Protein AF-0000000079726315 (afdb_homodimer)

Foldseek 3Di:
DAALVVQQVLLLVLFDAFDKDKDFLVPQAQFFFQAWDAFQAWVVNAWFFQAWAKFAAQPPDALPDKFFEDEEWEAPDADEDDPRHGMYGYHGGTHRHPPTFEGDHNVQWDDDDVGIIGGNDGGTDGNHRIDHTRPPHHRGGTDGGGLDHRHPVNSVVCVVRPPRMGMGGDDWAEEEEEEEPQEDDPPDDHDPSHDYDPLVVLLQVLCVSSVDHHPYYYYAYLDLVRLLVSVVVRLVTLEYEYEALQDDDPPVPNVVSCVVVVWAWPDAAYQEPPFGGWTWTDDDNYIYIYTYHARQSSNVCCQSRVVSSSSSNRPHDGDDFFWFWAAAKDFDDALGKYKFFWAWDPPPHTHTYGDDADGRNGNCRNPPGQFIWIDHSVDGMDGGGGTTTTDGD/DAALVVQQVLLLVLFDAFDKDKDFLVPQAQFFFQAWDAFQAAVVNAWFFQAWAKFAAQPPDALPDKFFEDEEWEAPDADEDDPRHGIYGYHGGTHRHPPTFEGDHNVQWDDDDVGIIGGNDGGTDGNHRIDHTRPPHHRGGTDGGGLDHRHPVNSVVCVVRPPRMGMGGDDWAEEEEEEEPQEDDPPDDHDPSHDYDPLVVLLQVLCVSSVDHHPYYYYAYLDLVRLLVSVVVRLVTLEYEYEALQDDPPPVSNVVSCVVVVWAWPDAAYQEPPFRGWTWTDDDNYIYIYTYHARQSSNVCCQSRVVSSSSSNRPHDGDDFFWFWAAAKDFDDALGKYKFFWAWDPPPHTHTYGDDADGRNGNCRNPPGQFIWIDHSVDGMDGGGGTTTTDGD

Sequence (786 aa):
MISLQEAISLIVSHAESSSSENLSLSESTGRILAESVVADRDYPPFRRATMDGFAVRSNGFSADRIYAYKSEVSAGMSLELQPGEQAVRIMTGAPVPEGLNAVIKVEDSIEEKKGFVRFRLPSVKENLNIALKGEDLKKGEPVLPAGQKIDASTLSLLASLGKKSVQVSRLPKVHIVSTGNEVISVEEEPLPWQIRDSNSYTIRAGLFKFGILPQKTTLAGDEKSVLRESLTEGLDSDILILSGGVSMGNYDLVPSVLADLGVEQIFHKIMIKPGKPIWFGKKKSTVIFGLPGNPFSVQVCFRIFVEAYLRKFSGMPPERPLLLPLAGSRKKKNKLAEFFPAILDSSDQTKVSPKIFNGSGDVTAGLFSEGIALHPAEREELADGDPIEFHFWMISLQEAISLIVSHAESSSSENLSLSESTGRILAESVVADRDYPPFRRATMDGFAVRSNGFSADRIYAYKSEVSAGMSLELQPGEQAVRIMTGAPVPEGLNAVIKVEDSIEEKKGFVRFRLPSVKENLNIALKGEDLKKGEPVLPAGQKIDASTLSLLASLGKKSVQVSRLPKVHIVSTGNEVISVEEEPLPWQIRDSNSYTIRAGLFKFGILPQKTTLAGDEKSVLRESLTEGLDSDILILSGGVSMGNYDLVPSVLADLGVEQIFHKIMIKPGKPIWFGKKKSTVIFGLPGNPFSVQVCFRIFVEAYLRKFSGMPPERPLLLPLAGSRKKKNKLAEFFPAILDSSDQTKVSPKIFNGSGDVTAGLFSEGIALHPAEREELADGDPIEFHFW

Structure (mmCIF, N/CA/C/O backbone):
data_AF-0000000079726315-model_v1
#
loop_
_entity.id
_entity.type
_entity.pdbx_description
1 polymer 'Molybdopterin molybdenumtransferase'
#
loop_
_atom_site.group_PDB
_atom_site.id
_atom_site.type_symbol
_atom_site.label_atom_id
_atom_site.label_alt_id
_atom_site.label_comp_id
_atom_site.label_asym_id
_atom_site.label_entity_id
_atom_site.label_seq_id
_atom_site.pdbx_PDB_ins_code
_atom_site.Cartn_x
_atom_site.Cartn_y
_atom_site.Cartn_z
_atom_site.occupancy
_atom_site.B_iso_or_equiv
_atom_site.auth_seq_id
_atom_site.auth_comp_id
_atom_site.auth_asym_id
_atom_site.auth_atom_id
_atom_site.pdbx_PDB_model_num
ATOM 1 N N . MET A 1 1 ? -15.945 -22.438 -20.031 1 92.38 1 MET A N 1
ATOM 2 C CA . MET A 1 1 ? -15.164 -21.453 -19.281 1 92.38 1 MET A CA 1
ATOM 3 C C . MET A 1 1 ? -15.875 -20.109 -19.234 1 92.38 1 MET A C 1
ATOM 5 O O . MET A 1 1 ? -16.516 -19.703 -20.219 1 92.38 1 MET A O 1
ATOM 9 N N . ILE A 1 2 ? -15.758 -19.406 -18.109 1 96.81 2 ILE A N 1
ATOM 10 C CA . ILE A 1 2 ? -16.406 -18.109 -17.969 1 96.81 2 ILE A CA 1
ATOM 11 C C . ILE A 1 2 ? -15.383 -17 -18.172 1 96.81 2 ILE A C 1
ATOM 13 O O . ILE A 1 2 ? -14.18 -17.25 -18.188 1 96.81 2 ILE A O 1
ATOM 17 N N . SER A 1 3 ? -15.883 -15.789 -18.406 1 97.62 3 SER A N 1
ATOM 18 C CA . SER A 1 3 ? -15.008 -14.641 -18.641 1 97.62 3 SER A CA 1
ATOM 19 C C . SER A 1 3 ? -14.445 -14.102 -17.328 1 97.62 3 SER A C 1
ATOM 21 O O . SER A 1 3 ? -14.938 -14.43 -16.25 1 97.62 3 SER A O 1
ATOM 23 N N . LEU A 1 4 ? -13.406 -13.328 -17.469 1 98.12 4 LEU A N 1
ATOM 24 C CA . LEU A 1 4 ? -12.797 -12.648 -16.328 1 98.12 4 LEU A CA 1
ATOM 25 C C . LEU A 1 4 ? -13.836 -11.852 -15.539 1 98.12 4 LEU A C 1
ATOM 27 O O . LEU A 1 4 ? -13.938 -11.992 -14.32 1 98.12 4 LEU A O 1
ATOM 31 N N . GLN A 1 5 ? -14.648 -11.039 -16.203 1 97.44 5 GLN A N 1
ATOM 32 C CA . GLN A 1 5 ? -15.641 -10.172 -15.57 1 97.44 5 GLN A CA 1
ATOM 33 C C . GLN A 1 5 ? -16.719 -10.992 -14.875 1 97.44 5 GLN A C 1
ATOM 35 O O . GLN A 1 5 ? -17.156 -10.656 -13.773 1 97.44 5 GLN A O 1
ATOM 40 N N . GLU A 1 6 ? -17.141 -12.016 -15.578 1 98.38 6 GLU A N 1
ATOM 41 C CA . GLU A 1 6 ? -18.156 -12.898 -14.992 1 98.38 6 GLU A CA 1
ATOM 42 C C . GLU A 1 6 ? -17.625 -13.555 -13.719 1 98.38 6 GLU A C 1
ATOM 44 O O . GLU A 1 6 ? -18.359 -13.656 -12.727 1 98.38 6 GLU A O 1
ATOM 49 N N . ALA A 1 7 ? -16.391 -14 -13.742 1 98.75 7 ALA A N 1
ATOM 50 C CA . ALA A 1 7 ? -15.781 -14.633 -12.57 1 98.75 7 ALA A CA 1
ATOM 51 C C . ALA A 1 7 ? -15.75 -13.68 -11.383 1 98.75 7 ALA A C 1
ATOM 53 O O . ALA A 1 7 ? -16.141 -14.039 -10.273 1 98.75 7 ALA A O 1
ATOM 54 N N . ILE A 1 8 ? -15.32 -12.422 -11.586 1 98.56 8 ILE A N 1
ATOM 55 C CA . ILE A 1 8 ? -15.234 -11.43 -10.523 1 98.56 8 ILE A CA 1
ATOM 56 C C . ILE A 1 8 ? -16.641 -11.156 -9.969 1 98.56 8 ILE A C 1
ATOM 58 O O . ILE A 1 8 ? -16.828 -11.086 -8.75 1 98.56 8 ILE A O 1
ATOM 62 N N . SER A 1 9 ? -17.609 -11 -10.875 1 98.5 9 SER A N 1
ATOM 63 C CA . SER A 1 9 ? -18.984 -10.734 -10.469 1 98.5 9 SER A CA 1
ATOM 64 C C . SER A 1 9 ? -19.531 -11.859 -9.594 1 98.5 9 SER A C 1
ATOM 66 O O . SER A 1 9 ? -20.172 -11.602 -8.57 1 98.5 9 SER A O 1
ATOM 68 N N . LEU A 1 10 ? -19.25 -13.07 -10.008 1 98.69 10 LEU A N 1
ATOM 69 C CA . LEU A 1 10 ? -19.719 -14.219 -9.242 1 98.69 10 LEU A CA 1
ATOM 70 C C . LEU A 1 10 ? -19.047 -14.266 -7.871 1 98.69 10 LEU A C 1
ATOM 72 O O . LEU A 1 10 ? -19.719 -14.477 -6.859 1 98.69 10 LEU A O 1
ATOM 76 N N . ILE A 1 11 ? -17.781 -14.062 -7.809 1 98.62 11 ILE A N 1
ATOM 77 C CA . ILE A 1 11 ? -17.031 -14.094 -6.559 1 98.62 11 ILE A CA 1
ATOM 78 C C . ILE A 1 11 ? -17.578 -13.039 -5.598 1 98.62 11 ILE A C 1
ATOM 80 O O . ILE A 1 11 ? -17.875 -13.336 -4.441 1 98.62 11 ILE A O 1
ATOM 84 N N . VAL A 1 12 ? -17.75 -11.797 -6.105 1 98.12 12 VAL A N 1
ATOM 85 C CA . VAL A 1 12 ? -18.203 -10.672 -5.289 1 98.12 12 VAL A CA 1
ATOM 86 C C . VAL A 1 12 ? -19.625 -10.922 -4.82 1 98.12 12 VAL A C 1
ATOM 88 O O . VAL A 1 12 ? -19.984 -10.609 -3.68 1 98.12 12 VAL A O 1
ATOM 91 N N . SER A 1 13 ? -20.484 -11.516 -5.641 1 97.56 13 SER A N 1
ATOM 92 C CA . SER A 1 13 ? -21.891 -11.742 -5.316 1 97.56 13 SER A CA 1
ATOM 93 C C . SER A 1 13 ? -22.047 -12.789 -4.219 1 97.56 13 SER A C 1
ATOM 95 O O . SER A 1 13 ? -23.094 -12.867 -3.574 1 97.56 13 SER A O 1
ATOM 97 N N . HIS A 1 14 ? -21 -13.578 -3.947 1 97.38 14 HIS A N 1
ATOM 98 C CA . HIS A 1 14 ? -21.078 -14.625 -2.936 1 97.38 14 HIS A CA 1
ATOM 99 C C . HIS A 1 14 ? -20.391 -14.203 -1.645 1 97.38 14 HIS A C 1
ATOM 101 O O . HIS A 1 14 ? -20.281 -14.992 -0.702 1 97.38 14 HIS A O 1
ATOM 107 N N . ALA A 1 15 ? -19.891 -13.008 -1.615 1 96 15 ALA A N 1
ATOM 108 C CA . ALA A 1 15 ? -19.266 -12.508 -0.394 1 96 15 ALA A CA 1
ATOM 109 C C . ALA A 1 15 ? -20.312 -12.102 0.633 1 96 15 ALA A C 1
ATOM 111 O O . ALA A 1 15 ? -21.234 -11.328 0.324 1 96 15 ALA A O 1
ATOM 112 N N . GLU A 1 16 ? -20.25 -12.68 1.754 1 91.75 16 GLU A N 1
ATOM 113 C CA . GLU A 1 16 ? -21.094 -12.242 2.859 1 91.75 16 GLU A CA 1
ATOM 114 C C . GLU A 1 16 ? -20.484 -11.055 3.59 1 91.75 16 GLU A C 1
ATOM 116 O O . GLU A 1 16 ? -19.266 -10.867 3.57 1 91.75 16 GLU A O 1
ATOM 121 N N . SER A 1 17 ? -21.344 -10.258 4.195 1 90.25 17 SER A N 1
ATOM 122 C CA . SER A 1 17 ? -20.828 -9.133 4.961 1 90.25 17 SER A CA 1
ATOM 123 C C . SER A 1 17 ? -20.25 -9.586 6.297 1 90.25 17 SER A C 1
ATOM 125 O O . SER A 1 17 ? -20.812 -10.438 6.973 1 90.25 17 SER A O 1
ATOM 127 N N . SER A 1 18 ? -19.172 -9.031 6.617 1 91.75 18 SER A N 1
ATOM 128 C CA . SER A 1 18 ? -18.516 -9.32 7.891 1 91.75 18 SER A CA 1
ATOM 129 C C . SER A 1 18 ? -19.297 -8.727 9.055 1 91.75 18 SER A C 1
ATOM 131 O O . SER A 1 18 ? -19.938 -7.676 8.914 1 91.75 18 SER A O 1
ATOM 133 N N . SER A 1 19 ? -19.219 -9.445 10.141 1 96.25 19 SER A N 1
ATOM 134 C CA . SER A 1 19 ? -19.625 -8.781 11.375 1 96.25 19 SER A CA 1
ATOM 135 C C . SER A 1 19 ? -18.641 -7.695 11.773 1 96.25 19 SER A C 1
ATOM 137 O O . SER A 1 19 ? -17.703 -7.402 11.023 1 96.25 19 SER A O 1
ATOM 139 N N . SER A 1 20 ? -18.984 -6.953 12.781 1 98 20 SER A N 1
ATOM 140 C CA . SER A 1 20 ? -18.094 -5.871 13.203 1 98 20 SER A CA 1
ATOM 141 C C . SER A 1 20 ? -17.516 -6.137 14.586 1 98 20 SER A C 1
ATOM 143 O O . SER A 1 20 ? -18 -7.012 15.312 1 98 20 SER A O 1
ATOM 145 N N . GLU A 1 21 ? -16.422 -5.559 14.859 1 98.5 21 GLU A N 1
ATOM 146 C CA . GLU A 1 21 ? -15.805 -5.57 16.188 1 98.5 21 GLU A CA 1
ATOM 147 C C . GLU A 1 21 ? -15.32 -4.18 16.578 1 98.5 21 GLU A C 1
ATOM 149 O O . GLU A 1 21 ? -15.102 -3.324 15.719 1 98.5 21 GLU A O 1
ATOM 154 N N . ASN A 1 22 ? -15.266 -3.93 17.859 1 98.69 22 ASN A N 1
ATOM 155 C CA . ASN A 1 22 ? -14.812 -2.646 18.375 1 98.69 22 ASN A CA 1
ATOM 156 C C . ASN A 1 22 ? -13.312 -2.652 18.672 1 98.69 22 ASN A C 1
ATOM 158 O O . ASN A 1 22 ? -12.805 -3.58 19.297 1 98.69 22 ASN A O 1
ATOM 162 N N . LEU A 1 23 ? -12.578 -1.693 18.141 1 98.56 23 LEU A N 1
ATOM 163 C CA . LEU A 1 23 ? -11.156 -1.515 18.422 1 98.56 23 LEU A CA 1
ATOM 164 C C . LEU A 1 23 ? -10.875 -0.11 18.938 1 98.56 23 LEU A C 1
ATOM 166 O O . LEU A 1 23 ? -11.562 0.844 18.578 1 98.56 23 LEU A O 1
ATOM 170 N N . SER A 1 24 ? -9.867 -0.047 19.844 1 98.31 24 SER A N 1
ATOM 171 C CA . SER A 1 24 ? -9.375 1.291 20.156 1 98.31 24 SER A CA 1
ATOM 172 C C . SER A 1 24 ? -8.875 2.002 18.906 1 98.31 24 SER A C 1
ATOM 174 O O . SER A 1 24 ? -8.422 1.357 17.953 1 98.31 24 SER A O 1
ATOM 176 N N . LEU A 1 25 ? -8.992 3.262 18.844 1 98.25 25 LEU A N 1
ATOM 177 C CA . LEU A 1 25 ? -8.586 4.023 17.672 1 98.25 25 LEU A CA 1
ATOM 178 C C . LEU A 1 25 ? -7.121 3.75 17.328 1 98.25 25 LEU A C 1
ATOM 180 O O . LEU A 1 25 ? -6.77 3.596 16.156 1 98.25 25 LEU A O 1
ATOM 184 N N . SER A 1 26 ? -6.254 3.623 18.312 1 95.94 26 SER A N 1
ATOM 185 C CA . SER A 1 26 ? -4.82 3.428 18.125 1 95.94 26 SER A CA 1
ATOM 186 C C . SER A 1 26 ? -4.531 2.08 17.469 1 95.94 26 SER A C 1
ATOM 188 O O . SER A 1 26 ? -3.473 1.894 16.859 1 95.94 26 SER A O 1
ATOM 190 N N . GLU A 1 27 ? -5.488 1.172 17.547 1 97 27 GLU A N 1
ATOM 191 C CA . GLU A 1 27 ? -5.285 -0.172 17.016 1 97 27 GLU A CA 1
ATOM 192 C C . GLU A 1 27 ? -6.039 -0.364 15.695 1 97 27 GLU A C 1
ATOM 194 O O . GLU A 1 27 ? -6.043 -1.461 15.133 1 97 27 GLU A O 1
ATOM 199 N N . SER A 1 28 ? -6.602 0.677 15.18 1 98.31 28 SER A N 1
ATOM 200 C CA . SER A 1 28 ? -7.566 0.502 14.102 1 98.31 28 SER A CA 1
ATOM 201 C C . SER A 1 28 ? -6.945 0.81 12.742 1 98.31 28 SER A C 1
ATOM 203 O O . SER A 1 28 ? -7.586 0.625 11.703 1 98.31 28 SER A O 1
ATOM 205 N N . THR A 1 29 ? -5.641 1.212 12.734 1 97.94 29 THR A N 1
ATOM 206 C CA . THR A 1 29 ? -5.012 1.586 11.477 1 97.94 29 THR A CA 1
ATOM 207 C C . THR A 1 29 ? -5.055 0.427 10.484 1 97.94 29 THR A C 1
ATOM 209 O O . THR A 1 29 ? -4.738 -0.712 10.836 1 97.94 29 THR A O 1
ATOM 212 N N . GLY A 1 30 ? -5.457 0.682 9.242 1 97.62 30 GLY A N 1
ATOM 213 C CA . GLY A 1 30 ? -5.488 -0.312 8.18 1 97.62 30 GLY A CA 1
ATOM 214 C C . GLY A 1 30 ? -6.777 -1.112 8.148 1 97.62 30 GLY A C 1
ATOM 215 O O . GLY A 1 30 ? -7.062 -1.806 7.172 1 97.62 30 GLY A O 1
ATOM 216 N N . ARG A 1 31 ? -7.566 -1.037 9.219 1 98.5 31 ARG A N 1
ATOM 217 C CA . ARG A 1 31 ? -8.844 -1.745 9.289 1 98.5 31 ARG A CA 1
ATOM 218 C C . ARG A 1 31 ? -9.922 -1.012 8.5 1 98.5 31 ARG A C 1
ATOM 220 O O . ARG A 1 31 ? -9.688 0.092 8 1 98.5 31 ARG A O 1
ATOM 227 N N . ILE A 1 32 ? -11.039 -1.662 8.273 1 98.69 32 ILE A N 1
ATOM 228 C CA . ILE A 1 32 ? -12.133 -1.099 7.488 1 98.69 32 ILE A CA 1
ATOM 229 C C . ILE A 1 32 ? -13.273 -0.69 8.414 1 98.69 32 ILE A C 1
ATOM 231 O O . ILE A 1 32 ? -13.805 -1.516 9.164 1 98.69 32 ILE A O 1
ATOM 235 N N . LEU A 1 33 ? -13.617 0.582 8.352 1 98.62 33 LEU A N 1
ATOM 236 C CA . LEU A 1 33 ? -14.711 1.099 9.164 1 98.62 33 LEU A CA 1
ATOM 237 C C . LEU A 1 33 ? -16.016 0.353 8.875 1 98.62 33 LEU A C 1
ATOM 239 O O . LEU A 1 33 ? -16.359 0.127 7.715 1 98.62 33 LEU A O 1
ATOM 243 N N . ALA A 1 34 ? -16.766 -0.046 9.938 1 98.25 34 ALA A N 1
ATOM 244 C CA . ALA A 1 34 ? -18.047 -0.754 9.789 1 98.25 34 ALA A CA 1
ATOM 245 C C . ALA A 1 34 ? -19.219 0.15 10.141 1 98.25 34 ALA A C 1
ATOM 247 O O . ALA A 1 34 ? -20.359 -0.307 10.211 1 98.25 34 ALA A O 1
ATOM 248 N N . GLU A 1 35 ? -18.969 1.411 10.391 1 97.81 35 GLU A N 1
ATOM 249 C CA . GLU A 1 35 ? -20 2.389 10.742 1 97.81 35 GLU A CA 1
ATOM 250 C C . GLU A 1 35 ? -19.781 3.703 10 1 97.81 35 GLU A C 1
ATOM 252 O O . GLU A 1 35 ? -18.688 3.996 9.539 1 97.81 35 GLU A O 1
ATOM 257 N N . SER A 1 36 ? -20.844 4.43 9.852 1 98.06 36 SER A N 1
ATOM 258 C CA . SER A 1 36 ? -20.734 5.809 9.383 1 98.06 36 SER A CA 1
ATOM 259 C C . SER A 1 36 ? -20.406 6.754 10.523 1 98.06 36 SER A C 1
ATOM 261 O O . SER A 1 36 ? -20.797 6.523 11.672 1 98.06 36 SER A O 1
ATOM 263 N N . VAL A 1 37 ? -19.703 7.777 10.242 1 98.44 37 VAL A N 1
ATOM 264 C CA . VAL A 1 37 ? -19.25 8.703 11.273 1 98.44 37 VAL A CA 1
ATOM 265 C C . VAL A 1 37 ? -19.734 10.117 10.945 1 98.44 37 VAL A C 1
ATOM 267 O O . VAL A 1 37 ? -19.672 10.547 9.789 1 98.44 37 VAL A O 1
ATOM 270 N N . VAL A 1 38 ? -20.188 10.852 11.93 1 98.06 38 VAL A N 1
ATOM 271 C CA . VAL A 1 38 ? -20.641 12.234 11.781 1 98.06 38 VAL A CA 1
ATOM 272 C C . VAL A 1 38 ? -19.766 13.164 12.609 1 98.06 38 VAL A C 1
ATOM 274 O O . VAL A 1 38 ? -19.109 12.727 13.555 1 98.06 38 VAL A O 1
ATOM 277 N N . ALA A 1 39 ? -19.703 14.375 12.258 1 98.44 39 ALA A N 1
ATOM 278 C CA . ALA A 1 39 ? -18.938 15.359 13.008 1 98.44 39 ALA A CA 1
ATOM 279 C C . ALA A 1 39 ? -19.578 15.633 14.367 1 98.44 39 ALA A C 1
ATOM 281 O O . ALA A 1 39 ? -20.781 15.883 14.453 1 98.44 39 ALA A O 1
ATOM 282 N N . ASP A 1 40 ? -18.828 15.578 15.438 1 97.81 40 ASP A N 1
ATOM 283 C CA . ASP A 1 40 ? -19.375 15.773 16.781 1 97.81 40 ASP A CA 1
ATOM 284 C C . ASP A 1 40 ? -19.547 17.266 17.078 1 97.81 40 ASP A C 1
ATOM 286 O O . ASP A 1 40 ? -20.328 17.625 17.969 1 97.81 40 ASP A O 1
ATOM 290 N N . ARG A 1 41 ? -18.859 18.125 16.375 1 97.94 41 ARG A N 1
ATOM 291 C CA . ARG A 1 41 ? -18.922 19.578 16.469 1 97.94 41 ARG A CA 1
ATOM 292 C C . ARG A 1 41 ? -18.469 20.234 15.172 1 97.94 41 ARG A C 1
ATOM 294 O O . ARG A 1 41 ? -18.219 19.547 14.188 1 97.94 41 ARG A O 1
ATOM 301 N N . ASP A 1 42 ? -18.453 21.547 15.141 1 98.44 42 ASP A N 1
ATOM 302 C CA . ASP A 1 42 ? -17.953 22.266 13.969 1 98.44 42 ASP A CA 1
ATOM 303 C C . ASP A 1 42 ? -16.438 22.141 13.859 1 98.44 42 ASP A C 1
ATOM 305 O O . ASP A 1 42 ? -15.734 22.062 14.875 1 98.44 42 ASP A O 1
ATOM 309 N N . TYR A 1 43 ? -15.922 22.125 12.633 1 98.12 43 TYR A N 1
ATOM 310 C CA . TYR A 1 43 ? -14.484 22.172 12.383 1 98.12 43 TYR A CA 1
ATOM 311 C C . TYR A 1 43 ? -14.156 23.203 11.297 1 98.12 43 TYR A C 1
ATOM 313 O O . TYR A 1 43 ? -14.656 23.109 10.18 1 98.12 43 TYR A O 1
ATOM 321 N N . PRO A 1 44 ? -13.305 24.156 11.656 1 97.75 44 PRO A N 1
ATOM 322 C CA . PRO A 1 44 ? -12.789 24.422 13 1 97.75 44 PRO A CA 1
ATOM 323 C C . PRO A 1 44 ? -13.891 24.703 14.008 1 97.75 44 PRO A C 1
ATOM 325 O O . PRO A 1 44 ? -15 25.094 13.633 1 97.75 44 PRO A O 1
ATOM 328 N N . PRO A 1 45 ? -13.648 24.453 15.234 1 97.56 45 PRO A N 1
ATOM 329 C CA . PRO A 1 45 ? -14.695 24.625 16.25 1 97.56 45 PRO A CA 1
ATOM 330 C C . PRO A 1 45 ? -14.922 26.094 16.609 1 97.56 45 PRO A C 1
ATOM 332 O O . PRO A 1 45 ? -15.875 26.406 17.328 1 97.56 45 PRO A O 1
ATOM 335 N N . PHE A 1 46 ? -14.133 27.031 16.188 1 96.88 46 PHE A N 1
ATOM 336 C CA . PHE A 1 46 ? -14.188 28.469 16.391 1 96.88 46 PHE A CA 1
ATOM 337 C C . PHE A 1 46 ? -13.555 29.203 15.219 1 96.88 46 PHE A C 1
ATOM 339 O O . PHE A 1 46 ? -12.953 28.594 14.344 1 96.88 46 PHE A O 1
ATOM 346 N N . ARG A 1 47 ? -13.805 30.5 15.148 1 97.19 47 ARG A N 1
ATOM 347 C CA . ARG A 1 47 ? -13.078 31.312 14.18 1 97.19 47 ARG A CA 1
ATOM 348 C C . ARG A 1 47 ? -11.586 31.328 14.492 1 97.19 47 ARG A C 1
ATOM 350 O O . ARG A 1 47 ? -11.156 31.969 15.453 1 97.19 47 ARG A O 1
ATOM 357 N N . ARG A 1 48 ? -10.836 30.656 13.641 1 96.81 48 ARG A N 1
ATOM 358 C CA . ARG A 1 48 ? -9.438 30.391 13.961 1 96.81 48 ARG A CA 1
ATOM 359 C C . ARG A 1 48 ? -8.508 31.266 13.148 1 96.81 48 ARG A C 1
ATOM 361 O O . ARG A 1 48 ? -8.609 31.344 11.922 1 96.81 48 ARG A O 1
ATOM 368 N N . ALA A 1 49 ? -7.586 31.953 13.852 1 96.31 49 ALA A N 1
ATOM 369 C CA . ALA A 1 49 ? -6.57 32.75 13.164 1 96.31 49 ALA A CA 1
ATOM 370 C C . ALA A 1 49 ? -5.645 31.859 12.344 1 96.31 49 ALA A C 1
ATOM 372 O O . ALA A 1 49 ? -5.133 30.859 12.844 1 96.31 49 ALA A O 1
ATOM 373 N N . THR A 1 50 ? -5.348 32.188 11.117 1 94.75 50 THR A N 1
ATOM 374 C CA . THR A 1 50 ? -4.512 31.375 10.25 1 94.75 50 THR A CA 1
ATOM 375 C C . THR A 1 50 ? -3.121 31.984 10.094 1 94.75 50 THR A C 1
ATOM 377 O O . THR A 1 50 ? -2.268 31.422 9.406 1 94.75 50 THR A O 1
ATOM 380 N N . MET A 1 51 ? -2.92 33.156 10.734 1 92.25 51 MET A N 1
ATOM 381 C CA . MET A 1 51 ? -1.642 33.875 10.711 1 92.25 51 MET A CA 1
ATOM 382 C C . MET A 1 51 ? -1.356 34.5 12.055 1 92.25 51 MET A C 1
ATOM 384 O O . MET A 1 51 ? -2.283 34.844 12.805 1 92.25 51 MET A O 1
ATOM 388 N N . ASP A 1 52 ? -0.076 34.719 12.281 1 91.94 52 ASP A N 1
ATOM 389 C CA . ASP A 1 52 ? 0.313 35.562 13.391 1 91.94 52 ASP A CA 1
ATOM 390 C C . ASP A 1 52 ? 0.107 37.031 13.039 1 91.94 52 ASP A C 1
ATOM 392 O O . ASP A 1 52 ? 0.376 37.469 11.914 1 91.94 52 ASP A O 1
ATOM 396 N N . GLY A 1 53 ? -0.387 37.812 14.047 1 95.19 53 GLY A N 1
ATOM 397 C CA . GLY A 1 53 ? -0.55 39.219 13.805 1 95.19 53 GLY A CA 1
ATOM 398 C C . GLY A 1 53 ? -1.491 39.906 14.789 1 95.19 53 GLY A C 1
ATOM 399 O O . GLY A 1 53 ? -1.321 39.781 16 1 95.19 53 GLY A O 1
ATOM 400 N N . PHE A 1 54 ? -2.408 40.656 14.188 1 96.81 54 PHE A N 1
ATOM 401 C CA . PHE A 1 54 ? -3.361 41.375 15.008 1 96.81 54 PHE A CA 1
ATOM 402 C C . PHE A 1 54 ? -4.777 41.219 14.477 1 96.81 54 PHE A C 1
ATOM 404 O O . PHE A 1 54 ? -5.02 41.344 13.273 1 96.81 54 PHE A O 1
ATOM 411 N N . ALA A 1 55 ? -5.66 40.844 15.383 1 97.62 55 ALA A N 1
ATOM 412 C CA . ALA A 1 55 ? -7.082 40.812 15.039 1 97.62 55 ALA A CA 1
ATOM 413 C C . ALA A 1 55 ? -7.688 42.219 15.156 1 97.62 55 ALA A C 1
ATOM 415 O O . ALA A 1 55 ? -7.422 42.938 16.125 1 97.62 55 ALA A O 1
ATOM 416 N N . VAL A 1 56 ? -8.469 42.625 14.172 1 97.75 56 VAL A N 1
ATOM 417 C CA . VAL A 1 56 ? -9.094 43.969 14.141 1 97.75 56 VAL A CA 1
ATOM 418 C C . VAL A 1 56 ? -10.516 43.844 13.594 1 97.75 56 VAL A C 1
ATOM 420 O O . VAL A 1 56 ? -10.922 42.781 13.133 1 97.75 56 VAL A O 1
ATOM 423 N N . ARG A 1 57 ? -11.266 44.906 13.734 1 96.62 57 ARG A N 1
ATOM 424 C CA . ARG A 1 57 ? -12.562 45.031 13.07 1 96.62 57 ARG A CA 1
ATOM 425 C C . ARG A 1 57 ? -12.406 45.594 11.664 1 96.62 57 ARG A C 1
ATOM 427 O O . ARG A 1 57 ? -11.797 46.656 11.477 1 96.62 57 ARG A O 1
ATOM 434 N N . SER A 1 58 ? -12.93 44.875 10.703 1 96.44 58 SER A N 1
ATOM 435 C CA . SER A 1 58 ? -12.805 45.312 9.32 1 96.44 58 SER A CA 1
ATOM 436 C C . SER A 1 58 ? -13.594 46.594 9.078 1 96.44 58 SER A C 1
ATOM 438 O O . SER A 1 58 ? -13.141 47.469 8.336 1 96.44 58 SER A O 1
ATOM 440 N N . ASN A 1 59 ? -14.789 46.656 9.625 1 93.94 59 ASN A N 1
ATOM 441 C CA . ASN A 1 59 ? -15.602 47.844 9.5 1 93.94 59 ASN A CA 1
ATOM 442 C C . ASN A 1 59 ? -14.945 49.031 10.203 1 93.94 59 ASN A C 1
ATOM 444 O O . ASN A 1 59 ? -14.617 48.969 11.391 1 93.94 59 ASN A O 1
ATOM 448 N N . GLY A 1 60 ? -14.742 50.188 9.539 1 93.31 60 GLY A N 1
ATOM 449 C CA . GLY A 1 60 ? -14.141 51.375 10.117 1 93.31 60 GLY A CA 1
ATOM 450 C C . GLY A 1 60 ? -12.625 51.312 10.125 1 93.31 60 GLY A C 1
ATOM 451 O O . GLY A 1 60 ? -11.969 52.219 10.688 1 93.31 60 GLY A O 1
ATOM 452 N N . PHE A 1 61 ? -12.094 50.281 9.555 1 95.5 61 PHE A N 1
ATOM 453 C CA . PHE A 1 61 ? -10.641 50.156 9.469 1 95.5 61 PHE A CA 1
ATOM 454 C C . PHE A 1 61 ? -10.047 51.281 8.633 1 95.5 61 PHE A C 1
ATOM 456 O O . PHE A 1 61 ? -10.625 51.688 7.625 1 95.5 61 PHE A O 1
ATOM 463 N N . SER A 1 62 ? -8.969 51.812 9.062 1 94.31 62 SER A N 1
ATOM 464 C CA . SER A 1 62 ? -8.211 52.812 8.32 1 94.31 62 SER A CA 1
ATOM 465 C C . SER A 1 62 ? -6.711 52.625 8.516 1 94.31 62 SER A C 1
ATOM 467 O O . SER A 1 62 ? -6.242 52.406 9.641 1 94.31 62 SER A O 1
ATOM 469 N N . ALA A 1 63 ? -5.996 52.75 7.492 1 91.06 63 ALA A N 1
ATOM 470 C CA . ALA A 1 63 ? -4.539 52.625 7.539 1 91.06 63 ALA A CA 1
ATOM 471 C C . ALA A 1 63 ? -3.918 53.781 8.289 1 91.06 63 ALA A C 1
ATOM 473 O O . ALA A 1 63 ? -2.777 53.719 8.75 1 91.06 63 ALA A O 1
ATOM 474 N N . ASP A 1 64 ? -4.617 54.875 8.391 1 91.19 64 ASP A N 1
ATOM 475 C CA . ASP A 1 64 ? -4.09 56.094 9 1 91.19 64 ASP A CA 1
ATOM 476 C C . ASP A 1 64 ? -4.305 56.094 10.508 1 91.19 64 ASP A C 1
ATOM 478 O O . ASP A 1 64 ? -3.791 56.938 11.219 1 91.19 64 ASP A O 1
ATOM 482 N N . ARG A 1 65 ? -5.004 55.156 10.922 1 93.25 65 ARG A N 1
ATOM 483 C CA . ARG A 1 65 ? -5.367 55.094 12.336 1 93.25 65 ARG A CA 1
ATOM 484 C C . ARG A 1 65 ? -4.344 54.281 13.117 1 93.25 65 ARG A C 1
ATOM 486 O O . ARG A 1 65 ? -3.766 53.312 12.594 1 93.25 65 ARG A O 1
ATOM 493 N N . ILE A 1 66 ? -4.113 54.688 14.328 1 95.25 66 ILE A N 1
ATOM 494 C CA . ILE A 1 66 ? -3.336 53.906 15.297 1 95.25 66 ILE A CA 1
ATOM 495 C C . ILE A 1 66 ? -4.277 53.188 16.25 1 95.25 66 ILE A C 1
ATOM 497 O O . ILE A 1 66 ? -5.156 53.781 16.859 1 95.25 66 ILE A O 1
ATOM 501 N N . TYR A 1 67 ? -4.129 51.906 16.281 1 95.56 67 TYR A N 1
ATOM 502 C CA . TYR A 1 67 ? -5.035 51.062 17.062 1 95.56 67 TYR A CA 1
ATOM 503 C C . TYR A 1 67 ? -4.426 50.688 18.406 1 95.56 67 TYR A C 1
ATOM 505 O O . TYR A 1 67 ? -3.273 50.25 18.484 1 95.56 67 TYR A O 1
ATOM 513 N N . ALA A 1 68 ? -5.18 50.812 19.453 1 94.5 68 ALA A N 1
ATOM 514 C CA . ALA A 1 68 ? -4.734 50.406 20.781 1 94.5 68 ALA A CA 1
ATOM 515 C C . ALA A 1 68 ? -4.977 48.906 21.016 1 94.5 68 ALA A C 1
ATOM 517 O O . ALA A 1 68 ? -6.012 48.375 20.609 1 94.5 68 ALA A O 1
ATOM 518 N N . TYR A 1 69 ? -4.02 48.188 21.5 1 94.44 69 TYR A N 1
ATOM 519 C CA . TYR A 1 69 ? -4.199 46.781 21.906 1 94.44 69 TYR A CA 1
ATOM 520 C C . TYR A 1 69 ? -3.562 46.531 23.266 1 94.44 69 TYR A C 1
ATOM 522 O O . TYR A 1 69 ? -2.541 47.125 23.609 1 94.44 69 TYR A O 1
ATOM 530 N N . LYS A 1 70 ? -4.188 45.719 24.094 1 92.62 70 LYS A N 1
ATOM 531 C CA . LYS A 1 70 ? -3.729 45.406 25.438 1 92.62 70 LYS A CA 1
ATOM 532 C C . LYS A 1 70 ? -3.533 43.906 25.625 1 92.62 70 LYS A C 1
ATOM 534 O O . LYS A 1 70 ? -2.783 43.469 26.516 1 92.62 70 LYS A O 1
ATOM 539 N N . SER A 1 71 ? -4.207 43.188 24.797 1 94.38 71 SER A N 1
ATOM 540 C CA . SER A 1 71 ? -4.273 41.75 25.031 1 94.38 71 SER A CA 1
ATOM 541 C C . SER A 1 71 ? -3.562 40.969 23.922 1 94.38 71 SER A C 1
ATOM 543 O O . SER A 1 71 ? -3.312 41.5 22.844 1 94.38 71 SER A O 1
ATOM 545 N N . GLU A 1 72 ? -3.141 39.781 24.281 1 93.12 72 GLU A N 1
ATOM 546 C CA . GLU A 1 72 ? -2.609 38.781 23.359 1 93.12 72 GLU A CA 1
ATOM 547 C C . GLU A 1 72 ? -3.312 37.438 23.531 1 93.12 72 GLU A C 1
ATOM 549 O O . GLU A 1 72 ? -3.588 37.031 24.656 1 93.12 72 GLU A O 1
ATOM 554 N N . VAL A 1 73 ? -3.703 36.906 22.484 1 93.56 73 VAL A N 1
ATOM 555 C CA . VAL A 1 73 ? -4.383 35.625 22.562 1 93.56 73 VAL A CA 1
ATOM 556 C C . VAL A 1 73 ? -3.611 34.594 21.734 1 93.56 73 VAL A C 1
ATOM 558 O O . VAL A 1 73 ? -3.182 34.875 20.625 1 93.56 73 VAL A O 1
ATOM 561 N N . SER A 1 74 ? -3.355 33.438 22.328 1 91.69 74 SER A N 1
ATOM 562 C CA . SER A 1 74 ? -2.695 32.312 21.672 1 91.69 74 SER A CA 1
ATOM 563 C C . SER A 1 74 ? -3.605 31.078 21.625 1 91.69 74 SER A C 1
ATOM 565 O O . SER A 1 74 ? -4.684 31.078 22.234 1 91.69 74 SER A O 1
ATOM 567 N N . ALA A 1 75 ? -3.191 30.094 20.828 1 90.56 75 ALA A N 1
ATOM 568 C CA . ALA A 1 75 ? -3.959 28.859 20.75 1 90.56 75 ALA A CA 1
ATOM 569 C C . ALA A 1 75 ? -4.172 28.266 22.141 1 90.56 75 ALA A C 1
ATOM 571 O O . ALA A 1 75 ? -3.248 28.234 22.953 1 90.56 75 ALA A O 1
ATOM 572 N N . GLY A 1 76 ? -5.379 27.891 22.375 1 91.69 76 GLY A N 1
ATOM 573 C CA . GLY A 1 76 ? -5.707 27.297 23.656 1 91.69 76 GLY A CA 1
ATOM 574 C C . GLY A 1 76 ? -6.281 28.281 24.641 1 91.69 76 GLY A C 1
ATOM 575 O O . GLY A 1 76 ? -6.645 27.906 25.766 1 91.69 76 GLY A O 1
ATOM 576 N N . MET A 1 77 ? -6.34 29.5 24.188 1 91.5 77 MET A N 1
ATOM 577 C CA . MET A 1 77 ? -6.875 30.562 25.047 1 91.5 77 MET A CA 1
ATOM 578 C C . MET A 1 77 ? -8.109 31.188 24.406 1 91.5 77 MET A C 1
ATOM 580 O O . MET A 1 77 ? -8.289 31.125 23.188 1 91.5 77 MET A O 1
ATOM 584 N N . SER A 1 78 ? -8.961 31.656 25.266 1 89.25 78 SER A N 1
ATOM 585 C CA . SER A 1 78 ? -10.016 32.562 24.828 1 89.25 78 SER A CA 1
ATOM 586 C C . SER A 1 78 ? -9.914 33.906 25.516 1 89.25 78 SER A C 1
ATOM 588 O O . SER A 1 78 ? -9.352 34.031 26.609 1 89.25 78 SER A O 1
ATOM 590 N N . LEU A 1 79 ? -10.414 34.906 24.734 1 91.94 79 LEU A N 1
ATOM 591 C CA . LEU A 1 79 ? -10.273 36.25 25.25 1 91.94 79 LEU A CA 1
ATOM 592 C C . LEU A 1 79 ? -11.516 37.094 24.938 1 91.94 79 LEU A C 1
ATOM 594 O O . LEU A 1 79 ? -12.07 37 23.828 1 91.94 79 LEU A O 1
ATOM 598 N N . GLU A 1 80 ? -11.93 37.719 25.906 1 91.88 80 GLU A N 1
ATOM 599 C CA . GLU A 1 80 ? -12.93 38.781 25.688 1 91.88 80 GLU A CA 1
ATOM 600 C C . GLU A 1 80 ? -12.273 40.125 25.484 1 91.88 80 GLU A C 1
ATOM 602 O O . GLU A 1 80 ? -11.32 40.469 26.188 1 91.88 80 GLU A O 1
ATOM 607 N N . LEU A 1 81 ? -12.812 40.844 24.516 1 92.12 81 LEU A N 1
ATOM 608 C CA . LEU A 1 81 ? -12.25 42.156 24.234 1 92.12 81 LEU A CA 1
ATOM 609 C C . LEU A 1 81 ? -12.414 43.062 25.438 1 92.12 81 LEU A C 1
ATOM 611 O O . LEU A 1 81 ? -13.484 43.125 26.047 1 92.12 81 LEU A O 1
ATOM 615 N N . GLN A 1 82 ? -11.391 43.75 25.766 1 90.44 82 GLN A N 1
ATOM 616 C CA . GLN A 1 82 ? -11.438 44.75 26.828 1 90.44 82 GLN A CA 1
ATOM 617 C C . GLN A 1 82 ? -12.023 46.062 26.328 1 90.44 82 GLN A C 1
ATOM 619 O O . GLN A 1 82 ? -11.953 46.344 25.125 1 90.44 82 GLN A O 1
ATOM 624 N N . PRO A 1 83 ? -12.586 46.781 27.297 1 88.25 83 PRO A N 1
ATOM 625 C CA . PRO A 1 83 ? -13.102 48.094 26.875 1 88.25 83 PRO A CA 1
ATOM 626 C C . PRO A 1 83 ? -12.047 48.969 26.188 1 88.25 83 PRO A C 1
ATOM 628 O O . PRO A 1 83 ? -10.922 49.094 26.672 1 88.25 83 PRO A O 1
ATOM 631 N N . GLY A 1 84 ? -12.297 49.531 25.031 1 87.88 84 GLY A N 1
ATOM 632 C CA . GLY A 1 84 ? -11.414 50.438 24.312 1 87.88 84 GLY A CA 1
ATOM 633 C C . GLY A 1 84 ? -10.414 49.719 23.422 1 87.88 84 GLY A C 1
ATOM 634 O O . GLY A 1 84 ? -9.695 50.344 22.656 1 87.88 84 GLY A O 1
ATOM 635 N N . GLU A 1 85 ? -10.359 48.406 23.625 1 90.69 85 GLU A N 1
ATOM 636 C CA . GLU A 1 85 ? -9.43 47.656 22.828 1 90.69 85 GLU A CA 1
ATOM 637 C C . GLU A 1 85 ? -9.898 47.531 21.375 1 90.69 85 GLU A C 1
ATOM 639 O O . GLU A 1 85 ? -11.047 47.188 21.109 1 90.69 85 GLU A O 1
ATOM 644 N N . GLN A 1 86 ? -9.016 47.938 20.453 1 93.94 86 GLN A N 1
ATOM 645 C CA . GLN A 1 86 ? -9.375 48 19.047 1 93.94 86 GLN A CA 1
ATOM 646 C C . GLN A 1 86 ? -8.664 46.938 18.25 1 93.94 86 GLN A C 1
ATOM 648 O O . GLN A 1 86 ? -9.023 46.656 17.094 1 93.94 86 GLN A O 1
ATOM 653 N N . ALA A 1 87 ? -7.688 46.406 18.828 1 96.38 87 ALA A N 1
ATOM 654 C CA . ALA A 1 87 ? -6.926 45.312 18.234 1 96.38 87 ALA A CA 1
ATOM 655 C C . ALA A 1 87 ? -6.457 44.312 19.312 1 96.38 87 ALA A C 1
ATOM 657 O O . ALA A 1 87 ? -6.402 44.656 20.5 1 96.38 87 ALA A O 1
ATOM 658 N N . VAL A 1 88 ? -6.238 43.156 18.938 1 96.62 88 VAL A N 1
ATOM 659 C CA . VAL A 1 88 ? -5.684 42.125 19.828 1 96.62 88 VAL A CA 1
ATOM 660 C C . VAL A 1 88 ? -4.543 41.406 19.109 1 96.62 88 VAL A C 1
ATOM 662 O O . VAL A 1 88 ? -4.691 40.969 17.969 1 96.62 88 VAL A O 1
ATOM 665 N N . ARG A 1 89 ? -3.367 41.375 19.797 1 95.62 89 ARG A N 1
ATOM 666 C CA . ARG A 1 89 ? -2.314 40.5 19.25 1 95.62 89 ARG A CA 1
ATOM 667 C C . ARG A 1 89 ? -2.732 39.062 19.281 1 95.62 89 ARG A C 1
ATOM 669 O O . ARG A 1 89 ? -3.238 38.562 20.281 1 95.62 89 ARG A O 1
ATOM 676 N N . ILE A 1 90 ? -2.557 38.344 18.156 1 95 90 ILE A N 1
ATOM 677 C CA . ILE A 1 90 ? -3.121 37 18.047 1 95 90 ILE A CA 1
ATOM 678 C C . ILE A 1 90 ? -2.125 36.094 17.344 1 95 90 ILE A C 1
ATOM 680 O O . ILE A 1 90 ? -1.441 36.5 16.406 1 95 90 ILE A O 1
ATOM 684 N N . MET A 1 91 ? -2.043 34.844 17.797 1 91.62 91 MET A N 1
ATOM 685 C CA . MET A 1 91 ? -1.176 33.844 17.203 1 91.62 91 MET A CA 1
ATOM 686 C C . MET A 1 91 ? -1.981 32.875 16.344 1 91.62 91 MET A C 1
ATOM 688 O O . MET A 1 91 ? -3.189 32.719 16.531 1 91.62 91 MET A O 1
ATOM 692 N N . THR A 1 92 ? -1.24 32.25 15.406 1 91.38 92 THR A N 1
ATOM 693 C CA . THR A 1 92 ? -1.853 31.25 14.555 1 91.38 92 THR A CA 1
ATOM 694 C C . THR A 1 92 ? -2.525 30.172 15.391 1 91.38 92 THR A C 1
ATOM 696 O O . THR A 1 92 ? -1.96 29.703 16.391 1 91.38 92 THR A O 1
ATOM 699 N N . GLY A 1 93 ? -3.729 29.859 14.992 1 92.38 93 GLY A N 1
ATOM 700 C CA . GLY A 1 93 ? -4.438 28.781 15.672 1 92.38 93 GLY A CA 1
ATOM 701 C C . GLY A 1 93 ? -5.352 29.281 16.781 1 92.38 93 GLY A C 1
ATOM 702 O O . GLY A 1 93 ? -6.215 28.547 17.25 1 92.38 93 GLY A O 1
ATOM 703 N N . ALA A 1 94 ? -5.199 30.531 17.203 1 94.81 94 ALA A N 1
ATOM 704 C CA . ALA A 1 94 ? -5.98 31.094 18.312 1 94.81 94 ALA A CA 1
ATOM 705 C C . ALA A 1 94 ? -7.383 31.469 17.859 1 94.81 94 ALA A C 1
ATOM 707 O O . ALA A 1 94 ? -7.598 31.797 16.688 1 94.81 94 ALA A O 1
ATOM 708 N N . PRO A 1 95 ? -8.375 31.406 18.766 1 96.88 95 PRO A N 1
ATOM 709 C CA . PRO A 1 95 ? -9.695 31.938 18.438 1 96.88 95 PRO A CA 1
ATOM 710 C C . PRO A 1 95 ? -9.711 33.438 18.266 1 96.88 95 PRO A C 1
ATOM 712 O O . PRO A 1 95 ? -9.141 34.156 19.094 1 96.88 95 PRO A O 1
ATOM 715 N N . VAL A 1 96 ? -10.32 33.938 17.266 1 97.31 96 VAL A N 1
ATOM 716 C CA . VAL A 1 96 ? -10.5 35.375 17.078 1 97.31 96 VAL A CA 1
ATOM 717 C C . VAL A 1 96 ? -11.555 35.875 18.047 1 97.31 96 VAL A C 1
ATOM 719 O O . VAL A 1 96 ? -12.68 35.375 18.078 1 97.31 96 VAL A O 1
ATOM 722 N N . PRO A 1 97 ? -11.211 36.875 18.828 1 96.81 97 PRO A N 1
ATOM 723 C CA . PRO A 1 97 ? -12.18 37.375 19.797 1 96.81 97 PRO A CA 1
ATOM 724 C C . PRO A 1 97 ? -13.438 37.938 19.141 1 96.81 97 PRO A C 1
ATOM 726 O O . PRO A 1 97 ? -13.375 38.5 18.047 1 96.81 97 PRO A O 1
ATOM 729 N N . GLU A 1 98 ? -14.594 37.719 19.859 1 94.69 98 GLU A N 1
ATOM 730 C CA . GLU A 1 98 ? -15.852 38.281 19.391 1 94.69 98 GLU A CA 1
ATOM 731 C C . GLU A 1 98 ? -15.727 39.781 19.141 1 94.69 98 GLU A C 1
ATOM 733 O O . GLU A 1 98 ? -15.117 40.5 19.953 1 94.69 98 GLU A O 1
ATOM 738 N N . GLY A 1 99 ? -16.25 40.25 18.094 1 93.81 99 GLY A N 1
ATOM 739 C CA . GLY A 1 99 ? -16.203 41.656 17.75 1 93.81 99 GLY A CA 1
ATOM 740 C C . GLY A 1 99 ? -15.148 41.969 16.719 1 93.81 99 GLY A C 1
ATOM 741 O O . GLY A 1 99 ? -15.195 43.031 16.094 1 93.81 99 GLY A O 1
ATOM 742 N N . LEU A 1 100 ? -14.148 41.188 16.609 1 96.94 100 LEU A N 1
ATOM 743 C CA . LEU A 1 100 ? -13.117 41.344 15.586 1 96.94 100 LEU A CA 1
ATOM 744 C C . LEU A 1 100 ? -13.328 40.344 14.453 1 96.94 100 LEU A C 1
ATOM 746 O O . LEU A 1 100 ? -13.844 39.25 14.68 1 96.94 100 LEU A O 1
ATOM 750 N N . ASN A 1 101 ? -12.984 40.781 13.195 1 97.88 101 ASN A N 1
ATOM 751 C CA . ASN A 1 101 ? -13.359 39.875 12.109 1 97.88 101 ASN A CA 1
ATOM 752 C C . ASN A 1 101 ? -12.32 39.875 10.992 1 97.88 101 ASN A C 1
ATOM 754 O O . ASN A 1 101 ? -12.633 39.594 9.844 1 97.88 101 ASN A O 1
ATOM 758 N N . ALA A 1 102 ? -11.102 40.25 11.359 1 98.25 102 ALA A N 1
ATOM 759 C CA . ALA A 1 102 ? -9.977 40.156 10.438 1 98.25 102 ALA A CA 1
ATOM 760 C C . ALA A 1 102 ? -8.656 40.031 11.195 1 98.25 102 ALA A C 1
ATOM 762 O O . ALA A 1 102 ? -8.5 40.625 12.273 1 98.25 102 ALA A O 1
ATOM 763 N N . VAL A 1 103 ? -7.742 39.344 10.656 1 98.06 103 VAL A N 1
ATOM 764 C CA . VAL A 1 103 ? -6.402 39.219 11.219 1 98.06 103 VAL A CA 1
ATOM 765 C C . VAL A 1 103 ? -5.375 39.75 10.219 1 98.06 103 VAL A C 1
ATOM 767 O O . VAL A 1 103 ? -5.273 39.25 9.094 1 98.06 103 VAL A O 1
ATOM 770 N N . ILE A 1 104 ? -4.66 40.75 10.602 1 97.44 104 ILE A N 1
ATOM 771 C CA . ILE A 1 104 ? -3.6 41.312 9.781 1 97.44 104 ILE A CA 1
ATOM 772 C C . ILE A 1 104 ? -2.252 40.719 10.195 1 97.44 104 ILE A C 1
ATOM 774 O O . ILE A 1 104 ? -1.88 40.781 11.375 1 97.44 104 ILE A O 1
ATOM 778 N N . LYS A 1 105 ? -1.502 40.219 9.242 1 95.56 105 LYS A N 1
ATOM 779 C CA . LYS A 1 105 ? -0.231 39.562 9.508 1 95.56 105 LYS A CA 1
ATOM 780 C C . LYS A 1 105 ? 0.763 40.5 10.172 1 95.56 105 LYS A C 1
ATOM 782 O O . LYS A 1 105 ? 0.756 41.688 9.906 1 95.56 105 LYS A O 1
ATOM 787 N N . VAL A 1 106 ? 1.541 39.938 10.969 1 93 106 VAL A N 1
ATOM 788 C CA . VAL A 1 106 ? 2.543 40.719 11.695 1 93 106 VAL A CA 1
ATOM 789 C C . VAL A 1 106 ? 3.412 41.5 10.703 1 93 106 VAL A C 1
ATOM 791 O O . VAL A 1 106 ? 3.846 42.625 10.992 1 93 106 VAL A O 1
ATOM 794 N N . GLU A 1 107 ? 3.684 40.906 9.508 1 92.56 107 GLU A N 1
ATOM 795 C CA . GLU A 1 107 ? 4.531 41.531 8.5 1 92.56 107 GLU A CA 1
ATOM 796 C C . GLU A 1 107 ? 3.898 42.812 7.957 1 92.56 107 GLU A C 1
ATOM 798 O O . GLU A 1 107 ? 4.598 43.688 7.441 1 92.56 107 GLU A O 1
ATOM 803 N N . ASP A 1 108 ? 2.623 42.906 8.062 1 95.19 108 ASP A N 1
ATOM 804 C CA . ASP A 1 108 ? 1.887 44.062 7.578 1 95.19 108 ASP A CA 1
ATOM 805 C C . ASP A 1 108 ? 1.526 45 8.719 1 95.19 108 ASP A C 1
ATOM 807 O O . ASP A 1 108 ? 0.634 45.844 8.586 1 95.19 108 ASP A O 1
ATOM 811 N N . SER A 1 109 ? 2.15 44.812 9.836 1 94.75 109 SER A N 1
ATOM 812 C CA . SER A 1 109 ? 1.869 45.594 11.031 1 94.75 109 SER A CA 1
ATOM 813 C C . SER A 1 109 ? 3.104 46.375 11.492 1 94.75 109 SER A C 1
ATOM 815 O O . SER A 1 109 ? 4.23 45.906 11.32 1 94.75 109 SER A O 1
ATOM 817 N N . ILE A 1 110 ? 2.867 47.531 11.961 1 93.62 110 ILE A N 1
ATOM 818 C CA . ILE A 1 110 ? 3.932 48.344 12.523 1 93.62 110 ILE A CA 1
ATOM 819 C C . ILE A 1 110 ? 3.602 48.688 13.977 1 93.62 110 ILE A C 1
ATOM 821 O O . ILE A 1 110 ? 2.729 49.531 14.242 1 93.62 110 ILE A O 1
ATOM 825 N N . GLU A 1 111 ? 4.297 47.969 14.812 1 90.75 111 GLU A N 1
ATOM 826 C CA . GLU A 1 111 ? 4.109 48.312 16.219 1 90.75 111 GLU A CA 1
ATOM 827 C C . GLU A 1 111 ? 4.777 49.656 16.562 1 90.75 111 GLU A C 1
ATOM 829 O O . GLU A 1 111 ? 5.98 49.812 16.344 1 90.75 111 GLU A O 1
ATOM 834 N N . GLU A 1 112 ? 4.062 50.719 16.938 1 86.25 112 GLU A N 1
ATOM 835 C CA . GLU A 1 112 ? 4.574 52.031 17.297 1 86.25 112 GLU A CA 1
ATOM 836 C C . GLU A 1 112 ? 5.188 52.031 18.688 1 86.25 112 GLU A C 1
ATOM 838 O O . GLU A 1 112 ? 6.395 52.219 18.844 1 86.25 112 GLU A O 1
ATOM 843 N N . LYS A 1 113 ? 4.469 52.25 19.797 1 86.19 113 LYS A N 1
ATOM 844 C CA . LYS A 1 113 ? 4.852 52.062 21.188 1 86.19 113 LYS A CA 1
ATOM 845 C C . LYS A 1 113 ? 4.098 50.906 21.812 1 86.19 113 LYS A C 1
ATOM 847 O O . LYS A 1 113 ? 3.221 50.312 21.188 1 86.19 113 LYS A O 1
ATOM 852 N N . LYS A 1 114 ? 4.57 50.562 22.922 1 85.88 114 LYS A N 1
ATOM 853 C CA . LYS A 1 114 ? 3.914 49.438 23.578 1 85.88 114 LYS A CA 1
ATOM 854 C C . LYS A 1 114 ? 2.408 49.656 23.688 1 85.88 114 LYS A C 1
ATOM 856 O O . LYS A 1 114 ? 1.965 50.719 24.188 1 85.88 114 LYS A O 1
ATOM 861 N N . GLY A 1 115 ? 1.685 48.75 23 1 91.06 115 GLY A N 1
ATOM 862 C CA . GLY A 1 115 ? 0.238 48.812 23.141 1 91.06 115 GLY A CA 1
ATOM 863 C C . GLY A 1 115 ? -0.451 49.5 21.984 1 91.06 115 GLY A C 1
ATOM 864 O O . GLY A 1 115 ? -1.672 49.656 21.984 1 91.06 115 GLY A O 1
ATOM 865 N N . PHE A 1 116 ? 0.352 49.938 21.062 1 94.69 116 PHE A N 1
ATOM 866 C CA . PHE A 1 116 ? -0.237 50.594 19.906 1 94.69 116 PHE A CA 1
ATOM 867 C C . PHE A 1 116 ? 0.326 50.031 18.609 1 94.69 116 PHE A C 1
ATOM 869 O O . PHE A 1 116 ? 1.521 49.75 18.516 1 94.69 116 PHE A O 1
ATOM 876 N N . VAL A 1 117 ? -0.505 49.812 17.609 1 95.88 117 VAL A N 1
ATOM 877 C CA . VAL A 1 117 ? -0.09 49.219 16.344 1 95.88 117 VAL A CA 1
ATOM 878 C C . VAL A 1 117 ? -0.776 49.906 15.18 1 95.88 117 VAL A C 1
ATOM 880 O O . VAL A 1 117 ? -1.921 50.344 15.305 1 95.88 117 VAL A O 1
ATOM 883 N N . ARG A 1 118 ? -0.126 50.156 14.078 1 95.88 118 ARG A N 1
ATOM 884 C CA . ARG A 1 118 ? -0.688 50.625 12.805 1 95.88 118 ARG A CA 1
ATOM 885 C C . ARG A 1 118 ? -0.44 49.594 11.711 1 95.88 118 ARG A C 1
ATOM 887 O O . ARG A 1 118 ? 0.36 48.656 11.883 1 95.88 118 ARG A O 1
ATOM 894 N N . PHE A 1 119 ? -1.181 49.719 10.633 1 96.19 119 PHE A N 1
ATOM 895 C CA . PHE A 1 119 ? -1.136 48.656 9.625 1 96.19 119 PHE A CA 1
ATOM 896 C C . PHE A 1 119 ? -0.821 49.25 8.25 1 96.19 119 PHE A C 1
ATOM 898 O O . PHE A 1 119 ? -1.188 50.375 7.953 1 96.19 119 PHE A O 1
ATOM 905 N N . ARG A 1 120 ? -0.145 48.438 7.441 1 94.94 120 ARG A N 1
ATOM 906 C CA . ARG A 1 120 ? 0.305 48.844 6.121 1 94.94 120 ARG A CA 1
ATOM 907 C C . ARG A 1 120 ? -0.782 48.625 5.074 1 94.94 120 ARG A C 1
ATOM 909 O O . ARG A 1 120 ? -0.741 49.219 3.996 1 94.94 120 ARG A O 1
ATOM 916 N N . LEU A 1 121 ? -1.769 47.906 5.367 1 94.38 121 LEU A N 1
ATOM 917 C CA . LEU A 1 121 ? -2.826 47.594 4.414 1 94.38 121 LEU A CA 1
ATOM 918 C C . LEU A 1 121 ? -3.775 48.781 4.242 1 94.38 121 LEU A C 1
ATOM 920 O O . LEU A 1 121 ? -4.203 49.375 5.23 1 94.38 121 LEU A O 1
ATOM 924 N N . PRO A 1 122 ? -4.109 49.094 2.943 1 93.44 122 PRO A N 1
ATOM 925 C CA . PRO A 1 122 ? -5.047 50.188 2.715 1 93.44 122 PRO A CA 1
ATOM 926 C C . PRO A 1 122 ? -6.477 49.844 3.129 1 93.44 122 PRO A C 1
ATOM 928 O O . PRO A 1 122 ? -7.258 50.75 3.453 1 93.44 122 PRO A O 1
ATOM 931 N N . SER A 1 123 ? -6.871 48.562 3.035 1 94.69 123 SER A N 1
ATOM 932 C CA . SER A 1 123 ? -8.18 48.062 3.438 1 94.69 123 SER A CA 1
ATOM 933 C C . SER A 1 123 ? -8.094 46.625 3.949 1 94.69 123 SER A C 1
ATOM 935 O O . SER A 1 123 ? -7.082 45.969 3.74 1 94.69 123 SER A O 1
ATOM 937 N N . VAL A 1 124 ? -9.086 46.312 4.715 1 96 124 VAL A N 1
ATOM 938 C CA . VAL A 1 124 ? -9.141 44.969 5.277 1 96 124 VAL A CA 1
ATOM 939 C C . VAL A 1 124 ? -10.516 44.375 5.012 1 96 124 VAL A C 1
ATOM 941 O O . VAL A 1 124 ? -11.547 44.969 5.34 1 96 124 VAL A O 1
ATOM 944 N N . LYS A 1 125 ? -10.453 43.188 4.367 1 96.38 125 LYS A N 1
ATOM 945 C CA . LYS A 1 125 ? -11.703 42.5 4.086 1 96.38 125 LYS A CA 1
ATOM 946 C C . LYS A 1 125 ? -12.156 41.656 5.289 1 96.38 125 LYS A C 1
ATOM 948 O O . LYS A 1 125 ? -11.328 41.188 6.066 1 96.38 125 LYS A O 1
ATOM 953 N N . GLU A 1 126 ? -13.508 41.531 5.34 1 97.25 126 GLU A N 1
ATOM 954 C CA . GLU A 1 126 ? -14.055 40.656 6.371 1 97.25 126 GLU A CA 1
ATOM 955 C C . GLU A 1 126 ? -13.523 39.219 6.238 1 97.25 126 GLU A C 1
ATOM 957 O O . GLU A 1 126 ? -13.406 38.719 5.125 1 97.25 126 GLU A O 1
ATOM 962 N N . ASN A 1 127 ? -13.172 38.594 7.402 1 98 127 ASN A N 1
ATOM 963 C CA . ASN A 1 127 ? -12.727 37.219 7.535 1 98 127 ASN A CA 1
ATOM 964 C C . ASN A 1 127 ? -11.328 37.031 6.949 1 98 127 ASN A C 1
ATOM 966 O O . ASN A 1 127 ? -10.906 35.875 6.695 1 98 127 ASN A O 1
ATOM 970 N N . LEU A 1 128 ? -10.625 38.156 6.695 1 97.62 128 LEU A N 1
ATOM 971 C CA . LEU A 1 128 ? -9.242 38.062 6.25 1 97.62 128 LEU A CA 1
ATOM 972 C C . LEU A 1 128 ? -8.422 37.188 7.207 1 97.62 128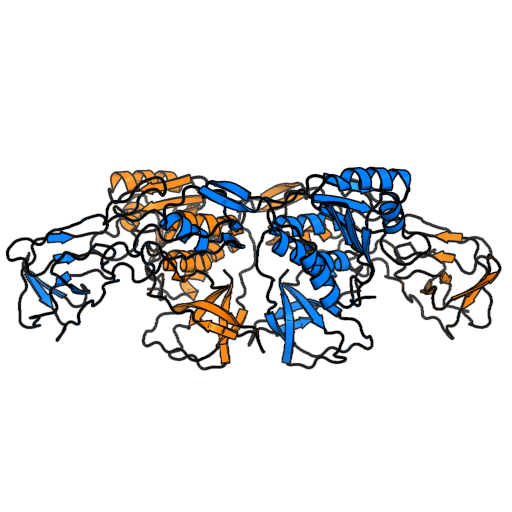 LEU A C 1
ATOM 974 O O . LEU A 1 128 ? -8.398 37.469 8.414 1 97.62 128 LEU A O 1
ATOM 978 N N . ASN A 1 129 ? -7.758 36.156 6.715 1 96.94 129 ASN A N 1
ATOM 979 C CA . ASN A 1 129 ? -6.855 35.25 7.441 1 96.94 129 ASN A CA 1
ATOM 980 C C . ASN A 1 129 ? -7.555 34.594 8.625 1 96.94 129 ASN A C 1
ATOM 982 O O . ASN A 1 129 ? -6.949 34.438 9.688 1 96.94 129 ASN A O 1
ATOM 986 N N . ILE A 1 130 ? -8.805 34.312 8.469 1 98.12 130 ILE A N 1
ATOM 987 C CA . ILE A 1 130 ? -9.594 33.625 9.477 1 98.12 130 ILE A CA 1
ATOM 988 C C . ILE A 1 130 ? -10.234 32.375 8.852 1 98.12 130 ILE A C 1
ATOM 990 O O . ILE A 1 130 ? -10.898 32.469 7.816 1 98.12 130 ILE A O 1
ATOM 994 N N . ALA A 1 131 ? -9.977 31.188 9.383 1 97.94 131 ALA A N 1
ATOM 995 C CA . ALA A 1 131 ? -10.773 30.016 9.078 1 97.94 131 ALA A CA 1
ATOM 996 C C . ALA A 1 131 ? -12.109 30.047 9.805 1 97.94 131 ALA A C 1
ATOM 998 O O . ALA A 1 131 ? -12.148 30.109 11.039 1 97.94 131 ALA A O 1
ATOM 999 N N . LEU A 1 132 ? -13.148 29.969 9.078 1 97.81 132 LEU A N 1
ATOM 1000 C CA . LEU A 1 132 ? -14.477 30.156 9.664 1 97.81 132 LEU A CA 1
ATOM 1001 C C . LEU A 1 132 ? -14.906 28.906 10.414 1 97.81 132 LEU A C 1
ATOM 1003 O O . LEU A 1 132 ? -14.617 27.781 9.984 1 97.81 132 LEU A O 1
ATOM 1007 N N . LYS A 1 133 ? -15.609 29.172 11.516 1 97.75 133 LYS A N 1
ATOM 1008 C CA . LYS A 1 133 ? -16.188 28.047 12.266 1 97.75 133 LYS A CA 1
ATOM 1009 C C . LYS A 1 133 ? -17.031 27.172 11.359 1 97.75 133 LYS A C 1
ATOM 1011 O O . LYS A 1 133 ? -17.906 27.672 10.641 1 97.75 133 LYS A O 1
ATOM 1016 N N . GLY A 1 134 ? -16.75 25.844 11.297 1 98.12 134 GLY A N 1
ATOM 1017 C CA . GLY A 1 134 ? -17.578 24.875 10.586 1 98.12 134 GLY A CA 1
ATOM 1018 C C . GLY A 1 134 ? -17.312 24.859 9.094 1 98.12 134 GLY A C 1
ATOM 1019 O O . GLY A 1 134 ? -18.031 24.203 8.336 1 98.12 134 GLY A O 1
ATOM 1020 N N . GLU A 1 135 ? -16.344 25.531 8.648 1 98.06 135 GLU A N 1
ATOM 1021 C CA . GLU A 1 135 ? -16.141 25.625 7.207 1 98.06 135 GLU A CA 1
ATOM 1022 C C . GLU A 1 135 ? -15.703 24.281 6.633 1 98.06 135 GLU A C 1
ATOM 1024 O O . GLU A 1 135 ? -15.953 23.984 5.461 1 98.06 135 GLU A O 1
ATOM 1029 N N . ASP A 1 136 ? -15.047 23.453 7.473 1 98.12 136 ASP A N 1
ATOM 1030 C CA . ASP A 1 136 ? -14.648 22.125 7.023 1 98.12 136 ASP A CA 1
ATOM 1031 C C . ASP A 1 136 ? -15.781 21.125 7.211 1 98.12 136 ASP A C 1
ATOM 1033 O O . ASP A 1 136 ? -16.031 20.297 6.328 1 98.12 136 ASP A O 1
ATOM 1037 N N . LEU A 1 137 ? -16.297 21.094 8.352 1 97.88 137 LEU A N 1
ATOM 1038 C CA . LEU A 1 137 ? -17.375 20.203 8.742 1 97.88 137 LEU A CA 1
ATOM 1039 C C . LEU A 1 137 ? -18.344 20.906 9.695 1 97.88 137 LEU A C 1
ATOM 1041 O O . LEU A 1 137 ? -17.906 21.625 10.602 1 97.88 137 LEU A O 1
ATOM 1045 N N . LYS A 1 138 ? -19.594 20.641 9.531 1 98.38 138 LYS A N 1
ATOM 1046 C CA . LYS A 1 138 ? -20.609 21.125 10.469 1 98.38 138 LYS A CA 1
ATOM 1047 C C . LYS A 1 138 ? -21.031 20.031 11.445 1 98.38 138 LYS A C 1
ATOM 1049 O O . LYS A 1 138 ? -21.062 18.844 11.078 1 98.38 138 LYS A O 1
ATOM 1054 N N . LYS A 1 139 ? -21.344 20.469 12.633 1 98.19 139 LYS A N 1
ATOM 1055 C CA . LYS A 1 139 ? -21.828 19.531 13.633 1 98.19 139 LYS A CA 1
ATOM 1056 C C . LYS A 1 139 ? -22.969 18.672 13.078 1 98.19 139 LYS A C 1
ATOM 1058 O O . LYS A 1 139 ? -23.906 19.203 12.484 1 98.19 139 LYS A O 1
ATOM 1063 N N . GLY A 1 140 ? -22.828 17.375 13.18 1 98.19 140 GLY A N 1
ATOM 1064 C CA . GLY A 1 140 ? -23.875 16.453 12.766 1 98.19 140 GLY A CA 1
ATOM 1065 C C . GLY A 1 140 ? -23.75 16.031 11.312 1 98.19 140 GLY A C 1
ATOM 1066 O O . GLY A 1 140 ? -24.469 15.148 10.859 1 98.19 140 GLY A O 1
ATOM 1067 N N . GLU A 1 141 ? -22.859 16.609 10.617 1 97.81 141 GLU A N 1
ATOM 1068 C CA . GLU A 1 141 ? -22.672 16.297 9.203 1 97.81 141 GLU A CA 1
ATOM 1069 C C . GLU A 1 141 ? -22.031 14.922 9.031 1 97.81 141 GLU A C 1
ATOM 1071 O O . GLU A 1 141 ? -21.016 14.617 9.672 1 97.81 141 GLU A O 1
ATOM 1076 N N . PRO A 1 142 ? -22.656 14.055 8.227 1 97.81 142 PRO A N 1
ATOM 1077 C CA . PRO A 1 142 ? -21.984 12.797 7.906 1 97.81 142 PRO A CA 1
ATOM 1078 C C . PRO A 1 142 ? -20.688 13.016 7.133 1 97.81 142 PRO A C 1
ATOM 1080 O O . PRO A 1 142 ? -20.641 13.812 6.188 1 97.81 142 PRO A O 1
ATOM 1083 N N . VAL A 1 143 ? -19.625 12.32 7.527 1 97.69 143 VAL A N 1
ATOM 1084 C CA . VAL A 1 143 ? -18.328 12.625 6.918 1 97.69 143 VAL A CA 1
ATOM 1085 C C . VAL A 1 143 ? -17.672 11.328 6.449 1 97.69 143 VAL A C 1
ATOM 1087 O O . VAL A 1 143 ? -17.031 11.297 5.391 1 97.69 143 VAL A O 1
ATOM 1090 N N . LEU A 1 144 ? -17.688 10.211 7.184 1 98.25 144 LEU A N 1
ATOM 1091 C CA . LEU A 1 144 ? -17.078 8.945 6.785 1 98.25 144 LEU A CA 1
ATOM 1092 C C . LEU A 1 144 ? -18.141 7.863 6.629 1 98.25 144 LEU A C 1
ATOM 1094 O O . LEU A 1 144 ? -18.891 7.586 7.57 1 98.25 144 LEU A O 1
ATOM 1098 N N . PRO A 1 145 ? -18.234 7.273 5.477 1 97.88 145 PRO A N 1
ATOM 1099 C CA . PRO A 1 145 ? -19.125 6.117 5.316 1 97.88 145 PRO A CA 1
ATOM 1100 C C . PRO A 1 145 ? -18.5 4.82 5.816 1 97.88 145 PRO A C 1
ATOM 1102 O O . PRO A 1 145 ? -17.266 4.727 5.938 1 97.88 145 PRO A O 1
ATOM 1105 N N . ALA A 1 146 ? -19.391 3.852 6.133 1 97.81 146 ALA A N 1
ATOM 1106 C CA . ALA A 1 146 ? -18.891 2.492 6.305 1 97.81 146 ALA A CA 1
ATOM 1107 C C . ALA A 1 146 ? -18.141 2.018 5.059 1 97.81 146 ALA A C 1
ATOM 1109 O O . ALA A 1 146 ? -18.453 2.439 3.945 1 97.81 146 ALA A O 1
ATOM 1110 N N . GLY A 1 147 ? -17.125 1.19 5.277 1 97.88 147 GLY A N 1
ATOM 1111 C CA . GLY A 1 147 ? -16.391 0.654 4.148 1 97.88 147 GLY A CA 1
ATOM 1112 C C . GLY A 1 147 ? -15.094 1.404 3.875 1 97.88 147 GLY A C 1
ATOM 1113 O O . GLY A 1 147 ? -14.281 0.978 3.049 1 97.88 147 GLY A O 1
ATOM 1114 N N . GLN A 1 148 ? -14.875 2.535 4.625 1 97.75 148 GLN A N 1
ATOM 1115 C CA . GLN A 1 148 ? -13.672 3.33 4.441 1 97.75 148 GLN A CA 1
ATOM 1116 C C . GLN A 1 148 ? -12.484 2.697 5.164 1 97.75 148 GLN A C 1
ATOM 1118 O O . GLN A 1 148 ? -12.586 2.318 6.332 1 97.75 148 GLN A O 1
ATOM 1123 N N . LYS A 1 149 ? -11.445 2.541 4.457 1 97.94 149 LYS A N 1
ATOM 1124 C CA . LYS A 1 149 ? -10.203 2.113 5.102 1 97.94 149 LYS A CA 1
ATOM 1125 C C . LYS A 1 149 ? -9.68 3.191 6.047 1 97.94 149 LYS A C 1
ATOM 1127 O O . LYS A 1 149 ? -9.688 4.375 5.707 1 97.94 149 LYS A O 1
ATOM 1132 N N . ILE A 1 150 ? -9.211 2.814 7.176 1 98.44 150 ILE A N 1
ATOM 1133 C CA . ILE A 1 150 ? -8.656 3.752 8.148 1 98.44 150 ILE A CA 1
ATOM 1134 C C . ILE A 1 150 ? -7.176 3.979 7.852 1 98.44 150 ILE A C 1
ATOM 1136 O O . ILE A 1 150 ? -6.312 3.281 8.391 1 98.44 150 ILE A O 1
ATOM 1140 N N . ASP A 1 151 ? -6.934 4.887 7.008 1 97.56 151 ASP A N 1
ATOM 1141 C CA . ASP A 1 151 ? -5.578 5.336 6.695 1 97.56 151 ASP A CA 1
ATOM 1142 C C . ASP A 1 151 ? -5.223 6.586 7.496 1 97.56 151 ASP A C 1
ATOM 1144 O O . ASP A 1 151 ? -5.891 6.914 8.477 1 97.56 151 ASP A O 1
ATOM 1148 N N . ALA A 1 152 ? -4.164 7.262 7.125 1 97.94 152 ALA A N 1
ATOM 1149 C CA . ALA A 1 152 ? -3.66 8.391 7.895 1 97.94 152 ALA A CA 1
ATOM 1150 C C . ALA A 1 152 ? -4.711 9.492 8 1 97.94 152 ALA A C 1
ATOM 1152 O O . ALA A 1 152 ? -4.969 10.016 9.094 1 97.94 152 ALA A O 1
ATOM 1153 N N . SER A 1 153 ? -5.348 9.836 6.859 1 98.31 153 SER A N 1
ATOM 1154 C CA . SER A 1 153 ? -6.336 10.906 6.844 1 98.31 153 SER A CA 1
ATOM 1155 C C . SER A 1 153 ? -7.578 10.523 7.641 1 98.31 153 SER A C 1
ATOM 1157 O O . SER A 1 153 ? -8.102 11.336 8.406 1 98.31 153 SER A O 1
ATOM 1159 N N . THR A 1 154 ? -8.016 9.273 7.465 1 98.62 154 THR A N 1
ATOM 1160 C CA . THR A 1 154 ? -9.203 8.812 8.18 1 98.62 154 THR A CA 1
ATOM 1161 C C . THR A 1 154 ? -8.938 8.727 9.68 1 98.62 154 THR A C 1
ATOM 1163 O O . THR A 1 154 ? -9.75 9.18 10.484 1 98.62 154 THR A O 1
ATOM 1166 N N . LEU A 1 155 ? -7.805 8.188 10.039 1 98.62 155 LEU A N 1
ATOM 1167 C CA . LEU A 1 155 ? -7.434 8.078 11.445 1 98.62 155 LEU A CA 1
ATOM 1168 C C . LEU A 1 155 ? -7.332 9.453 12.102 1 98.62 155 LEU A C 1
ATOM 1170 O O . LEU A 1 155 ? -7.805 9.648 13.219 1 98.62 155 LEU A O 1
ATOM 1174 N N . SER A 1 156 ? -6.707 10.375 11.383 1 98.5 156 SER A N 1
ATOM 1175 C CA . SER A 1 156 ? -6.59 11.758 11.844 1 98.5 156 SER A CA 1
ATOM 1176 C C . SER A 1 156 ? -7.957 12.367 12.117 1 98.5 156 SER A C 1
ATOM 1178 O O . SER A 1 156 ? -8.172 12.977 13.164 1 98.5 156 SER A O 1
ATOM 1180 N N . LEU A 1 157 ? -8.852 12.18 11.211 1 98.69 157 LEU A N 1
ATOM 1181 C CA . LEU A 1 157 ? -10.188 12.742 11.359 1 98.69 157 LEU A CA 1
ATOM 1182 C C . LEU A 1 157 ? -10.93 12.102 12.523 1 98.69 157 LEU A C 1
ATOM 1184 O O . LEU A 1 157 ? -11.562 12.797 13.32 1 98.69 157 LEU A O 1
ATOM 1188 N N . LEU A 1 158 ? -10.859 10.773 12.602 1 98.81 158 LEU A N 1
ATOM 1189 C CA . LEU A 1 158 ? -11.531 10.07 13.695 1 98.81 158 LEU A CA 1
ATOM 1190 C C . LEU A 1 158 ? -11.039 10.586 15.047 1 98.81 158 LEU A C 1
ATOM 1192 O O . LEU A 1 158 ? -11.836 10.781 15.961 1 98.81 158 LEU A O 1
ATOM 1196 N N . ALA A 1 159 ? -9.742 10.82 15.148 1 98.69 159 ALA A N 1
ATOM 1197 C CA . ALA A 1 159 ? -9.18 11.391 16.375 1 98.69 159 ALA A CA 1
ATOM 1198 C C . ALA A 1 159 ? -9.734 12.789 16.625 1 98.69 159 ALA A C 1
ATOM 1200 O O . ALA A 1 159 ? -10.148 13.102 17.75 1 98.69 159 ALA A O 1
ATOM 1201 N N . SER A 1 160 ? -9.781 13.594 15.594 1 98.38 160 SER A N 1
ATOM 1202 C CA . SER A 1 160 ? -10.297 14.953 15.703 1 98.38 160 SER A CA 1
ATOM 1203 C C . SER A 1 160 ? -11.742 14.961 16.188 1 98.38 160 SER A C 1
ATOM 1205 O O . SER A 1 160 ? -12.148 15.852 16.938 1 98.38 160 SER A O 1
ATOM 1207 N N . LEU A 1 161 ? -12.484 13.93 15.789 1 98.19 161 LEU A N 1
ATOM 1208 C CA . LEU A 1 161 ? -13.914 13.852 16.094 1 98.19 161 LEU A CA 1
ATOM 1209 C C . LEU A 1 161 ? -14.133 13.242 17.469 1 98.19 161 LEU A C 1
ATOM 1211 O O . LEU A 1 161 ? -15.273 13.141 17.938 1 98.19 161 LEU A O 1
ATOM 1215 N N . GLY A 1 162 ? -13.078 12.812 18.094 1 97.88 162 GLY A N 1
ATOM 1216 C CA . GLY A 1 162 ? -13.172 12.312 19.469 1 97.88 162 GLY A CA 1
ATOM 1217 C C . GLY A 1 162 ? -13.539 10.844 19.547 1 97.88 162 GLY A C 1
ATOM 1218 O O . GLY A 1 162 ? -14.102 10.391 20.547 1 97.88 162 GLY A O 1
ATOM 1219 N N . LYS A 1 163 ? -13.258 10.109 18.484 1 98.19 163 LYS A N 1
ATOM 1220 C CA . LYS A 1 163 ? -13.516 8.672 18.531 1 98.19 163 LYS A CA 1
ATOM 1221 C C . LYS A 1 163 ? -12.414 7.941 19.297 1 98.19 163 LYS A C 1
ATOM 1223 O O . LYS A 1 163 ? -11.297 7.805 18.812 1 98.19 163 LYS A O 1
ATOM 1228 N N . LYS A 1 164 ? -12.781 7.453 20.391 1 97.25 164 LYS A N 1
ATOM 1229 C CA . LYS A 1 164 ? -11.836 6.68 21.188 1 97.25 164 LYS A CA 1
ATOM 1230 C C . LYS A 1 164 ? -11.719 5.25 20.672 1 97.25 164 LYS A C 1
ATOM 1232 O O . LYS A 1 164 ? -10.664 4.621 20.812 1 97.25 164 LYS A O 1
ATOM 1237 N N . SER A 1 165 ? -12.805 4.836 20.188 1 98.31 165 SER A N 1
ATOM 1238 C CA . SER A 1 165 ? -12.898 3.521 19.562 1 98.31 165 SER A CA 1
ATOM 1239 C C . SER A 1 165 ? -13.805 3.559 18.344 1 98.31 165 SER A C 1
ATOM 1241 O O . SER A 1 165 ? -14.547 4.52 18.141 1 98.31 165 SER A O 1
ATOM 1243 N N . VAL A 1 166 ? -13.633 2.602 17.516 1 98.62 166 VAL A N 1
ATOM 1244 C CA . VAL A 1 166 ? -14.43 2.545 16.297 1 98.62 166 VAL A CA 1
ATOM 1245 C C . VAL A 1 166 ? -14.859 1.104 16.016 1 98.62 166 VAL A C 1
ATOM 1247 O O . VAL A 1 166 ? -14.164 0.161 16.406 1 98.62 166 VAL A O 1
ATOM 1250 N N . GLN A 1 167 ? -16.016 0.968 15.391 1 98.69 167 GLN A N 1
ATOM 1251 C CA . GLN A 1 167 ? -16.438 -0.319 14.852 1 98.69 167 GLN A CA 1
ATOM 1252 C C . GLN A 1 167 ? -15.781 -0.596 13.508 1 98.69 167 GLN A C 1
ATOM 1254 O O . GLN A 1 167 ? -15.867 0.222 12.586 1 98.69 167 GLN A O 1
ATOM 1259 N N . VAL A 1 168 ? -15.078 -1.723 13.43 1 98.75 168 VAL A N 1
ATOM 1260 C CA . VAL A 1 168 ? -14.438 -2.107 12.18 1 98.75 168 VAL A CA 1
ATOM 1261 C C . VAL A 1 168 ? -14.914 -3.494 11.758 1 98.75 168 VAL A C 1
ATOM 1263 O O . VAL A 1 168 ? -15.422 -4.258 12.578 1 98.75 168 VAL A O 1
ATOM 1266 N N . SER A 1 169 ? -14.805 -3.791 10.469 1 98.56 169 SER A N 1
ATOM 1267 C CA . SER A 1 169 ? -15.141 -5.117 9.953 1 98.56 169 SER A CA 1
ATOM 1268 C C . SER A 1 169 ? -14.234 -6.184 10.555 1 98.56 169 SER A C 1
ATOM 1270 O O . SER A 1 169 ? -13.008 -6.012 10.609 1 98.56 169 SER A O 1
ATOM 1272 N N . ARG A 1 170 ? -14.852 -7.23 11.008 1 98.38 170 ARG A N 1
ATOM 1273 C CA . ARG A 1 170 ? -14.055 -8.344 11.516 1 98.38 170 ARG A CA 1
ATOM 1274 C C . ARG A 1 170 ? -13.242 -8.992 10.406 1 98.38 170 ARG A C 1
ATOM 1276 O O . ARG A 1 170 ? -13.695 -9.055 9.258 1 98.38 170 ARG A O 1
ATOM 1283 N N . LEU A 1 171 ? -12.094 -9.492 10.773 1 98.31 171 LEU A N 1
ATOM 1284 C CA . LEU A 1 171 ? -11.273 -10.219 9.805 1 98.31 171 LEU A CA 1
ATOM 1285 C C . LEU A 1 171 ? -11.766 -11.656 9.641 1 98.31 171 LEU A C 1
ATOM 1287 O O . LEU A 1 171 ? -12.148 -12.297 10.617 1 98.31 171 LEU A O 1
ATOM 1291 N N . PRO A 1 172 ? -11.789 -12.148 8.445 1 98.25 172 PRO A N 1
ATOM 1292 C CA . PRO A 1 172 ? -12.219 -13.531 8.242 1 98.25 172 PRO A CA 1
ATOM 1293 C C . PRO A 1 172 ? -11.203 -14.547 8.766 1 98.25 172 PRO A C 1
ATOM 1295 O O . PRO A 1 172 ? -9.992 -14.289 8.734 1 98.25 172 PRO A O 1
ATOM 1298 N N . LYS A 1 173 ? -11.703 -15.664 9.219 1 98 173 LYS A N 1
ATOM 1299 C CA . LYS A 1 173 ? -10.859 -16.828 9.477 1 98 173 LYS A CA 1
ATOM 1300 C C . LYS A 1 173 ? -10.453 -17.5 8.172 1 98 173 LYS A C 1
ATOM 1302 O O . LYS A 1 173 ? -11.305 -17.906 7.379 1 98 173 LYS A O 1
ATOM 1307 N N . VAL A 1 174 ? -9.117 -17.656 7.977 1 98.62 174 VAL A N 1
ATOM 1308 C CA . VAL A 1 174 ? -8.641 -18.188 6.707 1 98.62 174 VAL A CA 1
ATOM 1309 C C . VAL A 1 174 ? -7.809 -19.453 6.957 1 98.62 174 VAL A C 1
ATOM 1311 O O . VAL A 1 174 ? -6.965 -19.469 7.859 1 98.62 174 VAL A O 1
ATOM 1314 N N . HIS A 1 175 ? -8.07 -20.516 6.242 1 98.62 175 HIS A N 1
ATOM 1315 C CA . HIS A 1 175 ? -7.25 -21.719 6.176 1 98.62 175 HIS A CA 1
ATOM 1316 C C . HIS A 1 175 ? -6.605 -21.875 4.801 1 98.62 175 HIS A C 1
ATOM 1318 O O . HIS A 1 175 ? -7.281 -21.734 3.777 1 98.62 175 HIS A O 1
ATOM 1324 N N . ILE A 1 176 ? -5.297 -22.094 4.754 1 98.56 176 ILE A N 1
ATOM 1325 C CA . ILE A 1 176 ? -4.555 -22.312 3.518 1 98.56 176 ILE A CA 1
ATOM 1326 C C . ILE A 1 176 ? -4.172 -23.781 3.4 1 98.56 176 ILE A C 1
ATOM 1328 O O . ILE A 1 176 ? -3.688 -24.375 4.363 1 98.56 176 ILE A O 1
ATOM 1332 N N . VAL A 1 177 ? -4.434 -24.406 2.285 1 97.31 177 VAL A N 1
ATOM 1333 C CA . VAL A 1 177 ? -3.996 -25.766 2.014 1 97.31 177 VAL A CA 1
ATOM 1334 C C . VAL A 1 177 ? -3.195 -25.797 0.713 1 97.31 177 VAL A C 1
ATOM 1336 O O . VAL A 1 177 ? -3.725 -25.484 -0.356 1 97.31 177 VAL A O 1
ATOM 1339 N N . SER A 1 178 ? -1.984 -26.078 0.798 1 95.56 178 SER A N 1
ATOM 1340 C CA . SER A 1 178 ? -1.143 -26.328 -0.368 1 95.56 178 SER A CA 1
ATOM 1341 C C . SER A 1 178 ? -1.05 -27.812 -0.674 1 95.56 178 SER A C 1
ATOM 1343 O O . SER A 1 178 ? -0.789 -28.625 0.22 1 95.56 178 SER A O 1
ATOM 1345 N N . THR A 1 179 ? -1.29 -28.172 -1.934 1 92.69 179 THR A N 1
ATOM 1346 C CA . THR A 1 179 ? -1.328 -29.578 -2.281 1 92.69 179 THR A CA 1
ATOM 1347 C C . THR A 1 179 ? -0.26 -29.906 -3.32 1 92.69 179 THR A C 1
ATOM 1349 O O . THR A 1 179 ? 0.22 -29.031 -4.027 1 92.69 179 THR A O 1
ATOM 1352 N N . GLY A 1 180 ? 0.057 -31.219 -3.359 1 92.06 180 GLY A N 1
ATOM 1353 C CA . GLY A 1 180 ? 1.013 -31.734 -4.324 1 92.06 180 GLY A CA 1
ATOM 1354 C C . GLY A 1 180 ? 2.057 -32.656 -3.705 1 92.06 180 GLY A C 1
ATOM 1355 O O . GLY A 1 180 ? 2.637 -32.312 -2.67 1 92.06 180 GLY A O 1
ATOM 1356 N N . ASN A 1 181 ? 2.312 -33.719 -4.398 1 92.25 181 ASN A N 1
ATOM 1357 C CA . ASN A 1 181 ? 3.297 -34.688 -3.902 1 92.25 181 ASN A CA 1
ATOM 1358 C C . ASN A 1 181 ? 4.715 -34.125 -3.994 1 92.25 181 ASN A C 1
ATOM 1360 O O . ASN A 1 181 ? 5.602 -34.562 -3.25 1 92.25 181 ASN A O 1
ATOM 1364 N N . GLU A 1 182 ? 4.867 -33.219 -4.922 1 95 182 GLU A N 1
ATOM 1365 C CA . GLU A 1 182 ? 6.191 -32.656 -5.141 1 95 182 GLU A CA 1
ATOM 1366 C C . GLU A 1 182 ? 6.5 -31.562 -4.109 1 95 182 GLU A C 1
ATOM 1368 O O . GLU A 1 182 ? 7.652 -31.156 -3.949 1 95 182 GLU A O 1
ATOM 1373 N N . VAL A 1 183 ? 5.516 -31.016 -3.412 1 96.38 183 VAL A N 1
ATOM 1374 C CA . VAL A 1 183 ? 5.648 -29.828 -2.574 1 96.38 183 VAL A CA 1
ATOM 1375 C C . VAL A 1 183 ? 6.02 -30.234 -1.15 1 96.38 183 VAL A C 1
ATOM 1377 O O . VAL A 1 183 ? 5.32 -31.047 -0.53 1 96.38 183 VAL A O 1
ATOM 1380 N N . ILE A 1 184 ? 7.102 -29.672 -0.67 1 97.06 184 ILE A N 1
ATOM 1381 C CA . ILE A 1 184 ? 7.555 -29.984 0.68 1 97.06 184 ILE A CA 1
ATOM 1382 C C . ILE A 1 184 ? 7.711 -28.703 1.487 1 97.06 184 ILE A C 1
ATOM 1384 O O . ILE A 1 184 ? 7.617 -27.594 0.937 1 97.06 184 ILE A O 1
ATOM 1388 N N . SER A 1 185 ? 7.871 -28.812 2.779 1 97 185 SER A N 1
ATOM 1389 C CA . SER A 1 185 ? 8.016 -27.672 3.682 1 97 185 SER A CA 1
ATOM 1390 C C . SER A 1 185 ? 9.32 -26.922 3.418 1 97 185 SER A C 1
ATOM 1392 O O . SER A 1 185 ? 10.32 -27.531 3.033 1 97 185 SER A O 1
ATOM 1394 N N . VAL A 1 186 ? 9.32 -25.656 3.678 1 96.75 186 VAL A N 1
ATOM 1395 C CA . VAL A 1 186 ? 10.508 -24.812 3.547 1 96.75 186 VAL A CA 1
ATOM 1396 C C . VAL A 1 186 ? 11.594 -25.297 4.512 1 96.75 186 VAL A C 1
ATOM 1398 O O . VAL A 1 186 ? 12.773 -25.031 4.309 1 96.75 186 VAL A O 1
ATOM 1401 N N . GLU A 1 187 ? 11.18 -26.047 5.477 1 95.38 187 GLU A N 1
ATOM 1402 C CA . GLU A 1 187 ? 12.094 -26.531 6.516 1 95.38 187 GLU A CA 1
ATOM 1403 C C . GLU A 1 187 ? 12.844 -27.766 6.062 1 95.38 187 GLU A C 1
ATOM 1405 O O . GLU A 1 187 ? 13.789 -28.203 6.723 1 95.38 187 GLU A O 1
ATOM 1410 N N . GLU A 1 188 ? 12.422 -28.344 5.004 1 96.25 188 GLU A N 1
ATOM 1411 C CA . GLU A 1 188 ? 12.969 -29.625 4.562 1 96.25 188 GLU A CA 1
ATOM 1412 C C . GLU A 1 188 ? 13.922 -29.438 3.383 1 96.25 188 GLU A C 1
ATOM 1414 O O . GLU A 1 188 ? 13.883 -28.406 2.701 1 96.25 188 GLU A O 1
ATOM 1419 N N . GLU A 1 189 ? 14.781 -30.422 3.209 1 96.81 189 GLU A N 1
ATOM 1420 C CA . GLU A 1 189 ? 15.641 -30.484 2.029 1 96.81 189 GLU A CA 1
ATOM 1421 C C . GLU A 1 189 ? 14.953 -31.219 0.888 1 96.81 189 GLU A C 1
ATOM 1423 O O . GLU A 1 189 ? 14.578 -32.406 1.035 1 96.81 189 GLU A O 1
ATOM 1428 N N . PRO A 1 190 ? 14.828 -30.609 -0.174 1 97.44 190 PRO A N 1
ATOM 1429 C CA . PRO A 1 190 ? 14.078 -31.25 -1.257 1 97.44 190 PRO A CA 1
ATOM 1430 C C . PRO A 1 190 ? 14.891 -32.312 -1.999 1 97.44 190 PRO A C 1
ATOM 1432 O O . PRO A 1 190 ? 16.094 -32.156 -2.184 1 97.44 190 PRO A O 1
ATOM 1435 N N . LEU A 1 191 ? 14.203 -33.406 -2.451 1 96.19 191 LEU A N 1
ATOM 1436 C CA . LEU A 1 191 ? 14.742 -34.281 -3.473 1 96.19 191 LEU A CA 1
ATOM 1437 C C . LEU A 1 191 ? 14.82 -33.594 -4.82 1 96.19 191 LEU A C 1
ATOM 1439 O O . LEU A 1 191 ? 14.219 -32.531 -5.008 1 96.19 191 LEU A O 1
ATOM 1443 N N . PRO A 1 192 ? 15.531 -34.125 -5.793 1 94.88 192 PRO A N 1
ATOM 1444 C CA . PRO A 1 192 ? 15.711 -33.469 -7.09 1 94.88 192 PRO A CA 1
ATOM 1445 C C . PRO A 1 192 ? 14.383 -33.188 -7.797 1 94.88 192 PRO A C 1
ATOM 1447 O O . PRO A 1 192 ? 14.289 -32.25 -8.594 1 94.88 192 PRO A O 1
ATOM 1450 N N . TRP A 1 193 ? 13.367 -33.969 -7.469 1 95.5 193 TRP A N 1
ATOM 1451 C CA . TRP A 1 193 ? 12.094 -33.844 -8.172 1 95.5 193 TRP A CA 1
ATOM 1452 C C . TRP A 1 193 ? 11.039 -33.188 -7.289 1 95.5 193 TRP A C 1
ATOM 1454 O O . TRP A 1 193 ? 9.836 -33.344 -7.539 1 95.5 193 TRP A O 1
ATOM 1464 N N . GLN A 1 194 ? 11.547 -32.594 -6.168 1 96.62 194 GLN A N 1
ATOM 1465 C CA . GLN A 1 194 ? 10.648 -31.891 -5.242 1 96.62 194 GLN A CA 1
ATOM 1466 C C . GLN A 1 194 ? 10.922 -30.391 -5.23 1 96.62 194 GLN A C 1
ATOM 1468 O O . GLN A 1 194 ? 11.992 -29.938 -5.645 1 96.62 194 GLN A O 1
ATOM 1473 N N . ILE A 1 195 ? 9.945 -29.625 -4.863 1 97.06 195 ILE A N 1
ATOM 1474 C CA . ILE A 1 195 ? 10.062 -28.188 -4.688 1 97.06 195 ILE A CA 1
ATOM 1475 C C . ILE A 1 195 ? 9.508 -27.781 -3.322 1 97.06 195 ILE A C 1
ATOM 1477 O O . ILE A 1 195 ? 8.703 -28.516 -2.736 1 97.06 195 ILE A O 1
ATOM 1481 N N . ARG A 1 196 ? 9.891 -26.672 -2.773 1 98 196 ARG A N 1
ATOM 1482 C CA . ARG A 1 196 ? 9.406 -26.188 -1.491 1 98 196 ARG A CA 1
ATOM 1483 C C . ARG A 1 196 ? 8.117 -25.375 -1.669 1 98 196 ARG A C 1
ATOM 1485 O O . ARG A 1 196 ? 7.914 -24.75 -2.705 1 98 196 ARG A O 1
ATOM 1492 N N . ASP A 1 197 ? 7.289 -25.391 -0.669 1 97.88 197 ASP A N 1
ATOM 1493 C CA . ASP A 1 197 ? 6.027 -24.656 -0.688 1 97.88 197 ASP A CA 1
ATOM 1494 C C . ASP A 1 197 ? 6.266 -23.156 -0.724 1 97.88 197 ASP A C 1
ATOM 1496 O O . ASP A 1 197 ? 6.715 -22.562 0.264 1 97.88 197 ASP A O 1
ATOM 1500 N N . SER A 1 198 ? 6.008 -22.516 -1.838 1 98.19 198 SER A N 1
ATOM 1501 C CA . SER A 1 198 ? 6.109 -21.062 -1.979 1 98.19 198 SER A CA 1
ATOM 1502 C C . SER A 1 198 ? 4.734 -20.422 -2.051 1 98.19 198 SER A C 1
ATOM 1504 O O . SER A 1 198 ? 4.566 -19.266 -1.67 1 98.19 198 SER A O 1
ATOM 1506 N N . ASN A 1 199 ? 3.766 -21.188 -2.49 1 98.31 199 ASN A N 1
ATOM 1507 C CA . ASN A 1 199 ? 2.441 -20.641 -2.744 1 98.31 199 ASN A CA 1
ATOM 1508 C C . ASN A 1 199 ? 1.74 -20.234 -1.447 1 98.31 199 ASN A C 1
ATOM 1510 O O . ASN A 1 199 ? 1.06 -19.219 -1.393 1 98.31 199 ASN A O 1
ATOM 1514 N N . SER A 1 200 ? 1.893 -21.062 -0.377 1 98.44 200 SER A N 1
ATOM 1515 C CA . SER A 1 200 ? 1.293 -20.703 0.901 1 98.44 200 SER A CA 1
ATOM 1516 C C . SER A 1 200 ? 1.841 -19.359 1.407 1 98.44 200 SER A C 1
ATOM 1518 O O . SER A 1 200 ? 1.115 -18.578 2.025 1 98.44 200 SER A O 1
ATOM 1520 N N . TYR A 1 201 ? 3.115 -19.094 1.109 1 98.44 201 TYR A N 1
ATOM 1521 C CA . TYR A 1 201 ? 3.738 -17.844 1.527 1 98.44 201 TYR A CA 1
ATOM 1522 C C . TYR A 1 201 ? 3.232 -16.688 0.69 1 98.44 201 TYR A C 1
ATOM 1524 O O . TYR A 1 201 ? 3.025 -15.586 1.209 1 98.44 201 TYR A O 1
ATOM 1532 N N . THR A 1 202 ? 3.018 -16.922 -0.604 1 98.56 202 THR A N 1
ATOM 1533 C CA . THR A 1 202 ? 2.404 -15.922 -1.468 1 98.56 202 THR A CA 1
ATOM 1534 C C . THR A 1 202 ? 1.025 -15.523 -0.945 1 98.56 202 THR A C 1
ATOM 1536 O O . THR A 1 202 ? 0.718 -14.336 -0.82 1 98.56 202 THR A O 1
ATOM 1539 N N . ILE A 1 203 ? 0.239 -16.5 -0.633 1 98.81 203 ILE A N 1
ATOM 1540 C CA . ILE A 1 203 ? -1.122 -16.281 -0.156 1 98.81 203 ILE A CA 1
ATOM 1541 C C . ILE A 1 203 ? -1.087 -15.547 1.182 1 98.81 203 ILE A C 1
ATOM 1543 O O . ILE A 1 203 ? -1.835 -14.594 1.391 1 98.81 203 ILE A O 1
ATOM 1547 N N . ARG A 1 204 ? -0.19 -15.992 2.045 1 98.44 204 ARG A N 1
ATOM 1548 C CA . ARG A 1 204 ? -0.019 -15.352 3.344 1 98.44 204 ARG A CA 1
ATOM 1549 C C . ARG A 1 204 ? 0.314 -13.875 3.184 1 98.44 204 ARG A C 1
ATOM 1551 O O . ARG A 1 204 ? -0.232 -13.023 3.895 1 98.44 204 ARG A O 1
ATOM 1558 N N . ALA A 1 205 ? 1.212 -13.547 2.297 1 98.5 205 ALA A N 1
ATOM 1559 C CA . ALA A 1 205 ? 1.603 -12.164 2.051 1 98.5 205 ALA A CA 1
ATOM 1560 C C . ALA A 1 205 ? 0.42 -11.344 1.543 1 98.5 205 ALA A C 1
ATOM 1562 O O . ALA A 1 205 ? 0.245 -10.188 1.935 1 98.5 205 ALA A O 1
ATOM 1563 N N . GLY A 1 206 ? -0.363 -11.914 0.595 1 98.38 206 GLY A N 1
ATOM 1564 C CA . GLY A 1 206 ? -1.563 -11.242 0.128 1 98.38 206 GLY A CA 1
ATOM 1565 C C . GLY A 1 206 ? -2.547 -10.938 1.241 1 98.38 206 GLY A C 1
ATOM 1566 O O . GLY A 1 206 ? -3.115 -9.844 1.293 1 98.38 206 GLY A O 1
ATOM 1567 N N . LEU A 1 207 ? -2.756 -11.93 2.15 1 98.69 207 LEU A N 1
ATOM 1568 C CA . LEU A 1 207 ? -3.66 -11.773 3.285 1 98.69 207 LEU A CA 1
ATOM 1569 C C . LEU A 1 207 ? -3.154 -10.703 4.238 1 98.69 207 LEU A C 1
ATOM 1571 O O . LEU A 1 207 ? -3.945 -9.938 4.797 1 98.69 207 LEU A O 1
ATOM 1575 N N . PHE A 1 208 ? -1.863 -10.648 4.359 1 97.75 208 PHE A N 1
ATOM 1576 C CA . PHE A 1 208 ? -1.226 -9.688 5.25 1 97.75 208 PHE A CA 1
ATOM 1577 C C . PHE A 1 208 ? -1.6 -8.258 4.863 1 97.75 208 PHE A C 1
ATOM 1579 O O . PHE A 1 208 ? -1.776 -7.402 5.73 1 97.75 208 PHE A O 1
ATOM 1586 N N . LYS A 1 209 ? -1.721 -7.969 3.607 1 96 209 LYS A N 1
ATOM 1587 C CA . LYS A 1 209 ? -2.1 -6.652 3.102 1 96 209 LYS A CA 1
ATOM 1588 C C . LYS A 1 209 ? -3.439 -6.207 3.682 1 96 209 LYS A C 1
ATOM 1590 O O . LYS A 1 209 ? -3.717 -5.008 3.771 1 96 209 LYS A O 1
ATOM 1595 N N . PHE A 1 210 ? -4.266 -7.145 4.07 1 96.88 210 PHE A N 1
ATOM 1596 C CA . PHE A 1 210 ? -5.59 -6.867 4.613 1 96.88 210 PHE A CA 1
ATOM 1597 C C . PHE A 1 210 ? -5.598 -7.027 6.129 1 96.88 210 PHE A C 1
ATOM 1599 O O . PHE A 1 210 ? -6.66 -7.016 6.75 1 96.88 210 PHE A O 1
ATOM 1606 N N . GLY A 1 211 ? -4.391 -7.254 6.707 1 96.56 211 GLY A N 1
ATOM 1607 C CA . GLY A 1 211 ? -4.281 -7.438 8.148 1 96.56 211 GLY A CA 1
ATOM 1608 C C . GLY A 1 211 ? -4.688 -8.828 8.602 1 96.56 211 GLY A C 1
ATOM 1609 O O . GLY A 1 211 ? -4.957 -9.039 9.781 1 96.56 211 GLY A O 1
ATOM 1610 N N . ILE A 1 212 ? -4.77 -9.781 7.715 1 98.25 212 ILE A N 1
ATOM 1611 C CA . ILE A 1 212 ? -5.258 -11.117 8.016 1 98.25 212 ILE A CA 1
ATOM 1612 C C . ILE A 1 212 ? -4.078 -12.062 8.234 1 98.25 212 ILE A C 1
ATOM 1614 O O . ILE A 1 212 ? -3.152 -12.109 7.422 1 98.25 212 ILE A O 1
ATOM 1618 N N . LEU A 1 213 ? -4.074 -12.766 9.32 1 97.38 213 LEU A N 1
ATOM 1619 C CA . LEU A 1 213 ? -3.195 -13.906 9.562 1 97.38 213 LEU A CA 1
ATOM 1620 C C . LEU A 1 213 ? -3.965 -15.219 9.438 1 97.38 213 LEU A C 1
ATOM 1622 O O . LEU A 1 213 ? -4.988 -15.414 10.102 1 97.38 213 LEU A O 1
ATOM 1626 N N . PRO A 1 214 ? -3.486 -16.062 8.516 1 97.94 214 PRO A N 1
ATOM 1627 C CA . PRO A 1 214 ? -4.211 -17.328 8.406 1 97.94 214 PRO A CA 1
ATOM 1628 C C . PRO A 1 214 ? -4.215 -18.125 9.711 1 97.94 214 PRO A C 1
ATOM 1630 O O . PRO A 1 214 ? -3.217 -18.125 10.438 1 97.94 214 PRO A O 1
ATOM 1633 N N . GLN A 1 215 ? -5.297 -18.75 10.016 1 96.88 215 GLN A N 1
ATOM 1634 C CA . GLN A 1 215 ? -5.422 -19.562 11.219 1 96.88 215 GLN A CA 1
ATOM 1635 C C . GLN A 1 215 ? -4.559 -20.812 11.125 1 96.88 215 GLN A C 1
ATOM 1637 O O . GLN A 1 215 ? -4.004 -21.266 12.125 1 96.88 215 GLN A O 1
ATOM 1642 N N . LYS A 1 216 ? -4.559 -21.328 9.914 1 96.5 216 LYS A N 1
ATOM 1643 C CA . LYS A 1 216 ? -3.816 -22.562 9.695 1 96.5 216 LYS A CA 1
ATOM 1644 C C . LYS A 1 216 ? -3.322 -22.656 8.25 1 96.5 216 LYS A C 1
ATOM 1646 O O . LYS A 1 216 ? -3.977 -22.172 7.332 1 96.5 216 LYS A O 1
ATOM 1651 N N . THR A 1 217 ? -2.168 -23.188 8.102 1 96.88 217 THR A N 1
ATOM 1652 C CA . THR A 1 217 ? -1.595 -23.562 6.812 1 96.88 217 THR A CA 1
ATOM 1653 C C . THR A 1 217 ? -1.209 -25.031 6.797 1 96.88 217 THR A C 1
ATOM 1655 O O . THR A 1 217 ? -0.474 -25.5 7.672 1 96.88 217 THR A O 1
ATOM 1658 N N . THR A 1 218 ? -1.731 -25.75 5.852 1 95.88 218 THR A N 1
ATOM 1659 C CA . THR A 1 218 ? -1.486 -27.188 5.777 1 95.88 218 THR A CA 1
ATOM 1660 C C . THR A 1 218 ? -0.879 -27.562 4.43 1 95.88 218 THR A C 1
ATOM 1662 O O . THR A 1 218 ? -1.274 -27.016 3.393 1 95.88 218 THR A O 1
ATOM 1665 N N . LEU A 1 219 ? 0.09 -28.375 4.492 1 94.25 219 LEU A N 1
ATOM 1666 C CA . LEU A 1 219 ? 0.599 -29.047 3.303 1 94.25 219 LEU A CA 1
ATOM 1667 C C . LEU A 1 219 ? 0.015 -30.438 3.176 1 94.25 219 LEU A C 1
ATOM 1669 O O . LEU A 1 219 ? 0.136 -31.25 4.094 1 94.25 219 LEU A O 1
ATOM 1673 N N . ALA A 1 220 ? -0.651 -30.703 2.107 1 91.75 220 ALA A N 1
ATOM 1674 C CA . ALA A 1 220 ? -1.285 -32 1.898 1 91.75 220 ALA A CA 1
ATOM 1675 C C . ALA A 1 220 ? -0.807 -32.656 0.599 1 91.75 220 ALA A C 1
ATOM 1677 O O . ALA A 1 220 ? -0.777 -32 -0.448 1 91.75 220 ALA A O 1
ATOM 1678 N N . GLY A 1 221 ? -0.355 -33.906 0.695 1 87.38 221 GLY A N 1
ATOM 1679 C CA . GLY A 1 221 ? -0.067 -34.656 -0.518 1 87.38 221 GLY A CA 1
ATOM 1680 C C . GLY A 1 221 ? -1.308 -34.969 -1.328 1 87.38 221 GLY A C 1
ATOM 1681 O O . GLY A 1 221 ? -2.395 -34.469 -1.035 1 87.38 221 GLY A O 1
ATOM 1682 N N . ASP A 1 222 ? -1.174 -35.812 -2.326 1 84.62 222 ASP A N 1
ATOM 1683 C CA . ASP A 1 222 ? -2.268 -36.062 -3.252 1 84.62 222 ASP A CA 1
ATOM 1684 C C . ASP A 1 222 ? -3.062 -37.312 -2.809 1 84.62 222 ASP A C 1
ATOM 1686 O O . ASP A 1 222 ? -3.994 -37.719 -3.494 1 84.62 222 ASP A O 1
ATOM 1690 N N . GLU A 1 223 ? -2.717 -37.781 -1.667 1 86.62 223 GLU A N 1
ATOM 1691 C CA . GLU A 1 223 ? -3.527 -38.875 -1.14 1 86.62 223 GLU A CA 1
ATOM 1692 C C . GLU A 1 223 ? -4.91 -38.406 -0.716 1 86.62 223 GLU A C 1
ATOM 1694 O O . GLU A 1 223 ? -5.023 -37.469 0.088 1 86.62 223 GLU A O 1
ATOM 1699 N N . LYS A 1 224 ? -5.914 -39.062 -1.198 1 89.56 224 LYS A N 1
ATOM 1700 C CA . LYS A 1 224 ? -7.293 -38.594 -1.056 1 89.56 224 LYS A CA 1
ATOM 1701 C C . LYS A 1 224 ? -7.676 -38.469 0.415 1 89.56 224 LYS A C 1
ATOM 1703 O O . LYS A 1 224 ? -8.336 -37.5 0.796 1 89.56 224 LYS A O 1
ATOM 1708 N N . SER A 1 225 ? -7.254 -39.406 1.245 1 91.75 225 SER A N 1
ATOM 1709 C CA . SER A 1 225 ? -7.637 -39.375 2.654 1 91.75 225 SER A CA 1
ATOM 1710 C C . SER A 1 225 ? -7.023 -38.188 3.363 1 91.75 225 SER A C 1
ATOM 1712 O O . SER A 1 225 ? -7.68 -37.531 4.18 1 91.75 225 SER A O 1
ATOM 1714 N N . VAL A 1 226 ? -5.801 -37.875 3.059 1 90.69 226 VAL A N 1
ATOM 1715 C CA . VAL A 1 226 ? -5.094 -36.75 3.67 1 90.69 226 VAL A CA 1
ATOM 1716 C C . VAL A 1 226 ? -5.707 -35.438 3.203 1 90.69 226 VAL A C 1
ATOM 1718 O O . VAL A 1 226 ? -5.969 -34.562 4.012 1 90.69 226 VAL A O 1
ATOM 1721 N N . LEU A 1 227 ? -5.953 -35.438 1.958 1 92.06 227 LEU A N 1
ATOM 1722 C CA . LEU A 1 227 ? -6.566 -34.219 1.389 1 92.06 227 LEU A CA 1
ATOM 1723 C C . LEU A 1 227 ? -7.953 -34 1.976 1 92.06 227 LEU A C 1
ATOM 1725 O O . LEU A 1 227 ? -8.297 -32.875 2.334 1 92.06 227 LEU A O 1
ATOM 1729 N N . ARG A 1 228 ? -8.719 -35.062 2.074 1 94.88 228 ARG A N 1
ATOM 1730 C CA . ARG A 1 228 ? -10.07 -34.938 2.623 1 94.88 228 ARG A CA 1
ATOM 1731 C C . ARG A 1 228 ? -10.039 -34.406 4.047 1 94.88 228 ARG A C 1
ATOM 1733 O O . ARG A 1 228 ? -10.852 -33.562 4.41 1 94.88 228 ARG A O 1
ATOM 1740 N N . GLU A 1 229 ? -9.141 -34.906 4.832 1 95.31 229 GLU A N 1
ATOM 1741 C CA . GLU A 1 229 ? -9.023 -34.469 6.215 1 95.31 229 GLU A CA 1
ATOM 1742 C C . GLU A 1 229 ? -8.68 -32.969 6.273 1 95.31 229 GLU A C 1
ATOM 1744 O O . GLU A 1 229 ? -9.297 -32.219 7.031 1 95.31 229 GLU A O 1
ATOM 1749 N N . SER A 1 230 ? -7.711 -32.562 5.512 1 94.38 230 SER A N 1
ATOM 1750 C CA . SER A 1 230 ? -7.281 -31.172 5.48 1 94.38 230 SER A CA 1
ATOM 1751 C C . SER A 1 230 ? -8.414 -30.266 5.023 1 94.38 230 SER A C 1
ATOM 1753 O O . SER A 1 230 ? -8.617 -29.188 5.598 1 94.38 230 SER A O 1
ATOM 1755 N N . LEU A 1 231 ? -9.141 -30.703 4.031 1 96.25 231 LEU A N 1
ATOM 1756 C CA . LEU A 1 231 ? -10.227 -29.906 3.48 1 96.25 231 LEU A CA 1
ATOM 1757 C C . LEU A 1 231 ? -11.398 -29.828 4.457 1 96.25 231 LEU A C 1
ATOM 1759 O O . LEU A 1 231 ? -12.039 -28.781 4.582 1 96.25 231 LEU A O 1
ATOM 1763 N N . THR A 1 232 ? -11.664 -30.922 5.133 1 96.75 232 THR A N 1
ATOM 1764 C CA . THR A 1 232 ? -12.719 -30.938 6.137 1 96.75 232 THR A CA 1
ATOM 1765 C C . THR A 1 232 ? -12.43 -29.906 7.23 1 96.75 232 THR A C 1
ATOM 1767 O O . THR A 1 232 ? -13.312 -29.141 7.617 1 96.75 232 THR A O 1
ATOM 1770 N N . GLU A 1 233 ? -11.211 -29.906 7.664 1 95.94 233 GLU A N 1
ATOM 1771 C CA . GLU A 1 233 ? -10.805 -28.922 8.664 1 95.94 233 GLU A CA 1
ATOM 1772 C C . GLU A 1 233 ? -10.953 -27.5 8.133 1 95.94 233 GLU A C 1
ATOM 1774 O O . GLU A 1 233 ? -11.391 -26.594 8.859 1 95.94 233 GLU A O 1
ATOM 1779 N N . GLY A 1 234 ? -10.586 -27.281 6.906 1 96 234 GLY A N 1
ATOM 1780 C CA . GLY A 1 234 ? -10.648 -25.969 6.285 1 96 234 GLY A CA 1
ATOM 1781 C C . GLY A 1 234 ? -12.062 -25.438 6.141 1 96 234 GLY A C 1
ATOM 1782 O O . GLY A 1 234 ? -12.281 -24.219 6.109 1 96 234 GLY A O 1
ATOM 1783 N N . LEU A 1 235 ? -12.992 -26.328 6.047 1 97.12 235 LEU A N 1
ATOM 1784 C CA . LEU A 1 235 ? -14.391 -25.953 5.836 1 97.12 235 LEU A CA 1
ATOM 1785 C C . LEU A 1 235 ? -14.977 -25.328 7.098 1 97.12 235 LEU A C 1
ATOM 1787 O O . LEU A 1 235 ? -16.078 -24.781 7.07 1 97.12 235 LEU A O 1
ATOM 1791 N N . ASP A 1 236 ? -14.242 -25.297 8.195 1 96.06 236 ASP A N 1
ATOM 1792 C CA . ASP A 1 236 ? -14.648 -24.641 9.43 1 96.06 236 ASP A CA 1
ATOM 1793 C C . ASP A 1 236 ? -14.219 -23.172 9.438 1 96.06 236 ASP A C 1
ATOM 1795 O O . ASP A 1 236 ? -14.539 -22.422 10.367 1 96.06 236 ASP A O 1
ATOM 1799 N N . SER A 1 237 ? -13.531 -22.688 8.469 1 97.5 237 SER A N 1
ATOM 1800 C CA . SER A 1 237 ? -13.094 -21.297 8.336 1 97.5 237 SER A CA 1
ATOM 1801 C C . SER A 1 237 ? -14.062 -20.484 7.492 1 97.5 237 SER A C 1
ATOM 1803 O O . SER A 1 237 ? -15.047 -21.031 6.973 1 97.5 237 SER A O 1
ATOM 1805 N N . ASP A 1 238 ? -13.898 -19.141 7.461 1 97.94 238 ASP A N 1
ATOM 1806 C CA . ASP A 1 238 ? -14.68 -18.297 6.562 1 97.94 238 ASP A CA 1
ATOM 1807 C C . ASP A 1 238 ? -14.227 -18.469 5.113 1 97.94 238 ASP A C 1
ATOM 1809 O O . ASP A 1 238 ? -15.047 -18.438 4.195 1 97.94 238 ASP A O 1
ATOM 1813 N N . ILE A 1 239 ? -12.938 -18.625 4.91 1 98.62 239 ILE A N 1
ATOM 1814 C CA . ILE A 1 239 ? -12.344 -18.766 3.586 1 98.62 239 ILE A CA 1
ATOM 1815 C C . ILE A 1 239 ? -11.32 -19.891 3.594 1 98.62 239 ILE A C 1
ATOM 1817 O O . ILE A 1 239 ? -10.422 -19.938 4.441 1 98.62 239 ILE A O 1
ATOM 1821 N N . LEU A 1 240 ? -11.477 -20.844 2.754 1 98.69 240 LEU A N 1
ATOM 1822 C CA . LEU A 1 240 ? -10.5 -21.891 2.471 1 98.69 240 LEU A CA 1
ATOM 1823 C C . LEU A 1 240 ? -9.797 -21.625 1.142 1 98.69 240 LEU A C 1
ATOM 1825 O O . LEU A 1 240 ? -10.453 -21.531 0.099 1 98.69 240 LEU A O 1
ATOM 1829 N N . ILE A 1 241 ? -8.469 -21.438 1.164 1 98.75 241 ILE A N 1
ATOM 1830 C CA . ILE A 1 241 ? -7.707 -21.172 -0.052 1 98.75 241 ILE A CA 1
ATOM 1831 C C . ILE A 1 241 ? -6.758 -22.328 -0.33 1 98.75 241 ILE A C 1
ATOM 1833 O O . ILE A 1 241 ? -5.898 -22.641 0.495 1 98.75 241 ILE A O 1
ATOM 1837 N N . LEU A 1 242 ? -6.945 -22.906 -1.476 1 97.12 242 LEU A N 1
ATOM 1838 C CA . LEU A 1 242 ? -6.094 -24 -1.915 1 97.12 242 LEU A CA 1
ATOM 1839 C C . LEU A 1 242 ? -5.141 -23.547 -3.016 1 97.12 242 LEU A C 1
ATOM 1841 O O . LEU A 1 242 ? -5.469 -22.656 -3.793 1 97.12 242 LEU A O 1
ATOM 1845 N N . SER A 1 243 ? -4.012 -24.109 -3.02 1 95.62 243 SER A N 1
ATOM 1846 C CA . SER A 1 243 ? -3.092 -23.984 -4.145 1 95.62 243 SER A CA 1
ATOM 1847 C C . SER A 1 243 ? -2.648 -25.344 -4.664 1 95.62 243 SER A C 1
ATOM 1849 O O . SER A 1 243 ? -2.205 -26.188 -3.893 1 95.62 243 SER A O 1
ATOM 1851 N N . GLY A 1 244 ? -2.807 -25.516 -5.973 1 90.56 244 GLY A N 1
ATOM 1852 C CA . GLY A 1 244 ? -2.453 -26.797 -6.57 1 90.56 244 GLY A CA 1
ATOM 1853 C C . GLY A 1 244 ? -3.617 -27.766 -6.645 1 90.56 244 GLY A C 1
ATOM 1854 O O . GLY A 1 244 ? -4.598 -27.625 -5.91 1 90.56 244 GLY A O 1
ATOM 1855 N N . GLY A 1 245 ? -3.598 -28.656 -7.547 1 83.94 245 GLY A N 1
ATOM 1856 C CA . GLY A 1 245 ? -4.52 -29.781 -7.609 1 83.94 245 GLY A CA 1
ATOM 1857 C C . GLY A 1 245 ? -5.82 -29.453 -8.312 1 83.94 245 GLY A C 1
ATOM 1858 O O . GLY A 1 245 ? -6.785 -30.219 -8.242 1 83.94 245 GLY A O 1
ATOM 1859 N N . VAL A 1 246 ? -5.879 -28.234 -8.93 1 77.94 246 VAL A N 1
ATOM 1860 C CA . VAL A 1 246 ? -7.16 -27.844 -9.508 1 77.94 246 VAL A CA 1
ATOM 1861 C C . VAL A 1 246 ? -7.156 -28.094 -11.008 1 77.94 246 VAL A C 1
ATOM 1863 O O . VAL A 1 246 ? -8.156 -27.844 -11.688 1 77.94 246 VAL A O 1
ATOM 1866 N N . SER A 1 247 ? -5.961 -28.188 -11.75 1 69.56 247 SER A N 1
ATOM 1867 C CA . SER A 1 247 ? -5.887 -28.297 -13.203 1 69.56 247 SER A CA 1
ATOM 1868 C C . SER A 1 247 ? -6.156 -29.734 -13.656 1 69.56 247 SER A C 1
ATOM 1870 O O . SER A 1 247 ? -6.203 -30.656 -12.836 1 69.56 247 SER A O 1
ATOM 1872 N N . MET A 1 248 ? -5.828 -29.859 -15.18 1 51.38 248 MET A N 1
ATOM 1873 C CA . MET A 1 248 ? -6.172 -30.672 -16.344 1 51.38 248 MET A CA 1
ATOM 1874 C C . MET A 1 248 ? -5.434 -32 -16.312 1 51.38 248 MET A C 1
ATOM 1876 O O . MET A 1 248 ? -4.203 -32.031 -16.219 1 51.38 248 MET A O 1
ATOM 1880 N N . GLY A 1 249 ? -5.375 -33.031 -15.742 1 48.97 249 GLY A N 1
ATOM 1881 C CA . GLY A 1 249 ? -5.211 -34.469 -16.062 1 48.97 249 GLY A CA 1
ATOM 1882 C C . GLY A 1 249 ? -6.215 -35.344 -15.367 1 48.97 249 GLY A C 1
ATOM 1883 O O . GLY A 1 249 ? -7.25 -34.875 -14.898 1 48.97 249 GLY A O 1
ATOM 1884 N N . ASN A 1 250 ? -5.992 -36.562 -15.523 1 46.81 250 ASN A N 1
ATOM 1885 C CA . ASN A 1 250 ? -6.895 -37.562 -14.977 1 46.81 250 ASN A CA 1
ATOM 1886 C C . ASN A 1 250 ? -7.336 -37.219 -13.562 1 46.81 250 ASN A C 1
ATOM 1888 O O . ASN A 1 250 ? -8.305 -37.781 -13.047 1 46.81 250 ASN A O 1
ATOM 1892 N N . TYR A 1 251 ? -6.422 -36.375 -12.469 1 54.59 251 TYR A N 1
ATOM 1893 C CA . TYR A 1 251 ? -6.867 -36.469 -11.086 1 54.59 251 TYR A CA 1
ATOM 1894 C C . TYR A 1 251 ? -7.211 -35.062 -10.531 1 54.59 251 TYR A C 1
ATOM 1896 O O . TYR A 1 251 ? -6.316 -34.281 -10.219 1 54.59 251 TYR A O 1
ATOM 1904 N N . ASP A 1 252 ? -8.234 -34.281 -11.141 1 70.62 252 ASP A N 1
ATOM 1905 C CA . ASP A 1 252 ? -8.945 -33.219 -10.43 1 70.62 252 ASP A CA 1
ATOM 1906 C C . ASP A 1 252 ? -9.273 -33.656 -9 1 70.62 252 ASP A C 1
ATOM 1908 O O . ASP A 1 252 ? -10.445 -33.688 -8.617 1 70.62 252 ASP A O 1
ATOM 1912 N N . LEU A 1 253 ? -8.289 -33.938 -8.445 1 81.12 253 LEU A N 1
ATOM 1913 C CA . LEU A 1 253 ? -8.375 -34.5 -7.102 1 81.12 253 LEU A CA 1
ATOM 1914 C C . LEU A 1 253 ? -9.078 -33.531 -6.152 1 81.12 253 LEU A C 1
ATOM 1916 O O . LEU A 1 253 ? -10.055 -33.906 -5.5 1 81.12 253 LEU A O 1
ATOM 1920 N N . VAL A 1 254 ? -8.773 -32.281 -6.242 1 89.81 254 VAL A N 1
ATOM 1921 C CA . VAL A 1 254 ? -9.289 -31.312 -5.285 1 89.81 254 VAL A CA 1
ATOM 1922 C C . VAL A 1 254 ? -10.773 -31.062 -5.539 1 89.81 254 VAL A C 1
ATOM 1924 O O . VAL A 1 254 ? -11.602 -31.219 -4.633 1 89.81 254 VAL A O 1
ATOM 1927 N N . PRO A 1 255 ? -11.172 -30.797 -6.824 1 91.19 255 PRO A N 1
ATOM 1928 C CA . PRO A 1 255 ? -12.602 -30.609 -7.074 1 91.19 255 PRO A CA 1
ATOM 1929 C C . PRO A 1 255 ? -13.438 -31.828 -6.703 1 91.19 255 PRO A C 1
ATOM 1931 O O . PRO A 1 255 ? -14.547 -31.703 -6.18 1 91.19 255 PRO A O 1
ATOM 1934 N N . SER A 1 256 ? -12.844 -33 -6.969 1 91.31 256 SER A N 1
ATOM 1935 C CA . SER A 1 256 ? -13.57 -34.219 -6.664 1 91.31 256 SER A CA 1
ATOM 1936 C C . SER A 1 256 ? -13.766 -34.406 -5.16 1 91.31 256 SER A C 1
ATOM 1938 O O . SER A 1 256 ? -14.859 -34.75 -4.711 1 91.31 256 SER A O 1
ATOM 1940 N N . VAL A 1 257 ? -12.758 -34.156 -4.387 1 93.69 257 VAL A N 1
ATOM 1941 C CA . VAL A 1 257 ? -12.836 -34.281 -2.936 1 93.69 257 VAL A CA 1
ATOM 1942 C C . VAL A 1 257 ? -13.781 -33.219 -2.373 1 93.69 257 VAL A C 1
ATOM 1944 O O . VAL A 1 257 ? -14.57 -33.5 -1.465 1 93.69 257 VAL A O 1
ATOM 1947 N N . LEU A 1 258 ? -13.75 -32.031 -2.91 1 95.69 258 LEU A N 1
ATOM 1948 C CA . LEU A 1 258 ? -14.641 -30.938 -2.482 1 95.69 258 LEU A CA 1
ATOM 1949 C C . LEU A 1 258 ? -16.094 -31.312 -2.752 1 95.69 258 LEU A C 1
ATOM 1951 O O . LEU A 1 258 ? -16.969 -31.047 -1.918 1 95.69 258 LEU A O 1
ATOM 1955 N N . ALA A 1 259 ? -16.344 -31.922 -3.939 1 95.38 259 ALA A N 1
ATOM 1956 C CA . ALA A 1 259 ? -17.688 -32.375 -4.273 1 95.38 259 ALA A CA 1
ATOM 1957 C C . ALA A 1 259 ? -18.188 -33.406 -3.283 1 95.38 259 ALA A C 1
ATOM 1959 O O . ALA A 1 259 ? -19.328 -33.344 -2.814 1 95.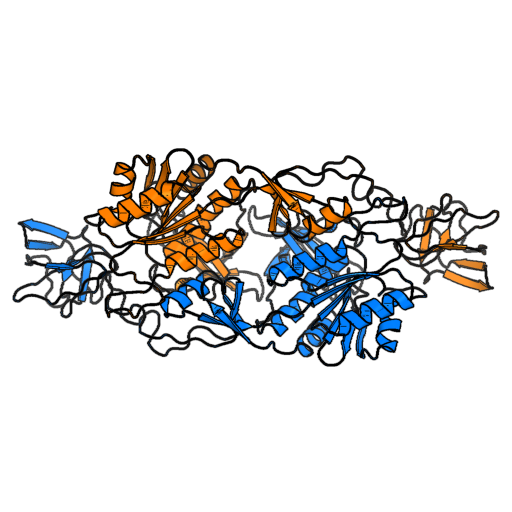38 259 ALA A O 1
ATOM 1960 N N . ASP A 1 260 ? -17.312 -34.344 -2.988 1 95.69 260 ASP A N 1
ATOM 1961 C CA . ASP A 1 260 ? -17.641 -35.375 -2.037 1 95.69 260 ASP A CA 1
ATOM 1962 C C . ASP A 1 260 ? -17.984 -34.812 -0.669 1 95.69 260 ASP A C 1
ATOM 1964 O O . ASP A 1 260 ? -18.781 -35.406 0.075 1 95.69 260 ASP A O 1
ATOM 1968 N N . LEU A 1 261 ? -17.406 -33.688 -0.338 1 97.19 261 LEU A N 1
ATOM 1969 C CA . LEU A 1 261 ? -17.609 -33.031 0.953 1 97.19 261 LEU A CA 1
ATOM 1970 C C . LEU A 1 261 ? -18.844 -32.156 0.92 1 97.19 261 LEU A C 1
ATOM 1972 O O . LEU A 1 261 ? -19.156 -31.469 1.91 1 97.19 261 LEU A O 1
ATOM 1976 N N . GLY A 1 262 ? -19.531 -32.031 -0.22 1 97.75 262 GLY A N 1
ATOM 1977 C CA . GLY A 1 262 ? -20.766 -31.266 -0.33 1 97.75 262 GLY A CA 1
ATOM 1978 C C . GLY A 1 262 ? -20.562 -29.812 -0.695 1 97.75 262 GLY A C 1
ATOM 1979 O O . GLY A 1 262 ? -21.453 -28.984 -0.472 1 97.75 262 GLY A O 1
ATOM 1980 N N . VAL A 1 263 ? -19.406 -29.5 -1.24 1 97.88 263 VAL A N 1
ATOM 1981 C CA . VAL A 1 263 ? -19.125 -28.125 -1.66 1 97.88 263 VAL A CA 1
ATOM 1982 C C . VAL A 1 263 ? -19.781 -27.859 -3.012 1 97.88 263 VAL A C 1
ATOM 1984 O O . VAL A 1 263 ? -19.672 -28.672 -3.932 1 97.88 263 VAL A O 1
ATOM 1987 N N . GLU A 1 264 ? -20.484 -26.781 -3.105 1 98.06 264 GLU A N 1
ATOM 1988 C CA . GLU A 1 264 ? -21.062 -26.359 -4.371 1 98.06 264 GLU A CA 1
ATOM 1989 C C . GLU A 1 264 ? -20.031 -25.656 -5.25 1 98.06 264 GLU A C 1
ATOM 1991 O O . GLU A 1 264 ? -19.438 -24.656 -4.836 1 98.06 264 GLU A O 1
ATOM 1996 N N . GLN A 1 265 ? -19.797 -26.203 -6.383 1 97.5 265 GLN A N 1
ATOM 1997 C CA . GLN A 1 265 ? -18.938 -25.547 -7.352 1 97.5 265 GLN A CA 1
ATOM 1998 C C . GLN A 1 265 ? -19.672 -24.391 -8.039 1 97.5 265 GLN A C 1
ATOM 2000 O O . GLN A 1 265 ? -20.75 -24.594 -8.609 1 97.5 265 GLN A O 1
ATOM 2005 N N . ILE A 1 266 ? -19.125 -23.172 -7.941 1 98.19 266 ILE A N 1
ATOM 2006 C CA . ILE A 1 266 ? -19.719 -22.016 -8.609 1 98.19 266 ILE A CA 1
ATOM 2007 C C . ILE A 1 266 ? -19.125 -21.875 -10.016 1 98.19 266 ILE A C 1
ATOM 2009 O O . ILE A 1 266 ? -19.875 -21.719 -10.992 1 98.19 266 ILE A O 1
ATOM 2013 N N . PHE A 1 267 ? -17.828 -21.938 -10.133 1 97.62 267 PHE A N 1
ATOM 2014 C CA . PHE A 1 267 ? -17.219 -22.062 -11.445 1 97.62 267 PHE A CA 1
ATOM 2015 C C . PHE A 1 267 ? -15.875 -22.766 -11.359 1 97.62 267 PHE A C 1
ATOM 2017 O O . PHE A 1 267 ? -15.312 -22.906 -10.273 1 97.62 267 PHE A O 1
ATOM 2024 N N . HIS A 1 268 ? -15.492 -23.281 -12.453 1 96 268 HIS A N 1
ATOM 2025 C CA . HIS A 1 268 ? -14.164 -23.844 -12.68 1 96 268 HIS A CA 1
ATOM 2026 C C . HIS A 1 268 ? -13.594 -23.375 -14.016 1 96 268 HIS A C 1
ATOM 2028 O O . HIS A 1 268 ? -14.266 -23.453 -15.047 1 96 268 HIS A O 1
ATOM 2034 N N . LYS A 1 269 ? -12.336 -22.859 -14.023 1 95.38 269 LYS A N 1
ATOM 2035 C CA . LYS A 1 269 ? -11.617 -22.391 -15.203 1 95.38 269 LYS A CA 1
ATOM 2036 C C . LYS A 1 269 ? -12.195 -21.078 -15.703 1 95.38 269 LYS A C 1
ATOM 2038 O O . LYS A 1 269 ? -13.406 -20.922 -15.828 1 95.38 269 LYS A O 1
ATOM 2043 N N . ILE A 1 270 ? -11.336 -20.188 -15.852 1 97.25 270 ILE A N 1
ATOM 2044 C CA . ILE A 1 270 ? -11.648 -18.844 -16.344 1 97.25 270 ILE A CA 1
ATOM 2045 C C . ILE A 1 270 ? -10.844 -18.562 -17.609 1 97.25 270 ILE A C 1
ATOM 2047 O O . ILE A 1 270 ? -9.75 -19.109 -17.781 1 97.25 270 ILE A O 1
ATOM 2051 N N . MET A 1 271 ? -11.328 -17.75 -18.516 1 97.44 271 MET A N 1
ATOM 2052 C CA . MET A 1 271 ? -10.664 -17.391 -19.766 1 97.44 271 MET A CA 1
ATOM 2053 C C . MET A 1 271 ? -9.578 -16.359 -19.516 1 97.44 271 MET A C 1
ATOM 2055 O O . MET A 1 271 ? -9.641 -15.242 -20.047 1 97.44 271 MET A O 1
ATOM 2059 N N . ILE A 1 272 ? -8.531 -16.797 -18.766 1 97.94 272 ILE A N 1
ATOM 2060 C CA . ILE A 1 272 ? -7.418 -15.898 -18.469 1 97.94 272 ILE A CA 1
ATOM 2061 C C . ILE A 1 272 ? -6.098 -16.656 -18.609 1 97.94 272 ILE A C 1
ATOM 2063 O O . ILE A 1 272 ? -6.078 -17.891 -18.625 1 97.94 272 ILE A O 1
ATOM 2067 N N . LYS A 1 273 ? -5.07 -15.922 -18.734 1 97.12 273 LYS A N 1
ATOM 2068 C CA . LYS A 1 273 ? -3.689 -16.391 -18.656 1 97.12 273 LYS A CA 1
ATOM 2069 C C . LYS A 1 273 ? -2.812 -15.398 -17.906 1 97.12 273 LYS A C 1
ATOM 2071 O O . LYS A 1 273 ? -2.775 -14.219 -18.234 1 97.12 273 LYS A O 1
ATOM 2076 N N . PRO A 1 274 ? -2.049 -15.859 -16.984 1 97.25 274 PRO A N 1
ATOM 2077 C CA . PRO A 1 274 ? -2.123 -17.156 -16.312 1 97.25 274 PRO A CA 1
ATOM 2078 C C . PRO A 1 274 ? -3.338 -17.281 -15.391 1 97.25 274 PRO A C 1
ATOM 2080 O O . PRO A 1 274 ? -4.059 -16.297 -15.18 1 97.25 274 PRO A O 1
ATOM 2083 N N . GLY A 1 275 ? -3.578 -18.438 -14.859 1 96.44 275 GLY A N 1
ATOM 2084 C CA . GLY A 1 275 ? -4.566 -18.625 -13.805 1 96.44 275 GLY A CA 1
ATOM 2085 C C . GLY A 1 275 ? -5.832 -19.312 -14.289 1 96.44 275 GLY A C 1
ATOM 2086 O O . GLY A 1 275 ? -6.812 -19.406 -13.555 1 96.44 275 GLY A O 1
ATOM 2087 N N . LYS A 1 276 ? -5.84 -19.844 -15.484 1 95.5 276 LYS A N 1
ATOM 2088 C CA . LYS A 1 276 ? -7 -20.438 -16.141 1 95.5 276 LYS A CA 1
ATOM 2089 C C . LYS A 1 276 ? -7.684 -21.469 -15.234 1 95.5 276 LYS A C 1
ATOM 2091 O O . LYS A 1 276 ? -8.906 -21.469 -15.109 1 95.5 276 LYS A O 1
ATOM 2096 N N . PRO A 1 277 ? -7.004 -22.328 -14.578 1 94.12 277 PRO A N 1
ATOM 2097 C CA . PRO A 1 277 ? -7.668 -23.438 -13.898 1 94.12 277 PRO A CA 1
ATOM 2098 C C . PRO A 1 277 ? -8.195 -23.047 -12.516 1 94.12 277 PRO A C 1
ATOM 2100 O O . PRO A 1 277 ? -8.508 -23.938 -11.703 1 94.12 277 PRO A O 1
ATOM 2103 N N . ILE A 1 278 ? -8.352 -21.828 -12.148 1 96.69 278 ILE A N 1
ATOM 2104 C CA . ILE A 1 278 ? -8.867 -21.422 -10.844 1 96.69 278 ILE A CA 1
ATOM 2105 C C . ILE A 1 278 ? -10.258 -22 -10.633 1 96.69 278 ILE A C 1
ATOM 2107 O O . ILE A 1 278 ? -11.047 -22.109 -11.578 1 96.69 278 ILE A O 1
ATOM 2111 N N . TRP A 1 279 ? -10.5 -22.406 -9.43 1 97.19 279 TRP A N 1
ATOM 2112 C CA . TRP A 1 279 ? -11.766 -23 -8.984 1 97.19 279 TRP A CA 1
ATOM 2113 C C . TRP A 1 279 ? -12.367 -22.172 -7.848 1 97.19 279 TRP A C 1
ATOM 2115 O O . TRP A 1 279 ? -11.641 -21.672 -6.98 1 97.19 279 TRP A O 1
ATOM 2125 N N . PHE A 1 280 ? -13.703 -21.953 -7.816 1 98.38 280 PHE A N 1
ATOM 2126 C CA . PHE A 1 280 ? -14.406 -21.234 -6.773 1 98.38 280 PHE A CA 1
ATOM 2127 C C . PHE A 1 280 ? -15.695 -21.938 -6.379 1 98.38 280 PHE A C 1
ATOM 2129 O O . PHE A 1 280 ? -16.438 -22.422 -7.246 1 98.38 280 PHE A O 1
ATOM 2136 N N . GLY A 1 281 ? -15.891 -22.078 -5.121 1 98.38 281 GLY A N 1
ATOM 2137 C CA . GLY A 1 281 ? -17.109 -22.719 -4.629 1 98.38 281 GLY A CA 1
ATOM 2138 C C . GLY A 1 281 ? -17.484 -22.266 -3.23 1 98.38 281 GLY A C 1
ATOM 2139 O O . GLY A 1 281 ? -16.875 -21.359 -2.67 1 98.38 281 GLY A O 1
ATOM 2140 N N . LYS A 1 282 ? -18.531 -22.906 -2.732 1 98.12 282 LYS A N 1
ATOM 2141 C CA . LYS A 1 282 ? -19.047 -22.5 -1.426 1 98.12 282 LYS A CA 1
ATOM 2142 C C . LYS A 1 282 ? -19.734 -23.656 -0.725 1 98.12 282 LYS A C 1
ATOM 2144 O O . LYS A 1 282 ? -20.312 -24.531 -1.379 1 98.12 282 LYS A O 1
ATOM 2149 N N . LYS A 1 283 ? -19.625 -23.703 0.539 1 98 283 LYS A N 1
ATOM 2150 C CA . LYS A 1 283 ? -20.406 -24.547 1.431 1 98 283 LYS A CA 1
ATOM 2151 C C . LYS A 1 283 ? -20.859 -23.781 2.668 1 98 283 LYS A C 1
ATOM 2153 O O . LYS A 1 283 ? -20.031 -23.359 3.48 1 98 283 LYS A O 1
ATOM 2158 N N . LYS A 1 284 ? -22.203 -23.625 2.803 1 95.12 284 LYS A N 1
ATOM 2159 C CA . LYS A 1 284 ? -22.734 -22.766 3.85 1 95.12 284 LYS A CA 1
ATOM 2160 C C . LYS A 1 284 ? -22.125 -21.375 3.77 1 95.12 284 LYS A C 1
ATOM 2162 O O . LYS A 1 284 ? -22.203 -20.719 2.727 1 95.12 284 LYS A O 1
ATOM 2167 N N . SER A 1 285 ? -21.391 -20.984 4.812 1 94.12 285 SER A N 1
ATOM 2168 C CA . SER A 1 285 ? -20.828 -19.625 4.82 1 94.12 285 SER A CA 1
ATOM 2169 C C . SER A 1 285 ? -19.359 -19.641 4.406 1 94.12 285 SER A C 1
ATOM 2171 O O . SER A 1 285 ? -18.766 -18.578 4.23 1 94.12 285 SER A O 1
ATOM 2173 N N . THR A 1 286 ? -18.812 -20.812 4.199 1 97.56 286 THR A N 1
ATOM 2174 C CA . THR A 1 286 ? -17.406 -20.906 3.822 1 97.56 286 THR A CA 1
ATOM 2175 C C . THR A 1 286 ? -17.25 -20.828 2.307 1 97.56 286 THR A C 1
ATOM 2177 O O . THR A 1 286 ? -17.906 -21.562 1.57 1 97.56 286 THR A O 1
ATOM 2180 N N . VAL A 1 287 ? -16.406 -19.922 1.874 1 98.5 287 VAL A N 1
ATOM 2181 C CA . VAL A 1 287 ? -16.062 -19.938 0.457 1 98.5 287 VAL A CA 1
ATOM 2182 C C . VAL A 1 287 ? -14.711 -20.625 0.254 1 98.5 287 VAL A C 1
ATOM 2184 O O . VAL A 1 287 ? -13.852 -20.594 1.138 1 98.5 287 VAL A O 1
ATOM 2187 N N . ILE A 1 288 ? -14.586 -21.25 -0.915 1 98.56 288 ILE A N 1
ATOM 2188 C CA . ILE A 1 288 ? -13.375 -22 -1.24 1 98.56 288 ILE A CA 1
ATOM 2189 C C . ILE A 1 288 ? -12.773 -21.469 -2.539 1 98.56 288 I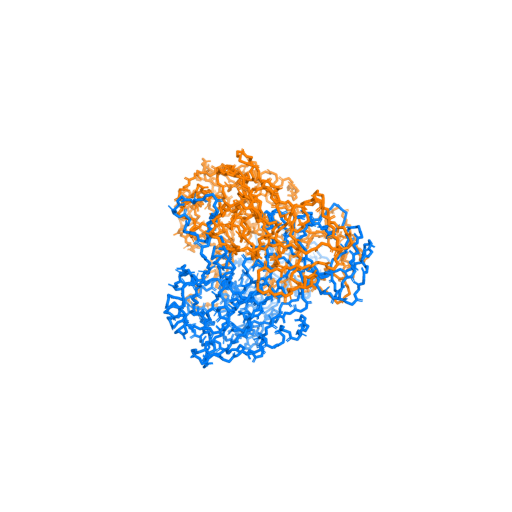LE A C 1
ATOM 2191 O O . ILE A 1 288 ? -13.477 -21.328 -3.547 1 98.56 288 ILE A O 1
ATOM 2195 N N . PHE A 1 289 ? -11.539 -21.062 -2.449 1 98.62 289 PHE A N 1
ATOM 2196 C CA . PHE A 1 289 ? -10.75 -20.75 -3.633 1 98.62 289 PHE A CA 1
ATOM 2197 C C . PHE A 1 289 ? -9.758 -21.859 -3.934 1 98.62 289 PHE A C 1
ATOM 2199 O O . PHE A 1 289 ? -8.914 -22.203 -3.096 1 98.62 289 PHE A O 1
ATOM 2206 N N . GLY A 1 290 ? -9.883 -22.484 -5.078 1 97.5 290 GLY A N 1
ATOM 2207 C CA . GLY A 1 290 ? -8.836 -23.344 -5.605 1 97.5 290 GLY A CA 1
ATOM 2208 C C . GLY A 1 290 ? -7.945 -22.656 -6.617 1 97.5 290 GLY A C 1
ATOM 2209 O O . GLY A 1 290 ? -8.281 -22.578 -7.801 1 97.5 290 GLY A O 1
ATOM 2210 N N . LEU A 1 291 ? -6.781 -22.203 -6.145 1 97.62 291 LEU A N 1
ATOM 2211 C CA . LEU A 1 291 ? -5.848 -21.5 -7.023 1 97.62 291 LEU A CA 1
ATOM 2212 C C . LEU A 1 291 ? -4.949 -22.5 -7.758 1 97.62 291 LEU A C 1
ATOM 2214 O O . LEU A 1 291 ? -4.746 -23.625 -7.293 1 97.62 291 LEU A O 1
ATOM 2218 N N . PRO A 1 292 ? -4.414 -22.062 -8.938 1 94.69 292 PRO A N 1
ATOM 2219 C CA . PRO A 1 292 ? -3.439 -22.906 -9.625 1 94.69 292 PRO A CA 1
ATOM 2220 C C . PRO A 1 292 ? -2.193 -23.172 -8.781 1 94.69 292 PRO A C 1
ATOM 2222 O O . PRO A 1 292 ? -2.021 -22.578 -7.719 1 94.69 292 PRO A O 1
ATOM 2225 N N . GLY A 1 293 ? -1.357 -24.078 -9.305 1 93.94 293 GLY A N 1
ATOM 2226 C CA . GLY A 1 293 ? -0.176 -24.453 -8.539 1 93.94 293 GLY A CA 1
ATOM 2227 C C . GLY A 1 293 ? 1.056 -23.656 -8.93 1 93.94 293 GLY A C 1
ATOM 2228 O O . GLY A 1 293 ? 2.029 -23.594 -8.18 1 93.94 293 GLY A O 1
ATOM 2229 N N . ASN A 1 294 ? 1.058 -23.031 -10.195 1 95.44 294 ASN A N 1
ATOM 2230 C CA . ASN A 1 294 ? 2.209 -22.25 -10.641 1 95.44 294 ASN A CA 1
ATOM 2231 C C . ASN A 1 294 ? 2.354 -20.953 -9.844 1 95.44 294 ASN A C 1
ATOM 2233 O O . ASN A 1 294 ? 1.369 -20.25 -9.609 1 95.44 294 ASN A O 1
ATOM 2237 N N . PRO A 1 295 ? 3.535 -20.609 -9.461 1 97.5 295 PRO A N 1
ATOM 2238 C CA . PRO A 1 295 ? 3.758 -19.484 -8.547 1 97.5 295 PRO A CA 1
ATOM 2239 C C . PRO A 1 295 ? 3.186 -18.172 -9.07 1 97.5 295 PRO A C 1
ATOM 2241 O O . PRO A 1 295 ? 2.516 -17.453 -8.336 1 97.5 295 PRO A O 1
ATOM 2244 N N . PHE A 1 296 ? 3.447 -17.859 -10.32 1 98.31 296 PHE A N 1
ATOM 2245 C CA . PHE A 1 296 ? 2.965 -16.578 -10.828 1 98.31 296 PHE A CA 1
ATOM 2246 C C . PHE A 1 296 ? 1.448 -16.594 -10.977 1 98.31 296 PHE A C 1
ATOM 2248 O O . PHE A 1 296 ? 0.789 -15.57 -10.781 1 98.31 296 PHE A O 1
ATOM 2255 N N . SER A 1 297 ? 0.866 -17.734 -11.305 1 97.88 297 SER A N 1
ATOM 2256 C CA . SER A 1 297 ? -0.586 -17.875 -11.375 1 97.88 297 SER A CA 1
ATOM 2257 C C . SER A 1 297 ? -1.234 -17.594 -10.023 1 97.88 297 SER A C 1
ATOM 2259 O O . SER A 1 297 ? -2.277 -16.938 -9.953 1 97.88 297 SER A O 1
ATOM 2261 N N . VAL A 1 298 ? -0.636 -18.078 -8.969 1 98.31 298 VAL A N 1
ATOM 2262 C CA . VAL A 1 298 ? -1.171 -17.859 -7.629 1 98.31 298 VAL A CA 1
ATOM 2263 C C . VAL A 1 298 ? -1.132 -16.375 -7.293 1 98.31 298 VAL A C 1
ATOM 2265 O O . VAL A 1 298 ? -2.088 -15.836 -6.734 1 98.31 298 VAL A O 1
ATOM 2268 N N . GLN A 1 299 ? -0.037 -15.727 -7.641 1 98.56 299 GLN A N 1
ATOM 2269 C CA . GLN A 1 299 ? 0.091 -14.297 -7.391 1 98.56 299 GLN A CA 1
ATOM 2270 C C . GLN A 1 299 ? -0.999 -13.516 -8.117 1 98.56 299 GLN A C 1
ATOM 2272 O O . GLN A 1 299 ? -1.664 -12.664 -7.52 1 98.56 299 GLN A O 1
ATOM 2277 N N . VAL A 1 300 ? -1.216 -13.852 -9.367 1 98.81 300 VAL A N 1
ATOM 2278 C CA . VAL A 1 300 ? -2.193 -13.148 -10.195 1 98.81 300 VAL A CA 1
ATOM 2279 C C . VAL A 1 300 ? -3.604 -13.438 -9.68 1 98.81 300 VAL A C 1
ATOM 2281 O O . VAL A 1 300 ? -4.395 -12.508 -9.477 1 98.81 300 VAL A O 1
ATOM 2284 N N . CYS A 1 301 ? -3.889 -14.695 -9.43 1 98.88 301 CYS A N 1
ATOM 2285 C CA . CYS A 1 301 ? -5.23 -15.086 -9.023 1 98.88 301 CYS A CA 1
ATOM 2286 C C . CYS A 1 301 ? -5.578 -14.5 -7.66 1 98.88 301 CYS A C 1
ATOM 2288 O O . CYS A 1 301 ? -6.711 -14.078 -7.43 1 98.88 301 CYS A O 1
ATOM 2290 N N . PHE A 1 302 ? -4.586 -14.555 -6.742 1 98.81 302 PHE A N 1
ATOM 2291 C CA . PHE A 1 302 ? -4.852 -13.93 -5.449 1 98.81 302 PHE A CA 1
ATOM 2292 C C . PHE A 1 302 ? -5.16 -12.453 -5.617 1 98.81 302 PHE A C 1
ATOM 2294 O O . PHE A 1 302 ? -6.156 -11.953 -5.09 1 98.81 302 PHE A O 1
ATOM 2301 N N . ARG A 1 303 ? -4.305 -11.727 -6.363 1 98.69 303 ARG A N 1
ATOM 2302 C CA . ARG A 1 303 ? -4.391 -10.281 -6.535 1 98.69 303 ARG A CA 1
ATOM 2303 C C . ARG A 1 303 ? -5.723 -9.883 -7.16 1 98.69 303 ARG A C 1
ATOM 2305 O O . ARG A 1 303 ? -6.309 -8.867 -6.785 1 98.69 303 ARG A O 1
ATOM 2312 N N . ILE A 1 304 ? -6.199 -10.664 -8.086 1 98.75 304 ILE A N 1
ATOM 2313 C CA . ILE A 1 304 ? -7.344 -10.25 -8.883 1 98.75 304 ILE A CA 1
ATOM 2314 C C . ILE A 1 304 ? -8.633 -10.789 -8.266 1 98.75 304 ILE A C 1
ATOM 2316 O O . ILE A 1 304 ? -9.625 -10.07 -8.164 1 98.75 304 ILE A O 1
ATOM 2320 N N . PHE A 1 305 ? -8.617 -11.992 -7.746 1 98.81 305 PHE A N 1
ATOM 2321 C CA . PHE A 1 305 ? -9.875 -12.633 -7.398 1 98.81 305 PHE A CA 1
ATOM 2322 C C . PHE A 1 305 ? -10.062 -12.68 -5.883 1 98.81 305 PHE A C 1
ATOM 2324 O O . PHE A 1 305 ? -11.125 -12.312 -5.371 1 98.81 305 PHE A O 1
ATOM 2331 N N . VAL A 1 306 ? -9.07 -13.164 -5.133 1 98.88 306 VAL A N 1
ATOM 2332 C CA . VAL A 1 306 ? -9.203 -13.266 -3.684 1 98.88 306 VAL A CA 1
ATOM 2333 C C . VAL A 1 306 ? -9.352 -11.867 -3.082 1 98.88 306 VAL A C 1
ATOM 2335 O O . VAL A 1 306 ? -10.188 -11.648 -2.203 1 98.88 306 VAL A O 1
ATOM 2338 N N . GLU A 1 307 ? -8.562 -10.93 -3.592 1 98.75 307 GLU A N 1
ATOM 2339 C CA . GLU A 1 307 ? -8.656 -9.57 -3.07 1 98.75 307 GLU A CA 1
ATOM 2340 C C . GLU A 1 307 ? -10.016 -8.953 -3.373 1 98.75 307 GLU A C 1
ATOM 2342 O O . GLU A 1 307 ? -10.547 -8.188 -2.57 1 98.75 307 GLU A O 1
ATOM 2347 N N . ALA A 1 308 ? -10.586 -9.219 -4.562 1 98.75 308 ALA A N 1
ATOM 2348 C CA . ALA A 1 308 ? -11.93 -8.734 -4.863 1 98.75 308 ALA A CA 1
ATOM 2349 C C . ALA A 1 308 ? -12.938 -9.227 -3.832 1 98.75 308 ALA A C 1
ATOM 2351 O O . ALA A 1 308 ? -13.805 -8.477 -3.385 1 98.75 308 ALA A O 1
ATOM 2352 N N . TYR A 1 309 ? -12.82 -10.492 -3.445 1 98.69 309 TYR A N 1
ATOM 2353 C CA . TYR A 1 309 ? -13.695 -11.062 -2.426 1 98.69 309 TYR A CA 1
ATOM 2354 C C . TYR A 1 309 ? -13.484 -10.375 -1.083 1 98.69 309 TYR A C 1
ATOM 2356 O O . TYR A 1 309 ? -14.453 -9.992 -0.418 1 98.69 309 TYR A O 1
ATOM 2364 N N . LEU A 1 310 ? -12.227 -10.234 -0.68 1 98.69 310 LEU A N 1
ATOM 2365 C CA . LEU A 1 310 ? -11.898 -9.672 0.624 1 98.69 310 LEU A CA 1
ATOM 2366 C C . LEU A 1 310 ? -12.406 -8.242 0.741 1 98.69 310 LEU A C 1
ATOM 2368 O O . LEU A 1 310 ? -12.867 -7.824 1.809 1 98.69 310 LEU A O 1
ATOM 2372 N N . ARG A 1 311 ? -12.266 -7.449 -0.353 1 98.44 311 ARG A N 1
ATOM 2373 C CA . ARG A 1 311 ? -12.805 -6.094 -0.36 1 98.44 311 ARG A CA 1
ATOM 2374 C C . ARG A 1 311 ? -14.305 -6.094 -0.094 1 98.44 311 ARG A C 1
ATOM 2376 O O . ARG A 1 311 ? -14.781 -5.375 0.787 1 98.44 311 ARG A O 1
ATOM 2383 N N . LYS A 1 312 ? -14.984 -6.938 -0.815 1 98.38 312 LYS A N 1
ATOM 2384 C CA . LYS A 1 312 ? -16.422 -7.012 -0.646 1 98.38 312 LYS A CA 1
ATOM 2385 C C . LYS A 1 312 ? -16.797 -7.512 0.749 1 98.38 312 LYS A C 1
ATOM 2387 O O . LYS A 1 312 ? -17.672 -6.949 1.403 1 98.38 312 LYS A O 1
ATOM 2392 N N . PHE A 1 313 ? -16.109 -8.547 1.2 1 98.06 313 PHE A N 1
ATOM 2393 C CA . PHE A 1 313 ? -16.328 -9.141 2.516 1 98.06 313 PHE A CA 1
ATOM 2394 C C . PHE A 1 313 ? -16.219 -8.086 3.609 1 98.06 313 PHE A C 1
ATOM 2396 O O . PHE A 1 313 ? -17.031 -8.055 4.539 1 98.06 313 PHE A O 1
ATOM 2403 N N . SER A 1 314 ? -15.297 -7.152 3.453 1 97.81 314 SER A N 1
ATOM 2404 C CA . SER A 1 314 ? -14.992 -6.152 4.473 1 97.81 314 SER A CA 1
ATOM 2405 C C . SER A 1 314 ? -15.859 -4.91 4.305 1 97.81 314 SER A C 1
ATOM 2407 O O . SER A 1 314 ? -15.781 -3.977 5.109 1 97.81 314 SER A O 1
ATOM 2409 N N . GLY A 1 315 ? -16.594 -4.82 3.211 1 97.62 315 GLY A N 1
ATOM 2410 C CA . GLY A 1 315 ? -17.484 -3.693 2.959 1 97.62 315 GLY A CA 1
ATOM 2411 C C . GLY A 1 315 ? -16.812 -2.57 2.188 1 97.62 315 GLY A C 1
ATOM 2412 O O . GLY A 1 315 ? -17.344 -1.458 2.119 1 97.62 315 GLY A O 1
ATOM 2413 N N . MET A 1 316 ? -15.703 -2.816 1.626 1 97.81 316 MET A N 1
ATOM 2414 C CA . MET A 1 316 ? -14.992 -1.824 0.827 1 97.81 316 MET A CA 1
ATOM 2415 C C . MET A 1 316 ? -15.602 -1.7 -0.563 1 97.81 316 MET A C 1
ATOM 2417 O O . MET A 1 316 ? -16.203 -2.654 -1.071 1 97.81 316 MET A O 1
ATOM 2421 N N . PRO A 1 317 ? -15.492 -0.562 -1.162 1 95.62 317 PRO A N 1
ATOM 2422 C CA . PRO A 1 317 ? -15.844 -0.484 -2.58 1 95.62 317 PRO A CA 1
ATOM 2423 C C . PRO A 1 317 ? -14.914 -1.303 -3.471 1 95.62 317 PRO A C 1
ATOM 2425 O O . PRO A 1 317 ? -13.797 -1.641 -3.059 1 95.62 317 PRO A O 1
ATOM 2428 N N . PRO A 1 318 ? -15.391 -1.678 -4.676 1 96.31 318 PRO A N 1
ATOM 2429 C CA . PRO A 1 318 ? -14.492 -2.369 -5.605 1 96.31 318 PRO A CA 1
ATOM 2430 C C . PRO A 1 318 ? -13.266 -1.534 -5.969 1 96.31 318 PRO A C 1
ATOM 2432 O O . PRO A 1 318 ? -13.32 -0.302 -5.93 1 96.31 318 PRO A O 1
ATOM 2435 N N . GLU A 1 319 ? -12.195 -2.236 -6.195 1 94.88 319 GLU A N 1
ATOM 2436 C CA . GLU A 1 319 ? -10.992 -1.549 -6.645 1 94.88 319 GLU A CA 1
ATOM 2437 C C . GLU A 1 319 ? -11.195 -0.923 -8.023 1 94.88 319 GLU A C 1
ATOM 2439 O O . GLU A 1 319 ? -11.828 -1.521 -8.891 1 94.88 319 GLU A O 1
ATOM 2444 N N . ARG A 1 320 ? -10.648 0.235 -8.242 1 93.44 320 ARG A N 1
ATOM 2445 C CA . ARG A 1 320 ? -10.578 0.864 -9.555 1 93.44 320 ARG A CA 1
ATOM 2446 C C . ARG A 1 320 ? -9.164 0.822 -10.109 1 93.44 320 ARG A C 1
ATOM 2448 O O . ARG A 1 320 ? -8.273 1.505 -9.602 1 93.44 320 ARG A O 1
ATOM 2455 N N . PRO A 1 321 ? -8.906 0.033 -11.109 1 95.44 321 PRO A N 1
ATOM 2456 C CA . PRO A 1 321 ? -7.539 -0.029 -11.625 1 95.44 321 PRO A CA 1
ATOM 2457 C C . PRO A 1 321 ? -7.094 1.28 -12.273 1 95.44 321 PRO A C 1
ATOM 2459 O O . PRO A 1 321 ? -7.934 2.115 -12.625 1 95.44 321 PRO A O 1
ATOM 2462 N N . LEU A 1 322 ? -5.777 1.489 -12.359 1 97.75 322 LEU A N 1
ATOM 2463 C CA . LEU A 1 322 ? -5.215 2.6 -13.125 1 97.75 322 LEU A CA 1
ATOM 2464 C C . LEU A 1 322 ? -5.242 2.303 -14.617 1 97.75 322 LEU A C 1
ATOM 2466 O O . LEU A 1 322 ? -5.172 1.141 -15.023 1 97.75 322 LEU A O 1
ATOM 2470 N N . LEU A 1 323 ? -5.461 3.266 -15.367 1 98.44 323 LEU A N 1
ATOM 2471 C CA . LEU A 1 323 ? -5.277 3.195 -16.812 1 98.44 323 LEU A CA 1
ATOM 2472 C C . LEU A 1 323 ? -4.035 3.975 -17.234 1 98.44 323 LEU A C 1
ATOM 2474 O O . LEU A 1 323 ? -4.062 5.207 -17.297 1 98.44 323 LEU A O 1
ATOM 2478 N N . LEU A 1 324 ? -2.934 3.287 -17.531 1 98.31 324 LEU A N 1
ATOM 2479 C CA . LEU A 1 324 ? -1.646 3.887 -17.859 1 98.31 324 LEU A CA 1
ATOM 2480 C C . LEU A 1 324 ? -1.223 3.521 -19.281 1 98.31 324 LEU A C 1
ATOM 2482 O O . LEU A 1 324 ? -1.572 2.449 -19.781 1 98.31 324 LEU A O 1
ATOM 2486 N N . PRO A 1 325 ? -0.504 4.398 -19.938 1 97.94 325 PRO A N 1
ATOM 2487 C CA . PRO A 1 325 ? -0.062 4.078 -21.297 1 97.94 325 PRO A CA 1
ATOM 2488 C C . PRO A 1 325 ? 0.954 2.938 -21.344 1 97.94 325 PRO A C 1
ATOM 2490 O O . PRO A 1 325 ? 1.865 2.891 -20.5 1 97.94 325 PRO A O 1
ATOM 2493 N N . LEU A 1 326 ? 0.78 2.066 -22.312 1 98 326 LEU A N 1
ATOM 2494 C CA . LEU A 1 326 ? 1.72 0.971 -22.531 1 98 326 LEU A CA 1
ATOM 2495 C C . LEU A 1 326 ? 2.998 1.476 -23.188 1 98 326 LEU A C 1
ATOM 2497 O O . LEU A 1 326 ? 2.945 2.287 -24.109 1 98 326 LEU A O 1
ATOM 2501 N N . ALA A 1 327 ? 4.125 1.091 -22.719 1 97.56 327 ALA A N 1
ATOM 2502 C CA . ALA A 1 327 ? 5.395 1.29 -23.406 1 97.56 327 ALA A CA 1
ATOM 2503 C C . ALA A 1 327 ? 5.695 0.127 -24.359 1 97.56 327 ALA A C 1
ATOM 2505 O O . ALA A 1 327 ? 5.914 -1.001 -23.906 1 97.56 327 ALA A O 1
ATOM 2506 N N . GLY A 1 328 ? 5.723 0.438 -25.656 1 95.62 328 GLY A N 1
ATOM 2507 C CA . GLY A 1 328 ? 5.91 -0.607 -26.656 1 95.62 328 GLY A CA 1
ATOM 2508 C C . GLY A 1 328 ? 4.605 -1.178 -27.172 1 95.62 328 GLY A C 1
ATOM 2509 O O . GLY A 1 328 ? 3.588 -0.484 -27.203 1 95.62 328 GLY A O 1
ATOM 2510 N N . SER A 1 329 ? 4.707 -2.438 -27.75 1 96.38 329 SER A N 1
ATOM 2511 C CA . SER A 1 329 ? 3.535 -3.127 -28.281 1 96.38 329 SER A CA 1
ATOM 2512 C C . SER A 1 329 ? 3.482 -4.574 -27.812 1 96.38 329 SER A C 1
ATOM 2514 O O . SER A 1 329 ? 4.473 -5.105 -27.297 1 96.38 329 SER A O 1
ATOM 2516 N N . ARG A 1 330 ? 2.371 -5.105 -27.812 1 96.38 330 ARG A N 1
ATOM 2517 C CA . ARG A 1 330 ? 2.139 -6.492 -27.422 1 96.38 330 ARG A CA 1
ATOM 2518 C C . ARG A 1 330 ? 1.07 -7.133 -28.297 1 96.38 330 ARG A C 1
ATOM 2520 O O . ARG A 1 330 ? 0.072 -6.496 -28.641 1 96.38 330 ARG A O 1
ATOM 2527 N N . LYS A 1 331 ? 1.374 -8.32 -28.656 1 96.31 331 LYS A N 1
ATOM 2528 C CA . LYS A 1 331 ? 0.434 -9.062 -29.484 1 96.31 331 LYS A CA 1
ATOM 2529 C C . LYS A 1 331 ? 0.167 -10.453 -28.906 1 96.31 331 LYS A C 1
ATOM 2531 O O . LYS A 1 331 ? 1.045 -11.047 -28.281 1 96.31 331 LYS A O 1
ATOM 2536 N N . LYS A 1 332 ? -1.034 -10.859 -29.031 1 93.56 332 LYS A N 1
ATOM 2537 C CA . LYS A 1 332 ? -1.375 -12.234 -28.672 1 93.56 332 LYS A CA 1
ATOM 2538 C C . LYS A 1 332 ? -2.352 -12.836 -29.672 1 93.56 332 LYS A C 1
ATOM 2540 O O . LYS A 1 332 ? -3.107 -12.117 -30.328 1 93.56 332 LYS A O 1
ATOM 2545 N N . LYS A 1 333 ? -2.355 -14.156 -29.797 1 88.31 333 LYS A N 1
ATOM 2546 C CA . LYS A 1 333 ? -3.186 -14.844 -30.781 1 88.31 333 LYS A CA 1
ATOM 2547 C C . LYS A 1 333 ? -4.316 -15.617 -30.109 1 88.31 333 LYS A C 1
ATOM 2549 O O . LYS A 1 333 ? -5.16 -16.203 -30.781 1 88.31 333 LYS A O 1
ATOM 2554 N N . ASN A 1 334 ? -4.453 -15.539 -28.891 1 89.56 334 ASN A N 1
ATOM 2555 C CA . ASN A 1 334 ? -5.496 -16.281 -28.188 1 89.56 334 ASN A CA 1
ATOM 2556 C C . ASN A 1 334 ? -6.605 -15.359 -27.703 1 89.56 334 ASN A C 1
ATOM 2558 O O . ASN A 1 334 ? -6.492 -14.133 -27.797 1 89.56 334 ASN A O 1
ATOM 2562 N N . LYS A 1 335 ? -7.734 -15.93 -27.266 1 93.44 335 LYS A N 1
ATOM 2563 C CA . LYS A 1 335 ? -8.906 -15.18 -26.844 1 93.44 335 LYS A CA 1
ATOM 2564 C C . LYS A 1 335 ? -8.945 -15.031 -25.328 1 93.44 335 LYS A C 1
ATOM 2566 O O . LYS A 1 335 ? -10.008 -14.789 -24.75 1 93.44 335 LYS A O 1
ATOM 2571 N N . LEU A 1 336 ? -7.852 -15.227 -24.703 1 97.31 336 LEU A N 1
ATOM 2572 C CA . LEU A 1 336 ? -7.789 -15.141 -23.25 1 97.31 336 LEU A CA 1
ATOM 2573 C C . LEU A 1 336 ? -7.414 -13.727 -22.812 1 97.31 336 LEU A C 1
ATOM 2575 O O . LEU A 1 336 ? -6.672 -13.031 -23.5 1 97.31 336 LEU A O 1
ATOM 2579 N N . ALA A 1 337 ? -8.016 -13.25 -21.672 1 98.12 337 ALA A N 1
ATOM 2580 C CA . ALA A 1 337 ? -7.426 -12.102 -21 1 98.12 337 ALA A CA 1
ATOM 2581 C C . ALA A 1 337 ? -6.07 -12.461 -20.391 1 98.12 337 ALA A C 1
ATOM 2583 O O . ALA A 1 337 ? -5.941 -13.477 -19.703 1 98.12 337 ALA A O 1
ATOM 2584 N N . GLU A 1 338 ? -5.078 -11.703 -20.703 1 98.5 338 GLU A N 1
ATOM 2585 C CA . GLU A 1 338 ? -3.744 -12.031 -20.203 1 98.5 338 GLU A CA 1
ATOM 2586 C C . GLU A 1 338 ? -3.252 -11 -19.203 1 98.5 338 GLU A C 1
ATOM 2588 O O . GLU A 1 338 ? -3.273 -9.797 -19.469 1 98.5 338 GLU A O 1
ATOM 2593 N N . PHE A 1 339 ? -2.861 -11.453 -18.062 1 98.62 339 PHE A N 1
ATOM 2594 C CA . PHE A 1 339 ? -2.143 -10.625 -17.109 1 98.62 339 PHE A CA 1
ATOM 2595 C C . PHE A 1 339 ? -0.637 -10.828 -17.234 1 98.62 339 PHE A C 1
ATOM 2597 O O . PHE A 1 339 ? -0.171 -11.953 -17.422 1 98.62 339 PHE A O 1
ATOM 2604 N N . PHE A 1 340 ? 0.092 -9.773 -17.234 1 98.38 340 PHE A N 1
ATOM 2605 C CA . PHE A 1 340 ? 1.545 -9.875 -17.297 1 98.38 340 PHE A CA 1
ATOM 2606 C C . PHE A 1 340 ? 2.203 -8.953 -16.281 1 98.38 340 PHE A C 1
ATOM 2608 O O . PHE A 1 340 ? 1.66 -7.891 -15.961 1 98.38 340 PHE A O 1
ATOM 2615 N N . PRO A 1 341 ? 3.299 -9.398 -15.664 1 98.62 341 PRO A N 1
ATOM 2616 C CA . PRO A 1 341 ? 4.02 -8.516 -14.75 1 98.62 341 PRO A CA 1
ATOM 2617 C C . PRO A 1 341 ? 4.566 -7.27 -15.438 1 98.62 341 PRO A C 1
ATOM 2619 O O . PRO A 1 341 ? 5.008 -7.34 -16.594 1 98.62 341 PRO A O 1
ATOM 2622 N N . ALA A 1 342 ? 4.496 -6.207 -14.672 1 98.25 342 ALA A N 1
ATOM 2623 C CA . ALA A 1 342 ? 4.789 -4.938 -15.336 1 98.25 342 ALA A CA 1
ATOM 2624 C C . ALA A 1 342 ? 5.656 -4.047 -14.445 1 98.25 342 ALA A C 1
ATOM 2626 O O . ALA A 1 342 ? 5.539 -4.074 -13.219 1 98.25 342 ALA A O 1
ATOM 2627 N N . ILE A 1 343 ? 6.516 -3.334 -15.07 1 97.56 343 ILE A N 1
ATOM 2628 C CA . ILE A 1 343 ? 7.371 -2.32 -14.461 1 97.56 343 ILE A CA 1
ATOM 2629 C C . ILE A 1 343 ? 6.914 -0.93 -14.891 1 97.56 343 ILE A C 1
ATOM 2631 O O . ILE A 1 343 ? 6.531 -0.727 -16.047 1 97.56 343 ILE A O 1
ATOM 2635 N N . LEU A 1 344 ? 6.941 -0.008 -13.938 1 97.31 344 LEU A N 1
ATOM 2636 C CA . LEU A 1 344 ? 6.59 1.373 -14.25 1 97.31 344 LEU A CA 1
ATOM 2637 C C . LEU A 1 344 ? 7.84 2.205 -14.516 1 97.31 344 LEU A C 1
ATOM 2639 O O . LEU A 1 344 ? 8.789 2.176 -13.727 1 97.31 344 LEU A O 1
ATOM 2643 N N . ASP A 1 345 ? 7.852 2.816 -15.617 1 92.38 345 ASP A N 1
ATOM 2644 C CA . ASP A 1 345 ? 8.906 3.77 -15.961 1 92.38 345 ASP A CA 1
ATOM 2645 C C . ASP A 1 345 ? 8.375 5.203 -15.93 1 92.38 345 ASP A C 1
ATOM 2647 O O . ASP A 1 345 ? 7.488 5.562 -16.703 1 92.38 345 ASP A O 1
ATOM 2651 N N . SER A 1 346 ? 8.969 6.059 -15.109 1 90.56 346 SER A N 1
ATOM 2652 C CA . SER A 1 346 ? 8.461 7.414 -14.898 1 90.56 346 SER A CA 1
ATOM 2653 C C . SER A 1 346 ? 9.477 8.461 -15.352 1 90.56 346 SER A C 1
ATOM 2655 O O . SER A 1 346 ? 9.648 9.492 -14.695 1 90.56 346 SER A O 1
ATOM 2657 N N . SER A 1 347 ? 10.141 8.305 -16.438 1 84.88 347 SER A N 1
ATOM 2658 C CA . SER A 1 347 ? 11.109 9.281 -16.906 1 84.88 347 SER A CA 1
ATOM 2659 C C . SER A 1 347 ? 10.414 10.516 -17.469 1 84.88 347 SER A C 1
ATOM 2661 O O . SER A 1 347 ? 10.734 11.648 -17.094 1 84.88 347 SER A O 1
ATOM 2663 N N . ASP A 1 348 ? 9.539 10.414 -18.375 1 86.69 348 ASP A N 1
ATOM 2664 C CA . ASP A 1 348 ? 8.789 11.539 -18.922 1 86.69 348 ASP A CA 1
ATOM 2665 C C . ASP A 1 348 ? 7.332 11.508 -18.453 1 86.69 348 ASP A C 1
ATOM 2667 O O . ASP A 1 348 ? 6.82 12.508 -17.938 1 86.69 348 ASP A O 1
ATOM 2671 N N . GLN A 1 349 ? 6.777 10.43 -18.641 1 93.69 349 GLN A N 1
ATOM 2672 C CA . GLN A 1 349 ? 5.445 10.047 -18.172 1 93.69 349 GLN A CA 1
ATOM 2673 C C . GLN A 1 349 ? 5.41 8.586 -17.734 1 93.69 349 GLN A C 1
ATOM 2675 O O . GLN A 1 349 ? 6.121 7.75 -18.312 1 93.69 349 GLN A O 1
ATOM 2680 N N . THR A 1 350 ? 4.578 8.391 -16.703 1 97.38 350 THR A N 1
ATOM 2681 C CA . THR A 1 350 ? 4.543 7.012 -16.234 1 97.38 350 THR A CA 1
ATOM 2682 C C . THR A 1 350 ? 3.932 6.102 -17.297 1 97.38 350 THR A C 1
ATOM 2684 O O . THR A 1 350 ? 2.816 6.344 -17.766 1 97.38 350 THR A O 1
ATOM 2687 N N . LYS A 1 351 ? 4.668 5.121 -17.688 1 97.94 351 LYS A N 1
ATOM 2688 C CA . LYS A 1 351 ? 4.219 4.113 -18.656 1 97.94 351 LYS A CA 1
ATOM 2689 C C . LYS A 1 351 ? 4.383 2.705 -18.094 1 97.94 351 LYS A C 1
ATOM 2691 O O . LYS A 1 351 ? 5.16 2.49 -17.156 1 97.94 351 LYS A O 1
ATOM 2696 N N . VAL A 1 352 ? 3.602 1.809 -18.641 1 98.12 352 VAL A N 1
ATOM 2697 C CA . VAL A 1 352 ? 3.635 0.407 -18.234 1 98.12 352 VAL A CA 1
ATOM 2698 C C . VAL A 1 352 ? 4.508 -0.39 -19.203 1 98.12 352 VAL A C 1
ATOM 2700 O O . VAL A 1 352 ? 4.23 -0.441 -20.406 1 98.12 352 VAL A O 1
ATOM 2703 N N . SER A 1 353 ? 5.535 -1 -18.688 1 97.56 353 SER A N 1
ATOM 2704 C CA . SER A 1 353 ? 6.395 -1.866 -19.484 1 97.56 353 SER A CA 1
ATOM 2705 C C . SER A 1 353 ? 6.262 -3.324 -19.062 1 97.56 353 SER A C 1
ATOM 2707 O O . SER A 1 353 ? 6.383 -3.645 -17.875 1 97.56 353 SER A O 1
ATOM 2709 N N . PRO A 1 354 ? 6.02 -4.184 -20.078 1 97.19 354 PRO A N 1
ATOM 2710 C CA . PRO A 1 354 ? 5.961 -5.602 -19.719 1 97.19 354 PRO A CA 1
ATOM 2711 C C . PRO A 1 354 ? 7.309 -6.145 -19.234 1 97.19 354 PRO A C 1
ATOM 2713 O O . PRO A 1 354 ? 8.352 -5.824 -19.828 1 97.19 354 PRO A O 1
ATOM 2716 N N . LYS A 1 355 ? 7.293 -6.852 -18.219 1 97.19 355 LYS A N 1
ATOM 2717 C CA . LYS A 1 355 ? 8.469 -7.602 -17.797 1 97.19 355 LYS A CA 1
ATOM 2718 C C . LYS A 1 355 ? 8.531 -8.969 -18.469 1 97.19 355 LYS A C 1
ATOM 2720 O O . LYS A 1 355 ? 7.535 -9.695 -18.5 1 97.19 355 LYS A O 1
ATOM 2725 N N . ILE A 1 356 ? 9.648 -9.312 -19 1 95.75 356 ILE A N 1
ATOM 2726 C CA . ILE A 1 356 ? 9.828 -10.617 -19.625 1 95.75 356 ILE A CA 1
ATOM 2727 C C . ILE A 1 356 ? 9.945 -11.695 -18.547 1 95.75 356 ILE A C 1
ATOM 2729 O O . ILE A 1 356 ? 10.617 -11.492 -17.531 1 95.75 356 ILE A O 1
ATOM 2733 N N . PHE A 1 357 ? 9.305 -12.781 -18.766 1 96.12 357 PHE A N 1
ATOM 2734 C CA . PHE A 1 357 ? 9.375 -13.914 -17.844 1 96.12 357 PHE A CA 1
ATOM 2735 C C . PHE A 1 357 ? 9.133 -15.227 -18.594 1 96.12 357 PHE A C 1
ATOM 2737 O O . PHE A 1 357 ? 8.711 -15.227 -19.75 1 96.12 357 PHE A O 1
ATOM 2744 N N . ASN A 1 358 ? 9.383 -16.375 -17.984 1 96.12 358 ASN A N 1
ATOM 2745 C CA . ASN A 1 358 ? 9.406 -17.688 -18.641 1 96.12 358 ASN A CA 1
ATOM 2746 C C . ASN A 1 358 ? 8.062 -18.391 -18.531 1 96.12 358 ASN A C 1
ATOM 2748 O O . ASN A 1 358 ? 7.969 -19.594 -18.766 1 96.12 358 ASN A O 1
ATOM 2752 N N . GLY A 1 359 ? 7.055 -17.641 -18.141 1 94.38 359 GLY A N 1
ATOM 2753 C CA . GLY A 1 359 ? 5.746 -18.266 -18.016 1 94.38 359 GLY A CA 1
ATOM 2754 C C . GLY A 1 359 ? 5.25 -18.328 -16.578 1 94.38 359 GLY A C 1
ATOM 2755 O O . GLY A 1 359 ? 5.875 -17.766 -15.68 1 94.38 359 GLY A O 1
ATOM 2756 N N . SER A 1 360 ? 4.125 -18.969 -16.359 1 94.62 360 SER A N 1
ATOM 2757 C CA . SER A 1 360 ? 3.422 -18.938 -15.086 1 94.62 360 SER A CA 1
ATOM 2758 C C . SER A 1 360 ? 4.191 -19.688 -14.008 1 94.62 360 SER A C 1
ATOM 2760 O O . SER A 1 360 ? 3.953 -19.484 -12.812 1 94.62 360 SER A O 1
ATOM 2762 N N . GLY A 1 361 ? 5.07 -20.625 -14.344 1 96.19 361 GLY A N 1
ATOM 2763 C CA . GLY A 1 361 ? 5.859 -21.375 -13.383 1 96.19 361 GLY A CA 1
ATOM 2764 C C . GLY A 1 361 ? 7.141 -20.672 -12.984 1 96.19 361 GLY A C 1
ATOM 2765 O O . GLY A 1 361 ? 7.855 -21.141 -12.094 1 96.19 361 GLY A O 1
ATOM 2766 N N . ASP A 1 362 ? 7.422 -19.562 -13.656 1 97.69 362 ASP A N 1
ATOM 2767 C CA . ASP A 1 362 ? 8.625 -18.781 -13.391 1 97.69 362 ASP A CA 1
ATOM 2768 C C . ASP A 1 362 ? 8.602 -18.188 -11.977 1 97.69 362 ASP A C 1
ATOM 2770 O O . ASP A 1 362 ? 7.832 -17.266 -11.695 1 97.69 362 ASP A O 1
ATOM 2774 N N . VAL A 1 363 ? 9.484 -18.641 -11.094 1 97.94 363 VAL A N 1
ATOM 2775 C CA . VAL A 1 363 ? 9.492 -18.25 -9.68 1 97.94 363 VAL A CA 1
ATOM 2776 C C . VAL A 1 363 ? 9.914 -16.797 -9.547 1 97.94 363 VAL A C 1
ATOM 2778 O O . VAL A 1 363 ? 9.766 -16.203 -8.477 1 97.94 363 VAL A O 1
ATOM 2781 N N . THR A 1 364 ? 10.438 -16.156 -10.609 1 98.19 364 THR A N 1
ATOM 2782 C CA . THR A 1 364 ? 10.93 -14.789 -10.562 1 98.19 364 THR A CA 1
ATOM 2783 C C . THR A 1 364 ? 9.992 -13.844 -11.312 1 98.19 364 THR A C 1
ATOM 2785 O O . THR A 1 364 ? 10.266 -12.648 -11.422 1 98.19 364 THR A O 1
ATOM 2788 N N . ALA A 1 365 ? 8.898 -14.344 -11.797 1 98.44 365 ALA A N 1
ATOM 2789 C CA . ALA A 1 365 ? 8.039 -13.594 -12.703 1 98.44 365 ALA A CA 1
ATOM 2790 C C . ALA A 1 365 ? 7.582 -12.281 -12.07 1 98.44 365 ALA A C 1
ATOM 2792 O O . ALA A 1 365 ? 7.637 -11.227 -12.695 1 98.44 365 ALA A O 1
ATOM 2793 N N . GLY A 1 366 ? 7.172 -12.312 -10.852 1 98.31 366 GLY A N 1
ATOM 2794 C CA . GLY A 1 366 ? 6.641 -11.141 -10.18 1 98.31 366 GLY A CA 1
ATOM 2795 C C . GLY A 1 366 ? 7.715 -10.281 -9.539 1 98.31 366 GLY A C 1
ATOM 2796 O O . GLY A 1 366 ? 7.449 -9.148 -9.133 1 98.31 366 GLY A O 1
ATOM 2797 N N . LEU A 1 367 ? 8.938 -10.828 -9.453 1 97.75 367 LEU A N 1
ATOM 2798 C CA . LEU A 1 367 ? 10.023 -10.125 -8.773 1 97.75 367 LEU A CA 1
ATOM 2799 C C . LEU A 1 367 ? 10.367 -8.82 -9.484 1 97.75 367 LEU A C 1
ATOM 2801 O O . LEU A 1 367 ? 10.43 -8.781 -10.719 1 97.75 367 LEU A O 1
ATOM 2805 N N . PHE A 1 368 ? 10.562 -7.711 -8.758 1 96.5 368 PHE A N 1
ATOM 2806 C CA . PHE A 1 368 ? 11.016 -6.406 -9.242 1 96.5 368 PHE A CA 1
ATOM 2807 C C . PHE A 1 368 ? 9.977 -5.785 -10.164 1 96.5 368 PHE A C 1
ATOM 2809 O O . PHE A 1 368 ? 10.305 -4.938 -10.992 1 96.5 368 PHE A O 1
ATOM 2816 N N . SER A 1 369 ? 8.758 -6.305 -10.18 1 97.75 369 SER A N 1
ATOM 2817 C CA . SER A 1 369 ? 7.641 -5.656 -10.852 1 97.75 369 SER A CA 1
ATOM 2818 C C . SER A 1 369 ? 6.785 -4.867 -9.867 1 97.75 369 SER A C 1
ATOM 2820 O O . SER A 1 369 ? 6.719 -5.203 -8.688 1 97.75 369 SER A O 1
ATOM 2822 N N . GLU A 1 370 ? 6.125 -3.818 -10.344 1 97.31 370 GLU A N 1
ATOM 2823 C CA . GLU A 1 370 ? 5.285 -2.998 -9.477 1 97.31 370 GLU A CA 1
ATOM 2824 C C . GLU A 1 370 ? 3.852 -3.521 -9.445 1 97.31 370 GLU A C 1
ATOM 2826 O O . GLU A 1 370 ? 3.07 -3.154 -8.562 1 97.31 370 GLU A O 1
ATOM 2831 N N . GLY A 1 371 ? 3.523 -4.312 -10.391 1 98.31 371 GLY A N 1
ATOM 2832 C CA . GLY A 1 371 ? 2.18 -4.855 -10.492 1 98.31 371 GLY A CA 1
ATOM 2833 C C . GLY A 1 371 ? 1.966 -5.691 -11.742 1 98.31 371 GLY A C 1
ATOM 2834 O O . GLY A 1 371 ? 2.916 -6.254 -12.281 1 98.31 371 GLY A O 1
ATOM 2835 N N . ILE A 1 372 ? 0.703 -5.879 -12.102 1 98.75 372 ILE A N 1
ATOM 2836 C CA . ILE A 1 372 ? 0.333 -6.617 -13.305 1 98.75 372 ILE A CA 1
ATOM 2837 C C . ILE A 1 372 ? -0.54 -5.742 -14.203 1 98.75 372 ILE A C 1
ATOM 2839 O O . ILE A 1 372 ? -1.291 -4.895 -13.711 1 98.75 372 ILE A O 1
ATOM 2843 N N . ALA A 1 373 ? -0.428 -5.941 -15.469 1 98.69 373 ALA A N 1
ATOM 2844 C CA . ALA A 1 373 ? -1.23 -5.258 -16.484 1 98.69 373 ALA A CA 1
ATOM 2845 C C . ALA A 1 373 ? -2.096 -6.25 -17.25 1 98.69 373 ALA A C 1
ATOM 2847 O O . ALA A 1 373 ? -1.792 -7.445 -17.297 1 98.69 373 ALA A O 1
ATOM 2848 N N . LEU A 1 374 ? -3.164 -5.734 -17.812 1 98.5 374 LEU A N 1
ATOM 2849 C CA . LEU A 1 374 ? -4.137 -6.586 -18.484 1 98.5 374 LEU A CA 1
ATOM 2850 C C . LEU A 1 374 ? -4.086 -6.387 -20 1 98.5 374 LEU A C 1
ATOM 2852 O O . LEU A 1 374 ? -4.191 -5.258 -20.484 1 98.5 374 LEU A O 1
ATOM 2856 N N . HIS A 1 375 ? -3.787 -7.359 -20.75 1 98.56 375 HIS A N 1
ATOM 2857 C CA . HIS A 1 375 ? -4.117 -7.461 -22.156 1 98.56 375 HIS A CA 1
ATOM 2858 C C . HIS A 1 375 ? -5.508 -8.055 -22.359 1 98.56 375 HIS A C 1
ATOM 2860 O O . HIS A 1 375 ? -5.699 -9.266 -22.219 1 98.56 375 HIS A O 1
ATOM 2866 N N . PRO A 1 376 ? -6.457 -7.234 -22.656 1 97.38 376 PRO A N 1
ATOM 2867 C CA . PRO A 1 376 ? -7.852 -7.676 -22.703 1 97.38 376 PRO A CA 1
ATOM 2868 C C . PRO A 1 376 ? -8.094 -8.773 -23.734 1 97.38 376 PRO A C 1
ATOM 2870 O O . PRO A 1 376 ? -7.41 -8.82 -24.766 1 97.38 376 PRO A O 1
ATOM 2873 N N . ALA A 1 377 ? -9.102 -9.602 -23.484 1 97.06 377 ALA A N 1
ATOM 2874 C CA . ALA A 1 377 ? -9.43 -10.75 -24.328 1 97.06 377 ALA A CA 1
ATOM 2875 C C . ALA A 1 377 ? -9.797 -10.305 -25.734 1 97.06 377 ALA A C 1
ATOM 2877 O O . ALA A 1 377 ? -9.438 -10.961 -26.719 1 97.06 377 ALA A O 1
ATOM 2878 N N . GLU A 1 378 ? -10.43 -9.188 -25.828 1 94.88 378 GLU A N 1
ATOM 2879 C CA . GLU A 1 378 ? -11.055 -8.773 -27.078 1 94.88 378 GLU A CA 1
ATOM 2880 C C . GLU A 1 378 ? -10.055 -8.062 -27.984 1 94.88 378 GLU A C 1
ATOM 2882 O O . GLU A 1 378 ? -10.367 -7.754 -29.141 1 94.88 378 GLU A O 1
ATOM 2887 N N . ARG A 1 379 ? -8.898 -7.789 -27.438 1 95.75 379 ARG A N 1
ATOM 2888 C CA . ARG A 1 379 ? -7.898 -7.082 -28.234 1 95.75 379 ARG A CA 1
ATOM 2889 C C . ARG A 1 379 ? -6.746 -8.008 -28.625 1 95.75 379 ARG A C 1
ATOM 2891 O O . ARG A 1 379 ? -6.035 -8.516 -27.75 1 95.75 379 ARG A O 1
ATOM 2898 N N . GLU A 1 380 ? -6.492 -8.062 -29.859 1 96.38 380 GLU A N 1
ATOM 2899 C CA . GLU A 1 380 ? -5.395 -8.898 -30.328 1 96.38 380 GLU A CA 1
ATOM 2900 C C . GLU A 1 380 ? -4.055 -8.188 -30.188 1 96.38 380 GLU A C 1
ATOM 2902 O O . GLU A 1 380 ? -3.02 -8.828 -30 1 96.38 380 GLU A O 1
ATOM 2907 N N . GLU A 1 381 ? -4.148 -6.914 -30.328 1 97.31 381 GLU A N 1
ATOM 2908 C CA . GLU A 1 381 ? -2.922 -6.121 -30.297 1 97.31 381 GLU A CA 1
ATOM 2909 C C . GLU A 1 381 ? -3.066 -4.91 -29.391 1 97.31 381 GLU A C 1
ATOM 2911 O O . GLU A 1 381 ? -4.133 -4.297 -29.328 1 97.31 381 GLU A O 1
ATOM 2916 N N . LEU A 1 382 ? -2.023 -4.641 -28.609 1 97.69 382 LEU A N 1
ATOM 2917 C CA . LEU A 1 382 ? -1.832 -3.393 -27.875 1 97.69 382 LEU A CA 1
ATOM 2918 C C . LEU A 1 382 ? -0.712 -2.566 -28.5 1 97.69 382 LEU A C 1
ATOM 2920 O O . LEU A 1 382 ? 0.373 -3.086 -28.781 1 97.69 382 LEU A O 1
ATOM 2924 N N . ALA A 1 383 ? -1.017 -1.313 -28.75 1 97.69 383 ALA A N 1
ATOM 2925 C CA . ALA A 1 383 ? -0.038 -0.424 -29.375 1 97.69 383 ALA A CA 1
ATOM 2926 C C . ALA A 1 383 ? 0.631 0.468 -28.328 1 97.69 383 ALA A C 1
ATOM 2928 O O . ALA A 1 383 ? 0.141 0.596 -27.203 1 97.69 383 ALA A O 1
ATOM 2929 N N . ASP A 1 384 ? 1.751 0.983 -28.797 1 97.19 384 ASP A N 1
ATOM 2930 C CA . ASP A 1 384 ? 2.436 1.961 -27.953 1 97.19 384 ASP A CA 1
ATOM 2931 C C . ASP A 1 384 ? 1.502 3.109 -27.578 1 97.19 384 ASP A C 1
ATOM 2933 O O . ASP A 1 384 ? 0.806 3.656 -28.438 1 97.19 384 ASP A O 1
ATOM 2937 N N . GLY A 1 385 ? 1.455 3.316 -26.25 1 96.19 385 GLY A N 1
ATOM 2938 C CA . GLY A 1 385 ? 0.662 4.445 -25.781 1 96.19 385 GLY A CA 1
ATOM 2939 C C . GLY A 1 385 ? -0.766 4.066 -25.438 1 96.19 385 GLY A C 1
ATOM 2940 O O . GLY A 1 385 ? -1.491 4.855 -24.828 1 96.19 385 GLY A O 1
ATOM 2941 N N . ASP A 1 386 ? -1.202 2.871 -25.797 1 97.19 386 ASP A N 1
ATOM 2942 C CA . ASP A 1 386 ? -2.547 2.434 -25.438 1 97.19 386 ASP A CA 1
ATOM 2943 C C . ASP A 1 386 ? -2.744 2.455 -23.922 1 97.19 386 ASP A C 1
ATOM 2945 O O . ASP A 1 386 ? -1.878 2.006 -23.172 1 97.19 386 ASP A O 1
ATOM 2949 N N . PRO A 1 387 ? -3.83 3.096 -23.484 1 97.06 387 PRO A N 1
ATOM 2950 C CA . PRO A 1 387 ? -4.145 2.943 -22.062 1 97.06 387 PRO A CA 1
ATOM 2951 C C . PRO A 1 387 ? -4.488 1.505 -21.688 1 97.06 387 PRO A C 1
ATOM 2953 O O . PRO A 1 387 ? -5.363 0.893 -22.297 1 97.06 387 PRO A O 1
ATOM 2956 N N . ILE A 1 388 ? -3.787 0.985 -20.75 1 97.62 388 ILE A N 1
ATOM 2957 C CA . ILE A 1 388 ? -4.07 -0.379 -20.312 1 97.62 388 ILE A CA 1
ATOM 2958 C C . ILE A 1 388 ? -4.305 -0.406 -18.797 1 97.62 388 ILE A C 1
ATOM 2960 O O . ILE A 1 388 ? -3.797 0.451 -18.078 1 97.62 388 ILE A O 1
ATOM 2964 N N . GLU A 1 389 ? -5.129 -1.348 -18.406 1 98.06 389 GLU A N 1
ATOM 2965 C CA . GLU A 1 389 ? -5.418 -1.532 -16.984 1 98.06 389 GLU A CA 1
ATOM 2966 C C . GLU A 1 389 ? -4.191 -2.029 -16.219 1 98.06 389 GLU A C 1
ATOM 2968 O O . GLU A 1 389 ? -3.543 -2.99 -16.641 1 98.06 389 GLU A O 1
ATOM 2973 N N . PHE A 1 390 ? -3.844 -1.294 -15.219 1 98.38 390 PHE A N 1
ATOM 2974 C CA . PHE A 1 390 ? -2.703 -1.639 -14.383 1 98.38 390 PHE A CA 1
ATOM 2975 C C . PHE A 1 390 ? -3.129 -1.795 -12.922 1 98.38 390 PHE A C 1
ATOM 2977 O O . PHE A 1 390 ? -3.854 -0.951 -12.391 1 98.38 390 PHE A O 1
ATOM 2984 N N . HIS A 1 391 ? -2.691 -2.908 -12.273 1 98.38 391 HIS A N 1
ATOM 2985 C CA . HIS A 1 391 ? -2.934 -3.211 -10.867 1 98.38 391 HIS A CA 1
ATOM 2986 C C . HIS A 1 391 ? -1.625 -3.293 -10.086 1 98.38 391 HIS A C 1
ATOM 2988 O O . HIS A 1 391 ? -0.819 -4.199 -10.312 1 98.38 391 HIS A O 1
ATOM 2994 N N . PHE A 1 392 ? -1.435 -2.336 -9.172 1 97.69 392 PHE A N 1
ATOM 2995 C CA . PHE A 1 392 ? -0.286 -2.473 -8.289 1 97.69 392 PHE A CA 1
ATOM 2996 C C . PHE A 1 392 ? -0.381 -3.76 -7.473 1 97.69 392 PHE A C 1
ATOM 2998 O O . PHE A 1 392 ? -1.48 -4.238 -7.184 1 97.69 392 PHE A O 1
ATOM 3005 N N . TRP A 1 393 ? 0.777 -4.309 -7.156 1 97.38 393 TRP A N 1
ATOM 3006 C CA . TRP A 1 393 ? 0.756 -5.453 -6.25 1 97.38 393 TRP A CA 1
ATOM 3007 C C . TRP A 1 393 ? 0.178 -5.062 -4.895 1 97.38 393 TRP A C 1
ATOM 3009 O O . TRP A 1 393 ? 0.361 -3.932 -4.438 1 97.38 393 TRP A O 1
ATOM 3019 N N . MET B 1 1 ? 15.672 29.984 3.805 1 92.31 1 MET B N 1
ATOM 3020 C CA . MET B 1 1 ? 14.914 28.766 3.568 1 92.31 1 MET B CA 1
ATOM 3021 C C . MET B 1 1 ? 15.562 27.906 2.479 1 92.31 1 MET B C 1
ATOM 3023 O O . MET B 1 1 ? 16.125 28.453 1.519 1 92.31 1 MET B O 1
ATOM 3027 N N . ILE B 1 2 ? 15.508 26.594 2.648 1 96.81 2 ILE B N 1
ATOM 3028 C CA . ILE B 1 2 ? 16.125 25.703 1.667 1 96.81 2 ILE B CA 1
ATOM 3029 C C . ILE B 1 2 ? 15.039 25.125 0.755 1 96.81 2 ILE B C 1
ATOM 3031 O O . ILE B 1 2 ? 13.844 25.25 1.035 1 96.81 2 ILE B O 1
ATOM 3035 N N . SER B 1 3 ? 15.477 24.578 -0.372 1 97.62 3 SER B N 1
ATOM 3036 C CA . SER B 1 3 ? 14.539 24.016 -1.344 1 97.62 3 SER B CA 1
ATOM 3037 C C . SER B 1 3 ? 14.062 22.625 -0.911 1 97.62 3 SER B C 1
ATOM 3039 O O . SER B 1 3 ? 14.648 22.016 -0.019 1 97.62 3 SER B O 1
ATOM 3041 N N . LEU B 1 4 ? 12.992 22.219 -1.528 1 98.06 4 LEU B N 1
ATOM 3042 C CA . LEU B 1 4 ? 12.445 20.875 -1.311 1 98.06 4 LEU B CA 1
ATOM 3043 C C . LEU B 1 4 ? 13.508 19.812 -1.521 1 98.06 4 LEU B C 1
ATOM 3045 O O . LEU B 1 4 ? 13.711 18.953 -0.661 1 98.06 4 LEU B O 1
ATOM 3049 N N . GLN B 1 5 ? 14.242 19.844 -2.625 1 97.44 5 GLN B N 1
ATOM 3050 C CA . GLN B 1 5 ? 15.25 18.859 -2.984 1 97.44 5 GLN B CA 1
ATOM 3051 C C . GLN B 1 5 ? 16.406 18.875 -1.994 1 97.44 5 GLN B C 1
ATOM 3053 O O . GLN B 1 5 ? 16.906 17.812 -1.603 1 97.44 5 GLN B O 1
ATOM 3058 N N . GLU B 1 6 ? 16.797 20.062 -1.662 1 98.38 6 GLU B N 1
ATOM 3059 C CA . GLU B 1 6 ? 17.875 20.188 -0.687 1 98.38 6 GLU B CA 1
ATOM 3060 C C . GLU B 1 6 ? 17.484 19.594 0.657 1 98.38 6 GLU B C 1
ATOM 3062 O O . GLU B 1 6 ? 18.281 18.906 1.3 1 98.38 6 GLU B O 1
ATOM 3067 N N . ALA B 1 7 ? 16.266 19.828 1.081 1 98.75 7 ALA B N 1
ATOM 3068 C CA . ALA B 1 7 ? 15.766 19.297 2.348 1 98.75 7 ALA B CA 1
ATOM 3069 C C . ALA B 1 7 ? 15.789 17.766 2.338 1 98.75 7 ALA B C 1
ATOM 3071 O O . ALA B 1 7 ? 16.281 17.141 3.281 1 98.75 7 ALA B O 1
ATOM 3072 N N . ILE B 1 8 ? 15.305 17.141 1.271 1 98.56 8 ILE B N 1
ATOM 3073 C CA . ILE B 1 8 ? 15.266 15.68 1.155 1 98.56 8 ILE B CA 1
ATOM 3074 C C . ILE B 1 8 ? 16.688 15.125 1.183 1 98.56 8 ILE B C 1
ATOM 3076 O O . ILE B 1 8 ? 16.969 14.141 1.87 1 98.56 8 ILE B O 1
ATOM 3080 N N . SER B 1 9 ? 17.578 15.773 0.427 1 98.5 9 SER B N 1
ATOM 3081 C CA . SER B 1 9 ? 18.984 15.336 0.371 1 98.5 9 SER B CA 1
ATOM 3082 C C . SER B 1 9 ? 19.625 15.375 1.751 1 98.5 9 SER B C 1
ATOM 3084 O O . SER B 1 9 ? 20.328 14.438 2.137 1 98.5 9 SER B O 1
ATOM 3086 N N . LEU B 1 10 ? 19.359 16.453 2.457 1 98.69 10 LEU B N 1
ATOM 3087 C CA . LEU B 1 10 ? 19.922 16.578 3.801 1 98.69 10 LEU B CA 1
ATOM 3088 C C . LEU B 1 10 ? 19.359 15.516 4.73 1 98.69 10 LEU B C 1
ATOM 3090 O O . LEU B 1 10 ? 20.109 14.883 5.477 1 98.69 10 LEU B O 1
ATOM 3094 N N . ILE B 1 11 ? 18.094 15.281 4.707 1 98.62 11 ILE B N 1
ATOM 3095 C CA . ILE B 1 11 ? 17.438 14.297 5.562 1 98.62 11 ILE B CA 1
ATOM 3096 C C . ILE B 1 11 ? 18.016 12.914 5.289 1 98.62 11 ILE B C 1
ATOM 3098 O O . ILE B 1 11 ? 18.406 12.203 6.223 1 98.62 11 ILE B O 1
ATOM 3102 N N . VAL B 1 12 ? 18.109 12.547 4.004 1 98.12 12 VAL B N 1
ATOM 3103 C CA . VAL B 1 12 ? 18.578 11.227 3.598 1 98.12 12 VAL B CA 1
ATOM 3104 C C . VAL B 1 12 ? 20.047 11.062 3.977 1 98.12 12 VAL B C 1
ATOM 3106 O O . VAL B 1 12 ? 20.469 9.992 4.418 1 98.12 12 VAL B O 1
ATOM 3109 N N . SER B 1 13 ? 20.859 12.109 3.865 1 97.56 13 SER B N 1
ATOM 3110 C CA . SER B 1 13 ? 22.297 12.047 4.141 1 97.56 13 SER B CA 1
ATOM 3111 C C . SER B 1 13 ? 22.562 11.852 5.629 1 97.56 13 SER B C 1
ATOM 3113 O O . SER B 1 13 ? 23.656 11.438 6.02 1 97.56 13 SER B O 1
ATOM 3115 N N . HIS B 1 14 ? 21.562 12.102 6.496 1 97.25 14 HIS B N 1
ATOM 3116 C CA . HIS B 1 14 ? 21.75 11.969 7.934 1 97.25 14 HIS B CA 1
ATOM 3117 C C . HIS B 1 14 ? 21.141 10.672 8.453 1 97.25 14 HIS B C 1
ATOM 3119 O O . HIS B 1 14 ? 21.125 10.422 9.664 1 97.25 14 HIS B O 1
ATOM 3125 N N . ALA B 1 15 ? 20.609 9.875 7.578 1 95.88 15 ALA B N 1
ATOM 3126 C CA . ALA B 1 15 ? 20.047 8.594 7.992 1 95.88 15 ALA B CA 1
ATOM 3127 C C . ALA B 1 15 ? 21.156 7.574 8.242 1 95.88 15 ALA B C 1
ATOM 3129 O O . ALA B 1 15 ? 22.016 7.363 7.387 1 95.88 15 ALA B O 1
ATOM 3130 N N . GLU B 1 16 ? 21.172 7.051 9.398 1 91.69 16 GLU B N 1
ATOM 3131 C CA . GLU B 1 16 ? 22.094 5.949 9.688 1 91.69 16 GLU B CA 1
ATOM 3132 C C . GLU B 1 16 ? 21.484 4.613 9.25 1 91.69 16 GLU B C 1
ATOM 3134 O O . GLU B 1 16 ? 20.266 4.465 9.18 1 91.69 16 GLU B O 1
ATOM 3139 N N . SER B 1 17 ? 22.375 3.68 8.953 1 90.5 17 SER B N 1
ATOM 3140 C CA . SER B 1 17 ? 21.891 2.355 8.578 1 90.5 17 SER B CA 1
ATOM 3141 C C . SER B 1 17 ? 21.422 1.575 9.805 1 90.5 17 SER B C 1
ATOM 3143 O O . SER B 1 17 ? 22.078 1.595 10.852 1 90.5 17 SER B O 1
ATOM 3145 N N . SER B 1 18 ? 20.359 0.937 9.648 1 92 18 SER B N 1
ATOM 3146 C CA . SER B 1 18 ? 19.812 0.101 10.719 1 92 18 SER B CA 1
ATOM 3147 C C . SER B 1 18 ? 20.656 -1.156 10.914 1 92 18 SER B C 1
ATOM 3149 O O . SER B 1 18 ? 21.234 -1.674 9.961 1 92 18 SER B O 1
ATOM 3151 N N . SER B 1 19 ? 20.688 -1.565 12.164 1 96.31 19 SER B N 1
ATOM 3152 C CA . SER B 1 19 ? 21.156 -2.93 12.383 1 96.31 19 SER B CA 1
ATOM 3153 C C . SER B 1 19 ? 20.156 -3.951 11.852 1 96.31 19 SER B C 1
ATOM 3155 O O . SER B 1 19 ? 19.156 -3.584 11.219 1 96.31 19 SER B O 1
ATOM 3157 N N . SER B 1 20 ? 20.547 -5.191 11.867 1 98 20 SER B N 1
ATOM 3158 C CA . SER B 1 20 ? 19.656 -6.227 11.344 1 98 20 SER B CA 1
ATOM 3159 C C . SER B 1 20 ? 19.188 -7.164 12.453 1 98 20 SER B C 1
ATOM 3161 O O . SER B 1 20 ? 19.75 -7.172 13.547 1 98 20 SER B O 1
ATOM 3163 N N . GLU B 1 21 ? 18.094 -7.77 12.25 1 98.5 21 GLU B N 1
ATOM 3164 C CA . GLU B 1 21 ? 17.578 -8.82 13.125 1 98.5 21 GLU B CA 1
ATOM 3165 C C . GLU B 1 21 ? 17.062 -10.016 12.32 1 98.5 21 GLU B C 1
ATOM 3167 O O . GLU B 1 21 ? 16.75 -9.883 11.133 1 98.5 21 GLU B O 1
ATOM 3172 N N . ASN B 1 22 ? 17.109 -11.172 12.914 1 98.69 22 ASN B N 1
ATOM 3173 C CA . ASN B 1 22 ? 16.641 -12.398 12.273 1 98.69 22 ASN B CA 1
ATOM 3174 C C . ASN B 1 22 ? 15.172 -12.672 12.57 1 98.69 22 ASN B C 1
ATOM 3176 O O . ASN B 1 22 ? 14.742 -12.609 13.719 1 98.69 22 ASN B O 1
ATOM 3180 N N . LEU B 1 23 ? 14.375 -12.883 11.539 1 98.56 23 LEU B N 1
ATOM 3181 C CA . LEU B 1 23 ? 12.977 -13.258 11.68 1 98.56 23 LEU B CA 1
ATOM 3182 C C . LEU B 1 23 ? 12.688 -14.555 10.93 1 98.56 23 LEU B C 1
ATOM 3184 O O . LEU B 1 23 ? 13.305 -14.836 9.906 1 98.56 23 LEU B O 1
ATOM 3188 N N . SER B 1 24 ? 11.734 -15.328 11.508 1 98.31 24 SER B N 1
ATOM 3189 C CA . SER B 1 24 ? 11.219 -16.422 10.695 1 98.31 24 SER B CA 1
ATOM 3190 C C . SER B 1 24 ? 10.602 -15.906 9.398 1 98.31 24 SER B C 1
ATOM 3192 O O . SER B 1 24 ? 10.109 -14.781 9.344 1 98.31 24 SER B O 1
ATOM 3194 N N . LEU B 1 25 ? 10.664 -16.641 8.367 1 98.25 25 LEU B N 1
ATOM 3195 C CA . LEU B 1 25 ? 10.141 -16.219 7.07 1 98.25 25 LEU B CA 1
ATOM 3196 C C . LEU B 1 25 ? 8.672 -15.828 7.18 1 98.25 25 LEU B C 1
ATOM 3198 O O . LEU B 1 25 ? 8.242 -14.828 6.598 1 98.25 25 LEU B O 1
ATOM 3202 N N . SER B 1 26 ? 7.883 -16.547 7.957 1 95.94 26 SER B N 1
ATOM 3203 C CA . SER B 1 26 ? 6.449 -16.328 8.086 1 95.94 26 SER B CA 1
ATOM 3204 C C . SER B 1 26 ? 6.16 -14.984 8.758 1 95.94 26 SER B C 1
ATOM 3206 O O . SER B 1 26 ? 5.07 -14.422 8.602 1 95.94 26 SER B O 1
ATOM 3208 N N . GLU B 1 27 ? 7.148 -14.438 9.445 1 96.94 27 GLU B N 1
ATOM 3209 C CA . GLU B 1 27 ? 6.961 -13.195 10.18 1 96.94 27 GLU B CA 1
ATOM 3210 C C . GLU B 1 27 ? 7.625 -12.023 9.461 1 96.94 27 GLU B C 1
ATOM 3212 O O . GLU B 1 27 ? 7.633 -10.898 9.969 1 96.94 27 GLU B O 1
ATOM 3217 N N . SER B 1 28 ? 8.102 -12.25 8.281 1 98.31 28 SER B N 1
ATOM 3218 C CA . SER B 1 28 ? 9 -11.266 7.68 1 98.31 28 SER B CA 1
ATOM 3219 C C . SER B 1 28 ? 8.273 -10.414 6.641 1 98.31 28 SER B C 1
ATOM 3221 O O . SER B 1 28 ? 8.844 -9.469 6.098 1 98.31 28 SER B O 1
ATOM 3223 N N . THR B 1 29 ? 6.957 -10.703 6.418 1 97.94 29 THR B N 1
ATOM 3224 C CA . THR B 1 29 ? 6.227 -9.969 5.391 1 97.94 29 THR B CA 1
ATOM 3225 C C . THR B 1 29 ? 6.238 -8.469 5.676 1 97.94 29 THR B C 1
ATOM 3227 O O . THR B 1 29 ? 5.988 -8.047 6.809 1 97.94 29 THR B O 1
ATOM 3230 N N . GLY B 1 30 ? 6.539 -7.652 4.676 1 97.62 30 GLY B N 1
ATOM 3231 C CA . GLY B 1 30 ? 6.531 -6.203 4.793 1 97.62 30 GLY B CA 1
ATOM 3232 C C . GLY B 1 30 ? 7.844 -5.637 5.305 1 97.62 30 GLY B C 1
ATOM 3233 O O . GLY B 1 30 ? 8.086 -4.43 5.215 1 97.62 30 GLY B O 1
ATOM 3234 N N . ARG B 1 31 ? 8.711 -6.492 5.848 1 98.5 31 ARG B N 1
ATOM 3235 C CA . ARG B 1 31 ? 10.016 -6.059 6.352 1 98.5 31 ARG B CA 1
ATOM 3236 C C . ARG B 1 31 ? 11.008 -5.863 5.211 1 98.5 31 ARG B C 1
ATOM 3238 O O . ARG B 1 31 ? 10.703 -6.172 4.059 1 98.5 31 ARG B O 1
ATOM 3245 N N . ILE B 1 32 ? 12.125 -5.246 5.5 1 98.69 32 ILE B N 1
ATOM 3246 C CA . ILE B 1 32 ? 13.141 -4.945 4.492 1 98.69 32 ILE B CA 1
ATOM 3247 C C . ILE B 1 32 ? 14.336 -5.879 4.668 1 98.69 32 ILE B C 1
ATOM 3249 O O . ILE B 1 32 ? 14.938 -5.93 5.738 1 98.69 32 ILE B O 1
ATOM 3253 N N . LEU B 1 33 ? 14.641 -6.609 3.613 1 98.62 33 LEU B N 1
ATOM 3254 C CA . LEU B 1 33 ? 15.773 -7.531 3.645 1 98.62 33 LEU B CA 1
ATOM 3255 C C . LEU B 1 33 ? 17.078 -6.789 3.957 1 98.62 33 LEU B C 1
ATOM 3257 O O . LEU B 1 33 ? 17.328 -5.723 3.393 1 98.62 33 LEU B O 1
ATOM 3261 N N . ALA B 1 34 ? 17.906 -7.348 4.871 1 98.25 34 ALA B N 1
ATOM 3262 C CA . ALA B 1 34 ? 19.188 -6.746 5.238 1 98.25 34 ALA B CA 1
ATOM 3263 C C . ALA B 1 34 ? 20.359 -7.543 4.664 1 98.25 34 ALA B C 1
ATOM 3265 O O . ALA B 1 34 ? 21.516 -7.277 4.98 1 98.25 34 ALA B O 1
ATOM 3266 N N . GLU B 1 35 ? 20.078 -8.516 3.838 1 97.81 35 GLU B N 1
ATOM 3267 C CA . GLU B 1 35 ? 21.094 -9.367 3.219 1 97.81 35 GLU B CA 1
ATOM 3268 C C . GLU B 1 35 ? 20.781 -9.609 1.744 1 97.81 35 GLU B C 1
ATOM 3270 O O . GLU B 1 35 ? 19.641 -9.484 1.316 1 97.81 35 GLU B O 1
ATOM 3275 N N . SER B 1 36 ? 21.797 -9.914 1.01 1 98.06 36 SER B N 1
ATOM 3276 C CA . SER B 1 36 ? 21.609 -10.414 -0.347 1 98.06 36 SER B CA 1
ATOM 3277 C C . SER B 1 36 ? 21.312 -11.914 -0.348 1 98.06 36 SER B C 1
ATOM 3279 O O . SER B 1 36 ? 21.797 -12.648 0.516 1 98.06 36 SER B O 1
ATOM 3281 N N . VAL B 1 37 ? 20.562 -12.359 -1.271 1 98.44 37 VAL B N 1
ATOM 3282 C CA . VAL B 1 37 ? 20.156 -13.758 -1.323 1 98.44 37 VAL B CA 1
ATOM 3283 C C . VAL B 1 37 ? 20.562 -14.367 -2.664 1 98.44 37 VAL B C 1
ATOM 3285 O O . VAL B 1 37 ? 20.406 -13.734 -3.711 1 98.44 37 VAL B O 1
ATOM 3288 N N . VAL B 1 38 ? 21.062 -15.578 -2.66 1 98.06 38 VAL B N 1
ATOM 3289 C CA . VAL B 1 38 ? 21.469 -16.312 -3.859 1 98.06 38 VAL B CA 1
ATOM 3290 C C . VAL B 1 38 ? 20.609 -17.562 -4.012 1 98.06 38 VAL B C 1
ATOM 3292 O O . VAL B 1 38 ? 20.031 -18.062 -3.035 1 98.06 38 VAL B O 1
ATOM 3295 N N . ALA B 1 39 ? 20.484 -18.047 -5.176 1 98.44 39 ALA B N 1
ATOM 3296 C CA . ALA B 1 39 ? 19.734 -19.281 -5.426 1 98.44 39 ALA B CA 1
ATOM 3297 C C . ALA B 1 39 ? 20.469 -20.484 -4.84 1 98.44 39 ALA B C 1
ATOM 3299 O O . ALA B 1 39 ? 21.672 -20.672 -5.07 1 98.44 39 ALA B O 1
ATOM 3300 N N . ASP B 1 40 ? 19.812 -21.312 -4.086 1 97.81 40 ASP B N 1
ATOM 3301 C CA . ASP B 1 40 ? 20.438 -22.469 -3.451 1 97.81 40 ASP B CA 1
ATOM 3302 C C . ASP B 1 40 ? 20.594 -23.625 -4.438 1 97.81 40 ASP B C 1
ATOM 3304 O O . ASP B 1 40 ? 21.406 -24.531 -4.227 1 97.81 40 ASP B O 1
ATOM 3308 N N . ARG B 1 41 ? 19.828 -23.656 -5.492 1 97.94 41 ARG B N 1
ATOM 3309 C CA . ARG B 1 41 ? 19.844 -24.625 -6.574 1 97.94 41 ARG B CA 1
ATOM 3310 C C . ARG B 1 41 ? 19.266 -24.031 -7.855 1 97.94 41 ARG B C 1
ATOM 3312 O O . ARG B 1 41 ? 18.953 -22.844 -7.91 1 97.94 41 ARG B O 1
ATOM 3319 N N . ASP B 1 42 ? 19.188 -24.828 -8.898 1 98.44 42 ASP B N 1
ATOM 3320 C CA . ASP B 1 42 ? 18.578 -24.375 -10.141 1 98.44 42 ASP B CA 1
ATOM 3321 C C . ASP B 1 42 ? 17.062 -24.281 -10 1 98.44 42 ASP B C 1
ATOM 3323 O O . ASP B 1 42 ? 16.453 -25.062 -9.273 1 98.44 42 ASP B O 1
ATOM 3327 N N . TYR B 1 43 ? 16.453 -23.312 -10.711 1 98.12 43 TYR B N 1
ATOM 3328 C CA . TYR B 1 43 ? 15.008 -23.203 -10.797 1 98.12 43 TYR B CA 1
ATOM 3329 C C . TYR B 1 43 ? 14.562 -23.016 -12.242 1 98.12 43 TYR B C 1
ATOM 3331 O O . TYR B 1 43 ? 14.984 -22.062 -12.906 1 98.12 43 TYR B O 1
ATOM 3339 N N . PRO B 1 44 ? 13.711 -23.906 -12.719 1 97.81 44 PRO B N 1
ATOM 3340 C CA . PRO B 1 44 ? 13.281 -25.141 -12.055 1 97.81 44 PRO B CA 1
ATOM 3341 C C . PRO B 1 44 ? 14.445 -26.078 -11.734 1 97.81 44 PRO B C 1
ATOM 3343 O O . PRO B 1 44 ? 15.508 -25.984 -12.359 1 97.81 44 PRO B O 1
ATOM 3346 N N . PRO B 1 45 ? 14.297 -26.875 -10.758 1 97.56 45 PRO B N 1
ATOM 3347 C CA . PRO B 1 45 ? 15.398 -27.75 -10.344 1 97.56 45 PRO B CA 1
ATOM 3348 C C . PRO B 1 45 ? 15.602 -28.938 -11.273 1 97.56 45 PRO B C 1
ATOM 3350 O O . PRO B 1 45 ? 16.594 -29.672 -11.148 1 97.56 45 PRO B O 1
ATOM 3353 N N . PHE B 1 46 ? 14.758 -29.219 -12.211 1 96.88 46 PHE B N 1
ATOM 3354 C CA . PHE B 1 46 ? 14.773 -30.266 -13.219 1 96.88 46 PHE B CA 1
ATOM 3355 C C . PHE B 1 46 ? 14.031 -29.828 -14.477 1 96.88 46 PHE B C 1
ATOM 3357 O O . PHE B 1 46 ? 13.391 -28.781 -14.492 1 96.88 46 PHE B O 1
ATOM 3364 N N . ARG B 1 47 ? 14.234 -30.562 -15.547 1 97.19 47 ARG B N 1
ATOM 3365 C CA . ARG B 1 47 ? 13.414 -30.344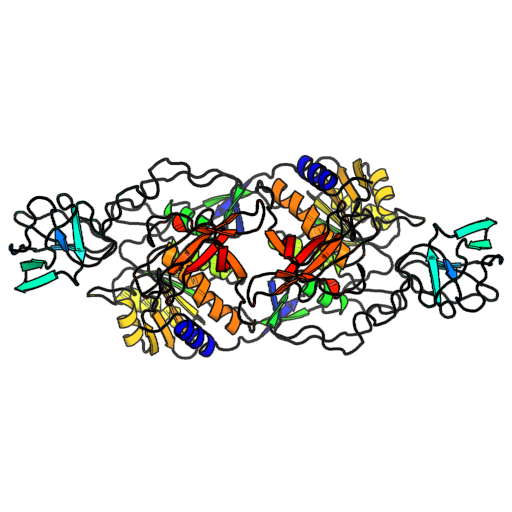 -16.734 1 97.19 47 ARG B CA 1
ATOM 3366 C C . ARG B 1 47 ? 11.945 -30.641 -16.453 1 97.19 47 ARG B C 1
ATOM 3368 O O . ARG B 1 47 ? 11.57 -31.812 -16.312 1 97.19 47 ARG B O 1
ATOM 3375 N N . ARG B 1 48 ? 11.164 -29.594 -16.391 1 96.81 48 ARG B N 1
ATOM 3376 C CA . ARG B 1 48 ? 9.805 -29.719 -15.875 1 96.81 48 ARG B CA 1
ATOM 3377 C C . ARG B 1 48 ? 8.781 -29.672 -17 1 96.81 48 ARG B C 1
ATOM 3379 O O . ARG B 1 48 ? 8.797 -28.75 -17.828 1 96.81 48 ARG B O 1
ATOM 3386 N N . ALA B 1 49 ? 7.891 -30.672 -17.031 1 96.31 49 ALA B N 1
ATOM 3387 C CA . ALA B 1 49 ? 6.801 -30.656 -18 1 96.31 49 ALA B CA 1
ATOM 3388 C C . ALA B 1 49 ? 5.852 -29.5 -17.75 1 96.31 49 ALA B C 1
ATOM 3390 O O . ALA B 1 49 ? 5.414 -29.281 -16.625 1 96.31 49 ALA B O 1
ATOM 3391 N N . THR B 1 50 ? 5.457 -28.766 -18.766 1 94.75 50 THR B N 1
ATOM 3392 C CA . THR B 1 50 ? 4.594 -27.594 -18.594 1 94.75 50 THR B CA 1
ATOM 3393 C C . THR B 1 50 ? 3.176 -27.906 -19.062 1 94.75 50 THR B C 1
ATOM 3395 O O . THR B 1 50 ? 2.293 -27.047 -18.984 1 94.75 50 THR B O 1
ATOM 3398 N N . MET B 1 51 ? 2.977 -29.125 -19.562 1 92.19 51 MET B N 1
ATOM 3399 C CA . MET B 1 51 ? 1.674 -29.594 -20.031 1 92.19 51 MET B CA 1
ATOM 3400 C C . MET B 1 51 ? 1.464 -31.062 -19.688 1 92.19 51 MET B C 1
ATOM 3402 O O . MET B 1 51 ? 2.43 -31.812 -19.547 1 92.19 51 MET B O 1
ATOM 3406 N N . ASP B 1 52 ? 0.192 -31.406 -19.609 1 91.81 52 ASP B N 1
ATOM 3407 C CA . ASP B 1 52 ? -0.145 -32.844 -19.562 1 91.81 52 ASP B CA 1
ATOM 3408 C C . ASP B 1 52 ? -0.013 -33.469 -20.953 1 91.81 52 ASP B C 1
ATOM 3410 O O . ASP B 1 52 ? -0.38 -32.844 -21.953 1 91.81 52 ASP B O 1
ATOM 3414 N N . GLY B 1 53 ? 0.52 -34.719 -20.969 1 95.19 53 GLY B N 1
ATOM 3415 C CA . GLY B 1 53 ? 0.618 -35.406 -22.234 1 95.19 53 GLY B CA 1
ATOM 3416 C C . GLY B 1 53 ? 1.604 -36.562 -22.219 1 95.19 53 GLY B C 1
ATOM 3417 O O . GLY B 1 53 ? 1.525 -37.438 -21.344 1 95.19 53 GLY B O 1
ATOM 3418 N N . PHE B 1 54 ? 2.463 -36.531 -23.25 1 96.81 54 PHE B N 1
ATOM 3419 C CA . PHE B 1 54 ? 3.443 -37.594 -23.391 1 96.81 54 PHE B CA 1
ATOM 3420 C C . PHE B 1 54 ? 4.824 -37.031 -23.688 1 96.81 54 PHE B C 1
ATOM 3422 O O . PHE B 1 54 ? 4.973 -36.156 -24.562 1 96.81 54 PHE B O 1
ATOM 3429 N N . ALA B 1 55 ? 5.777 -37.469 -22.891 1 97.56 55 ALA B N 1
ATOM 3430 C CA . ALA B 1 55 ? 7.168 -37.125 -23.203 1 97.56 55 ALA B CA 1
ATOM 3431 C C . ALA B 1 55 ? 7.727 -38.094 -24.266 1 97.56 55 ALA B C 1
ATOM 3433 O O . ALA B 1 55 ? 7.508 -39.281 -24.203 1 97.56 55 ALA B O 1
ATOM 3434 N N . VAL B 1 56 ? 8.414 -37.562 -25.25 1 97.69 56 VAL B N 1
ATOM 3435 C CA . VAL B 1 56 ? 8.984 -38.344 -26.344 1 97.69 56 VAL B CA 1
ATOM 3436 C C . VAL B 1 56 ? 10.367 -37.781 -26.703 1 97.69 56 VAL B C 1
ATOM 3438 O O . VAL B 1 56 ? 10.781 -36.75 -26.188 1 97.69 56 VAL B O 1
ATOM 3441 N N . ARG B 1 57 ? 11.094 -38.531 -27.516 1 96.56 57 ARG B N 1
ATOM 3442 C CA . ARG B 1 57 ? 12.336 -38.062 -28.125 1 96.56 57 ARG B CA 1
ATOM 3443 C C . ARG B 1 57 ? 12.055 -37.312 -29.422 1 96.56 57 ARG B C 1
ATOM 3445 O O . ARG B 1 57 ? 11.391 -37.844 -30.312 1 96.56 57 ARG B O 1
ATOM 3452 N N . SER B 1 58 ? 12.523 -36.094 -29.469 1 96.38 58 SER B N 1
ATOM 3453 C CA . SER B 1 58 ? 12.281 -35.281 -30.656 1 96.38 58 SER B CA 1
ATOM 3454 C C . SER B 1 58 ? 13 -35.875 -31.875 1 96.38 58 SER B C 1
ATOM 3456 O O . SER B 1 58 ? 12.469 -35.875 -32.969 1 96.38 58 SER B O 1
ATOM 3458 N N . ASN B 1 59 ? 14.25 -36.312 -31.656 1 93.75 59 ASN B N 1
ATOM 3459 C CA . ASN B 1 59 ? 15 -36.938 -32.75 1 93.75 59 ASN B CA 1
ATOM 3460 C C . ASN B 1 59 ? 14.352 -38.25 -33.188 1 93.75 59 ASN B C 1
ATOM 3462 O O . ASN B 1 59 ? 14.109 -39.125 -32.375 1 93.75 59 ASN B O 1
ATOM 3466 N N . GLY B 1 60 ? 14.07 -38.438 -34.469 1 93.19 60 GLY B N 1
ATOM 3467 C CA . GLY B 1 60 ? 13.461 -39.625 -35 1 93.19 60 GLY B CA 1
ATOM 3468 C C . GLY B 1 60 ? 11.945 -39.656 -34.875 1 93.19 60 GLY B C 1
ATOM 3469 O O . GLY B 1 60 ? 11.305 -40.656 -35.156 1 93.19 60 GLY B O 1
ATOM 3470 N N . PHE B 1 61 ? 11.414 -38.594 -34.344 1 95.44 61 PHE B N 1
ATOM 3471 C CA . PHE B 1 61 ? 9.969 -38.469 -34.188 1 95.44 61 PHE B CA 1
ATOM 3472 C C . PHE B 1 61 ? 9.281 -38.562 -35.562 1 95.44 61 PHE B C 1
ATOM 3474 O O . PHE B 1 61 ? 9.766 -38 -36.531 1 95.44 61 PHE B O 1
ATOM 3481 N N . SER B 1 62 ? 8.211 -39.219 -35.625 1 94.25 62 SER B N 1
ATOM 3482 C CA . SER B 1 62 ? 7.371 -39.312 -36.812 1 94.25 62 SER B CA 1
ATOM 3483 C C . SER B 1 62 ? 5.895 -39.375 -36.469 1 94.25 62 SER B C 1
ATOM 3485 O O . SER B 1 62 ? 5.512 -40.156 -35.562 1 94.25 62 SER B O 1
ATOM 3487 N N . ALA B 1 63 ? 5.121 -38.688 -37.125 1 91.06 63 ALA B N 1
ATOM 3488 C CA . ALA B 1 63 ? 3.676 -38.688 -36.906 1 91.06 63 ALA B CA 1
ATOM 3489 C C . ALA B 1 63 ? 3.062 -40.031 -37.312 1 91.06 63 ALA B C 1
ATOM 3491 O O . ALA B 1 63 ? 1.96 -40.344 -36.875 1 91.06 63 ALA B O 1
ATOM 3492 N N . ASP B 1 64 ? 3.717 -40.75 -38.156 1 91.38 64 ASP B N 1
ATOM 3493 C CA . ASP B 1 64 ? 3.189 -42 -38.688 1 91.38 64 ASP B CA 1
ATOM 3494 C C . ASP B 1 64 ? 3.512 -43.188 -37.75 1 91.38 64 ASP B C 1
ATOM 3496 O O . ASP B 1 64 ? 3.012 -44.281 -37.938 1 91.38 64 ASP B O 1
ATOM 3500 N N . ARG B 1 65 ? 4.285 -42.906 -36.812 1 93.25 65 ARG B N 1
ATOM 3501 C CA . ARG B 1 65 ? 4.75 -43.969 -35.906 1 93.25 65 ARG B CA 1
ATOM 3502 C C . ARG B 1 65 ? 3.811 -44.094 -34.719 1 93.25 65 ARG B C 1
ATOM 3504 O O . ARG B 1 65 ? 3.229 -43.125 -34.25 1 93.25 65 ARG B O 1
ATOM 3511 N N . ILE B 1 66 ? 3.648 -45.312 -34.281 1 95.19 66 ILE B N 1
ATOM 3512 C CA . ILE B 1 66 ? 2.967 -45.594 -33.031 1 95.19 66 ILE B CA 1
ATOM 3513 C C . ILE B 1 66 ? 3.998 -45.844 -31.922 1 95.19 66 ILE B C 1
ATOM 3515 O O . ILE B 1 66 ? 4.891 -46.688 -32.094 1 95.19 66 ILE B O 1
ATOM 3519 N N . TYR B 1 67 ? 3.904 -45.094 -30.875 1 95.5 67 TYR B N 1
ATOM 3520 C CA . TYR B 1 67 ? 4.891 -45.156 -29.797 1 95.5 67 TYR B CA 1
ATOM 3521 C C . TYR B 1 67 ? 4.395 -46 -28.641 1 95.5 67 TYR B C 1
ATOM 3523 O O . TYR B 1 67 ? 3.266 -45.812 -28.172 1 95.5 67 TYR B O 1
ATOM 3531 N N . ALA B 1 68 ? 5.215 -46.875 -28.141 1 94.25 68 ALA B N 1
ATOM 3532 C CA . ALA B 1 68 ? 4.883 -47.656 -26.969 1 94.25 68 ALA B CA 1
ATOM 3533 C C . ALA B 1 68 ? 5.195 -46.906 -25.672 1 94.25 68 ALA B C 1
ATOM 3535 O O . ALA B 1 68 ? 6.219 -46.219 -25.578 1 94.25 68 ALA B O 1
ATOM 3536 N N . TYR B 1 69 ? 4.301 -46.875 -24.734 1 94.31 69 TYR B N 1
ATOM 3537 C CA . TYR B 1 69 ? 4.559 -46.312 -23.422 1 94.31 69 TYR B CA 1
ATOM 3538 C C . TYR B 1 69 ? 4.035 -47.25 -22.328 1 94.31 69 TYR B C 1
ATOM 3540 O O . TYR B 1 69 ? 3.018 -47.906 -22.5 1 94.31 69 TYR B O 1
ATOM 3548 N N . LYS B 1 70 ? 4.742 -47.344 -21.203 1 92.56 70 LYS B N 1
ATOM 3549 C CA . LYS B 1 70 ? 4.395 -48.25 -20.094 1 92.56 70 LYS B CA 1
ATOM 3550 C C . LYS B 1 70 ? 4.27 -47.469 -18.797 1 92.56 70 LYS B C 1
ATOM 3552 O O . LYS B 1 70 ? 3.6 -47.906 -17.859 1 92.56 70 LYS B O 1
ATOM 3557 N N . SER B 1 71 ? 4.922 -46.344 -18.781 1 94.38 71 SER B N 1
ATOM 3558 C CA . SER B 1 71 ? 5.062 -45.625 -17.516 1 94.38 71 SER B CA 1
ATOM 3559 C C . SER B 1 71 ? 4.301 -44.312 -17.547 1 94.38 71 SER B C 1
ATOM 3561 O O . SER B 1 71 ? 3.949 -43.812 -18.625 1 94.38 71 SER B O 1
ATOM 3563 N N . GLU B 1 72 ? 3.932 -43.844 -16.375 1 93.12 72 GLU B N 1
ATOM 3564 C CA . GLU B 1 72 ? 3.371 -42.531 -16.125 1 93.12 72 GLU B CA 1
ATOM 3565 C C . GLU B 1 72 ? 4.133 -41.812 -15.023 1 93.12 72 GLU B C 1
ATOM 3567 O O . GLU B 1 72 ? 4.504 -42.406 -14.016 1 93.12 72 GLU B O 1
ATOM 3572 N N . VAL B 1 73 ? 4.473 -40.625 -15.273 1 93.75 73 VAL B N 1
ATOM 3573 C CA . VAL B 1 73 ? 5.199 -39.875 -14.266 1 93.75 73 VAL B CA 1
ATOM 3574 C C . VAL B 1 73 ? 4.41 -38.625 -13.906 1 93.75 73 VAL B C 1
ATOM 3576 O O . VAL B 1 73 ? 3.891 -37.938 -14.789 1 93.75 73 VAL B O 1
ATOM 3579 N N . SER B 1 74 ? 4.234 -38.344 -12.633 1 91.75 74 SER B N 1
ATOM 3580 C CA . SER B 1 74 ? 3.572 -37.156 -12.102 1 91.75 74 SER B CA 1
ATOM 3581 C C . SER B 1 74 ? 4.52 -36.344 -11.242 1 91.75 74 SER B C 1
ATOM 3583 O O . SER B 1 74 ? 5.641 -36.781 -10.961 1 91.75 74 SER B O 1
ATOM 3585 N N . ALA B 1 75 ? 4.082 -35.125 -10.945 1 90.62 75 ALA B N 1
ATOM 3586 C CA . ALA B 1 75 ? 4.887 -34.25 -10.078 1 90.62 75 ALA B CA 1
ATOM 3587 C C . ALA B 1 75 ? 5.223 -34.969 -8.766 1 90.62 75 ALA B C 1
ATOM 3589 O O . ALA B 1 75 ? 4.363 -35.625 -8.172 1 90.62 75 ALA B O 1
ATOM 3590 N N . GLY B 1 76 ? 6.457 -34.875 -8.43 1 91.75 76 GLY B N 1
ATOM 3591 C CA . GLY B 1 76 ? 6.902 -35.5 -7.188 1 91.75 76 GLY B CA 1
ATOM 3592 C C . GLY B 1 76 ? 7.508 -36.875 -7.391 1 91.75 76 GLY B C 1
ATOM 3593 O O . GLY B 1 76 ? 7.965 -37.5 -6.434 1 91.75 76 GLY B O 1
ATOM 3594 N N . MET B 1 77 ? 7.496 -37.281 -8.625 1 91.44 77 MET B N 1
ATOM 3595 C CA . MET B 1 77 ? 8.047 -38.594 -8.969 1 91.44 77 MET B CA 1
ATOM 3596 C C . MET B 1 77 ? 9.211 -38.438 -9.938 1 91.44 77 MET B C 1
ATOM 3598 O O . MET B 1 77 ? 9.305 -37.438 -10.664 1 91.44 77 MET B O 1
ATOM 3602 N N . SER B 1 78 ? 10.109 -39.375 -9.828 1 89.25 78 SER B N 1
ATOM 3603 C CA . SER B 1 78 ? 11.109 -39.562 -10.875 1 89.25 78 SER B CA 1
ATOM 3604 C C . SER B 1 78 ? 10.992 -40.938 -11.516 1 89.25 78 SER B C 1
ATOM 3606 O O . SER B 1 78 ? 10.492 -41.875 -10.891 1 89.25 78 SER B O 1
ATOM 3608 N N . LEU B 1 79 ? 11.406 -40.906 -12.797 1 91.69 79 LEU B N 1
ATOM 3609 C CA . LEU B 1 79 ? 11.25 -42.156 -13.539 1 91.69 79 LEU B CA 1
ATOM 3610 C C . LEU B 1 79 ? 12.43 -42.406 -14.477 1 91.69 79 LEU B C 1
ATOM 3612 O O . LEU B 1 79 ? 12.906 -41.469 -15.117 1 91.69 79 LEU B O 1
ATOM 3616 N N . GLU B 1 80 ? 12.898 -43.562 -14.406 1 91.62 80 GLU B N 1
ATOM 3617 C CA . GLU B 1 80 ? 13.852 -44 -15.43 1 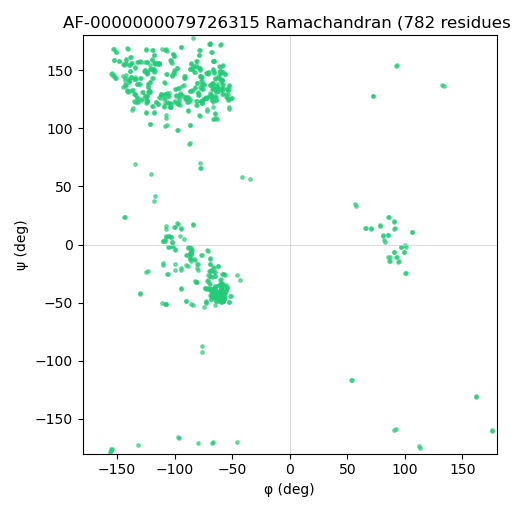91.62 80 GLU B CA 1
ATOM 3618 C C . GLU B 1 80 ? 13.133 -44.719 -16.562 1 91.62 80 GLU B C 1
ATOM 3620 O O . GLU B 1 80 ? 12.227 -45.5 -16.328 1 91.62 80 GLU B O 1
ATOM 3625 N N . LEU B 1 81 ? 13.578 -44.344 -17.75 1 91.94 81 LEU B N 1
ATOM 3626 C CA . LEU B 1 81 ? 12.961 -44.969 -18.922 1 91.94 81 LEU B CA 1
ATOM 3627 C C . LEU B 1 81 ? 13.18 -46.469 -18.922 1 91.94 81 LEU B C 1
ATOM 3629 O O . LEU B 1 81 ? 14.297 -46.938 -18.672 1 91.94 81 LEU B O 1
ATOM 3633 N N . GLN B 1 82 ? 12.156 -47.188 -19.172 1 90.19 82 GLN B N 1
ATOM 3634 C CA . GLN B 1 82 ? 12.25 -48.625 -19.312 1 90.19 82 GLN B CA 1
ATOM 3635 C C . GLN B 1 82 ? 12.75 -49.031 -20.688 1 90.19 82 GLN B C 1
ATOM 3637 O O . GLN B 1 82 ? 12.578 -48.281 -21.656 1 90.19 82 GLN B O 1
ATOM 3642 N N . PRO B 1 83 ? 13.383 -50.219 -20.703 1 87.81 83 PRO B N 1
ATOM 3643 C CA . PRO B 1 83 ? 13.82 -50.688 -22.031 1 87.81 83 PRO B CA 1
ATOM 3644 C C . PRO B 1 83 ? 12.68 -50.719 -23.047 1 87.81 83 PRO B C 1
ATOM 3646 O O . PRO B 1 83 ? 11.602 -51.219 -22.75 1 87.81 83 PRO B O 1
ATOM 3649 N N . GLY B 1 84 ? 12.812 -50.156 -24.234 1 87.56 84 GLY B N 1
ATOM 3650 C CA . GLY B 1 84 ? 11.844 -50.188 -25.312 1 87.56 84 GLY B CA 1
ATOM 3651 C C . GLY B 1 84 ? 10.805 -49.094 -25.203 1 87.56 84 GLY B C 1
ATOM 3652 O O . GLY B 1 84 ? 10 -48.906 -26.125 1 87.56 84 GLY B O 1
ATOM 3653 N N . GLU B 1 85 ? 10.805 -48.438 -24.062 1 90.31 85 GLU B N 1
ATOM 3654 C CA . GLU B 1 85 ? 9.836 -47.375 -23.891 1 90.31 85 GLU B CA 1
ATOM 3655 C C . GLU B 1 85 ? 10.195 -46.156 -24.75 1 90.31 85 GLU B C 1
ATOM 3657 O O . GLU B 1 85 ? 11.328 -45.688 -24.688 1 90.31 85 GLU B O 1
ATOM 3662 N N . GLN B 1 86 ? 9.227 -45.719 -25.562 1 93.81 86 GLN B N 1
ATOM 3663 C CA . GLN B 1 86 ? 9.477 -44.656 -26.516 1 93.81 86 GLN B CA 1
ATOM 3664 C C . GLN B 1 86 ? 8.75 -43.375 -26.109 1 93.81 86 GLN B C 1
ATOM 3666 O O . GLN B 1 86 ? 9.023 -42.312 -26.641 1 93.81 86 GLN B O 1
ATOM 3671 N N . ALA B 1 87 ? 7.828 -43.562 -25.266 1 96.38 87 ALA B N 1
ATOM 3672 C CA . ALA B 1 87 ? 7.059 -42.438 -24.719 1 96.38 87 ALA B CA 1
ATOM 3673 C C . ALA B 1 87 ? 6.707 -42.688 -23.25 1 96.38 87 ALA B C 1
ATOM 3675 O O . ALA B 1 87 ? 6.719 -43.812 -22.781 1 96.38 87 ALA B O 1
ATOM 3676 N N . VAL B 1 88 ? 6.516 -41.688 -22.531 1 96.62 88 VAL B N 1
ATOM 3677 C CA . VAL B 1 88 ? 6.062 -41.75 -21.156 1 96.62 88 VAL B CA 1
ATOM 3678 C C . VAL B 1 88 ? 4.902 -40.781 -20.938 1 96.62 88 VAL B C 1
ATOM 3680 O O . VAL B 1 88 ? 4.984 -39.594 -21.312 1 96.62 88 VAL B O 1
ATOM 3683 N N . ARG B 1 89 ? 3.781 -41.312 -20.406 1 95.62 89 ARG B N 1
ATOM 3684 C CA . ARG B 1 89 ? 2.723 -40.406 -20 1 95.62 89 ARG B CA 1
ATOM 3685 C C . ARG B 1 89 ? 3.193 -39.5 -18.875 1 95.62 89 ARG B C 1
ATOM 3687 O O . ARG B 1 89 ? 3.789 -39.969 -17.891 1 95.62 89 ARG B O 1
ATOM 3694 N N . ILE B 1 90 ? 2.965 -38.188 -19 1 95 90 ILE B N 1
ATOM 3695 C CA . ILE B 1 90 ? 3.568 -37.25 -18.062 1 95 90 ILE B CA 1
ATOM 3696 C C . ILE B 1 90 ? 2.561 -36.156 -17.703 1 95 90 ILE B C 1
ATOM 3698 O O . ILE B 1 90 ? 1.799 -35.719 -18.562 1 95 90 ILE B O 1
ATOM 3702 N N . MET B 1 91 ? 2.553 -35.75 -16.438 1 91.62 91 MET B N 1
ATOM 3703 C CA . MET B 1 91 ? 1.681 -34.656 -15.953 1 91.62 91 MET B CA 1
ATOM 3704 C C . MET B 1 91 ? 2.457 -33.375 -15.781 1 91.62 91 MET B C 1
ATOM 3706 O O . MET B 1 91 ? 3.68 -33.375 -15.625 1 91.62 91 MET B O 1
ATOM 3710 N N . THR B 1 92 ? 1.674 -32.281 -15.844 1 91.25 92 THR B N 1
ATOM 3711 C CA . THR B 1 92 ? 2.258 -30.969 -15.625 1 91.25 92 THR B CA 1
ATOM 3712 C C . THR B 1 92 ? 3.029 -30.938 -14.305 1 91.25 92 THR B C 1
ATOM 3714 O O . THR B 1 92 ? 2.555 -31.438 -13.289 1 91.25 92 THR B O 1
ATOM 3717 N N . GLY B 1 93 ? 4.199 -30.391 -14.406 1 92.38 93 GLY B N 1
ATOM 3718 C CA . GLY B 1 93 ? 4.996 -30.234 -13.203 1 92.38 93 GLY B CA 1
ATOM 3719 C C . GLY B 1 93 ? 5.969 -31.375 -12.977 1 92.38 93 GLY B C 1
ATOM 3720 O O . GLY B 1 93 ? 6.891 -31.25 -12.164 1 92.38 93 GLY B O 1
ATOM 3721 N N . ALA B 1 94 ? 5.812 -32.5 -13.672 1 94.81 94 ALA B N 1
ATOM 3722 C CA . ALA B 1 94 ? 6.648 -33.688 -13.477 1 94.81 94 ALA B CA 1
ATOM 3723 C C . ALA B 1 94 ? 8 -33.5 -14.164 1 94.81 94 ALA B C 1
ATOM 3725 O O . ALA B 1 94 ? 8.117 -32.781 -15.156 1 94.81 94 ALA B O 1
ATOM 3726 N N . PRO B 1 95 ? 9.047 -34.156 -13.617 1 96.88 95 PRO B N 1
ATOM 3727 C CA . PRO B 1 95 ? 10.328 -34.188 -14.328 1 96.88 95 PRO B CA 1
ATOM 3728 C C . PRO B 1 95 ? 10.273 -35 -15.625 1 96.88 95 PRO B C 1
ATOM 3730 O O . PRO B 1 95 ? 9.734 -36.094 -15.633 1 96.88 95 PRO B O 1
ATOM 3733 N N . VAL B 1 96 ? 10.805 -34.469 -16.672 1 97.31 96 VAL B N 1
ATOM 3734 C CA . VAL B 1 96 ? 10.914 -35.219 -17.922 1 97.31 96 VAL B CA 1
ATOM 3735 C C . VAL B 1 96 ? 12.016 -36.25 -17.797 1 97.31 96 VAL B C 1
ATOM 3737 O O . VAL B 1 96 ? 13.164 -35.938 -17.484 1 97.31 96 VAL B O 1
ATOM 3740 N N . PRO B 1 97 ? 11.688 -37.5 -18.062 1 96.75 97 PRO B N 1
ATOM 3741 C CA . PRO B 1 97 ? 12.703 -38.562 -17.938 1 96.75 97 PRO B CA 1
ATOM 3742 C C . PRO B 1 97 ? 13.891 -38.344 -18.875 1 96.75 97 PRO B C 1
ATOM 3744 O O . PRO B 1 97 ? 13.727 -37.812 -19.969 1 96.75 97 PRO B O 1
ATOM 3747 N N . GLU B 1 98 ? 15.094 -38.719 -18.328 1 94.56 98 GLU B N 1
ATOM 3748 C CA . GLU B 1 98 ? 16.297 -38.656 -19.156 1 94.56 98 GLU B CA 1
ATOM 3749 C C . GLU B 1 98 ? 16.109 -39.406 -20.469 1 94.56 98 GLU B C 1
ATOM 3751 O O . GLU B 1 98 ? 15.539 -40.5 -20.5 1 94.56 98 GLU B O 1
ATOM 3756 N N . GLY B 1 99 ? 16.547 -38.844 -21.531 1 93.69 99 GLY B N 1
ATOM 3757 C CA . GLY B 1 99 ? 16.422 -39.438 -22.844 1 93.69 99 GLY B CA 1
ATOM 3758 C C . GLY B 1 99 ? 15.281 -38.875 -23.656 1 93.69 99 GLY B C 1
ATOM 3759 O O . GLY B 1 99 ? 15.242 -39.062 -24.875 1 93.69 99 GLY B O 1
ATOM 3760 N N . LEU B 1 100 ? 14.305 -38.344 -23.031 1 96.88 100 LEU B N 1
ATOM 3761 C CA . LEU B 1 100 ? 13.203 -37.688 -23.703 1 96.88 100 LEU B CA 1
ATOM 3762 C C . LEU B 1 100 ? 13.359 -36.156 -23.641 1 96.88 100 LEU B C 1
ATOM 3764 O O . LEU B 1 100 ? 13.922 -35.625 -22.672 1 96.88 100 LEU B O 1
ATOM 3768 N N . ASN B 1 101 ? 12.922 -35.469 -24.734 1 97.81 101 ASN B N 1
ATOM 3769 C CA . ASN B 1 101 ? 13.25 -34.031 -24.734 1 97.81 101 ASN B CA 1
ATOM 3770 C C . ASN B 1 101 ? 12.125 -33.219 -25.344 1 97.81 101 ASN B C 1
ATOM 3772 O O . ASN B 1 101 ? 12.367 -32.125 -25.844 1 97.81 101 ASN B O 1
ATOM 3776 N N . ALA B 1 102 ? 10.93 -33.781 -25.312 1 98.19 102 ALA B N 1
ATOM 3777 C CA . ALA B 1 102 ? 9.742 -33.031 -25.734 1 98.19 102 ALA B CA 1
ATOM 3778 C C . ALA B 1 102 ? 8.484 -33.594 -25.078 1 98.19 102 ALA B C 1
ATOM 3780 O O . ALA B 1 102 ? 8.383 -34.812 -24.859 1 98.19 102 ALA B O 1
ATOM 3781 N N . VAL B 1 103 ? 7.559 -32.781 -24.797 1 98.06 103 VAL B N 1
ATOM 3782 C CA . VAL B 1 103 ? 6.266 -33.188 -24.25 1 98.06 103 VAL B CA 1
ATOM 3783 C C . VAL B 1 103 ? 5.152 -32.781 -25.219 1 98.06 103 VAL B C 1
ATOM 3785 O O . VAL B 1 103 ? 4.988 -31.578 -25.5 1 98.06 103 VAL B O 1
ATOM 3788 N N . ILE B 1 104 ? 4.434 -33.719 -25.703 1 97.44 104 ILE B N 1
ATOM 3789 C CA . ILE B 1 104 ? 3.295 -33.469 -26.578 1 97.44 104 ILE B CA 1
ATOM 3790 C C . ILE B 1 104 ? 2.004 -33.469 -25.766 1 97.44 104 ILE B C 1
ATOM 3792 O O . ILE B 1 104 ? 1.713 -34.406 -25.047 1 97.44 104 ILE B O 1
ATOM 3796 N N . LYS B 1 105 ? 1.218 -32.406 -25.906 1 95.5 105 LYS B N 1
ATOM 3797 C CA . LYS B 1 105 ? -0.007 -32.25 -25.125 1 95.5 105 LYS B CA 1
ATOM 3798 C C . LYS B 1 105 ? -0.984 -33.406 -25.391 1 95.5 105 LYS B C 1
ATOM 3800 O O . LYS B 1 105 ? -1.04 -33.938 -26.484 1 95.5 105 LYS B O 1
ATOM 3805 N N . VAL B 1 106 ? -1.688 -33.688 -24.406 1 92.94 106 VAL B N 1
ATOM 3806 C CA . VAL B 1 106 ? -2.666 -34.781 -24.484 1 92.94 106 VAL B CA 1
ATOM 3807 C C . VAL B 1 106 ? -3.631 -34.5 -25.641 1 92.94 106 VAL B C 1
ATOM 3809 O O . VAL B 1 106 ? -4.082 -35.438 -26.312 1 92.94 106 VAL B O 1
ATOM 3812 N N . GLU B 1 107 ? -3.967 -33.219 -25.906 1 92.5 107 GLU B N 1
ATOM 3813 C CA . GLU B 1 107 ? -4.902 -32.844 -26.953 1 92.5 107 GLU B CA 1
ATOM 3814 C C . GLU B 1 107 ? -4.355 -33.188 -28.344 1 92.5 107 GLU B C 1
ATOM 3816 O O . GLU B 1 107 ? -5.117 -33.344 -29.297 1 92.5 107 GLU B O 1
ATOM 3821 N N . ASP B 1 108 ? -3.078 -33.281 -28.438 1 95.25 108 ASP B N 1
ATOM 3822 C CA . ASP B 1 108 ? -2.418 -33.625 -29.688 1 95.25 108 ASP B CA 1
ATOM 3823 C C . ASP B 1 108 ? -2.012 -35.094 -29.75 1 95.25 108 ASP B C 1
ATOM 3825 O O . ASP B 1 108 ? -1.159 -35.469 -30.547 1 95.25 108 ASP B O 1
ATOM 3829 N N . SER B 1 109 ? -2.555 -35.844 -28.875 1 94.81 109 SER B N 1
ATOM 3830 C CA . SER B 1 109 ? -2.217 -37.281 -28.766 1 94.81 109 SER B CA 1
ATOM 3831 C C . SER B 1 109 ? -3.443 -38.156 -28.984 1 94.81 109 SER B C 1
ATOM 3833 O O . SER B 1 109 ? -4.562 -37.781 -28.641 1 94.81 109 SER B O 1
ATOM 3835 N N . ILE B 1 110 ? -3.227 -39.219 -29.609 1 93.69 110 ILE B N 1
ATOM 3836 C CA . ILE B 1 110 ? -4.273 -40.219 -29.812 1 93.69 110 ILE B CA 1
ATOM 3837 C C . ILE B 1 110 ? -3.852 -41.531 -29.219 1 93.69 110 ILE B C 1
ATOM 3839 O O . ILE B 1 110 ? -2.99 -42.25 -29.75 1 93.69 110 ILE B O 1
ATOM 3843 N N . GLU B 1 111 ? -4.457 -41.781 -28.062 1 90.81 111 GLU B N 1
ATOM 3844 C CA . GLU B 1 111 ? -4.18 -43.094 -27.484 1 90.81 111 GLU B CA 1
ATOM 3845 C C . GLU B 1 111 ? -4.875 -44.188 -28.266 1 90.81 111 GLU B C 1
ATOM 3847 O O . GLU B 1 111 ? -6.094 -44.156 -28.438 1 90.81 111 GLU B O 1
ATOM 3852 N N . GLU B 1 112 ? -4.164 -45.125 -28.906 1 86.25 112 GLU B N 1
ATOM 3853 C CA . GLU B 1 112 ? -4.703 -46.25 -29.672 1 86.25 112 GLU B CA 1
ATOM 3854 C C . GLU B 1 112 ? -5.215 -47.344 -28.75 1 86.25 112 GLU B C 1
ATOM 3856 O O . GLU B 1 112 ? -6.422 -47.562 -28.656 1 86.25 112 GLU B O 1
ATOM 3861 N N . LYS B 1 113 ? -4.43 -48.375 -28.359 1 86.25 113 LYS B N 1
ATOM 3862 C CA . LYS B 1 113 ? -4.703 -49.375 -27.328 1 86.25 113 LYS B CA 1
ATOM 3863 C C . LYS B 1 113 ? -3.861 -49.125 -26.078 1 86.25 113 LYS B C 1
ATOM 3865 O O . LYS B 1 113 ? -3.008 -48.25 -26.078 1 86.25 113 LYS B O 1
ATOM 3870 N N . LYS B 1 114 ? -4.246 -49.781 -25.094 1 85.81 114 LYS B N 1
ATOM 3871 C CA . LYS B 1 114 ? -3.502 -49.562 -23.859 1 85.81 114 LYS B CA 1
ATOM 3872 C C . LYS B 1 114 ? -2.002 -49.75 -24.078 1 85.81 114 LYS B C 1
ATOM 3874 O O . LYS B 1 114 ? -1.561 -50.781 -24.609 1 85.81 114 LYS B O 1
ATOM 3879 N N . GLY B 1 115 ? -1.295 -48.625 -23.828 1 90.94 115 GLY B N 1
ATOM 3880 C CA . GLY B 1 115 ? 0.155 -48.719 -23.891 1 90.94 115 GLY B CA 1
ATOM 3881 C C . GLY B 1 115 ? 0.734 -48.188 -25.188 1 90.94 115 GLY B C 1
ATOM 3882 O O . GLY B 1 115 ? 1.945 -48.25 -25.406 1 90.94 115 GLY B O 1
ATOM 3883 N N . PHE B 1 116 ? -0.146 -47.781 -26.047 1 94.56 116 PHE B N 1
ATOM 3884 C CA . PHE B 1 116 ? 0.335 -47.25 -27.328 1 94.56 116 PHE B CA 1
ATOM 3885 C C . PHE B 1 116 ? -0.298 -45.906 -27.641 1 94.56 116 PHE B C 1
ATOM 3887 O O . PHE B 1 116 ? -1.485 -45.688 -27.391 1 94.56 116 PHE B O 1
ATOM 3894 N N . VAL B 1 117 ? 0.465 -44.969 -28.141 1 95.81 117 VAL B N 1
ATOM 3895 C CA . VAL B 1 117 ? -0.016 -43.625 -28.422 1 95.81 117 VAL B CA 1
ATOM 3896 C C . VAL B 1 117 ? 0.558 -43.125 -29.75 1 95.81 117 VAL B C 1
ATOM 3898 O O . VAL B 1 117 ? 1.693 -43.469 -30.094 1 95.81 117 VAL B O 1
ATOM 3901 N N . ARG B 1 118 ? -0.168 -42.438 -30.578 1 95.81 118 ARG B N 1
ATOM 3902 C CA . ARG B 1 118 ? 0.286 -41.688 -31.766 1 95.81 118 ARG B CA 1
ATOM 3903 C C . ARG B 1 118 ? -0.005 -40.219 -31.625 1 95.81 118 ARG B C 1
ATOM 3905 O O . ARG B 1 118 ? -0.759 -39.781 -30.75 1 95.81 118 ARG B O 1
ATOM 3912 N N . PHE B 1 119 ? 0.653 -39.438 -32.438 1 96.12 119 PHE B N 1
ATOM 3913 C CA . PHE B 1 119 ? 0.578 -37.969 -32.25 1 96.12 119 PHE B CA 1
ATOM 3914 C C . PHE B 1 119 ? 0.147 -37.281 -33.531 1 96.12 119 PHE B C 1
ATOM 3916 O O . PHE B 1 119 ? 0.452 -37.75 -34.625 1 96.12 119 PHE B O 1
ATOM 3923 N N . ARG B 1 120 ? -0.562 -36.156 -33.344 1 94.94 120 ARG B N 1
ATOM 3924 C CA . ARG B 1 120 ? -1.12 -35.406 -34.469 1 94.94 120 ARG B CA 1
ATOM 3925 C C . ARG B 1 120 ? -0.107 -34.406 -35.031 1 94.94 120 ARG B C 1
ATOM 3927 O O . ARG B 1 120 ? -0.261 -33.906 -36.125 1 94.94 120 ARG B O 1
ATOM 3934 N N . LEU B 1 121 ? 0.913 -34.188 -34.344 1 94.25 121 LEU B N 1
ATOM 3935 C CA . LEU B 1 121 ? 1.91 -33.219 -34.781 1 94.25 121 LEU B CA 1
ATOM 3936 C C . LEU B 1 121 ? 2.801 -33.781 -35.875 1 94.25 121 LEU B C 1
ATOM 3938 O O . LEU B 1 121 ? 3.273 -34.906 -35.781 1 94.25 121 LEU B O 1
ATOM 3942 N N . PRO B 1 122 ? 3.039 -32.938 -36.938 1 93.31 122 PRO B N 1
ATOM 3943 C CA . PRO B 1 122 ? 3.914 -33.406 -38.031 1 93.31 122 PRO B CA 1
ATOM 3944 C C . PRO B 1 122 ? 5.383 -33.469 -37.594 1 93.31 122 PRO B C 1
ATOM 3946 O O . PRO B 1 122 ? 6.152 -34.25 -38.156 1 93.31 122 PRO B O 1
ATOM 3949 N N . SER B 1 123 ? 5.816 -32.594 -36.688 1 94.5 123 SER B N 1
ATOM 3950 C CA . SER B 1 123 ? 7.172 -32.562 -36.125 1 94.5 123 SER B CA 1
ATOM 3951 C C . SER B 1 123 ? 7.168 -32.062 -34.688 1 94.5 123 SER B C 1
ATOM 3953 O O . SER B 1 123 ? 6.172 -31.516 -34.219 1 94.5 123 SER B O 1
ATOM 3955 N N . VAL B 1 124 ? 8.227 -32.438 -34.031 1 95.88 124 VAL B N 1
ATOM 3956 C CA . VAL B 1 124 ? 8.375 -32.031 -32.625 1 95.88 124 VAL B CA 1
ATOM 3957 C C . VAL B 1 124 ? 9.742 -31.391 -32.406 1 95.88 124 VAL B C 1
ATOM 3959 O O . VAL B 1 124 ? 10.773 -31.984 -32.781 1 95.88 124 VAL B O 1
ATOM 3962 N N . LYS B 1 125 ? 9.688 -30.172 -31.875 1 96.56 125 LYS B N 1
ATOM 3963 C CA . LYS B 1 125 ? 10.938 -29.484 -31.594 1 96.56 125 LYS B CA 1
ATOM 3964 C C . LYS B 1 125 ? 11.508 -29.891 -30.234 1 96.56 125 LYS B C 1
ATOM 3966 O O . LYS B 1 125 ? 10.75 -30.219 -29.328 1 96.56 125 LYS B O 1
ATOM 3971 N N . GLU B 1 126 ? 12.844 -29.812 -30.203 1 96.88 126 GLU B N 1
ATOM 3972 C CA . GLU B 1 126 ? 13.5 -30.047 -28.922 1 96.88 126 GLU B CA 1
ATOM 3973 C C . GLU B 1 126 ? 13.008 -29.078 -27.859 1 96.88 126 GLU B C 1
ATOM 3975 O O . GLU B 1 126 ? 12.836 -27.891 -28.125 1 96.88 126 GLU B O 1
ATOM 3980 N N . ASN B 1 127 ? 12.766 -29.594 -26.609 1 98 127 ASN B N 1
ATOM 3981 C CA . ASN B 1 127 ? 12.375 -28.844 -25.422 1 98 127 ASN B CA 1
ATOM 3982 C C . ASN B 1 127 ? 10.945 -28.312 -25.531 1 98 127 ASN B C 1
ATOM 3984 O O . ASN B 1 127 ? 10.547 -27.422 -24.781 1 98 127 ASN B O 1
ATOM 3988 N N . LEU B 1 128 ? 10.188 -28.844 -26.531 1 97.62 128 LEU B N 1
ATOM 3989 C CA . LEU B 1 128 ? 8.773 -28.484 -26.625 1 97.62 128 LEU B CA 1
ATOM 3990 C C . LEU B 1 128 ? 8.062 -28.719 -25.297 1 97.62 128 LEU B C 1
ATOM 3992 O O . LEU B 1 128 ? 8.109 -29.828 -24.75 1 97.62 128 LEU B O 1
ATOM 3996 N N . ASN B 1 129 ? 7.395 -27.703 -24.75 1 96.94 129 ASN B N 1
ATOM 3997 C CA . ASN B 1 129 ? 6.578 -27.75 -23.531 1 96.94 129 ASN B CA 1
ATOM 3998 C C . ASN B 1 129 ? 7.383 -28.234 -22.328 1 96.94 129 ASN B C 1
ATOM 4000 O O . ASN B 1 129 ? 6.863 -28.984 -21.5 1 96.94 129 ASN B O 1
ATOM 4004 N N . ILE B 1 130 ? 8.633 -27.906 -22.312 1 98.12 130 ILE B N 1
ATOM 4005 C CA . ILE B 1 130 ? 9.516 -28.219 -21.188 1 98.12 130 ILE B CA 1
ATOM 4006 C C . ILE B 1 130 ? 10.156 -26.938 -20.656 1 98.12 130 ILE B C 1
ATOM 4008 O O . ILE B 1 130 ? 10.742 -26.172 -21.422 1 98.12 130 ILE B O 1
ATOM 4012 N N . ALA B 1 131 ? 9.977 -26.625 -19.391 1 97.94 131 ALA B N 1
ATOM 4013 C CA . ALA B 1 131 ? 10.789 -25.625 -18.719 1 97.94 131 ALA B CA 1
ATOM 4014 C C . ALA B 1 131 ? 12.172 -26.156 -18.375 1 97.94 131 ALA B C 1
ATOM 4016 O O . ALA B 1 131 ? 12.305 -27.156 -17.672 1 97.94 131 ALA B O 1
ATOM 4017 N N . LEU B 1 132 ? 13.156 -25.516 -18.859 1 97.88 132 LEU B N 1
ATOM 4018 C CA . LEU B 1 132 ? 14.516 -26.047 -18.734 1 97.88 132 LEU B CA 1
ATOM 4019 C C . LEU B 1 132 ? 15.047 -25.844 -17.312 1 97.88 132 LEU B C 1
ATOM 4021 O O . LEU B 1 132 ? 14.758 -24.812 -16.688 1 97.88 132 LEU B O 1
ATOM 4025 N N . LYS B 1 133 ? 15.82 -26.844 -16.891 1 97.75 133 LYS B N 1
ATOM 4026 C CA . LYS B 1 133 ? 16.484 -26.719 -15.594 1 97.75 133 LYS B CA 1
ATOM 4027 C C . LYS B 1 133 ? 17.297 -25.422 -15.531 1 97.75 133 LYS B C 1
ATOM 4029 O O . LYS B 1 133 ? 18.109 -25.141 -16.422 1 97.75 133 LYS B O 1
ATOM 4034 N N . GLY B 1 134 ? 17.047 -24.562 -14.523 1 98.12 134 GLY B N 1
ATOM 4035 C CA . GLY B 1 134 ? 17.844 -23.375 -14.266 1 98.12 134 GLY B CA 1
ATOM 4036 C C . GLY B 1 134 ? 17.484 -22.203 -15.148 1 98.12 134 GLY B C 1
ATOM 4037 O O . GLY B 1 134 ? 18.172 -21.172 -15.148 1 98.12 134 GLY B O 1
ATOM 4038 N N . GLU B 1 135 ? 16.469 -22.312 -15.891 1 98.06 135 GLU B N 1
ATOM 4039 C CA . GLU B 1 135 ? 16.141 -21.234 -16.828 1 98.06 135 GLU B CA 1
ATOM 4040 C C . GLU B 1 135 ? 15.719 -19.969 -16.094 1 98.06 135 GLU B C 1
ATOM 4042 O O . GLU B 1 135 ? 15.891 -18.859 -16.609 1 98.06 135 GLU B O 1
ATOM 4047 N N . ASP B 1 136 ? 15.148 -20.141 -14.883 1 98.12 136 ASP B N 1
ATOM 4048 C CA . ASP B 1 136 ? 14.766 -18.984 -14.086 1 98.12 136 ASP B CA 1
ATOM 4049 C C . ASP B 1 136 ? 15.945 -18.453 -13.281 1 98.12 136 ASP B C 1
ATOM 4051 O O . ASP B 1 136 ? 16.156 -17.25 -13.203 1 98.12 136 ASP B O 1
ATOM 4055 N N . LEU B 1 137 ? 16.531 -19.312 -12.594 1 97.88 137 LEU B N 1
ATOM 4056 C CA . LEU B 1 137 ? 17.688 -19.016 -11.742 1 97.88 137 LEU B CA 1
ATOM 4057 C C . LEU B 1 137 ? 18.688 -20.172 -11.773 1 97.88 137 LEU B C 1
ATOM 4059 O O . LEU B 1 137 ? 18.297 -21.344 -11.742 1 97.88 137 LEU B O 1
ATOM 4063 N N . LYS B 1 138 ? 19.938 -19.828 -11.742 1 98.44 138 LYS B N 1
ATOM 4064 C CA . LYS B 1 138 ? 21 -20.828 -11.617 1 98.44 138 LYS B CA 1
ATOM 4065 C C . LYS B 1 138 ? 21.531 -20.891 -10.188 1 98.44 138 LYS B C 1
ATOM 4067 O O . LYS B 1 138 ? 21.594 -19.859 -9.5 1 98.44 138 LYS B O 1
ATOM 4072 N N . LYS B 1 139 ? 21.922 -22.094 -9.82 1 98.19 139 LYS B N 1
ATOM 4073 C CA . LYS B 1 139 ? 22.531 -22.266 -8.5 1 98.19 139 LYS B CA 1
ATOM 4074 C C . LYS B 1 139 ? 23.641 -21.25 -8.266 1 98.19 139 LYS B C 1
ATOM 4076 O O . LYS B 1 139 ? 24.516 -21.078 -9.117 1 98.19 139 LYS B O 1
ATOM 4081 N N . GLY B 1 140 ? 23.562 -20.531 -7.188 1 98.19 140 GLY B N 1
ATOM 4082 C CA . GLY B 1 140 ? 24.609 -19.594 -6.809 1 98.19 140 GLY B CA 1
ATOM 4083 C C . GLY B 1 140 ? 24.391 -18.203 -7.371 1 98.19 140 GLY B C 1
ATOM 4084 O O . GLY B 1 140 ? 25.109 -17.266 -7.012 1 98.19 140 GLY B O 1
ATOM 4085 N N . GLU B 1 141 ? 23.422 -18.047 -8.18 1 97.81 141 GLU B N 1
ATOM 4086 C CA . GLU B 1 141 ? 23.141 -16.75 -8.789 1 97.81 141 GLU B CA 1
ATOM 4087 C C . GLU B 1 141 ? 22.531 -15.773 -7.77 1 97.81 141 GLU B C 1
ATOM 4089 O O . GLU B 1 141 ? 21.594 -16.125 -7.059 1 97.81 141 GLU B O 1
ATOM 4094 N N . PRO B 1 142 ? 23.156 -14.586 -7.648 1 97.81 142 PRO B N 1
ATOM 4095 C CA . PRO B 1 142 ? 22.5 -13.578 -6.816 1 97.81 142 PRO B CA 1
ATOM 4096 C C . PRO B 1 142 ? 21.125 -13.156 -7.363 1 97.81 142 PRO B C 1
ATOM 4098 O O . PRO B 1 142 ? 21 -12.914 -8.562 1 97.81 142 PRO B O 1
ATOM 4101 N N . VAL B 1 143 ? 20.125 -13.078 -6.492 1 97.69 143 VAL B N 1
ATOM 4102 C CA . VAL B 1 143 ? 18.781 -12.836 -7.008 1 97.69 143 VAL B CA 1
ATOM 4103 C C . VAL B 1 143 ? 18.125 -11.688 -6.242 1 97.69 143 VAL B C 1
ATOM 4105 O O . VAL B 1 143 ? 17.438 -10.859 -6.832 1 97.69 143 VAL B O 1
ATOM 4108 N N . LEU B 1 144 ? 18.234 -11.57 -4.926 1 98.31 144 LEU B N 1
ATOM 4109 C CA . LEU B 1 144 ? 17.656 -10.492 -4.137 1 98.31 144 LEU B CA 1
ATOM 4110 C C . LEU B 1 144 ? 18.734 -9.664 -3.465 1 98.31 144 LEU B C 1
ATOM 4112 O O . LEU B 1 144 ? 19.562 -10.195 -2.725 1 98.31 144 LEU B O 1
ATOM 4116 N N . PRO B 1 145 ? 18.766 -8.375 -3.725 1 97.94 145 PRO B N 1
ATOM 4117 C CA . PRO B 1 145 ? 19.688 -7.504 -2.994 1 97.94 145 PRO B CA 1
ATOM 4118 C C . PRO B 1 145 ? 19.141 -7.102 -1.621 1 97.94 145 PRO B C 1
ATOM 4120 O O . PRO B 1 145 ? 17.938 -7.172 -1.381 1 97.94 145 PRO B O 1
ATOM 4123 N N . ALA B 1 146 ? 20.094 -6.715 -0.74 1 97.81 146 ALA B N 1
ATOM 4124 C CA . ALA B 1 146 ? 19.656 -6.02 0.468 1 97.81 146 ALA B CA 1
ATOM 4125 C C . ALA B 1 146 ? 18.844 -4.773 0.12 1 97.81 146 ALA B C 1
ATOM 4127 O O . ALA B 1 146 ? 19.078 -4.148 -0.918 1 97.81 146 ALA B O 1
ATOM 4128 N N . GLY B 1 147 ? 17.875 -4.465 0.974 1 97.94 147 GLY B N 1
ATOM 4129 C CA . GLY B 1 147 ? 17.078 -3.281 0.743 1 97.94 147 GLY B CA 1
ATOM 4130 C C . GLY B 1 147 ? 15.742 -3.588 0.082 1 97.94 147 GLY B C 1
ATOM 4131 O O . GLY B 1 147 ? 14.883 -2.711 -0.033 1 97.94 147 GLY B O 1
ATOM 4132 N N . GLN B 1 148 ? 15.555 -4.887 -0.32 1 97.81 148 GLN B N 1
ATOM 4133 C CA . GLN B 1 148 ? 14.305 -5.289 -0.966 1 97.81 148 GLN B CA 1
ATOM 4134 C C . GLN B 1 148 ? 13.195 -5.496 0.06 1 97.81 148 GLN B C 1
ATOM 4136 O O . GLN B 1 148 ? 13.398 -6.168 1.074 1 97.81 148 GLN B O 1
ATOM 4141 N N . LYS B 1 149 ? 12.109 -4.883 -0.182 1 97.94 149 LYS B N 1
ATOM 4142 C CA . LYS B 1 149 ? 10.938 -5.16 0.644 1 97.94 149 LYS B CA 1
ATOM 4143 C C . LYS B 1 149 ? 10.438 -6.586 0.429 1 97.94 149 LYS B C 1
ATOM 4145 O O . LYS B 1 149 ? 10.375 -7.062 -0.706 1 97.94 149 LYS B O 1
ATOM 4150 N N . ILE B 1 150 ? 10.07 -7.25 1.469 1 98.5 150 ILE B N 1
ATOM 4151 C CA . ILE B 1 150 ? 9.547 -8.609 1.379 1 98.5 150 ILE B CA 1
ATOM 4152 C C . ILE B 1 150 ? 8.039 -8.562 1.127 1 98.5 150 ILE B C 1
ATOM 4154 O O . ILE B 1 150 ? 7.25 -8.57 2.07 1 98.5 150 ILE B O 1
ATOM 4158 N N . ASP B 1 151 ? 7.703 -8.484 -0.092 1 97.56 151 ASP B N 1
ATOM 4159 C CA . ASP B 1 151 ? 6.312 -8.57 -0.536 1 97.56 151 ASP B CA 1
ATOM 4160 C C . ASP B 1 151 ? 5.969 -9.984 -0.989 1 97.56 151 ASP B C 1
ATOM 4162 O O . ASP B 1 151 ? 6.691 -10.938 -0.679 1 97.56 151 ASP B O 1
ATOM 4166 N N . ALA B 1 152 ? 4.859 -10.148 -1.671 1 97.94 152 ALA B N 1
ATOM 4167 C CA . ALA B 1 152 ? 4.375 -11.477 -2.037 1 97.94 152 ALA B CA 1
ATOM 4168 C C . ALA B 1 152 ? 5.391 -12.211 -2.912 1 97.94 152 ALA B C 1
ATOM 4170 O O . ALA B 1 152 ? 5.711 -13.375 -2.66 1 97.94 152 ALA B O 1
ATOM 4171 N N . SER B 1 153 ? 5.93 -11.508 -3.93 1 98.31 153 SER B N 1
ATOM 4172 C CA . SER B 1 153 ? 6.875 -12.133 -4.852 1 98.31 153 SER B CA 1
ATOM 4173 C C . SER B 1 153 ? 8.188 -12.477 -4.148 1 98.31 153 SER B C 1
ATOM 4175 O O . SER B 1 153 ? 8.734 -13.562 -4.344 1 98.31 153 SER B O 1
ATOM 4177 N N . THR B 1 154 ? 8.656 -11.539 -3.309 1 98.62 154 THR B N 1
ATOM 4178 C CA . THR B 1 154 ? 9.906 -11.766 -2.596 1 98.62 154 THR B CA 1
ATOM 4179 C C . THR B 1 154 ? 9.758 -12.898 -1.578 1 98.62 154 THR B C 1
ATOM 4181 O O . THR B 1 154 ? 10.609 -13.781 -1.49 1 98.62 154 THR B O 1
ATOM 4184 N N . LEU B 1 155 ? 8.664 -12.883 -0.847 1 98.62 155 LEU B N 1
ATOM 4185 C CA . LEU B 1 155 ? 8.398 -13.922 0.142 1 98.62 155 LEU B CA 1
ATOM 4186 C C . LEU B 1 155 ? 8.297 -15.289 -0.522 1 98.62 155 LEU B C 1
ATOM 4188 O O . LEU B 1 155 ? 8.852 -16.281 -0.018 1 98.62 155 LEU B O 1
ATOM 4192 N N . SER B 1 156 ? 7.586 -15.336 -1.644 1 98.5 156 SER B N 1
ATOM 4193 C CA . SER B 1 156 ? 7.457 -16.562 -2.424 1 98.5 156 SER B CA 1
ATOM 4194 C C . SER B 1 156 ? 8.82 -17.109 -2.832 1 98.5 156 SER B C 1
ATOM 4196 O O . SER B 1 156 ? 9.094 -18.297 -2.676 1 98.5 156 SER B O 1
ATOM 4198 N N . LEU B 1 157 ? 9.656 -16.25 -3.324 1 98.69 157 LEU B N 1
ATOM 4199 C CA . LEU B 1 157 ? 10.977 -16.672 -3.773 1 98.69 157 LEU B CA 1
ATOM 4200 C C . LEU B 1 157 ? 11.828 -17.156 -2.6 1 98.69 157 LEU B C 1
ATOM 4202 O O . LEU B 1 157 ? 12.492 -18.188 -2.693 1 98.69 157 LEU B O 1
ATOM 4206 N N . LEU B 1 158 ? 11.82 -16.391 -1.508 1 98.81 158 LEU B N 1
ATOM 4207 C CA . LEU B 1 158 ? 12.586 -16.781 -0.33 1 98.81 158 LEU B CA 1
ATOM 4208 C C . LEU B 1 158 ? 12.18 -18.172 0.143 1 98.81 158 LEU B C 1
ATOM 4210 O O . LEU B 1 158 ? 13.031 -18.984 0.504 1 98.81 158 LEU B O 1
ATOM 4214 N N . ALA B 1 159 ? 10.883 -18.453 0.118 1 98.69 159 ALA B N 1
ATOM 4215 C CA . ALA B 1 159 ? 10.391 -19.781 0.471 1 98.69 159 ALA B CA 1
ATOM 4216 C C . ALA B 1 159 ? 10.914 -20.828 -0.5 1 98.69 159 ALA B C 1
ATOM 4218 O O . ALA B 1 159 ? 11.398 -21.891 -0.081 1 98.69 159 ALA B O 1
ATOM 4219 N N . SER B 1 160 ? 10.852 -20.531 -1.777 1 98.38 160 SER B N 1
ATOM 4220 C CA . SER B 1 160 ? 11.328 -21.438 -2.809 1 98.38 160 SER B CA 1
ATOM 4221 C C . SER B 1 160 ? 12.805 -21.766 -2.617 1 98.38 160 SER B C 1
ATOM 4223 O O . SER B 1 160 ? 13.234 -22.891 -2.885 1 98.38 160 SER B O 1
ATOM 4225 N N . LEU B 1 161 ? 13.555 -20.781 -2.121 1 98.19 161 LEU B N 1
ATOM 4226 C CA . LEU B 1 161 ? 15 -20.922 -1.971 1 98.19 161 LEU B CA 1
ATOM 4227 C C . LEU B 1 161 ? 15.352 -21.609 -0.658 1 98.19 161 LEU B C 1
ATOM 4229 O O . LEU B 1 161 ? 16.516 -21.859 -0.373 1 98.19 161 LEU B O 1
ATOM 4233 N N . GLY B 1 162 ? 14.352 -21.875 0.159 1 97.94 162 GLY B N 1
ATOM 4234 C CA . GLY B 1 162 ? 14.562 -22.625 1.386 1 97.94 162 GLY B CA 1
ATOM 4235 C C . GLY B 1 162 ? 14.992 -21.766 2.553 1 97.94 162 GLY B C 1
ATOM 4236 O O . GLY B 1 162 ? 15.641 -22.234 3.484 1 97.94 162 GLY B O 1
ATOM 4237 N N . LYS B 1 163 ? 14.672 -20.5 2.486 1 98.19 163 LYS B N 1
ATOM 4238 C CA . LYS B 1 163 ? 14.977 -19.609 3.609 1 98.19 163 LYS B CA 1
ATOM 4239 C C . LYS B 1 163 ? 13.969 -19.797 4.738 1 98.19 163 LYS B C 1
ATOM 4241 O O . LYS B 1 163 ? 12.812 -19.375 4.621 1 98.19 163 LYS B O 1
ATOM 4246 N N . LYS B 1 164 ? 14.422 -20.328 5.777 1 97.25 164 LYS B N 1
ATOM 4247 C CA . LYS B 1 164 ? 13.562 -20.516 6.945 1 97.25 164 LYS B CA 1
ATOM 4248 C C . LYS B 1 164 ? 13.461 -19.219 7.754 1 97.25 164 LYS B C 1
ATOM 4250 O O . LYS B 1 164 ? 12.438 -18.969 8.398 1 97.25 164 LYS B O 1
ATOM 4255 N N . SER B 1 165 ? 14.523 -18.531 7.695 1 98.25 165 SER B N 1
ATOM 4256 C CA . SER B 1 165 ? 14.617 -17.234 8.328 1 98.25 165 SER B CA 1
ATOM 4257 C C . SER B 1 165 ? 15.43 -16.266 7.477 1 98.25 165 SER B C 1
ATOM 4259 O O . SER B 1 165 ? 16.125 -16.672 6.543 1 98.25 165 SER B O 1
ATOM 4261 N N . VAL B 1 166 ? 15.227 -15.023 7.723 1 98.62 166 VAL B N 1
ATOM 4262 C CA . VAL B 1 166 ? 15.93 -14 6.949 1 98.62 166 VAL B CA 1
ATOM 4263 C C . VAL B 1 166 ? 16.391 -12.875 7.875 1 98.62 166 VAL B C 1
ATOM 4265 O O . VAL B 1 166 ? 15.758 -12.617 8.898 1 98.62 166 VAL B O 1
ATOM 4268 N N . GLN B 1 167 ? 17.5 -12.266 7.512 1 98.69 167 GLN B N 1
ATOM 4269 C CA . GLN B 1 167 ? 17.922 -11.031 8.156 1 98.69 167 GLN B CA 1
ATOM 4270 C C . GLN B 1 167 ? 17.188 -9.82 7.582 1 98.69 167 GLN B C 1
ATOM 4272 O O . GLN B 1 167 ? 17.188 -9.609 6.367 1 98.69 167 GLN B O 1
ATOM 4277 N N . VAL B 1 168 ? 16.531 -9.086 8.461 1 98.75 168 VAL B N 1
ATOM 4278 C CA . VAL B 1 168 ? 15.805 -7.895 8.031 1 98.75 168 VAL B CA 1
ATOM 4279 C C . VAL B 1 168 ? 16.297 -6.684 8.82 1 98.75 168 VAL B C 1
ATOM 4281 O O . VAL B 1 168 ? 16.891 -6.828 9.891 1 98.75 168 VAL B O 1
ATOM 4284 N N . SER B 1 169 ? 16.109 -5.488 8.266 1 98.56 169 SER B N 1
ATOM 4285 C CA . SER B 1 169 ? 16.453 -4.25 8.961 1 98.56 169 SER B CA 1
ATOM 4286 C C . SER B 1 169 ? 15.625 -4.082 10.234 1 98.56 169 SER B C 1
ATOM 4288 O O . SER B 1 169 ? 14.406 -4.277 10.219 1 98.56 169 SER B O 1
ATOM 4290 N N . ARG B 1 170 ? 16.297 -3.764 11.289 1 98.38 170 ARG B N 1
ATOM 4291 C CA . ARG B 1 170 ? 15.586 -3.496 12.531 1 98.38 170 ARG B CA 1
ATOM 4292 C C . ARG B 1 170 ? 14.719 -2.248 12.398 1 98.38 170 ARG B C 1
ATOM 4294 O O . ARG B 1 170 ? 15.086 -1.299 11.703 1 98.38 170 ARG B O 1
ATOM 4301 N N . LEU B 1 171 ? 13.625 -2.271 13.094 1 98.31 171 LEU B N 1
ATOM 4302 C CA . LEU B 1 171 ? 12.758 -1.098 13.125 1 98.31 171 LEU B CA 1
ATOM 4303 C C . LEU B 1 171 ? 13.281 -0.053 14.102 1 98.31 171 LEU B C 1
ATOM 4305 O O . LEU B 1 171 ? 13.758 -0.396 15.188 1 98.31 171 LEU B O 1
ATOM 4309 N N . PRO B 1 172 ? 13.234 1.199 13.742 1 98.25 172 PRO B N 1
ATOM 4310 C CA . PRO B 1 172 ? 13.695 2.236 14.664 1 98.25 172 PRO B CA 1
ATOM 4311 C C . PRO B 1 172 ? 12.758 2.426 15.859 1 98.25 172 PRO B C 1
ATOM 4313 O O . PRO B 1 172 ? 11.547 2.242 15.727 1 98.25 172 PRO B O 1
ATOM 4316 N N . LYS B 1 173 ? 13.328 2.787 16.969 1 98 173 LYS B N 1
ATOM 4317 C CA . LYS B 1 173 ? 12.547 3.277 18.094 1 98 173 LYS B CA 1
ATOM 4318 C C . LYS B 1 173 ? 12.07 4.703 17.844 1 98 173 LYS B C 1
ATOM 4320 O O . LYS B 1 173 ? 12.875 5.602 17.609 1 98 173 LYS B O 1
ATOM 4325 N N . VAL B 1 174 ? 10.727 4.906 17.953 1 98.62 174 VAL B N 1
ATOM 4326 C CA . VAL B 1 174 ? 10.18 6.219 17.625 1 98.62 174 VAL B CA 1
ATOM 4327 C C . VAL B 1 174 ? 9.414 6.773 18.812 1 98.62 174 VAL B C 1
ATOM 4329 O O . VAL B 1 174 ? 8.641 6.051 19.453 1 98.62 174 VAL B O 1
ATOM 4332 N N . HIS B 1 175 ? 9.664 8.008 19.188 1 98.62 175 HIS B N 1
ATOM 4333 C CA . HIS B 1 175 ? 8.875 8.781 20.141 1 98.62 175 HIS B CA 1
ATOM 4334 C C . HIS B 1 175 ? 8.141 9.93 19.469 1 98.62 175 HIS B C 1
ATOM 4336 O O . HIS B 1 175 ? 8.742 10.68 18.688 1 98.62 175 HIS B O 1
ATOM 4342 N N . ILE B 1 176 ? 6.84 10.039 19.688 1 98.56 176 ILE B N 1
ATOM 4343 C CA . ILE B 1 176 ? 6.02 11.117 19.141 1 98.56 176 ILE B CA 1
ATOM 4344 C C . ILE B 1 176 ? 5.68 12.117 20.25 1 98.56 176 ILE B C 1
ATOM 4346 O O . ILE B 1 176 ? 5.285 11.719 21.359 1 98.56 176 ILE B O 1
ATOM 4350 N N . VAL B 1 177 ? 5.891 13.383 20.016 1 97.31 177 VAL B N 1
ATOM 4351 C CA . VAL B 1 177 ? 5.48 14.438 20.953 1 97.31 177 VAL B CA 1
ATOM 4352 C C . VAL B 1 177 ? 4.59 15.445 20.234 1 97.31 177 VAL B C 1
ATOM 4354 O O . VAL B 1 177 ? 5.023 16.109 19.281 1 97.31 177 VAL B O 1
ATOM 4357 N N . SER B 1 178 ? 3.4 15.5 20.594 1 95.62 178 SER B N 1
ATOM 4358 C CA . SER B 1 178 ? 2.482 16.531 20.125 1 95.62 178 SER B CA 1
ATOM 4359 C C . SER B 1 178 ? 2.416 17.703 21.109 1 95.62 178 SER B C 1
ATOM 4361 O O . SER B 1 178 ? 2.248 17.5 22.312 1 95.62 178 SER B O 1
ATOM 4363 N N . THR B 1 179 ? 2.578 18.922 20.578 1 92.69 179 THR B N 1
ATOM 4364 C CA . THR B 1 179 ? 2.639 20.078 21.469 1 92.69 179 THR B CA 1
ATOM 4365 C C . THR B 1 179 ? 1.516 21.062 21.156 1 92.69 179 THR B C 1
ATOM 4367 O O . THR B 1 179 ? 0.97 21.047 20.047 1 92.69 179 THR B O 1
ATOM 4370 N N . GLY B 1 180 ? 1.228 21.875 22.172 1 92.06 180 GLY B N 1
ATOM 4371 C CA . GLY B 1 180 ? 0.228 22.922 22.047 1 92.06 180 GLY B CA 1
ATOM 4372 C C . GLY B 1 180 ? -0.731 22.969 23.219 1 92.06 180 GLY B C 1
ATOM 4373 O O . GLY B 1 180 ? -1.247 21.938 23.656 1 92.06 180 GLY B O 1
ATOM 4374 N N . ASN B 1 181 ? -0.987 24.188 23.656 1 92.25 181 ASN B N 1
ATOM 4375 C CA . ASN B 1 181 ? -1.896 24.375 24.781 1 92.25 181 ASN B CA 1
ATOM 4376 C C . ASN B 1 181 ? -3.336 24.031 24.391 1 92.25 181 ASN B C 1
ATOM 4378 O O . ASN B 1 181 ? -4.148 23.688 25.25 1 92.25 181 ASN B O 1
ATOM 4382 N N . GLU B 1 182 ? -3.594 24.188 23.125 1 94.88 182 GLU B N 1
ATOM 4383 C CA . GLU B 1 182 ? -4.949 23.953 22.641 1 94.88 182 GLU B CA 1
ATOM 4384 C C . GLU B 1 182 ? -5.219 22.453 22.453 1 94.88 182 GLU B C 1
ATOM 4386 O O . GLU B 1 182 ? -6.371 22.047 22.328 1 94.88 182 GLU B O 1
ATOM 4391 N N . VAL B 1 183 ? -4.211 21.594 22.391 1 96.38 183 VAL B N 1
ATOM 4392 C CA . VAL B 1 183 ? -4.324 20.203 21.984 1 96.38 183 VAL B CA 1
ATOM 4393 C C . VAL B 1 183 ? -4.574 19.328 23.219 1 96.38 183 VAL B C 1
ATOM 4395 O O . VAL B 1 183 ? -3.807 19.375 24.188 1 96.38 183 VAL B O 1
ATOM 4398 N N . ILE B 1 184 ? -5.633 18.562 23.156 1 97.06 184 ILE B N 1
ATOM 4399 C CA . ILE B 1 184 ? -5.973 17.688 24.266 1 97.06 184 ILE B CA 1
ATOM 4400 C C . ILE B 1 184 ? -6.109 16.25 23.781 1 97.06 184 ILE B C 1
ATOM 4402 O O . ILE B 1 184 ? -6.098 16 22.562 1 97.06 184 ILE B O 1
ATOM 4406 N N . SER B 1 185 ? -6.176 15.305 24.672 1 97 185 SER B N 1
ATOM 4407 C CA . SER B 1 185 ? -6.293 13.891 24.359 1 97 185 SER B CA 1
ATOM 4408 C C . SER B 1 185 ? -7.633 13.578 23.703 1 97 185 SER B C 1
ATOM 4410 O O . SER B 1 185 ? -8.641 14.219 24 1 97 185 SER B O 1
ATOM 4412 N N . VAL B 1 186 ? -7.664 12.586 22.875 1 96.75 186 VAL B N 1
ATOM 4413 C CA . VAL B 1 186 ? -8.883 12.117 22.234 1 96.75 186 VAL B CA 1
ATOM 4414 C C . VAL B 1 186 ? -9.875 11.625 23.281 1 96.75 186 VAL B C 1
ATOM 4416 O O . VAL B 1 186 ? -11.078 11.57 23.031 1 96.75 186 VAL B O 1
ATOM 4419 N N . GLU B 1 187 ? -9.375 11.352 24.438 1 95.44 187 GLU B N 1
ATOM 4420 C CA . GLU B 1 187 ? -10.188 10.805 25.531 1 95.44 187 GLU B CA 1
ATOM 4421 C C . GLU B 1 187 ? -10.93 11.906 26.266 1 95.44 187 GLU B C 1
ATOM 4423 O O . GLU B 1 187 ? -11.805 11.633 27.094 1 95.44 187 GLU B O 1
ATOM 4428 N N . GLU B 1 188 ? -10.562 13.109 26.031 1 96.25 188 GLU B N 1
ATOM 4429 C CA . GLU B 1 188 ? -11.102 14.234 26.781 1 96.25 188 GLU B CA 1
ATOM 4430 C C . GLU B 1 188 ? -12.141 15 25.984 1 96.25 188 GLU B C 1
ATOM 4432 O O . GLU B 1 188 ? -12.188 14.898 24.75 1 96.25 188 GLU B O 1
ATOM 4437 N N . GLU B 1 189 ? -12.977 15.727 26.703 1 96.81 189 GLU B N 1
ATOM 4438 C CA . GLU B 1 189 ? -13.906 16.656 26.078 1 96.81 189 GLU B CA 1
ATOM 4439 C C . GLU B 1 189 ? -13.281 18.047 25.906 1 96.81 189 GLU B C 1
ATOM 4441 O O . GLU B 1 189 ? -12.859 18.672 26.875 1 96.81 189 GLU B O 1
ATOM 4446 N N . PRO B 1 190 ? -13.25 18.484 24.75 1 97.44 190 PRO B N 1
ATOM 4447 C CA . PRO B 1 190 ? -12.555 19.75 24.531 1 97.44 190 PRO B CA 1
ATOM 4448 C C . PRO B 1 190 ? -13.383 20.953 24.953 1 97.44 190 PRO B C 1
ATOM 4450 O O . PRO B 1 190 ? -14.602 20.953 24.797 1 97.44 190 PRO B O 1
ATOM 4453 N N . LEU B 1 191 ? -12.688 22.016 25.484 1 96.25 191 LEU B N 1
ATOM 4454 C CA . LEU B 1 191 ? -13.266 23.344 25.578 1 96.25 191 LEU B CA 1
ATOM 4455 C C . LEU B 1 191 ? -13.477 23.953 24.203 1 96.25 191 LEU B C 1
ATOM 4457 O O . LEU B 1 191 ? -12.938 23.469 23.219 1 96.25 191 LEU B O 1
ATOM 4461 N N . PRO B 1 192 ? -14.242 25.031 24.062 1 95 192 PRO B N 1
ATOM 4462 C CA . PRO B 1 192 ? -14.547 25.625 22.75 1 95 192 PRO B CA 1
ATOM 4463 C C . PRO B 1 192 ? -13.289 26.047 22 1 95 192 PRO B C 1
ATOM 4465 O O . PRO B 1 192 ? -13.289 26.078 20.766 1 95 192 PRO B O 1
ATOM 4468 N N . TRP B 1 193 ? -12.219 26.328 22.75 1 95.44 193 TRP B N 1
ATOM 4469 C CA . TRP B 1 193 ? -11.016 26.844 22.109 1 95.44 193 TRP B CA 1
ATOM 4470 C C . TRP B 1 193 ? -9.914 25.797 22.078 1 95.44 193 TRP B C 1
ATOM 4472 O O . TRP B 1 193 ? -8.734 26.109 21.922 1 95.44 193 TRP B O 1
ATOM 4482 N N . GLN B 1 194 ? -10.359 24.516 22.328 1 96.56 194 GLN B N 1
ATOM 4483 C CA . GLN B 1 194 ? -9.422 23.406 22.297 1 96.56 194 GLN B CA 1
ATOM 4484 C C . GLN B 1 194 ? -9.742 22.438 21.156 1 96.56 194 GLN B C 1
ATOM 4486 O O . GLN B 1 194 ? -10.859 22.438 20.625 1 96.56 194 GLN B O 1
ATOM 4491 N N . ILE B 1 195 ? -8.773 21.703 20.719 1 97.06 195 ILE B N 1
ATOM 4492 C CA . ILE B 1 195 ? -8.93 20.672 19.703 1 97.06 195 ILE B CA 1
ATOM 4493 C C . ILE B 1 195 ? -8.289 19.375 20.203 1 97.06 195 ILE B C 1
ATOM 4495 O O . ILE B 1 195 ? -7.41 19.391 21.062 1 97.06 195 ILE B O 1
ATOM 4499 N N . ARG B 1 196 ? -8.664 18.234 19.703 1 98 196 ARG B N 1
ATOM 4500 C CA . ARG B 1 196 ? -8.102 16.953 20.078 1 98 196 ARG B CA 1
ATOM 4501 C C . ARG B 1 196 ? -6.859 16.625 19.25 1 98 196 ARG B C 1
ATOM 4503 O O . ARG B 1 196 ? -6.754 17.047 18.094 1 98 196 ARG B O 1
ATOM 4510 N N . ASP B 1 197 ? -5.961 15.883 19.812 1 97.88 197 ASP B N 1
ATOM 4511 C CA . ASP B 1 197 ? -4.727 15.492 19.141 1 97.88 197 ASP B CA 1
ATOM 4512 C C . ASP B 1 197 ? -5.02 14.562 17.969 1 97.88 197 ASP B C 1
ATOM 4514 O O . ASP B 1 197 ? -5.391 13.406 18.156 1 97.88 197 ASP B O 1
ATOM 4518 N N . SER B 1 198 ? -4.879 15.055 16.766 1 98.19 198 SER B N 1
ATOM 4519 C CA . SER B 1 198 ? -5.043 14.258 15.547 1 98.19 198 SER B CA 1
ATOM 4520 C C . SER B 1 198 ? -3.695 13.961 14.898 1 98.19 198 SER B C 1
ATOM 4522 O O . SER B 1 198 ? -3.541 12.945 14.219 1 98.19 198 SER B O 1
ATOM 4524 N N . ASN B 1 199 ? -2.742 14.82 15.156 1 98.31 199 ASN B N 1
ATOM 4525 C CA . ASN B 1 199 ? -1.459 14.719 14.469 1 98.31 199 ASN B CA 1
ATOM 4526 C C . ASN B 1 199 ? -0.681 13.484 14.914 1 98.31 199 ASN B C 1
ATOM 4528 O O . ASN B 1 199 ? -0.036 12.828 14.102 1 98.31 199 ASN B O 1
ATOM 4532 N N . SER B 1 200 ? -0.721 13.156 16.234 1 98.44 200 SER B N 1
ATOM 4533 C CA . SER B 1 200 ? -0.044 11.945 16.703 1 98.44 200 SER B CA 1
ATOM 4534 C C . SER B 1 200 ? -0.601 10.703 16.016 1 98.44 200 SER B C 1
ATOM 4536 O O . SER B 1 200 ? 0.14 9.758 15.734 1 98.44 200 SER B O 1
ATOM 4538 N N . TYR B 1 201 ? -1.903 10.727 15.711 1 98.44 201 TYR B N 1
ATOM 4539 C CA . TYR B 1 201 ? -2.539 9.594 15.039 1 98.44 201 TYR B CA 1
ATOM 4540 C C . TYR B 1 201 ? -2.137 9.539 13.57 1 98.44 201 TYR B C 1
ATOM 4542 O O . TYR B 1 201 ? -1.932 8.453 13.016 1 98.44 201 TYR B O 1
ATOM 4550 N N . THR B 1 202 ? -2.008 10.711 12.938 1 98.56 202 THR B N 1
ATOM 4551 C CA . THR B 1 202 ? -1.495 10.781 11.578 1 98.56 202 THR B CA 1
ATOM 4552 C C . THR B 1 202 ? -0.097 10.172 11.492 1 98.56 202 THR B C 1
ATOM 4554 O O . THR B 1 202 ? 0.176 9.352 10.617 1 98.56 202 THR B O 1
ATOM 4557 N N . ILE B 1 203 ? 0.741 10.578 12.391 1 98.81 203 ILE B N 1
ATOM 4558 C CA . ILE B 1 203 ? 2.123 10.117 12.414 1 98.81 203 ILE B CA 1
ATOM 4559 C C . ILE B 1 203 ? 2.16 8.609 12.672 1 98.81 203 ILE B C 1
ATOM 4561 O O . ILE B 1 203 ? 2.885 7.875 11.992 1 98.81 203 ILE B O 1
ATOM 4565 N N . ARG B 1 204 ? 1.34 8.18 13.617 1 98.44 204 ARG B N 1
ATOM 4566 C CA . ARG B 1 204 ? 1.243 6.754 13.938 1 98.44 204 ARG B CA 1
ATOM 4567 C C . ARG B 1 204 ? 0.846 5.945 12.703 1 98.44 204 ARG B C 1
ATOM 4569 O O . ARG B 1 204 ? 1.413 4.883 12.438 1 98.44 204 ARG B O 1
ATOM 4576 N N . ALA B 1 205 ? -0.12 6.406 11.969 1 98.5 205 ALA B N 1
ATOM 4577 C CA . ALA B 1 205 ? -0.577 5.723 10.766 1 98.5 205 ALA B CA 1
ATOM 4578 C C . ALA B 1 205 ? 0.536 5.648 9.719 1 98.5 205 ALA B C 1
ATOM 4580 O O . ALA B 1 205 ? 0.697 4.625 9.055 1 98.5 205 ALA B O 1
ATOM 4581 N N . GLY B 1 206 ? 1.269 6.77 9.523 1 98.38 206 GLY B N 1
ATOM 4582 C CA . GLY B 1 206 ? 2.408 6.758 8.617 1 98.38 206 GLY B CA 1
ATOM 4583 C C . GLY B 1 206 ? 3.459 5.73 9 1 98.38 206 GLY B C 1
ATOM 4584 O O . GLY B 1 206 ? 3.99 5.027 8.141 1 98.38 206 GLY B O 1
ATOM 4585 N N . LEU B 1 207 ? 3.77 5.652 10.328 1 98.69 207 LEU B N 1
ATOM 4586 C CA . LEU B 1 207 ? 4.75 4.703 10.844 1 98.69 207 LEU B CA 1
ATOM 4587 C C . LEU B 1 207 ? 4.277 3.266 10.633 1 98.69 207 LEU B C 1
ATOM 4589 O O . LEU B 1 207 ? 5.082 2.383 10.328 1 98.69 207 LEU B O 1
ATOM 4593 N N . PHE B 1 208 ? 2.998 3.092 10.75 1 97.75 208 PHE B N 1
ATOM 4594 C CA . PHE B 1 208 ? 2.395 1.772 10.594 1 97.75 208 PHE B CA 1
ATOM 4595 C C . PHE B 1 208 ? 2.691 1.199 9.219 1 97.75 208 PHE B C 1
ATOM 4597 O O . PHE B 1 208 ? 2.902 -0.006 9.07 1 97.75 208 PHE B O 1
ATOM 4604 N N . LYS B 1 209 ? 2.709 1.999 8.203 1 96.06 209 LYS B N 1
ATOM 4605 C CA . LYS B 1 209 ? 3.006 1.585 6.836 1 96.06 209 LYS B CA 1
ATOM 4606 C C . LYS B 1 209 ? 4.367 0.902 6.754 1 96.06 209 LYS B C 1
ATOM 4608 O O . LYS B 1 209 ? 4.609 0.094 5.852 1 96.06 209 LYS B O 1
ATOM 4613 N N . PHE B 1 210 ? 5.254 1.222 7.668 1 96.94 210 PHE B N 1
ATOM 4614 C CA . PHE B 1 210 ? 6.605 0.672 7.691 1 96.94 210 PHE B CA 1
ATOM 4615 C C . PHE B 1 210 ? 6.73 -0.411 8.758 1 96.94 210 PHE B C 1
ATOM 4617 O O . PHE B 1 210 ? 7.832 -0.867 9.055 1 96.94 210 PHE B O 1
ATOM 4624 N N . GLY B 1 211 ? 5.578 -0.77 9.383 1 96.62 211 GLY B N 1
ATOM 4625 C CA . GLY B 1 211 ? 5.582 -1.783 10.422 1 96.62 211 GLY B CA 1
ATOM 4626 C C . GLY B 1 211 ? 6.066 -1.259 11.758 1 96.62 211 GLY B C 1
ATOM 4627 O O . GLY B 1 211 ? 6.426 -2.039 12.648 1 96.62 211 GLY B O 1
ATOM 4628 N N . ILE B 1 212 ? 6.109 0.033 11.953 1 98.25 212 ILE B N 1
ATOM 4629 C CA . ILE B 1 212 ? 6.664 0.65 13.156 1 98.25 212 ILE B CA 1
ATOM 4630 C C . ILE B 1 212 ? 5.535 1.023 14.109 1 98.25 212 ILE B C 1
ATOM 4632 O O . ILE B 1 212 ? 4.551 1.65 13.711 1 98.25 212 ILE B O 1
ATOM 4636 N N . LEU B 1 213 ? 5.629 0.616 15.328 1 97.44 213 LEU B N 1
ATOM 4637 C CA . LEU B 1 213 ? 4.812 1.109 16.438 1 97.44 213 LEU B CA 1
ATOM 4638 C C . LEU B 1 213 ? 5.617 2.053 17.328 1 97.44 213 LEU B C 1
ATOM 4640 O O . LEU B 1 213 ? 6.691 1.692 17.812 1 97.44 213 LEU B O 1
ATOM 4644 N N . PRO B 1 214 ? 5.109 3.285 17.453 1 97.94 214 PRO B N 1
ATOM 4645 C CA . PRO B 1 214 ? 5.867 4.188 18.328 1 97.94 214 PRO B CA 1
ATOM 4646 C C . PRO B 1 214 ? 5.996 3.658 19.75 1 97.94 214 PRO B C 1
ATOM 4648 O O . PRO B 1 214 ? 5.055 3.057 20.281 1 97.94 214 PRO B O 1
ATOM 4651 N N . GLN B 1 215 ? 7.121 3.848 20.344 1 96.81 215 GLN B N 1
ATOM 4652 C CA . GLN B 1 215 ? 7.363 3.424 21.719 1 96.81 215 GLN B CA 1
ATOM 4653 C C . GLN B 1 215 ? 6.539 4.25 22.703 1 96.81 215 GLN B C 1
ATOM 4655 O O . GLN B 1 215 ? 6.082 3.73 23.734 1 96.81 215 GLN B O 1
ATOM 4660 N N . LYS B 1 216 ? 6.469 5.516 22.359 1 96.44 216 LYS B N 1
ATOM 4661 C CA . LYS B 1 216 ? 5.758 6.438 23.234 1 96.44 216 LYS B CA 1
ATOM 4662 C C . LYS B 1 216 ? 5.16 7.602 22.453 1 96.44 216 LYS B C 1
ATOM 4664 O O . LYS B 1 216 ? 5.723 8.031 21.438 1 96.44 216 LYS B O 1
ATOM 4669 N N . THR B 1 217 ? 4.016 8.008 22.875 1 96.88 217 THR B N 1
ATOM 4670 C CA . THR B 1 217 ? 3.363 9.227 22.391 1 96.88 217 THR B CA 1
ATOM 4671 C C . THR B 1 217 ? 3.033 10.148 23.562 1 96.88 217 THR B C 1
ATOM 4673 O O . THR B 1 217 ? 2.381 9.734 24.531 1 96.88 217 THR B O 1
ATOM 4676 N N . THR B 1 218 ? 3.516 11.352 23.484 1 95.94 218 THR B N 1
ATOM 4677 C CA . THR B 1 218 ? 3.318 12.297 24.578 1 95.94 218 THR B CA 1
ATOM 4678 C C . THR B 1 218 ? 2.627 13.562 24.078 1 95.94 218 THR B C 1
ATOM 4680 O O . THR B 1 218 ? 2.926 14.047 23 1 95.94 218 THR B O 1
ATOM 4683 N N . LEU B 1 219 ? 1.691 13.984 24.828 1 94.25 219 LEU B N 1
ATOM 4684 C CA . LEU B 1 219 ? 1.119 15.312 24.641 1 94.25 219 LEU B CA 1
ATOM 4685 C C . LEU B 1 219 ? 1.742 16.312 25.609 1 94.25 219 LEU B C 1
ATOM 4687 O O . LEU B 1 219 ? 1.733 16.094 26.828 1 94.25 219 LEU B O 1
ATOM 4691 N N . ALA B 1 220 ? 2.324 17.328 25.109 1 91.81 220 ALA B N 1
ATOM 4692 C CA . ALA B 1 220 ? 2.988 18.328 25.953 1 91.81 220 ALA B CA 1
ATOM 4693 C C . ALA B 1 220 ? 2.439 19.734 25.688 1 91.81 220 ALA B C 1
ATOM 4695 O O . ALA B 1 220 ? 2.324 20.141 24.531 1 91.81 220 ALA B O 1
ATOM 4696 N N . GLY B 1 221 ? 2.033 20.406 26.766 1 87.44 221 GLY B N 1
ATOM 4697 C CA . GLY B 1 221 ? 1.686 21.812 26.609 1 87.44 221 GLY B CA 1
ATOM 4698 C C . GLY B 1 221 ? 2.875 22.688 26.281 1 87.44 221 GLY B C 1
ATOM 4699 O O . GLY B 1 221 ? 3.969 22.188 26.016 1 87.44 221 GLY B O 1
ATOM 4700 N N . ASP B 1 222 ? 2.693 23.984 26.297 1 84.69 222 ASP B N 1
ATOM 4701 C CA . ASP B 1 222 ? 3.729 24.922 25.844 1 84.69 222 ASP B CA 1
ATOM 4702 C C . ASP B 1 222 ? 4.598 25.359 27.016 1 84.69 222 ASP B C 1
ATOM 4704 O O . ASP B 1 222 ? 5.5 26.188 26.859 1 84.69 222 ASP B O 1
ATOM 4708 N N . GLU B 1 223 ? 4.363 24.781 28.141 1 86.62 223 GLU B N 1
ATOM 4709 C CA . GLU B 1 223 ? 5.254 25.078 29.266 1 86.62 223 GLU B CA 1
ATOM 4710 C C . GLU B 1 223 ? 6.641 24.484 29.047 1 86.62 223 GLU B C 1
ATOM 4712 O O . GLU B 1 223 ? 6.781 23.281 28.812 1 86.62 223 GLU B O 1
ATOM 4717 N N . LYS B 1 224 ? 7.637 25.312 29.188 1 89.5 224 LYS B N 1
ATOM 4718 C CA . LYS B 1 224 ? 9.008 24.969 28.828 1 89.5 224 LYS B CA 1
ATOM 4719 C C . LYS B 1 224 ? 9.484 23.734 29.594 1 89.5 224 LYS B C 1
ATOM 4721 O O . LYS B 1 224 ? 10.133 22.859 29.031 1 89.5 224 LYS B O 1
ATOM 4726 N N . SER B 1 225 ? 9.148 23.672 30.891 1 91.75 225 SER B N 1
ATOM 4727 C CA . SER B 1 225 ? 9.625 22.562 31.703 1 91.75 225 SER B CA 1
ATOM 4728 C C . SER B 1 225 ? 9.023 21.234 31.25 1 91.75 225 SER B C 1
ATOM 4730 O O . SER B 1 225 ? 9.711 20.219 31.203 1 91.75 225 SER B O 1
ATOM 4732 N N . VAL B 1 226 ? 7.773 21.25 30.922 1 90.62 226 VAL B N 1
ATOM 4733 C CA . VAL B 1 226 ? 7.07 20.047 30.469 1 90.62 226 VAL B CA 1
ATOM 4734 C C . VAL B 1 226 ? 7.609 19.625 29.109 1 90.62 226 VAL B C 1
ATOM 4736 O O . VAL B 1 226 ? 7.891 18.438 28.891 1 90.62 226 VAL B O 1
ATOM 4739 N N . LEU B 1 227 ? 7.766 20.578 28.297 1 92.06 227 LEU B N 1
ATOM 4740 C CA . LEU B 1 227 ? 8.297 20.297 26.969 1 92.06 227 LEU B CA 1
ATOM 4741 C C . LEU B 1 227 ? 9.719 19.75 27.062 1 92.06 227 LEU B C 1
ATOM 4743 O O . LEU B 1 227 ? 10.047 18.766 26.375 1 92.06 227 LEU B O 1
ATOM 4747 N N . ARG B 1 228 ? 10.523 20.359 27.891 1 94.81 228 ARG B N 1
ATOM 4748 C CA . ARG B 1 228 ? 11.898 19.906 28.062 1 94.81 228 ARG B CA 1
ATOM 4749 C C . ARG B 1 228 ? 11.953 18.453 28.516 1 94.81 228 ARG B C 1
ATOM 4751 O O . ARG B 1 228 ? 12.758 17.672 28.016 1 94.81 228 ARG B O 1
ATOM 4758 N N . GLU B 1 229 ? 11.133 18.141 29.469 1 95.25 229 GLU B N 1
ATOM 4759 C CA . GLU B 1 229 ? 11.094 16.766 29.984 1 95.25 229 GLU B CA 1
ATOM 4760 C C . GLU B 1 229 ? 10.711 15.781 28.891 1 95.25 229 GLU B C 1
ATOM 4762 O O . GLU B 1 229 ? 11.352 14.734 28.719 1 95.25 229 GLU B O 1
ATOM 4767 N N . SER B 1 230 ? 9.672 16.094 28.172 1 94.38 230 SER B N 1
ATOM 4768 C CA . SER B 1 230 ? 9.195 15.234 27.094 1 94.38 230 SER B CA 1
ATOM 4769 C C . SER B 1 230 ? 10.258 15.055 26.016 1 94.38 230 SER B C 1
ATOM 4771 O O . SER B 1 230 ? 10.469 13.945 25.516 1 94.38 230 SER B O 1
ATOM 4773 N N . LEU B 1 231 ? 10.922 16.141 25.672 1 96.25 231 LEU B N 1
ATOM 4774 C CA . LEU B 1 231 ? 11.938 16.094 24.625 1 96.25 231 LEU B CA 1
ATOM 4775 C C . LEU B 1 231 ? 13.172 15.328 25.094 1 96.25 231 LEU B C 1
ATOM 4777 O O . LEU B 1 231 ? 13.781 14.602 24.312 1 96.25 231 LEU B O 1
ATOM 4781 N N . THR B 1 232 ? 13.523 15.5 26.359 1 96.75 232 THR B N 1
ATOM 4782 C CA . THR B 1 232 ? 14.648 14.75 26.906 1 96.75 232 THR B CA 1
ATOM 4783 C C . THR B 1 232 ? 14.406 13.25 26.812 1 96.75 232 THR B C 1
ATOM 4785 O O . THR B 1 232 ? 15.281 12.5 26.391 1 96.75 232 THR B O 1
ATOM 4788 N N . GLU B 1 233 ? 13.227 12.867 27.156 1 95.88 233 GLU B N 1
ATOM 4789 C CA . GLU B 1 233 ? 12.852 11.461 27.047 1 95.88 233 GLU B CA 1
ATOM 4790 C C . GLU B 1 233 ? 12.914 10.992 25.594 1 95.88 233 GLU B C 1
ATOM 4792 O O . GLU B 1 233 ? 13.375 9.883 25.312 1 95.88 233 GLU B O 1
ATOM 4797 N N . GLY B 1 234 ? 12.453 11.797 24.688 1 95.94 234 GLY B N 1
ATOM 4798 C CA . GLY B 1 234 ? 12.422 11.461 23.281 1 95.94 234 GLY B CA 1
ATOM 4799 C C . GLY B 1 234 ? 13.805 11.297 22.672 1 95.94 234 GLY B C 1
ATOM 4800 O O . GLY B 1 234 ? 13.969 10.578 21.688 1 95.94 234 GLY B O 1
ATOM 4801 N N . LEU B 1 235 ? 14.758 11.961 23.234 1 97.12 235 LEU B N 1
ATOM 4802 C CA . LEU B 1 235 ? 16.125 11.93 22.703 1 97.12 235 LEU B CA 1
ATOM 4803 C C . LEU B 1 235 ? 16.781 10.578 22.953 1 97.12 235 LEU B C 1
ATOM 4805 O O . LEU B 1 235 ? 17.859 10.305 22.438 1 97.12 235 LEU B O 1
ATOM 4809 N N . ASP B 1 236 ? 16.125 9.68 23.672 1 96 236 ASP B N 1
ATOM 4810 C CA . ASP B 1 236 ? 16.594 8.32 23.875 1 96 236 ASP B CA 1
ATOM 4811 C C . ASP B 1 236 ? 16.109 7.383 22.781 1 96 236 ASP B C 1
ATOM 4813 O O . ASP B 1 236 ? 16.469 6.207 22.75 1 96 236 ASP B O 1
ATOM 4817 N N . SER B 1 237 ? 15.344 7.812 21.859 1 97.5 237 SER B N 1
ATOM 4818 C CA . SER B 1 237 ? 14.844 7.035 20.719 1 97.5 237 SER B CA 1
ATOM 4819 C C . SER B 1 237 ? 15.727 7.227 19.5 1 97.5 237 SER B C 1
ATOM 4821 O O . SER B 1 237 ? 16.672 8.008 19.516 1 97.5 237 SER B O 1
ATOM 4823 N N . ASP B 1 238 ? 15.508 6.402 18.438 1 97.94 238 ASP B N 1
ATOM 4824 C CA . ASP B 1 238 ? 16.188 6.605 17.172 1 97.94 238 ASP B CA 1
ATOM 4825 C C . ASP B 1 238 ? 15.641 7.824 16.438 1 97.94 238 ASP B C 1
ATOM 4827 O O . ASP B 1 238 ? 16.391 8.562 15.789 1 97.94 238 ASP B O 1
ATOM 4831 N N . ILE B 1 239 ? 14.344 8.031 16.516 1 98.62 239 ILE B N 1
ATOM 4832 C CA . ILE B 1 239 ? 13.656 9.133 15.852 1 98.62 239 ILE B CA 1
ATOM 4833 C C . ILE B 1 239 ? 12.68 9.797 16.812 1 98.62 239 ILE B C 1
ATOM 4835 O O . ILE B 1 239 ? 11.852 9.125 17.438 1 98.62 239 ILE B O 1
ATOM 4839 N N . LEU B 1 240 ? 12.812 11.055 17.031 1 98.69 240 LEU B N 1
ATOM 4840 C CA . LEU B 1 240 ? 11.852 11.891 17.734 1 98.69 240 LEU B CA 1
ATOM 4841 C C . LEU B 1 240 ? 11.047 12.742 16.75 1 98.69 240 LEU B C 1
ATOM 4843 O O . LEU B 1 240 ? 11.617 13.516 15.992 1 98.69 240 LEU B O 1
ATOM 4847 N N . ILE B 1 241 ? 9.719 12.555 16.719 1 98.75 241 ILE B N 1
ATOM 4848 C CA . ILE B 1 241 ? 8.859 13.305 15.805 1 98.75 241 ILE B CA 1
ATOM 4849 C C . ILE B 1 241 ? 7.934 14.219 16.609 1 98.75 241 ILE B C 1
ATOM 4851 O O . ILE B 1 241 ? 7.145 13.742 17.422 1 98.75 241 ILE B O 1
ATOM 4855 N N . LEU B 1 242 ? 8.062 15.477 16.328 1 97.19 242 LEU B N 1
ATOM 4856 C CA . LEU B 1 242 ? 7.223 16.469 16.984 1 97.19 242 LEU B CA 1
ATOM 4857 C C . LEU B 1 242 ? 6.172 17.016 16.016 1 97.19 242 LEU B C 1
ATOM 4859 O O . LEU B 1 242 ? 6.402 17.062 14.805 1 97.19 242 LEU B O 1
ATOM 4863 N N . SER B 1 243 ? 5.062 17.328 16.531 1 95.62 243 SER B N 1
ATOM 4864 C CA . SER B 1 243 ? 4.059 18.094 15.797 1 95.62 243 SER B CA 1
ATOM 4865 C C . SER B 1 243 ? 3.629 19.344 16.578 1 95.62 243 SER B C 1
ATOM 4867 O O . SER B 1 243 ? 3.273 19.25 17.75 1 95.62 243 SER B O 1
ATOM 4869 N N . GLY B 1 244 ? 3.711 20.469 15.891 1 90.44 244 GLY B N 1
ATOM 4870 C CA . GLY B 1 244 ? 3.359 21.719 16.547 1 90.44 244 GLY B CA 1
ATOM 4871 C C . GLY B 1 244 ? 4.551 22.422 17.172 1 90.44 244 GLY B C 1
ATOM 4872 O O . GLY B 1 244 ? 5.574 21.797 17.438 1 90.44 244 GLY B O 1
ATOM 4873 N N . GLY B 1 245 ? 4.496 23.688 17.328 1 84.19 245 GLY B N 1
ATOM 4874 C CA . GLY B 1 245 ? 5.445 24.469 18.109 1 84.19 245 GLY B CA 1
ATOM 4875 C C . GLY B 1 245 ? 6.68 24.859 17.312 1 84.19 245 GLY B C 1
ATOM 4876 O O . GLY B 1 245 ? 7.672 25.312 17.891 1 84.19 245 GLY B O 1
ATOM 4877 N N . VAL B 1 246 ? 6.66 24.594 16 1 78.25 246 VAL B N 1
ATOM 4878 C CA . VAL B 1 246 ? 7.883 24.828 15.234 1 78.25 246 VAL B CA 1
ATOM 4879 C C . VAL B 1 246 ? 7.777 26.172 14.508 1 78.25 246 VAL B C 1
ATOM 4881 O O . VAL B 1 246 ? 8.711 26.594 13.82 1 78.25 246 VAL B O 1
ATOM 4884 N N . SER B 1 247 ? 6.625 26.812 14.328 1 71.56 247 SER B N 1
ATOM 4885 C CA . SER B 1 247 ? 6.453 28.047 13.555 1 71.56 247 SER B CA 1
ATOM 4886 C C . SER B 1 247 ? 6.766 29.281 14.391 1 71.56 247 SER B C 1
ATOM 4888 O O . SER B 1 247 ? 6.938 29.172 15.609 1 71.56 247 SER B O 1
ATOM 4890 N N . MET B 1 248 ? 6.684 30.609 13.703 1 51.94 248 MET B N 1
ATOM 4891 C CA . MET B 1 248 ? 7.309 31.938 13.758 1 51.94 248 MET B CA 1
ATOM 4892 C C . MET B 1 248 ? 6.996 32.625 15.07 1 51.94 248 MET B C 1
ATOM 4894 O O . MET B 1 248 ? 7.641 33.625 15.422 1 51.94 248 MET B O 1
ATOM 4898 N N . GLY B 1 249 ? 5.602 32.75 15.547 1 48.16 249 GLY B N 1
ATOM 4899 C CA . GLY B 1 249 ? 5.41 33.875 16.453 1 48.16 249 GLY B CA 1
ATOM 4900 C C . GLY B 1 249 ? 6.492 33.969 17.516 1 48.16 249 GLY B C 1
ATOM 4901 O O . GLY B 1 249 ? 7.57 33.406 17.375 1 48.16 249 GLY B O 1
ATOM 4902 N N . ASN B 1 250 ? 6.141 34.844 18.406 1 44.91 250 ASN B N 1
ATOM 4903 C CA . ASN B 1 250 ? 7.078 35.281 19.438 1 44.91 250 ASN B CA 1
ATOM 4904 C C . ASN B 1 250 ? 7.812 34.094 20.062 1 44.91 250 ASN B C 1
ATOM 4906 O O . ASN B 1 250 ? 8.875 34.281 20.656 1 44.91 250 ASN B O 1
ATOM 4910 N N . TYR B 1 251 ? 7.27 32.438 20.188 1 54.28 251 TYR B N 1
ATOM 4911 C CA . TYR B 1 251 ? 8.07 31.547 21.016 1 54.28 251 TYR B CA 1
ATOM 4912 C C . TYR B 1 251 ? 8.305 30.219 20.297 1 54.28 251 TYR B C 1
ATOM 4914 O 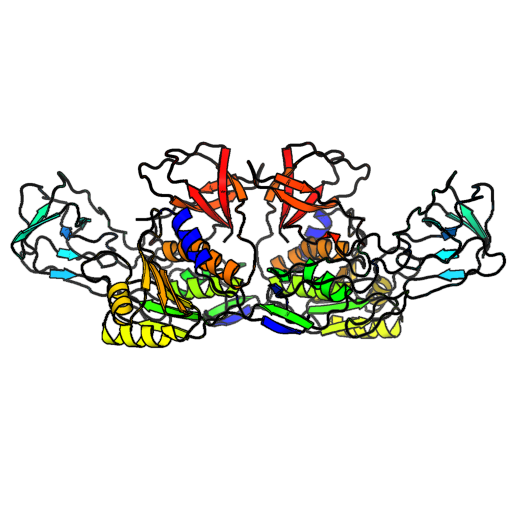O . TYR B 1 251 ? 7.379 29.422 20.141 1 54.28 251 TYR B O 1
ATOM 4922 N N . ASP B 1 252 ? 9.156 30.141 19.141 1 69.94 252 ASP B N 1
ATOM 4923 C CA . ASP B 1 252 ? 9.852 28.922 18.688 1 69.94 252 ASP B CA 1
ATOM 4924 C C . ASP B 1 252 ? 10.289 28.078 19.891 1 69.94 252 ASP B C 1
ATOM 4926 O O . ASP B 1 252 ? 11.477 27.828 20.078 1 69.94 252 ASP B O 1
ATOM 4930 N N . LEU B 1 253 ? 9.328 27.844 20.531 1 81.06 253 LEU B N 1
ATOM 4931 C CA . LEU B 1 253 ? 9.508 27.141 21.797 1 81.06 253 LEU B CA 1
ATOM 4932 C C . LEU B 1 253 ? 10.242 25.828 21.594 1 81.06 253 LEU B C 1
ATOM 4934 O O . LEU B 1 253 ? 11.273 25.578 22.219 1 81.06 253 LEU B O 1
ATOM 4938 N N . VAL B 1 254 ? 9.883 25.109 20.578 1 89.81 254 VAL B N 1
ATOM 4939 C CA . VAL B 1 254 ? 10.43 23.781 20.375 1 89.81 254 VAL B CA 1
ATOM 4940 C C . VAL B 1 254 ? 11.883 23.875 19.922 1 89.81 254 VAL B C 1
ATOM 4942 O O . VAL B 1 254 ? 12.773 23.281 20.531 1 89.81 254 VAL B O 1
ATOM 4945 N N . PRO B 1 255 ? 12.172 24.734 18.875 1 91.19 255 PRO B N 1
ATOM 4946 C CA . PRO B 1 255 ? 13.57 24.859 18.469 1 91.19 255 PRO B CA 1
ATOM 4947 C C . PRO B 1 255 ? 14.469 25.359 19.594 1 91.19 255 PRO B C 1
ATOM 4949 O O . PRO B 1 255 ? 15.609 24.906 19.734 1 91.19 255 PRO B O 1
ATOM 4952 N N . SER B 1 256 ? 13.906 26.266 20.375 1 91.38 256 SER B N 1
ATOM 4953 C CA . SER B 1 256 ? 14.695 26.828 21.484 1 91.38 256 SER B CA 1
ATOM 4954 C C . SER B 1 256 ? 15.008 25.766 22.531 1 91.38 256 SER B C 1
ATOM 4956 O O . SER B 1 256 ? 16.141 25.672 23.016 1 91.38 256 SER B O 1
ATOM 4958 N N . VAL B 1 257 ? 14.047 24.969 22.891 1 93.69 257 VAL B N 1
ATOM 4959 C CA . VAL B 1 257 ? 14.227 23.906 23.875 1 93.69 257 VAL B CA 1
ATOM 4960 C C . VAL B 1 257 ? 15.18 22.844 23.344 1 93.69 257 VAL B C 1
ATOM 4962 O O . VAL B 1 257 ? 16.047 22.344 24.062 1 93.69 257 VAL B O 1
ATOM 4965 N N . LEU B 1 258 ? 15.062 22.516 22.062 1 95.69 258 LEU B N 1
ATOM 4966 C CA . LEU B 1 258 ? 15.945 21.547 21.438 1 95.69 258 LEU B CA 1
ATOM 4967 C C . LEU B 1 258 ? 17.391 22.031 21.438 1 95.69 258 LEU B C 1
ATOM 4969 O O . LEU B 1 258 ? 18.312 21.25 21.703 1 95.69 258 LEU B O 1
ATOM 4973 N N . ALA B 1 259 ? 17.578 23.359 21.172 1 95.38 259 ALA B N 1
ATOM 4974 C CA . ALA B 1 259 ? 18.906 23.953 21.203 1 95.38 259 ALA B CA 1
ATOM 4975 C C . ALA B 1 259 ? 19.5 23.844 22.609 1 95.38 259 ALA B C 1
ATOM 4977 O O . ALA B 1 259 ? 20.672 23.484 22.766 1 95.38 259 ALA B O 1
ATOM 4978 N N . ASP B 1 260 ? 18.688 24.141 23.562 1 95.69 260 ASP B N 1
ATOM 4979 C CA . ASP B 1 260 ? 19.125 24.078 24.953 1 95.69 260 ASP B CA 1
ATOM 4980 C C . ASP B 1 260 ? 19.562 22.656 25.328 1 95.69 260 ASP B C 1
ATOM 4982 O O . ASP B 1 260 ? 20.422 22.469 26.188 1 95.69 260 ASP B O 1
ATOM 4986 N N . LEU B 1 261 ? 18.969 21.688 24.703 1 97.19 261 LEU B N 1
ATOM 4987 C CA . LEU B 1 261 ? 19.234 20.281 24.984 1 97.19 261 LEU B CA 1
ATOM 4988 C C . LEU B 1 261 ? 20.422 19.781 24.172 1 97.19 261 LEU B C 1
ATOM 4990 O O . LEU B 1 261 ? 20.797 18.609 24.25 1 97.19 261 LEU B O 1
ATOM 4994 N N . GLY B 1 262 ? 21.016 20.625 23.312 1 97.69 262 GLY B N 1
ATOM 4995 C CA . GLY B 1 262 ? 22.219 20.297 22.578 1 97.69 262 GLY B CA 1
ATOM 4996 C C . GLY B 1 262 ? 21.938 19.656 21.234 1 97.69 262 GLY B C 1
ATOM 4997 O O . GLY B 1 262 ? 22.812 19 20.656 1 97.69 262 GLY B O 1
ATOM 4998 N N . VAL B 1 263 ? 20.734 19.844 20.734 1 97.88 263 VAL B N 1
ATOM 4999 C CA . VAL B 1 263 ? 20.375 19.312 19.422 1 97.88 263 VAL B CA 1
ATOM 5000 C C . VAL B 1 263 ? 20.922 20.219 18.328 1 97.88 263 VAL B C 1
ATOM 5002 O O . VAL B 1 263 ? 20.797 21.453 18.391 1 97.88 263 VAL B O 1
ATOM 5005 N N . GLU B 1 264 ? 21.562 19.641 17.375 1 98.06 264 GLU B N 1
ATOM 5006 C CA . GLU B 1 264 ? 22.047 20.391 16.219 1 98.06 264 GLU B CA 1
ATOM 5007 C C . GLU B 1 264 ? 20.922 20.594 15.195 1 98.06 264 GLU B C 1
ATOM 5009 O O . GLU B 1 264 ? 20.328 19.641 14.719 1 98.06 264 GLU B O 1
ATOM 5014 N N . GLN B 1 265 ? 20.641 21.812 14.938 1 97.56 265 GLN B N 1
ATOM 5015 C CA . GLN B 1 265 ? 19.688 22.125 13.875 1 97.56 265 GLN B CA 1
ATOM 5016 C C . GLN B 1 265 ? 20.328 21.969 12.5 1 97.56 265 GLN B C 1
ATOM 5018 O O . GLN B 1 265 ? 21.359 22.578 12.219 1 97.56 265 GLN B O 1
ATOM 5023 N N . ILE B 1 266 ? 19.734 21.125 11.648 1 98.19 266 ILE B N 1
ATOM 5024 C CA . ILE B 1 266 ? 20.234 20.953 10.289 1 98.19 266 ILE B CA 1
ATOM 5025 C C . ILE B 1 266 ? 19.547 21.938 9.352 1 98.19 266 ILE B C 1
ATOM 5027 O O . ILE B 1 266 ? 20.203 22.625 8.57 1 98.19 266 ILE B O 1
ATOM 5031 N N . PHE B 1 267 ? 18.25 22.016 9.43 1 97.62 267 PHE B N 1
ATOM 5032 C CA . PHE B 1 267 ? 17.547 23.094 8.742 1 97.62 267 PHE B CA 1
ATOM 5033 C C . PHE B 1 267 ? 16.234 23.406 9.453 1 97.62 267 PHE B C 1
ATOM 5035 O O . PHE B 1 267 ? 15.758 22.625 10.273 1 97.62 267 PHE B O 1
ATOM 5042 N N . HIS B 1 268 ? 15.789 24.578 9.195 1 96 268 HIS B N 1
ATOM 5043 C CA . HIS B 1 268 ? 14.469 25.062 9.594 1 96 268 HIS B CA 1
ATOM 5044 C C . HIS B 1 268 ? 13.781 25.797 8.453 1 96 268 HIS B C 1
ATOM 5046 O O . HIS B 1 268 ? 14.391 26.672 7.824 1 96 268 HIS B O 1
ATOM 5052 N N . LYS B 1 269 ? 12.516 25.438 8.141 1 95.44 269 LYS B N 1
ATOM 5053 C CA . LYS B 1 269 ? 11.695 26.047 7.098 1 95.44 269 LYS B CA 1
ATOM 5054 C C . LYS B 1 269 ? 12.188 25.641 5.711 1 95.44 269 LYS B C 1
ATOM 5056 O O . LYS B 1 269 ? 13.391 25.688 5.438 1 95.44 269 LYS B O 1
ATOM 5061 N N . ILE B 1 270 ? 11.289 25.172 4.984 1 97.25 270 ILE B N 1
ATOM 5062 C CA . ILE B 1 270 ? 11.523 24.734 3.611 1 97.25 270 ILE B CA 1
ATOM 5063 C C . ILE B 1 270 ? 10.617 25.516 2.664 1 97.25 270 ILE B C 1
ATOM 5065 O O . ILE B 1 270 ? 9.531 25.953 3.055 1 97.25 270 ILE B O 1
ATOM 5069 N N . MET B 1 271 ? 11.008 25.734 1.437 1 97.44 271 MET B N 1
ATOM 5070 C CA . MET B 1 271 ? 10.242 26.453 0.428 1 97.44 271 MET B CA 1
ATOM 5071 C C . MET B 1 271 ? 9.133 25.578 -0.152 1 97.44 271 MET B C 1
ATOM 5073 O O . MET B 1 271 ? 9.117 25.312 -1.354 1 97.44 271 MET B O 1
ATOM 5077 N N . ILE B 1 272 ? 8.164 25.234 0.733 1 97.94 272 ILE B N 1
ATOM 5078 C CA . ILE B 1 272 ? 7.047 24.406 0.294 1 97.94 272 ILE B CA 1
ATOM 5079 C C . ILE B 1 272 ? 5.746 24.922 0.901 1 97.94 272 ILE B C 1
ATOM 5081 O O . ILE B 1 272 ? 5.77 25.703 1.856 1 97.94 272 ILE B O 1
ATOM 5085 N N . LYS B 1 273 ? 4.691 24.547 0.329 1 97.12 273 LYS B N 1
ATOM 5086 C CA . LYS B 1 273 ? 3.338 24.719 0.843 1 97.12 273 LYS B CA 1
ATOM 5087 C C . LYS B 1 273 ? 2.484 23.484 0.603 1 97.12 273 LYS B C 1
ATOM 5089 O O . LYS B 1 273 ? 2.377 23 -0.529 1 97.12 273 LYS B O 1
ATOM 5094 N N . PRO B 1 274 ? 1.804 23.016 1.583 1 97.25 274 PRO B N 1
ATOM 5095 C CA . PRO B 1 274 ? 1.973 23.312 3.01 1 97.25 274 PRO B CA 1
ATOM 5096 C C . PRO B 1 274 ? 3.256 22.703 3.584 1 97.25 274 PRO B C 1
ATOM 5098 O O . PRO B 1 274 ? 3.955 21.953 2.896 1 97.25 274 PRO B O 1
ATOM 5101 N N . GLY B 1 275 ? 3.576 23.031 4.805 1 96.44 275 GLY B N 1
ATOM 5102 C CA . GLY B 1 275 ? 4.645 22.359 5.527 1 96.44 275 GLY B CA 1
ATOM 5103 C C . GLY B 1 275 ? 5.895 23.203 5.664 1 96.44 275 GLY B C 1
ATOM 5104 O O . GLY B 1 275 ? 6.934 22.719 6.121 1 96.44 275 GLY B O 1
ATOM 5105 N N . LYS B 1 276 ? 5.832 24.484 5.344 1 95.56 276 LYS B N 1
ATOM 5106 C CA . LYS B 1 276 ? 6.961 25.406 5.316 1 95.56 276 LYS B CA 1
ATOM 5107 C C . LYS B 1 276 ? 7.738 25.359 6.629 1 95.56 276 LYS B C 1
ATOM 5109 O O . LYS B 1 276 ? 8.969 25.297 6.625 1 95.56 276 LYS B O 1
ATOM 5114 N N . PRO B 1 277 ? 7.141 25.359 7.762 1 94.19 277 PRO B N 1
ATOM 5115 C CA . PRO B 1 277 ? 7.891 25.531 9.008 1 94.19 277 PRO B CA 1
ATOM 5116 C C . PRO B 1 277 ? 8.492 24.234 9.523 1 94.19 277 PRO B C 1
ATOM 5118 O O . PRO B 1 277 ? 8.883 24.156 10.695 1 94.19 277 PRO B O 1
ATOM 5121 N N . ILE B 1 278 ? 8.648 23.188 8.781 1 96.69 278 ILE B N 1
ATOM 5122 C CA . ILE B 1 278 ? 9.242 21.938 9.227 1 96.69 278 ILE B CA 1
ATOM 5123 C C . ILE B 1 278 ? 10.664 22.188 9.719 1 96.69 278 ILE B C 1
ATOM 5125 O O . ILE B 1 278 ? 11.383 23.016 9.164 1 96.69 278 ILE B O 1
ATOM 5129 N N . TRP B 1 279 ? 11.008 21.5 10.766 1 97.25 279 TRP B N 1
ATOM 5130 C CA . TRP B 1 279 ? 12.32 21.562 11.406 1 97.25 279 TRP B CA 1
ATOM 5131 C C . TRP B 1 279 ? 12.977 20.188 11.422 1 97.25 279 TRP B C 1
ATOM 5133 O O . TRP B 1 279 ? 12.297 19.172 11.617 1 97.25 279 TRP B O 1
ATOM 5143 N N . PHE B 1 280 ? 14.305 20.062 11.172 1 98.38 280 PHE B N 1
ATOM 5144 C CA . PHE B 1 280 ? 15.062 18.812 11.195 1 98.38 280 PHE B CA 1
ATOM 5145 C C . PHE B 1 280 ? 16.391 19 11.906 1 98.38 280 PHE B C 1
ATOM 5147 O O . PHE B 1 280 ? 17.078 20 11.688 1 98.38 280 PHE B O 1
ATOM 5154 N N . GLY B 1 281 ? 16.688 18.109 12.773 1 98.38 281 GLY B N 1
ATOM 5155 C CA . GLY B 1 281 ? 17.953 18.172 13.492 1 98.38 281 GLY B CA 1
ATOM 5156 C C . GLY B 1 281 ? 18.422 16.812 13.992 1 98.38 281 GLY B C 1
ATOM 5157 O O . GLY B 1 281 ? 17.812 15.797 13.672 1 98.38 281 GLY B O 1
ATOM 5158 N N . LYS B 1 282 ? 19.516 16.859 14.719 1 98.12 282 LYS B N 1
ATOM 5159 C CA . LYS B 1 282 ? 20.094 15.602 15.18 1 98.12 282 LYS B CA 1
ATOM 5160 C C . LYS B 1 282 ? 20.891 15.805 16.469 1 98.12 282 LYS B C 1
ATOM 5162 O O . LYS B 1 282 ? 21.438 16.875 16.703 1 98.12 282 LYS B O 1
ATOM 5167 N N . LYS B 1 283 ? 20.859 14.852 17.297 1 98 283 LYS B N 1
ATOM 5168 C CA . LYS B 1 283 ? 21.75 14.703 18.453 1 98 283 LYS B CA 1
ATOM 5169 C C . LYS B 1 283 ? 22.25 13.273 18.578 1 98 283 LYS B C 1
ATOM 5171 O O . LYS B 1 283 ? 21.469 12.352 18.828 1 98 283 LYS B O 1
ATOM 5176 N N . LYS B 1 284 ? 23.594 13.125 18.453 1 95.12 284 LYS B N 1
ATOM 5177 C CA . LYS B 1 284 ? 24.172 11.789 18.391 1 95.12 284 LYS B CA 1
ATOM 5178 C C . LYS B 1 284 ? 23.516 10.953 17.297 1 95.12 284 LYS B C 1
ATOM 5180 O O . LYS B 1 284 ? 23.469 11.375 16.125 1 95.12 284 LYS B O 1
ATOM 5185 N N . SER B 1 285 ? 22.844 9.867 17.688 1 94.12 285 SER B N 1
ATOM 5186 C CA . SER B 1 285 ? 22.234 9 16.688 1 94.12 285 SER B CA 1
ATOM 5187 C C . SER B 1 285 ? 20.75 9.273 16.531 1 94.12 285 SER B C 1
ATOM 5189 O O . SER B 1 285 ? 20.094 8.727 15.648 1 94.12 285 SER B O 1
ATOM 5191 N N . THR B 1 286 ? 20.234 10.156 17.359 1 97.56 286 THR B N 1
ATOM 5192 C CA . THR B 1 286 ? 18.797 10.461 17.312 1 97.56 286 THR B CA 1
ATOM 5193 C C . THR B 1 286 ? 18.531 11.594 16.328 1 97.56 286 THR B C 1
ATOM 5195 O O . THR B 1 286 ? 19.156 12.648 16.391 1 97.56 286 THR B O 1
ATOM 5198 N N . VAL B 1 287 ? 17.625 11.336 15.414 1 98.5 287 VAL B N 1
ATOM 5199 C CA . VAL B 1 287 ? 17.188 12.438 14.562 1 98.5 287 VAL B CA 1
ATOM 5200 C C . VAL B 1 287 ? 15.852 12.977 15.07 1 98.5 287 VAL B C 1
ATOM 5202 O O . VAL B 1 287 ? 15.055 12.234 15.664 1 98.5 287 VAL B O 1
ATOM 5205 N N . ILE B 1 288 ? 15.656 14.266 14.844 1 98.56 288 ILE B N 1
ATOM 5206 C CA . ILE B 1 288 ? 14.453 14.945 15.305 1 98.56 288 ILE B CA 1
ATOM 5207 C C . ILE B 1 288 ? 13.742 15.609 14.133 1 98.56 288 ILE B C 1
ATOM 5209 O O . ILE B 1 288 ? 14.367 16.328 13.352 1 98.56 288 ILE B O 1
ATOM 5213 N N . PHE B 1 289 ? 12.508 15.25 13.961 1 98.62 289 PHE B N 1
ATOM 5214 C CA . PHE B 1 289 ? 11.617 15.953 13.039 1 98.62 289 PHE B CA 1
ATOM 5215 C C . PHE B 1 289 ? 10.648 16.844 13.797 1 98.62 289 PHE B C 1
ATOM 5217 O O . PHE B 1 289 ? 9.883 16.375 14.633 1 98.62 289 PHE B O 1
ATOM 5224 N N . GLY B 1 290 ? 10.719 18.125 13.555 1 97.5 290 GLY B N 1
ATOM 5225 C CA . GLY B 1 290 ? 9.664 19.047 13.977 1 97.5 290 GLY B CA 1
ATOM 5226 C C . GLY B 1 290 ? 8.68 19.375 12.875 1 97.5 290 GLY B C 1
ATOM 5227 O O . GLY B 1 290 ? 8.93 20.25 12.055 1 97.5 290 GLY B O 1
ATOM 5228 N N . LEU B 1 291 ? 7.531 18.672 12.898 1 97.62 291 LEU B N 1
ATOM 5229 C CA . LEU B 1 291 ? 6.512 18.891 11.883 1 97.62 291 LEU B CA 1
ATOM 5230 C C . LEU B 1 291 ? 5.602 20.047 12.266 1 97.62 291 LEU B C 1
ATOM 5232 O O . LEU B 1 291 ? 5.477 20.391 13.445 1 97.62 291 LEU B O 1
ATOM 5236 N N . PRO B 1 292 ? 4.961 20.688 11.227 1 94.75 292 PRO B N 1
ATOM 5237 C CA . PRO B 1 292 ? 3.971 21.719 11.539 1 94.75 292 PRO B CA 1
ATOM 5238 C C . PRO B 1 292 ? 2.807 21.188 12.375 1 94.75 292 PRO B C 1
ATOM 5240 O O . PRO B 1 292 ? 2.707 19.984 12.602 1 94.75 292 PRO B O 1
ATOM 5243 N N . GLY B 1 293 ? 1.97 22.125 12.805 1 94 293 GLY B N 1
ATOM 5244 C CA . GLY B 1 293 ? 0.863 21.719 13.648 1 94 293 GLY B CA 1
ATOM 5245 C C . GLY B 1 293 ? -0.421 21.469 12.883 1 94 293 GLY B C 1
ATOM 5246 O O . GLY B 1 293 ? -1.332 20.812 13.375 1 94 293 GLY B O 1
ATOM 5247 N N . ASN B 1 294 ? -0.547 22.078 11.617 1 95.44 294 ASN B N 1
ATOM 5248 C CA . ASN B 1 294 ? -1.754 21.891 10.82 1 95.44 294 ASN B CA 1
ATOM 5249 C C . ASN B 1 294 ? -1.881 20.469 10.312 1 95.44 294 ASN B C 1
ATOM 5251 O O . ASN B 1 294 ? -0.906 19.875 9.836 1 95.44 294 ASN B O 1
ATOM 5255 N N . PRO B 1 295 ? -3.035 19.906 10.367 1 97.5 295 PRO B N 1
ATOM 5256 C CA . PRO B 1 295 ? -3.225 18.469 10.07 1 97.5 295 PRO B CA 1
ATOM 5257 C C . PRO B 1 295 ? -2.738 18.094 8.672 1 97.5 295 PRO B C 1
ATOM 5259 O O . PRO B 1 295 ? -2.037 17.094 8.516 1 97.5 295 PRO B O 1
ATOM 5262 N N . PHE B 1 296 ? -3.105 18.859 7.676 1 98.31 296 PHE B N 1
ATOM 5263 C CA . PHE B 1 296 ? -2.707 18.484 6.324 1 98.31 296 PHE B CA 1
ATOM 5264 C C . PHE B 1 296 ? -1.206 18.656 6.133 1 98.31 296 PHE B C 1
ATOM 5266 O O . PHE B 1 296 ? -0.57 17.891 5.41 1 98.31 296 PHE B O 1
ATOM 5273 N N . SER B 1 297 ? -0.618 19.656 6.777 1 97.88 297 SER B N 1
ATOM 5274 C CA . SER B 1 297 ? 0.828 19.844 6.73 1 97.88 297 SER B CA 1
ATOM 5275 C C . SER B 1 297 ? 1.563 18.641 7.301 1 97.88 297 SER B C 1
ATOM 5277 O O . SER B 1 297 ? 2.588 18.219 6.762 1 97.88 297 SER B O 1
ATOM 5279 N N . VAL B 1 298 ? 1.062 18.094 8.391 1 98.31 298 VAL B N 1
ATOM 5280 C CA . VAL B 1 298 ? 1.685 16.938 9.016 1 98.31 298 VAL B CA 1
ATOM 5281 C C . VAL B 1 298 ? 1.621 15.742 8.062 1 98.31 298 VAL B C 1
ATOM 5283 O O . VAL B 1 298 ? 2.6 15.008 7.91 1 98.31 298 VAL B O 1
ATOM 5286 N N . GLN B 1 299 ? 0.475 15.57 7.418 1 98.56 299 GLN B N 1
ATOM 5287 C CA . GLN B 1 299 ? 0.317 14.477 6.461 1 98.56 299 GLN B CA 1
ATOM 5288 C C . GLN B 1 299 ? 1.324 14.594 5.32 1 98.56 299 GLN B C 1
ATOM 5290 O O . GLN B 1 299 ? 2.002 13.617 4.98 1 98.56 299 GLN B O 1
ATOM 5295 N N . VAL B 1 300 ? 1.464 15.789 4.785 1 98.81 300 VAL B N 1
ATOM 5296 C CA . VAL B 1 300 ? 2.354 16.031 3.654 1 98.81 300 VAL B CA 1
ATOM 5297 C C . VAL B 1 300 ? 3.807 15.859 4.09 1 98.81 300 VAL B C 1
ATOM 5299 O O . VAL B 1 300 ? 4.574 15.148 3.438 1 98.81 300 VAL B O 1
ATOM 5302 N N . CYS B 1 301 ? 4.148 16.453 5.211 1 98.88 301 CYS B N 1
ATOM 5303 C CA . CYS B 1 301 ? 5.531 16.422 5.672 1 98.88 301 CYS B CA 1
ATOM 5304 C C . CYS B 1 301 ? 5.953 15.008 6.035 1 98.88 301 CYS B C 1
ATOM 5306 O O . CYS B 1 301 ? 7.086 14.609 5.762 1 98.88 301 CYS B O 1
ATOM 5308 N N . PHE B 1 302 ? 5.039 14.289 6.727 1 98.81 302 PHE B N 1
ATOM 5309 C CA . PHE B 1 302 ? 5.375 12.898 7.02 1 98.81 302 PHE B CA 1
ATOM 5310 C C . PHE B 1 302 ? 5.617 12.117 5.73 1 98.81 302 PHE B C 1
ATOM 5312 O O . PHE B 1 302 ? 6.629 11.43 5.598 1 98.81 302 PHE B O 1
ATOM 5319 N N . ARG B 1 303 ? 4.688 12.227 4.77 1 98.69 303 ARG B N 1
ATOM 5320 C CA . ARG B 1 303 ? 4.707 11.461 3.525 1 98.69 303 ARG B CA 1
ATOM 5321 C C . ARG B 1 303 ? 5.973 11.742 2.729 1 98.69 303 ARG B C 1
ATOM 5323 O O . ARG B 1 303 ? 6.551 10.836 2.123 1 98.69 303 ARG B O 1
ATOM 5330 N N . ILE B 1 304 ? 6.41 12.984 2.732 1 98.75 304 ILE B N 1
ATOM 5331 C CA . ILE B 1 304 ? 7.477 13.383 1.823 1 98.75 304 ILE B CA 1
ATOM 5332 C C . ILE B 1 304 ? 8.828 13.289 2.533 1 98.75 304 ILE B C 1
ATOM 5334 O O . ILE B 1 304 ? 9.797 12.789 1.961 1 98.75 304 ILE B O 1
ATOM 5338 N N . PHE B 1 305 ? 8.883 13.625 3.805 1 98.81 305 PHE B N 1
ATOM 5339 C CA . PHE B 1 305 ? 10.195 13.797 4.43 1 98.81 305 PHE B CA 1
ATOM 5340 C C . PHE B 1 305 ? 10.492 12.648 5.387 1 98.81 305 PHE B C 1
ATOM 5342 O O . PHE B 1 305 ? 11.57 12.055 5.34 1 98.81 305 PHE B O 1
ATOM 5349 N N . VAL B 1 306 ? 9.57 12.328 6.309 1 98.88 306 VAL B N 1
ATOM 5350 C CA . VAL B 1 306 ? 9.812 11.266 7.273 1 98.88 306 VAL B CA 1
ATOM 5351 C C . VAL B 1 306 ? 9.953 9.93 6.547 1 98.88 306 VAL B C 1
ATOM 5353 O O . VAL B 1 306 ? 10.844 9.133 6.855 1 98.88 306 VAL B O 1
ATOM 5356 N N . GLU B 1 307 ? 9.102 9.711 5.562 1 98.75 307 GLU B N 1
ATOM 5357 C CA . GLU B 1 307 ? 9.18 8.453 4.812 1 98.75 307 GLU B CA 1
ATOM 5358 C C . GLU B 1 307 ? 10.492 8.352 4.047 1 98.75 307 GLU B C 1
ATOM 5360 O O . GLU B 1 307 ? 11.055 7.266 3.908 1 98.75 307 GLU B O 1
ATOM 5365 N N . ALA B 1 308 ? 10.992 9.469 3.469 1 98.75 308 ALA B N 1
ATOM 5366 C CA . ALA B 1 308 ? 12.289 9.445 2.803 1 98.75 308 ALA B CA 1
ATOM 5367 C C . ALA B 1 308 ? 13.383 8.984 3.758 1 98.75 308 ALA B C 1
ATOM 5369 O O . ALA B 1 308 ? 14.258 8.195 3.383 1 98.75 308 ALA B O 1
ATOM 5370 N N . TYR B 1 309 ? 13.336 9.477 5 1 98.69 309 TYR B N 1
ATOM 5371 C CA . TYR B 1 309 ? 14.305 9.07 6.016 1 98.69 309 TYR B CA 1
ATOM 5372 C C . TYR B 1 309 ? 14.172 7.582 6.324 1 98.69 309 TYR B C 1
ATOM 5374 O O . TYR B 1 309 ? 15.172 6.859 6.367 1 98.69 309 TYR B O 1
ATOM 5382 N N . LEU B 1 310 ? 12.938 7.133 6.555 1 98.69 310 LEU B N 1
ATOM 5383 C CA . LEU B 1 310 ? 12.688 5.754 6.949 1 98.69 310 LEU B CA 1
ATOM 5384 C C . LEU B 1 310 ? 13.156 4.785 5.867 1 98.69 310 LEU B C 1
ATOM 5386 O O . LEU B 1 310 ? 13.672 3.707 6.172 1 98.69 310 LEU B O 1
ATOM 5390 N N . ARG B 1 311 ? 12.906 5.145 4.586 1 98.44 311 ARG B N 1
ATOM 5391 C CA . ARG B 1 311 ? 13.391 4.32 3.482 1 98.44 311 ARG B CA 1
ATOM 5392 C C . ARG B 1 311 ? 14.906 4.164 3.541 1 98.44 311 ARG B C 1
ATOM 5394 O O . ARG B 1 311 ? 15.43 3.049 3.494 1 98.44 311 ARG B O 1
ATOM 5401 N N . LYS B 1 312 ? 15.562 5.277 3.703 1 98.38 312 LYS B N 1
ATOM 5402 C CA . LYS B 1 312 ? 17.016 5.246 3.764 1 98.38 312 LYS B CA 1
ATOM 5403 C C . LYS B 1 312 ? 17.5 4.484 4.996 1 98.38 312 LYS B C 1
ATOM 5405 O O . LYS B 1 312 ? 18.406 3.654 4.898 1 98.38 312 LYS B O 1
ATOM 5410 N N . PHE B 1 313 ? 16.891 4.754 6.141 1 98 313 PHE B N 1
ATOM 5411 C CA . PHE B 1 313 ? 17.234 4.102 7.398 1 98 313 PHE B CA 1
ATOM 5412 C C . PHE B 1 313 ? 17.156 2.586 7.262 1 98 313 PHE B C 1
ATOM 5414 O O . PHE B 1 313 ? 18.031 1.872 7.758 1 98 313 PHE B O 1
ATOM 5421 N N . SER B 1 314 ? 16.203 2.09 6.496 1 97.81 314 SER B N 1
ATOM 5422 C CA . SER B 1 314 ? 15.938 0.66 6.371 1 97.81 314 SER B CA 1
ATOM 5423 C C . SER B 1 314 ? 16.75 0.045 5.234 1 97.81 314 SER B C 1
ATOM 5425 O O . SER B 1 314 ? 16.703 -1.167 5.016 1 97.81 314 SER B O 1
ATOM 5427 N N . GLY B 1 315 ? 17.406 0.876 4.43 1 97.62 315 GLY B N 1
ATOM 5428 C CA . GLY B 1 315 ? 18.219 0.4 3.328 1 97.62 315 GLY B CA 1
ATOM 5429 C C . GLY B 1 315 ? 17.453 0.276 2.023 1 97.62 315 GLY B C 1
ATOM 5430 O O . GLY B 1 315 ? 17.938 -0.356 1.078 1 97.62 315 GLY B O 1
ATOM 5431 N N . MET B 1 316 ? 16.312 0.826 1.948 1 97.81 316 MET B N 1
ATOM 5432 C CA . MET B 1 316 ? 15.508 0.805 0.73 1 97.81 316 MET B CA 1
ATOM 5433 C C . MET B 1 316 ? 16.016 1.831 -0.276 1 97.81 316 MET B C 1
ATOM 5435 O O . MET B 1 316 ? 16.609 2.844 0.107 1 97.81 316 MET B O 1
ATOM 5439 N N . PRO B 1 317 ? 15.828 1.589 -1.521 1 95.62 317 PRO B N 1
ATOM 5440 C CA . PRO B 1 317 ? 16.078 2.66 -2.49 1 95.62 317 PRO B CA 1
ATOM 5441 C C . PRO B 1 317 ? 15.109 3.83 -2.334 1 95.62 317 PRO B C 1
ATOM 5443 O O . PRO B 1 317 ? 14.039 3.68 -1.731 1 95.62 317 PRO B O 1
ATOM 5446 N N . PRO B 1 318 ? 15.5 5.02 -2.822 1 96.31 318 PRO B N 1
ATOM 5447 C CA . PRO B 1 318 ? 14.562 6.141 -2.791 1 96.31 318 PRO B CA 1
ATOM 5448 C C . PRO B 1 318 ? 13.289 5.863 -3.586 1 96.31 318 PRO B C 1
ATOM 5450 O O . PRO B 1 318 ? 13.305 5.07 -4.531 1 96.31 318 PRO B O 1
ATOM 5453 N N . GLU B 1 319 ? 12.227 6.438 -3.094 1 94.88 319 GLU B N 1
ATOM 5454 C CA . GLU B 1 319 ? 10.969 6.316 -3.826 1 94.88 319 GLU B CA 1
ATOM 5455 C C . GLU B 1 319 ? 11.047 7.016 -5.18 1 94.88 319 GLU B C 1
ATOM 5457 O O . GLU B 1 319 ? 11.625 8.102 -5.289 1 94.88 319 GLU B O 1
ATOM 5462 N N . ARG B 1 320 ? 10.438 6.461 -6.176 1 93.19 320 ARG B N 1
ATOM 5463 C CA . ARG B 1 320 ? 10.258 7.105 -7.473 1 93.19 320 ARG B CA 1
ATOM 5464 C C . ARG B 1 320 ? 8.805 7.52 -7.672 1 93.19 320 ARG B C 1
ATOM 5466 O O . ARG B 1 320 ? 7.918 6.672 -7.805 1 93.19 320 ARG B O 1
ATOM 5473 N N . PRO B 1 321 ? 8.523 8.773 -7.684 1 95.19 321 PRO B N 1
ATOM 5474 C CA . PRO B 1 321 ? 7.129 9.18 -7.855 1 95.19 321 PRO B CA 1
ATOM 5475 C C . PRO B 1 321 ? 6.582 8.836 -9.234 1 95.19 321 PRO B C 1
ATOM 5477 O O . PRO B 1 321 ? 7.352 8.602 -10.172 1 95.19 321 PRO B O 1
ATOM 5480 N N . LEU B 1 322 ? 5.25 8.734 -9.352 1 97.69 322 LEU B N 1
ATOM 5481 C CA . LEU B 1 322 ? 4.59 8.617 -10.648 1 97.69 322 LEU B CA 1
ATOM 5482 C C . LEU B 1 322 ? 4.523 9.969 -11.352 1 97.69 322 LEU B C 1
ATOM 5484 O O . LEU B 1 322 ? 4.488 11.008 -10.695 1 97.69 322 LEU B O 1
ATOM 5488 N N . LEU B 1 323 ? 4.645 9.945 -12.602 1 98.38 323 LEU B N 1
ATOM 5489 C CA . LEU B 1 323 ? 4.367 11.109 -13.43 1 98.38 323 LEU B CA 1
ATOM 5490 C C . LEU B 1 323 ? 3.078 10.914 -14.227 1 98.38 323 LEU B C 1
ATOM 5492 O O . LEU B 1 323 ? 3.064 10.203 -15.234 1 98.38 323 LEU B O 1
ATOM 5496 N N . LEU B 1 324 ? 1.988 11.523 -13.781 1 98.31 324 LEU B N 1
ATOM 5497 C CA . LEU B 1 324 ? 0.66 11.367 -14.367 1 98.31 324 LEU B CA 1
ATOM 5498 C C . LEU B 1 324 ? 0.149 12.688 -14.93 1 98.31 324 LEU B C 1
ATOM 5500 O O . LEU B 1 324 ? 0.5 13.758 -14.43 1 98.31 324 LEU B O 1
ATOM 5504 N N . PRO B 1 325 ? -0.646 12.633 -15.961 1 97.94 325 PRO B N 1
ATOM 5505 C CA . PRO B 1 325 ? -1.172 13.875 -16.531 1 97.94 325 PRO B CA 1
ATOM 5506 C C . PRO B 1 325 ? -2.146 14.586 -15.586 1 97.94 325 PRO B C 1
ATOM 5508 O O . PRO B 1 325 ? -2.994 13.938 -14.969 1 97.94 325 PRO B O 1
ATOM 5511 N N . LEU B 1 326 ? -2.016 15.875 -15.531 1 98.06 326 LEU B N 1
ATOM 5512 C CA . LEU B 1 326 ? -2.928 16.703 -14.742 1 98.06 326 LEU B CA 1
ATOM 5513 C C . LEU B 1 326 ? -4.266 16.859 -15.453 1 98.06 326 LEU B C 1
ATOM 5515 O O . LEU B 1 326 ? -4.309 17.078 -16.672 1 98.06 326 LEU B O 1
ATOM 5519 N N . ALA B 1 327 ? -5.355 16.703 -14.781 1 97.62 327 ALA B N 1
ATOM 5520 C CA . ALA B 1 327 ? -6.676 17.078 -15.273 1 97.62 327 ALA B CA 1
ATOM 5521 C C . ALA B 1 327 ? -6.996 18.531 -14.93 1 97.62 327 ALA B C 1
ATOM 5523 O O . ALA B 1 327 ? -7.117 18.891 -13.758 1 97.62 327 ALA B O 1
ATOM 5524 N N . GLY B 1 328 ? -7.141 19.344 -15.992 1 95.81 328 GLY B N 1
ATOM 5525 C CA . GLY B 1 328 ? -7.363 20.766 -15.789 1 95.81 328 GLY B CA 1
ATOM 5526 C C . GLY B 1 328 ? -6.078 21.562 -15.75 1 95.81 328 GLY B C 1
ATOM 5527 O O . GLY B 1 328 ? -5.082 21.188 -16.375 1 95.81 328 GLY B O 1
ATOM 5528 N N . SER B 1 329 ? -6.168 22.812 -15.125 1 96.44 329 SER B N 1
ATOM 5529 C CA . SER B 1 329 ? -5.016 23.688 -14.992 1 96.44 329 SER B CA 1
ATOM 5530 C C . SER B 1 329 ? -4.883 24.219 -13.57 1 96.44 329 SER B C 1
ATOM 5532 O O . SER B 1 329 ? -5.816 24.125 -12.773 1 96.44 329 SER B O 1
ATOM 5534 N N . ARG B 1 330 ? -3.754 24.594 -13.242 1 96.44 330 ARG B N 1
ATOM 5535 C CA . ARG B 1 330 ? -3.447 25.156 -11.93 1 96.44 330 ARG B CA 1
ATOM 5536 C C . ARG B 1 330 ? -2.422 26.281 -12.047 1 96.44 330 ARG B C 1
ATOM 5538 O O . ARG B 1 330 ? -1.468 26.172 -12.82 1 96.44 330 ARG B O 1
ATOM 5545 N N . LYS B 1 331 ? -2.711 27.297 -11.328 1 96.31 331 LYS B N 1
ATOM 5546 C CA . LYS B 1 331 ? -1.81 28.438 -11.32 1 96.31 331 LYS B CA 1
ATOM 5547 C C . LYS B 1 331 ? -1.455 28.859 -9.898 1 96.31 331 LYS B C 1
ATOM 5549 O O . LYS B 1 331 ? -2.264 28.703 -8.984 1 96.31 331 LYS B O 1
ATOM 5554 N N . LYS B 1 332 ? -0.257 29.25 -9.742 1 93.56 332 LYS B N 1
ATOM 5555 C CA . LYS B 1 332 ? 0.153 29.844 -8.477 1 93.56 332 LYS B CA 1
ATOM 5556 C C . LYS B 1 332 ? 1.071 31.047 -8.695 1 93.56 332 LYS B C 1
ATOM 5558 O O . LYS B 1 332 ? 1.754 31.125 -9.719 1 93.56 332 LYS B O 1
ATOM 5563 N N . LYS B 1 333 ? 1.112 31.969 -7.742 1 88.25 333 LYS B N 1
ATOM 5564 C CA . LYS B 1 333 ? 1.885 33.188 -7.875 1 88.25 333 LYS B CA 1
ATOM 5565 C C . LYS B 1 333 ? 3.094 33.188 -6.941 1 88.25 333 LYS B C 1
ATOM 5567 O O . LYS B 1 333 ? 3.896 34.125 -6.953 1 88.25 333 LYS B O 1
ATOM 5572 N N . ASN B 1 334 ? 3.32 32.188 -6.254 1 89.69 334 ASN B N 1
ATOM 5573 C CA . ASN B 1 334 ? 4.434 32.156 -5.312 1 89.69 334 ASN B CA 1
ATOM 5574 C C . ASN B 1 334 ? 5.551 31.234 -5.809 1 89.69 334 ASN B C 1
ATOM 5576 O O . ASN B 1 334 ? 5.387 30.547 -6.816 1 89.69 334 ASN B O 1
ATOM 5580 N N . LYS B 1 335 ? 6.719 31.312 -5.172 1 93.38 335 LYS B N 1
ATOM 5581 C CA . LYS B 1 335 ? 7.895 30.562 -5.578 1 93.38 335 LYS B CA 1
ATOM 5582 C C . LYS B 1 335 ? 8.039 29.281 -4.75 1 93.38 335 LYS B C 1
ATOM 5584 O O . LYS B 1 335 ? 9.133 28.719 -4.664 1 93.38 335 LYS B O 1
ATOM 5589 N N . LEU B 1 336 ? 7 28.875 -4.117 1 97.25 336 LEU B N 1
ATOM 5590 C CA . LEU B 1 336 ? 7.039 27.672 -3.285 1 97.25 336 LEU B CA 1
ATOM 5591 C C . LEU B 1 336 ? 6.652 26.438 -4.086 1 97.25 336 LEU B C 1
ATOM 5593 O O . LEU B 1 336 ? 5.836 26.531 -5.008 1 97.25 336 LEU B O 1
ATOM 5597 N N . ALA B 1 337 ? 7.32 25.281 -3.789 1 98.12 337 ALA B N 1
ATOM 5598 C CA . ALA B 1 337 ? 6.738 24.016 -4.223 1 98.12 337 ALA B CA 1
ATOM 5599 C C . ALA B 1 337 ? 5.445 23.719 -3.467 1 98.12 337 ALA B C 1
ATOM 5601 O O . ALA B 1 337 ? 5.398 23.812 -2.238 1 98.12 337 ALA B O 1
ATOM 5602 N N . GLU B 1 338 ? 4.41 23.438 -4.191 1 98.5 338 GLU B N 1
ATOM 5603 C CA . GLU B 1 338 ? 3.129 23.219 -3.529 1 98.5 338 GLU B CA 1
ATOM 5604 C C . GLU B 1 338 ? 2.682 21.766 -3.674 1 98.5 338 GLU B C 1
ATOM 5606 O O . GLU B 1 338 ? 2.645 21.234 -4.785 1 98.5 338 GLU B O 1
ATOM 5611 N N . PHE B 1 339 ? 2.377 21.156 -2.588 1 98.56 339 PHE B N 1
ATOM 5612 C CA . PHE B 1 339 ? 1.705 19.859 -2.588 1 98.56 339 PHE B CA 1
ATOM 5613 C C . PHE B 1 339 ? 0.203 20.031 -2.4 1 98.56 339 PHE B C 1
ATOM 5615 O O . PHE B 1 339 ? -0.239 20.859 -1.598 1 98.56 339 PHE B O 1
ATOM 5622 N N . PHE B 1 340 ? -0.557 19.344 -3.172 1 98.38 340 PHE B N 1
ATOM 5623 C CA . PHE B 1 340 ? -2.006 19.406 -3.031 1 98.38 340 PHE B CA 1
ATOM 5624 C C . PHE B 1 340 ? -2.621 18.016 -3.084 1 98.38 340 PHE B C 1
ATOM 5626 O O . PHE B 1 340 ? -2.09 17.109 -3.748 1 98.38 340 PHE B O 1
ATOM 5633 N N . PRO B 1 341 ? -3.654 17.766 -2.273 1 98.62 341 PRO B N 1
ATOM 5634 C CA . PRO B 1 341 ? -4.336 16.469 -2.346 1 98.62 341 PRO B CA 1
ATOM 5635 C C . PRO B 1 341 ? -4.977 16.219 -3.709 1 98.62 341 PRO B C 1
ATOM 5637 O O . PRO B 1 341 ? -5.496 17.141 -4.332 1 98.62 341 PRO B O 1
ATOM 5640 N N . ALA B 1 342 ? -4.891 14.961 -4.074 1 98.31 342 ALA B N 1
ATOM 5641 C CA . ALA B 1 342 ? -5.281 14.68 -5.453 1 98.31 342 ALA B CA 1
ATOM 5642 C C . ALA B 1 342 ? -6.109 13.406 -5.543 1 98.31 342 ALA B C 1
ATOM 5644 O O . ALA B 1 342 ? -5.898 12.461 -4.773 1 98.31 342 ALA B O 1
ATOM 5645 N N . ILE B 1 343 ? -7.039 13.414 -6.418 1 97.69 343 ILE B N 1
ATOM 5646 C CA . ILE B 1 343 ? -7.887 12.281 -6.773 1 97.69 343 ILE B CA 1
ATOM 5647 C C . ILE B 1 343 ? -7.508 11.766 -8.156 1 97.69 343 ILE B C 1
ATOM 5649 O O . ILE B 1 343 ? -7.23 12.555 -9.062 1 97.69 343 ILE B O 1
ATOM 5653 N N . LEU B 1 344 ? -7.488 10.43 -8.273 1 97.5 344 LEU B N 1
ATOM 5654 C CA . LEU B 1 344 ? -7.199 9.828 -9.57 1 97.5 344 LEU B CA 1
ATOM 5655 C C . LEU B 1 344 ? -8.484 9.461 -10.305 1 97.5 344 LEU B C 1
ATOM 5657 O O . LEU B 1 344 ? -9.352 8.789 -9.742 1 97.5 344 LEU B O 1
ATOM 5661 N N . ASP B 1 345 ? -8.625 9.992 -11.445 1 92.75 345 ASP B N 1
ATOM 5662 C CA . ASP B 1 345 ? -9.719 9.625 -12.344 1 92.75 345 ASP B CA 1
ATOM 5663 C C . ASP B 1 345 ? -9.234 8.711 -13.469 1 92.75 345 ASP B C 1
ATOM 5665 O O . ASP B 1 345 ? -8.414 9.125 -14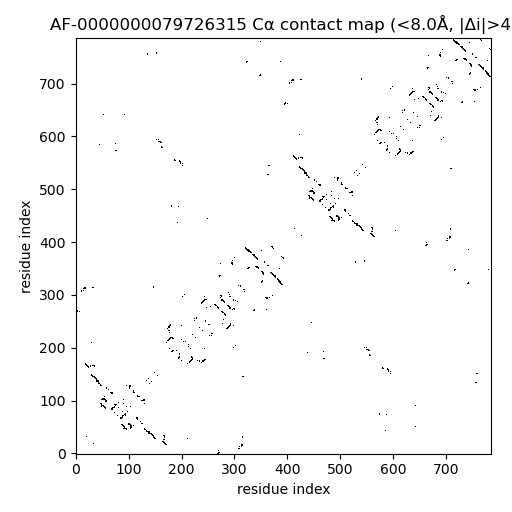.289 1 92.75 345 ASP B O 1
ATOM 5669 N N . SER B 1 346 ? -9.789 7.512 -13.586 1 91.62 346 SER B N 1
ATOM 5670 C CA . SER B 1 346 ? -9.297 6.516 -14.531 1 91.62 346 SER B CA 1
ATOM 5671 C C . SER B 1 346 ? -10.359 6.16 -15.57 1 91.62 346 SER B C 1
ATOM 5673 O O . SER B 1 346 ? -10.453 5.004 -15.992 1 91.62 346 SER B O 1
ATOM 5675 N N . SER B 1 347 ? -11.148 7.07 -16.047 1 87 347 SER B N 1
ATOM 5676 C CA . SER B 1 347 ? -12.188 6.773 -17.031 1 87 347 SER B CA 1
ATOM 5677 C C . SER B 1 347 ? -11.586 6.488 -18.391 1 87 347 SER B C 1
ATOM 5679 O O . SER B 1 347 ? -11.938 5.496 -19.047 1 87 347 SER B O 1
ATOM 5681 N N . ASP B 1 348 ? -10.734 7.289 -18.906 1 88.12 348 ASP B N 1
ATOM 5682 C CA . ASP B 1 348 ? -10.07 7.066 -20.172 1 88.12 348 ASP B CA 1
ATOM 5683 C C . ASP B 1 348 ? -8.586 6.773 -19.984 1 88.12 348 ASP B C 1
ATOM 5685 O O . ASP B 1 348 ? -8.062 5.785 -20.5 1 88.12 348 ASP B O 1
ATOM 5689 N N . GLN B 1 349 ? -7.996 7.605 -19.25 1 94.31 349 GLN B N 1
ATOM 5690 C CA . GLN B 1 349 ? -6.621 7.523 -18.766 1 94.31 349 GLN B CA 1
ATOM 5691 C C . GLN B 1 349 ? -6.504 8.102 -17.359 1 94.31 349 GLN B C 1
ATOM 5693 O O . GLN B 1 349 ? -7.227 9.039 -17 1 94.31 349 GLN B O 1
ATOM 5698 N N . THR B 1 350 ? -5.617 7.453 -16.641 1 97.69 350 THR B N 1
ATOM 5699 C CA . THR B 1 350 ? -5.5 7.953 -15.273 1 97.69 350 THR B CA 1
ATOM 5700 C C . THR B 1 350 ? -4.93 9.367 -15.258 1 97.69 350 THR B C 1
ATOM 5702 O O . THR B 1 350 ? -3.84 9.609 -15.781 1 97.69 350 THR B O 1
ATOM 5705 N N . LYS B 1 351 ? -5.688 10.289 -14.758 1 97.88 351 LYS B N 1
ATOM 5706 C CA . LYS B 1 351 ? -5.277 11.68 -14.609 1 97.88 351 LYS B CA 1
ATOM 5707 C C . LYS B 1 351 ? -5.348 12.125 -13.156 1 97.88 351 LYS B C 1
ATOM 5709 O O . LYS B 1 351 ? -6.074 11.539 -12.352 1 97.88 351 LYS B O 1
ATOM 5714 N N . VAL B 1 352 ? -4.559 13.102 -12.836 1 98.12 352 VAL B N 1
ATOM 5715 C CA . VAL B 1 352 ? -4.504 13.664 -11.492 1 98.12 352 VAL B CA 1
ATOM 5716 C C . VAL B 1 352 ? -5.414 14.891 -11.406 1 98.12 352 VAL B C 1
ATOM 5718 O O . VAL B 1 352 ? -5.211 15.867 -12.125 1 98.12 352 VAL B O 1
ATOM 5721 N N . SER B 1 353 ? -6.375 14.844 -10.547 1 97.69 353 SER B N 1
ATOM 5722 C CA . SER B 1 353 ? -7.254 15.984 -10.305 1 97.69 353 SER B CA 1
ATOM 5723 C C . SER B 1 353 ? -7.039 16.562 -8.906 1 97.69 353 SER B C 1
ATOM 5725 O O . SER B 1 353 ? -7.062 15.836 -7.918 1 97.69 353 SER B O 1
ATOM 5727 N N . PRO B 1 354 ? -6.852 17.875 -8.875 1 97.25 354 PRO B N 1
ATOM 5728 C CA . PRO B 1 354 ? -6.727 18.484 -7.547 1 97.25 354 PRO B CA 1
ATOM 5729 C C . PRO B 1 354 ? -8.016 18.406 -6.734 1 97.25 354 PRO B C 1
ATOM 5731 O O . PRO B 1 354 ? -9.102 18.625 -7.273 1 97.25 354 PRO B O 1
ATOM 5734 N N . LYS B 1 355 ? -7.91 18.047 -5.551 1 97.25 355 LYS B N 1
ATOM 5735 C CA . LYS B 1 355 ? -9.031 18.125 -4.617 1 97.25 355 LYS B CA 1
ATOM 5736 C C . LYS B 1 355 ? -9.094 19.516 -3.971 1 97.25 355 LYS B C 1
ATOM 5738 O O . LYS B 1 355 ? -8.078 20.031 -3.492 1 97.25 355 LYS B O 1
ATOM 5743 N N . ILE B 1 356 ? -10.227 20.094 -3.941 1 95.75 356 ILE B N 1
ATOM 5744 C CA . ILE B 1 356 ? -10.414 21.391 -3.291 1 95.75 356 ILE B CA 1
ATOM 5745 C C . ILE B 1 356 ? -10.406 21.219 -1.775 1 95.75 356 ILE B C 1
ATOM 5747 O O . ILE B 1 356 ? -11 20.266 -1.25 1 95.75 356 ILE B O 1
ATOM 5751 N N . PHE B 1 357 ? -9.758 22.094 -1.094 1 96.06 357 PHE B N 1
ATOM 5752 C CA . PHE B 1 357 ? -9.719 22.078 0.364 1 96.06 357 PHE B CA 1
ATOM 5753 C C . PHE B 1 357 ? -9.484 23.469 0.919 1 96.06 357 PHE B C 1
ATOM 5755 O O . PHE B 1 357 ? -9.141 24.391 0.173 1 96.06 357 PHE B O 1
ATOM 5762 N N . ASN B 1 358 ? -9.648 23.703 2.195 1 95.88 358 ASN B N 1
ATOM 5763 C CA . ASN B 1 358 ? -9.672 25.031 2.822 1 95.88 358 ASN B CA 1
ATOM 5764 C C . ASN B 1 358 ? -8.297 25.422 3.342 1 95.88 358 ASN B C 1
ATOM 5766 O O . ASN B 1 358 ? -8.18 26.328 4.172 1 95.88 358 ASN B O 1
ATOM 5770 N N . GLY B 1 359 ? -7.297 24.703 2.91 1 94.19 359 GLY B N 1
ATOM 5771 C CA . GLY B 1 359 ? -5.961 25.031 3.375 1 94.19 359 GLY B CA 1
ATOM 5772 C C . GLY B 1 359 ? -5.359 23.969 4.277 1 94.19 359 GLY B C 1
ATOM 5773 O O . GLY B 1 359 ? -5.938 22.891 4.445 1 94.19 359 GLY B O 1
ATOM 5774 N N . SER B 1 360 ? -4.203 24.25 4.84 1 94.38 360 SER B N 1
ATOM 5775 C CA . SER B 1 360 ? -3.41 23.25 5.551 1 94.38 360 SER B CA 1
ATOM 5776 C C . SER B 1 360 ? -4.07 22.844 6.867 1 94.38 360 SER B C 1
ATOM 5778 O O . SER B 1 360 ? -3.754 21.797 7.434 1 94.38 360 SER B O 1
ATOM 5780 N N . GLY B 1 361 ? -4.93 23.672 7.445 1 96.06 361 GLY B N 1
ATOM 5781 C CA . GLY B 1 361 ? -5.621 23.359 8.688 1 96.06 361 GLY B CA 1
ATOM 5782 C C . GLY B 1 361 ? -6.891 22.562 8.484 1 96.06 361 GLY B C 1
ATOM 5783 O O . GLY B 1 361 ? -7.523 22.125 9.445 1 96.06 361 GLY B O 1
ATOM 5784 N N . ASP B 1 362 ? -7.266 22.375 7.215 1 97.69 362 ASP B N 1
ATOM 5785 C CA . ASP B 1 362 ? -8.477 21.641 6.859 1 97.69 362 ASP B CA 1
ATOM 5786 C C . ASP B 1 362 ? -8.367 20.172 7.273 1 97.69 362 ASP B C 1
ATOM 5788 O O . ASP B 1 362 ? -7.609 19.406 6.672 1 97.69 362 ASP B O 1
ATOM 5792 N N . VAL B 1 363 ? -9.156 19.719 8.234 1 97.94 363 VAL B N 1
ATOM 5793 C CA . VAL B 1 363 ? -9.078 18.375 8.812 1 97.94 363 VAL B CA 1
ATOM 5794 C C . VAL B 1 363 ? -9.539 17.344 7.785 1 97.94 363 VAL B C 1
ATOM 5796 O O . VAL B 1 363 ? -9.328 16.156 7.965 1 97.94 363 VAL B O 1
ATOM 5799 N N . THR B 1 364 ? -10.164 17.766 6.672 1 98.19 364 THR B N 1
ATOM 5800 C CA . THR B 1 364 ? -10.703 16.859 5.668 1 98.19 364 THR B CA 1
ATOM 5801 C C . THR B 1 364 ? -9.852 16.891 4.398 1 98.19 364 THR B C 1
ATOM 5803 O O . THR B 1 364 ? -10.18 16.234 3.412 1 98.19 364 THR B O 1
ATOM 5806 N N . ALA B 1 365 ? -8.789 17.625 4.406 1 98.38 365 ALA B N 1
ATOM 5807 C CA . ALA B 1 365 ? -8.023 17.891 3.189 1 98.38 365 ALA B CA 1
ATOM 5808 C C . ALA B 1 365 ? -7.57 16.594 2.527 1 98.38 365 ALA B C 1
ATOM 5810 O O . ALA B 1 365 ? -7.707 16.422 1.313 1 98.38 365 ALA B O 1
ATOM 5811 N N . GLY B 1 366 ? -7.074 15.672 3.273 1 98.25 366 GLY B N 1
ATOM 5812 C CA . GLY B 1 366 ? -6.535 14.438 2.73 1 98.25 366 GLY B CA 1
ATOM 5813 C C . GLY B 1 366 ? -7.586 13.359 2.527 1 98.25 366 GLY B C 1
ATOM 5814 O O . GLY B 1 366 ? -7.328 12.344 1.877 1 98.25 366 GLY B O 1
ATOM 5815 N N . LEU B 1 367 ? -8.781 13.594 3.086 1 97.75 367 LEU B N 1
ATOM 5816 C CA . LEU B 1 367 ? -9.836 12.586 3.033 1 97.75 367 LEU B CA 1
ATOM 5817 C C . LEU B 1 367 ? -10.258 12.32 1.595 1 97.75 367 LEU B C 1
ATOM 5819 O O . LEU B 1 367 ? -10.406 13.25 0.803 1 97.75 367 LEU B O 1
ATOM 5823 N N . PHE B 1 368 ? -10.453 11.047 1.202 1 96.56 368 PHE B N 1
ATOM 5824 C CA . PHE B 1 368 ? -10.984 10.602 -0.08 1 96.56 368 PHE B CA 1
ATOM 5825 C C . PHE B 1 368 ? -10.039 10.969 -1.217 1 96.56 368 PHE B C 1
ATOM 5827 O O . PHE B 1 368 ? -10.469 11.086 -2.369 1 96.56 368 PHE B O 1
ATOM 5834 N N . SER B 1 369 ? -8.812 11.344 -0.918 1 97.81 369 SER B N 1
ATOM 5835 C CA . SER B 1 369 ? -7.766 11.508 -1.925 1 97.81 369 SER B CA 1
ATOM 5836 C C . SER B 1 369 ? -6.867 10.281 -2 1 97.81 369 SER B C 1
ATOM 5838 O O . SER B 1 369 ? -6.695 9.57 -1.01 1 97.81 369 SER B O 1
ATOM 5840 N N . GLU B 1 370 ? -6.289 10.023 -3.166 1 97.44 370 GLU B N 1
ATOM 5841 C CA . GLU B 1 370 ? -5.406 8.867 -3.334 1 97.44 370 GLU B CA 1
ATOM 5842 C C . GLU B 1 370 ? -3.963 9.227 -2.988 1 97.44 370 GLU B C 1
ATOM 5844 O O . GLU B 1 370 ? -3.133 8.336 -2.777 1 97.44 370 GLU B O 1
ATOM 5849 N N . GLY B 1 371 ? -3.684 10.469 -2.975 1 98.31 371 GLY B N 1
ATOM 5850 C CA . GLY B 1 371 ? -2.336 10.93 -2.691 1 98.31 371 GLY B CA 1
ATOM 5851 C C . GLY B 1 371 ? -2.184 12.438 -2.832 1 98.31 371 GLY B C 1
ATOM 5852 O O . GLY B 1 371 ? -3.15 13.18 -2.662 1 98.31 371 GLY B O 1
ATOM 5853 N N . ILE B 1 372 ? -0.938 12.883 -3.006 1 98.75 372 ILE B N 1
ATOM 5854 C CA . ILE B 1 372 ? -0.629 14.297 -3.199 1 98.75 372 ILE B CA 1
ATOM 5855 C C . ILE B 1 372 ? 0.148 14.484 -4.5 1 98.75 372 ILE B C 1
ATOM 5857 O O . ILE B 1 372 ? 0.899 13.594 -4.914 1 98.75 372 ILE B O 1
ATOM 5861 N N . ALA B 1 373 ? -0.04 15.594 -5.105 1 98.69 373 ALA B N 1
ATOM 5862 C CA . ALA B 1 373 ? 0.665 15.992 -6.324 1 98.69 373 ALA B CA 1
ATOM 5863 C C . ALA B 1 373 ? 1.505 17.234 -6.09 1 98.69 373 ALA B C 1
ATOM 5865 O O . ALA B 1 373 ? 1.24 18.016 -5.16 1 98.69 373 ALA B O 1
ATOM 5866 N N . LEU B 1 374 ? 2.518 17.391 -6.926 1 98.5 374 LEU B N 1
ATOM 5867 C CA . LEU B 1 374 ? 3.469 18.484 -6.746 1 98.5 374 LEU B CA 1
ATOM 5868 C C . LEU B 1 374 ? 3.301 19.531 -7.84 1 98.5 374 LEU B C 1
ATOM 5870 O O . LEU B 1 374 ? 3.332 19.203 -9.031 1 98.5 374 LEU B O 1
ATOM 5874 N N . HIS B 1 375 ? 2.984 20.703 -7.512 1 98.56 375 HIS B N 1
ATOM 5875 C CA . HIS B 1 375 ? 3.213 21.891 -8.336 1 98.56 375 HIS B CA 1
ATOM 5876 C C . HIS B 1 375 ? 4.605 22.469 -8.102 1 98.56 375 HIS B C 1
ATOM 5878 O O . HIS B 1 375 ? 4.848 23.109 -7.074 1 98.56 375 HIS B O 1
ATOM 5884 N N . PRO B 1 376 ? 5.492 22.234 -8.984 1 97.38 376 PRO B N 1
ATOM 5885 C CA . PRO B 1 376 ? 6.895 22.594 -8.758 1 97.38 376 PRO B CA 1
ATOM 5886 C C . PRO B 1 376 ? 7.098 24.094 -8.562 1 97.38 376 PRO B C 1
ATOM 5888 O O . PRO B 1 376 ? 6.344 24.906 -9.109 1 97.38 376 PRO B O 1
ATOM 5891 N N . ALA B 1 377 ? 8.156 24.438 -7.84 1 97.06 377 ALA B N 1
ATOM 5892 C CA . ALA B 1 377 ? 8.461 25.828 -7.492 1 97.06 377 ALA B CA 1
ATOM 5893 C C . ALA B 1 377 ? 8.703 26.656 -8.742 1 97.06 377 ALA B C 1
ATOM 5895 O O . ALA B 1 377 ? 8.297 27.828 -8.805 1 97.06 377 ALA B O 1
ATOM 5896 N N . GLU B 1 378 ? 9.281 26.047 -9.719 1 94.88 378 GLU B N 1
ATOM 5897 C CA . GLU B 1 378 ? 9.797 26.797 -10.867 1 94.88 378 GLU B CA 1
ATOM 5898 C C . GLU B 1 378 ? 8.719 27.016 -11.914 1 94.88 378 GLU B C 1
ATOM 5900 O O . GLU B 1 378 ? 8.93 27.734 -12.891 1 94.88 378 GLU B O 1
ATOM 5905 N N . ARG B 1 379 ? 7.586 26.375 -11.703 1 95.69 379 ARG B N 1
ATOM 5906 C CA . ARG B 1 379 ? 6.508 26.516 -12.672 1 95.69 379 ARG B CA 1
ATOM 5907 C C . ARG B 1 379 ? 5.363 27.344 -12.109 1 95.69 379 ARG B C 1
ATOM 5909 O O . ARG B 1 379 ? 4.73 26.953 -11.125 1 95.69 379 ARG B O 1
ATOM 5916 N N . GLU B 1 380 ? 5.035 28.344 -12.805 1 96.38 380 GLU B N 1
ATOM 5917 C CA . GLU B 1 380 ? 3.934 29.203 -12.359 1 96.38 380 GLU B CA 1
ATOM 5918 C C . GLU B 1 380 ? 2.584 28.594 -12.734 1 96.38 380 GLU B C 1
ATOM 5920 O O . GLU B 1 380 ? 1.588 28.812 -12.039 1 96.38 380 GLU B O 1
ATOM 5925 N N . GLU B 1 381 ? 2.625 27.922 -13.828 1 97.31 381 GLU B N 1
ATOM 5926 C CA . GLU B 1 381 ? 1.378 27.359 -14.344 1 97.31 381 GLU B CA 1
ATOM 5927 C C . GLU B 1 381 ? 1.549 25.906 -14.742 1 97.31 381 GLU B C 1
ATOM 5929 O O . GLU B 1 381 ? 2.6 25.516 -15.25 1 97.31 381 GLU B O 1
ATOM 5934 N N . LEU B 1 382 ? 0.548 25.094 -14.398 1 97.62 382 LEU B N 1
ATOM 5935 C CA . LEU B 1 382 ? 0.374 23.734 -14.906 1 97.62 382 LEU B CA 1
ATOM 5936 C C . LEU B 1 382 ? -0.813 23.672 -15.867 1 97.62 382 LEU B C 1
ATOM 5938 O O . LEU B 1 382 ? -1.896 24.172 -15.555 1 97.62 382 LEU B O 1
ATOM 5942 N N . ALA B 1 383 ? -0.567 23.094 -17.031 1 97.69 383 ALA B N 1
ATOM 5943 C CA . ALA B 1 383 ? -1.616 23 -18.031 1 97.69 383 ALA B CA 1
ATOM 5944 C C . ALA B 1 383 ? -2.238 21.594 -18.031 1 97.69 383 ALA B C 1
ATOM 5946 O O . ALA B 1 383 ? -1.67 20.656 -17.484 1 97.69 383 ALA B O 1
ATOM 5947 N N . ASP B 1 384 ? -3.41 21.594 -18.641 1 97.19 384 ASP B N 1
ATOM 5948 C CA . ASP B 1 384 ? -4.066 20.297 -18.844 1 97.19 384 ASP B CA 1
ATOM 5949 C C . ASP B 1 384 ? -3.15 19.328 -19.578 1 97.19 384 ASP B C 1
ATOM 5951 O O . ASP B 1 384 ? -2.541 19.688 -20.594 1 97.19 384 ASP B O 1
ATOM 5955 N N . GLY B 1 385 ? -3.014 18.141 -18.922 1 96.25 385 GLY B N 1
ATOM 5956 C CA . GLY B 1 385 ? -2.229 17.109 -19.562 1 96.25 385 GLY B CA 1
ATOM 5957 C C . GLY B 1 385 ? -0.769 17.125 -19.156 1 96.25 385 GLY B C 1
ATOM 5958 O O . GLY B 1 385 ? -0.032 16.172 -19.453 1 96.25 385 GLY B O 1
ATOM 5959 N N . ASP B 1 386 ? -0.32 18.172 -18.469 1 97.12 386 ASP B N 1
ATOM 5960 C CA . ASP B 1 386 ? 1.062 18.203 -18 1 97.12 386 ASP B CA 1
ATOM 5961 C C . ASP B 1 386 ? 1.364 17.016 -17.094 1 97.12 386 ASP B C 1
ATOM 5963 O O . ASP B 1 386 ? 0.568 16.688 -16.219 1 97.12 386 ASP B O 1
ATOM 5967 N N . PRO B 1 387 ? 2.445 16.312 -17.391 1 97 387 PRO B N 1
ATOM 5968 C CA . PRO B 1 387 ? 2.865 15.312 -16.406 1 97 387 PRO B CA 1
ATOM 5969 C C . PRO B 1 387 ? 3.287 15.938 -15.078 1 97 387 PRO B C 1
ATOM 5971 O O . PRO B 1 387 ? 4.129 16.828 -15.055 1 97 387 PRO B O 1
ATOM 5974 N N . ILE B 1 388 ? 2.67 15.5 -14.039 1 97.56 388 ILE B N 1
ATOM 5975 C CA . ILE B 1 388 ? 3.037 16.031 -12.734 1 97.56 388 ILE B CA 1
ATOM 5976 C C . ILE B 1 388 ? 3.381 14.883 -11.789 1 97.56 388 ILE B C 1
ATOM 5978 O O . ILE B 1 388 ? 2.896 13.758 -11.961 1 97.56 388 ILE B O 1
ATOM 5982 N N . GLU B 1 389 ? 4.262 15.18 -10.867 1 98.06 389 GLU B N 1
ATOM 5983 C CA . GLU B 1 389 ? 4.664 14.203 -9.859 1 98.06 389 GLU B CA 1
ATOM 5984 C C . GLU B 1 389 ? 3.516 13.883 -8.914 1 98.06 389 GLU B C 1
ATOM 5986 O O . GLU B 1 389 ? 2.871 14.789 -8.375 1 98.06 389 GLU B O 1
ATOM 5991 N N . PHE B 1 390 ? 3.217 12.625 -8.836 1 98.38 390 PHE B N 1
ATOM 5992 C CA . PHE B 1 390 ? 2.15 12.148 -7.961 1 98.38 390 PHE B CA 1
ATOM 5993 C C . PHE B 1 390 ? 2.686 11.117 -6.969 1 98.38 390 PHE B C 1
ATOM 5995 O O . PHE B 1 390 ? 3.422 10.203 -7.348 1 98.38 390 PHE B O 1
ATOM 6002 N N . HIS B 1 391 ? 2.332 11.289 -5.664 1 98.38 391 HIS B N 1
ATOM 6003 C CA . HIS B 1 391 ? 2.682 10.383 -4.578 1 98.38 391 HIS B CA 1
ATOM 6004 C C . HIS B 1 391 ? 1.434 9.773 -3.941 1 98.38 391 HIS B C 1
ATOM 6006 O O . HIS B 1 391 ? 0.64 10.492 -3.322 1 98.38 391 HIS B O 1
ATOM 6012 N N . PHE B 1 392 ? 1.28 8.461 -4.098 1 97.69 392 PHE B N 1
ATOM 6013 C CA . PHE B 1 392 ? 0.204 7.812 -3.357 1 97.69 392 PHE B CA 1
ATOM 6014 C C . PHE B 1 392 ? 0.398 7.988 -1.856 1 97.69 392 PHE B C 1
ATOM 6016 O O . PHE B 1 392 ? 1.529 8.102 -1.381 1 97.69 392 PHE B O 1
ATOM 6023 N N . TRP B 1 393 ? -0.721 8.039 -1.167 1 97.38 393 TRP B N 1
ATOM 6024 C CA . TRP B 1 393 ? -0.6 8.055 0.287 1 97.38 393 TRP B CA 1
ATOM 6025 C C . TRP B 1 393 ? 0.064 6.773 0.786 1 97.38 393 TRP B C 1
ATOM 6027 O O . TRP B 1 393 ? -0.12 5.703 0.202 1 97.38 393 TRP B O 1
#

Organism: NCBI:txid2484979

Nearest PDB structures (foldseek):
  6gb4-assembly1_A-2  TM=8.678E-01  e=3.477E-39  Arabidopsis thaliana
  6gbf-assembly1_A-2  TM=8.646E-01  e=2.441E-39  Arabidopsis thaliana
  6gax-assembly1_A-2  TM=8.710E-01  e=1.130E-38  Arabidopsis thaliana
  1g8l-assembly1_B  TM=8.997E-01  e=6.248E-38  Escherichia coli
  8bvf-assembly1_A  TM=6.120E-01  e=2.425E-37  Corynebacterium glutamicum ATCC 13032

Radius of gyration: 31.27 Å; Cα contacts (8 Å, |Δi|>4): 2001; chains: 2; bounding box: 48×107×70 Å

pLDDT: mean 95.52, std 5.82, range [44.91, 98.88]

Secondary structure (DSSP, 8-state):
-B-HHHHHHHHHHTPPPPPEEEEEGGG-TT-BB-S-EE-SS-BSSS-EE-SSEEEE-STT--TTPPEEEEEEE-TT---PPPTT--EEEE-TTPBPPTT--EEEEGGGEEE-STTEEEES-S---TTTTEEPTTSSB-TT-EEE-TT-B--HHHHHHHHHTT-SEEEEEPPPPEEEEEE-TTEE-TTSPPPTT-EE--HHHHHHHHHHTTT---SEEEEE-S-HHHHHHHHHHHTTSSEEEEESS-SSSS--HHHHHHHHTTPEEEEE-BSEES-TT-EEEEETTEEEEEE-SSHHHHHHHIIIIIHHHHHHHHTPPPP--EEEEBSS-EE--SSSEEEEEEEEE-SSS-EEEEPP-S-TT-TTTTTT--EEEEE-TT-SEE-TT-EEEEEE-/-B-HHHHHHHHHHTPPPPPEEEEEGGG-TT-BB-S-EE-SS-BSSS-EE-SSEEEE-STT--TTPPEEEEEEE-TT---PPPTT--EEEE-TTPBPPTT--EEEEGGGEEE-STTEEEES-S---TTTTEEPTTSSB-TT-EEE-TT-B--HHHHHHHHHTT-SEEEEEPPPPEEEEEE-TTEE-TTSPPPTT-EE--HHHHHHHHHHTTT---SEEEEE-S-HHHHHHHHHHHTTSSEEEEESS-SSSS--HHHHHHHHTTPEEEEE-BSEES-TT-EEEEETTEEEEEE-SSHHHHHHHIIIIIHHHHHHHHTPPPP--EEEEBSS-EE--SSSEEEEEEEEE-SSS-EEEEPP-S-TT-TTTTTT--EEEEE-TT-SEE-TT-EEEEEE-

InterPro domains:
  IPR001453 MoaB/Mog domain [PF00994] (176-311)
  IPR001453 MoaB/Mog domain [SM00852] (175-312)
  IPR001453 MoaB/Mog domain [TIGR00177] (172-307)
  IPR005110 MoeA, N-terminal and linker domain [PF03453] (2-162)
  IPR008284 Molybdenum cofactor biosynthesis, conserved site [PS01079] (247-281)
  IPR036135 MoeA, N-terminal and linker domain superfamily [SSF63882] (1-170)
  IPR036425 MoaB/Mog-like domain superfamily [G3DSA:3.40.980.10] (170-321)
  IPR036425 MoaB/Mog-like domain superfamily [SSF53218] (172-316)
  IPR036688 MoeA, C-terminal, domain IV superfamily [G3DSA:2.40.340.10] (322-387)
  IPR036688 MoeA, C-terminal, domain IV superfamily [SSF63867] (324-393)
  IPR038987 Molybdopterin biosynthesis protein MoeA-like [PTHR10192] (1-389)
  IPR038987 Molybdopterin biosynthesis protein MoeA-like [cd00887] (30-393)

Solvent-accessible surface area (backbone atoms only — not comparable to full-atom values): 39414 Å² total; per-residue (Å²): 116,44,47,62,67,57,51,50,52,53,47,41,73,68,42,58,76,49,57,69,42,80,37,48,46,92,72,35,63,68,37,27,26,58,45,67,41,54,32,74,46,36,30,46,64,37,41,24,24,70,45,41,25,32,35,26,39,33,79,87,58,52,40,87,46,75,35,38,28,86,50,72,41,41,41,42,35,83,60,78,74,52,92,84,49,52,32,31,38,31,31,50,60,6,54,58,37,77,84,40,39,21,42,47,42,47,90,45,43,45,74,73,53,96,47,32,36,31,42,72,50,80,72,59,56,78,50,33,54,42,46,51,54,28,70,73,36,40,56,66,37,77,74,43,58,50,21,40,60,25,44,37,43,48,40,18,38,40,21,50,53,43,41,54,51,44,47,22,32,44,78,69,47,28,24,38,38,37,41,35,61,22,51,38,57,36,85,54,84,68,55,75,52,36,46,36,49,20,56,64,43,28,52,46,36,58,35,41,78,70,73,38,69,64,76,43,77,43,81,27,49,73,50,65,70,57,36,45,53,54,49,57,61,25,61,75,28,45,32,26,40,33,29,25,49,42,54,88,58,97,64,40,48,49,59,51,49,40,47,75,72,62,38,43,74,73,49,63,31,37,41,36,32,63,38,27,39,27,32,37,30,37,42,92,82,18,36,36,39,29,29,31,64,35,50,37,15,33,53,50,42,41,64,60,48,52,44,47,28,52,32,42,22,38,45,29,70,82,86,77,60,43,19,36,27,29,56,50,69,47,74,54,91,62,72,39,27,30,58,42,32,18,33,76,46,48,86,76,46,41,24,40,29,77,54,88,62,84,50,43,67,24,67,57,41,50,50,94,36,57,23,37,30,50,46,52,35,89,48,49,65,46,49,62,56,38,60,29,47,35,41,71,111,116,44,47,62,68,56,50,50,51,54,48,41,72,67,42,58,76,48,58,68,42,79,36,48,48,92,72,35,64,70,38,25,26,58,45,68,41,54,32,75,45,36,30,46,64,35,41,23,25,70,44,38,25,32,33,27,41,32,80,87,58,52,41,88,43,76,36,39,29,87,52,73,42,39,41,43,34,84,58,76,74,53,91,84,50,52,30,31,37,32,30,50,59,7,53,57,38,77,85,42,39,21,42,46,42,48,89,44,43,44,73,72,55,95,47,30,36,32,42,72,49,80,72,58,55,77,49,32,53,42,46,50,54,27,69,71,36,39,55,66,37,78,76,43,57,51,22,40,62,24,43,37,43,46,41,18,36,39,20,51,53,44,43,56,51,44,49,22,33,44,77,71,46,29,22,39,39,37,41,34,61,22,50,38,56,35,87,52,82,68,55,74,52,34,44,35,47,20,57,63,44,27,52,46,36,58,36,43,77,69,73,38,68,65,77,43,78,43,82,28,48,73,49,64,68,57,35,45,53,54,50,57,60,26,59,75,26,44,33,24,42,32,29,26,49,41,52,80,61,100,66,40,49,48,60,52,49,40,46,73,72,62,39,43,75,74,50,62,31,36,41,36,33,60,40,27,40,29,30,36,30,37,43,92,82,17,37,35,39,29,28,32,63,35,51,37,15,33,54,50,43,41,64,60,47,52,46,47,26,51,31,41,22,38,46,29,71,83,86,77,60,43,20,37,27,30,54,51,69,49,76,54,91,61,74,39,27,31,57,42,34,18,33,75,45,47,86,75,44,40,24,40,29,76,53,86,63,86,49,43,67,23,69,59,41,52,49,93,37,55,23,38,31,49,46,52,36,90,50,49,63,45,49,62,58,38,59,31,47,35,41,70,110

=== Feature glossary ===
Legend for the data blocks above and below:

— What the protein is —

The amino-acid sequence is the protein's primary structure: the linear order of residues from the N-terminus to the C-terminus, written in one-letter code. Everything else here — the 3D coordinates, the secondary structure, the domain annotations — is ultimately a consequence of this string.

Database cross-references. InterPro integrates a dozen domain/family signature databases into unified entries with residue-range hits. GO terms attach function/process/location labels with evidence codes. CATH codes position the fold in a four-level structural taxonomy. Organism is the NCBI-taxonomy species name.

— Where its atoms are —

The mmCIF block holds the 3D Cartesian coordinates of each backbone atom (N, Cα, C, O) in ångströms. mmCIF is the PDB's canonical archive format — a tagged-loop text representation of the atomic model.

The six renders are orthographic views along the three Cartesian axes in both directions. Representation (cartoon, sticks, or surface) and color scheme (sequence-rainbow or by-chain) vary across proteins so the training set covers all the common visualization conventions.

— Local backbone conformation —

Secondary structure is the local, repeating backbone conformation. DSSP classifies it into eight states by reading the hydrogen-bond network: three helix types (H, G, I), two β types (E, B), two non-regular types (T, S), and unstructured coil (-).

SS3 is a coarse helix/strand/coil call (letters a/b/c) made by the P-SEA algorithm from inter-Cα distances and dihedrals. It is less detailed than DSSP but needs only Cα positions.

Backbone dihedral angles. Every residue except chain termini has a φ (preceding-C → N → Cα → C) and a ψ (N → Cα → C → next-N). They are reported in degrees following the IUPAC sign convention. Secondary structure is essentially a statement about which (φ, ψ) basin each residue occupies.

— Global shape and packing —

The geometric summary reports three shape descriptors. Rg (radius of gyration) measures how spread out the Cα atoms are about their centre of mass; compact globular proteins have small Rg, elongated or unfolded ones large. Cα contacts (<8 Å, |i−j|>4) count long-range residue pairs in spatial proximity — high for tightly packed folds, near zero for rods or random coil. The bounding-box extents give the protein's footprint along x, y, z in Å.

Solvent accessibility: the surface area of each residue that a 1.4 Å water probe can touch, in Å². When only backbone atoms are present the absolute values are lower than full-atom SASA (side chains contribute most of the area) and are flagged as backbone-only.

Plot images: a contact map (which residues are close in 3D, as an N×N binary image), a Ramachandran scatter (backbone torsion angles, revealing secondary-structure composition at a glance), and — for AlphaFold structures — a PAE heatmap (pairwise prediction confidence).

— Structural neighborhood —

Foldseek's 3Di representation compresses backbone geometry into a per-residue letter drawn from a learned twenty-state alphabet. It captures the tertiary interaction pattern around each residue — which residues are packed against it in space, regardless of where they are in sequence.

Structural nearest neighbors (via Foldseek easy-search vs the PDB). Reported per hit: target PDB id, E-value, and alignment TM-score. A TM-score above ~0.5 is the conventional threshold for 'same fold'.

— Confidence and disorder —

pLDDT (predicted Local Distance Difference Test) is AlphaFold's per-residue confidence score, ranging from 0 to 100. Values above 90 indicate high confidence (typically well-packed cores); 70–90 is confident; 50–70 low confidence; below 50 usually means the region is disordered or the prediction is unreliable there. AlphaFold stores pLDDT in the mmCIF B-factor column.

For experimental (PDB) structures, the B-factor (temperature factor) quantifies the positional spread of each atom in the crystal — a combination of thermal vibration and static disorder — in units of Å². High B-factors mark flexible loops or poorly resolved regions; low B-factors 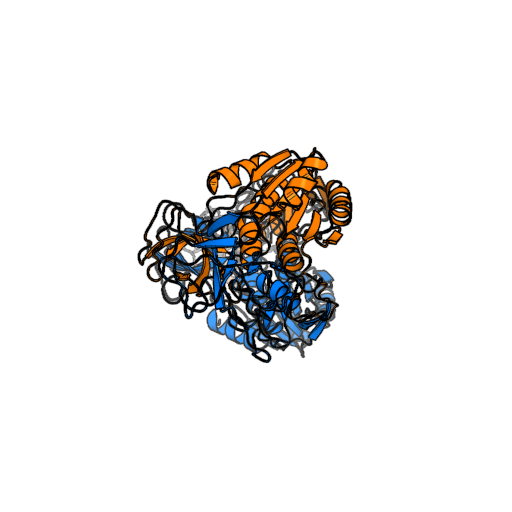mark the rigid, well-ordered core.

Predicted Aligned Error (PAE) is an AlphaFold confidence matrix: entry (i, j) is the expected error in the position of residue j, in ångströms, when the prediction is superimposed on the true structure at residue i. Low PAE within a block of residues means that block is internally rigid and well-predicted; high PAE between two blocks means their relative placement is uncertain even if each block individually is confident.